Protein AF-A0A3A0C546-F1 (afdb_monomer)

Mean predicted aligned error: 14.63 Å

Structure (mmCIF, N/CA/C/O backbone):
data_AF-A0A3A0C546-F1
#
_entry.id   AF-A0A3A0C546-F1
#
loop_
_atom_site.group_PDB
_atom_site.id
_atom_site.type_symbol
_atom_site.label_atom_id
_atom_site.label_alt_id
_atom_site.label_comp_id
_atom_site.label_asym_id
_atom_site.label_entity_id
_atom_site.label_seq_id
_atom_site.pdbx_PDB_ins_code
_atom_site.Cartn_x
_atom_site.Cartn_y
_atom_site.Cartn_z
_atom_site.occupancy
_atom_site.B_iso_or_equiv
_atom_site.auth_seq_id
_atom_site.auth_comp_id
_atom_site.auth_asym_id
_atom_site.auth_atom_id
_atom_site.pdbx_PDB_model_num
ATOM 1 N N . MET A 1 1 ? -26.176 -30.302 -35.003 1.00 40.81 1 MET A N 1
ATOM 2 C CA . MET A 1 1 ? -25.298 -29.116 -35.151 1.00 40.81 1 MET A CA 1
ATOM 3 C C . MET A 1 1 ? -25.809 -27.835 -34.460 1.00 40.81 1 MET A C 1
ATOM 5 O O . MET A 1 1 ? -25.228 -26.785 -34.677 1.00 40.81 1 MET A O 1
ATOM 9 N N . ARG A 1 2 ? -26.839 -27.887 -33.592 1.00 33.88 2 ARG A N 1
ATOM 10 C CA . ARG A 1 2 ? -27.281 -26.742 -32.755 1.00 33.88 2 ARG A CA 1
ATOM 11 C C . ARG A 1 2 ? -27.114 -26.961 -31.239 1.00 33.88 2 ARG A C 1
ATOM 13 O O . ARG A 1 2 ? -27.373 -26.051 -30.470 1.00 33.88 2 ARG A O 1
ATOM 20 N N . LEU A 1 3 ? -26.624 -28.134 -30.823 1.00 29.91 3 LEU A N 1
ATOM 21 C CA . LEU A 1 3 ? -26.357 -28.470 -29.415 1.00 29.91 3 LEU A CA 1
ATOM 22 C C . LEU A 1 3 ? -24.876 -28.304 -29.010 1.00 29.91 3 LEU A C 1
ATOM 24 O O . LEU A 1 3 ? -24.556 -28.383 -27.834 1.00 29.91 3 LEU A O 1
ATOM 28 N N . ILE A 1 4 ? -23.979 -28.057 -29.976 1.00 34.31 4 ILE A N 1
ATOM 29 C CA . ILE A 1 4 ? -22.529 -27.893 -29.741 1.00 34.31 4 ILE A CA 1
ATOM 30 C C . ILE A 1 4 ? -22.139 -26.406 -29.605 1.00 34.31 4 ILE A C 1
ATOM 32 O O . ILE A 1 4 ? -21.155 -26.094 -28.949 1.00 34.31 4 ILE A O 1
ATOM 36 N N . LEU A 1 5 ? -22.952 -25.467 -30.114 1.00 30.88 5 LEU A N 1
ATOM 37 C CA . LEU A 1 5 ? -22.703 -24.026 -29.940 1.00 30.88 5 LEU A CA 1
ATOM 38 C C . LEU A 1 5 ? -23.118 -23.480 -28.559 1.00 30.88 5 LEU A C 1
ATOM 40 O O . LEU A 1 5 ? -22.633 -22.429 -28.163 1.00 30.88 5 LEU A O 1
ATOM 44 N N . ALA A 1 6 ? -23.986 -24.177 -27.817 1.00 28.66 6 ALA A N 1
ATOM 45 C CA . ALA A 1 6 ? -24.444 -23.723 -26.499 1.00 28.66 6 ALA A CA 1
ATOM 46 C C . ALA A 1 6 ? -23.499 -24.131 -25.351 1.00 28.66 6 ALA A C 1
ATOM 48 O O . ALA A 1 6 ? -23.491 -23.484 -24.310 1.00 28.66 6 ALA A O 1
ATOM 49 N N . LEU A 1 7 ? -22.674 -25.169 -25.544 1.00 30.78 7 LEU A N 1
ATOM 50 C CA . LEU A 1 7 ? -21.719 -25.631 -24.529 1.00 30.78 7 LEU A CA 1
ATOM 51 C C . LEU A 1 7 ? -20.359 -24.912 -24.612 1.00 30.78 7 LEU A C 1
ATOM 53 O O . LEU A 1 7 ? -19.609 -24.912 -23.642 1.00 30.78 7 LEU A O 1
ATOM 57 N N . ALA A 1 8 ? -20.059 -24.252 -25.737 1.00 31.03 8 ALA A N 1
ATOM 58 C CA . ALA A 1 8 ? -18.830 -23.477 -25.928 1.00 31.03 8 ALA A CA 1
ATOM 59 C C . ALA A 1 8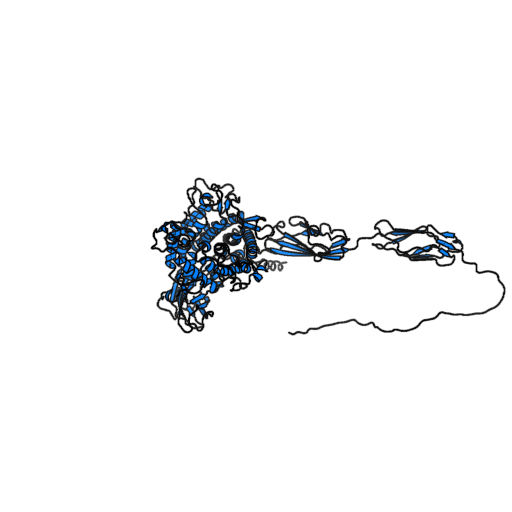 ? -18.886 -22.060 -25.314 1.00 31.03 8 ALA A C 1
ATOM 61 O O . ALA A 1 8 ? -17.845 -21.434 -25.150 1.00 31.03 8 ALA A O 1
ATOM 62 N N . LEU A 1 9 ? -20.071 -21.564 -24.926 1.00 31.23 9 LEU A N 1
ATOM 63 C CA . LEU A 1 9 ? -20.229 -20.283 -24.215 1.00 31.23 9 LEU A CA 1
ATOM 64 C C . LEU A 1 9 ? -20.188 -20.403 -22.678 1.00 31.23 9 LEU A C 1
ATOM 66 O O . LEU A 1 9 ? -20.246 -19.386 -21.997 1.00 31.23 9 LEU A O 1
ATOM 70 N N . LEU A 1 10 ? -20.067 -21.615 -22.124 1.00 34.25 10 LEU A N 1
ATOM 71 C CA . LEU A 1 10 ? -20.011 -21.860 -20.670 1.00 34.25 10 LEU A CA 1
ATOM 72 C C . LEU A 1 10 ? -18.586 -22.098 -20.133 1.00 34.25 10 LEU A C 1
ATOM 74 O O . LEU A 1 10 ? -18.422 -22.364 -18.947 1.00 34.25 10 LEU A O 1
ATOM 78 N N . LEU A 1 11 ? -17.562 -21.996 -20.989 1.00 37.84 11 LEU A N 1
ATOM 79 C CA . LEU A 1 11 ? -16.144 -22.155 -20.626 1.00 37.84 11 LEU A CA 1
ATOM 80 C C . LEU A 1 11 ? -15.260 -20.975 -21.059 1.00 37.84 11 LEU A C 1
ATOM 82 O O . LEU A 1 11 ? -14.041 -21.046 -20.927 1.00 37.84 11 LEU A O 1
ATOM 86 N N . ALA A 1 12 ? -15.849 -19.873 -21.530 1.00 35.28 12 ALA A N 1
ATOM 87 C CA . ALA A 1 12 ? -15.134 -18.605 -21.499 1.00 35.28 12 ALA A CA 1
ATOM 88 C C . ALA A 1 12 ? -15.116 -18.148 -20.031 1.00 35.28 12 ALA A C 1
ATOM 90 O O . ALA A 1 12 ? -16.202 -18.033 -19.449 1.00 35.28 12 ALA A O 1
ATOM 91 N N . PRO A 1 13 ? -13.950 -17.912 -19.398 1.00 37.97 13 PRO A N 1
ATOM 92 C CA . PRO A 1 13 ? -13.944 -17.213 -18.124 1.00 37.97 13 PRO A CA 1
ATOM 93 C C . PRO A 1 13 ? -14.690 -15.902 -18.362 1.00 37.97 13 PRO A C 1
ATOM 95 O O . PRO A 1 13 ? -14.326 -15.134 -19.254 1.00 37.97 13 PRO A O 1
ATOM 98 N N . ALA A 1 14 ? -15.790 -15.687 -17.638 1.00 39.19 14 ALA A N 1
ATOM 99 C CA . ALA A 1 14 ? -16.446 -14.394 -17.650 1.00 39.19 14 ALA A CA 1
ATOM 100 C C . ALA A 1 14 ? -15.357 -13.369 -17.323 1.00 39.19 14 ALA A C 1
ATOM 102 O O . ALA A 1 14 ? -14.744 -13.466 -16.257 1.00 39.19 14 ALA A O 1
ATOM 103 N N . LEU A 1 15 ? -15.067 -12.455 -18.256 1.00 48.16 15 LEU A N 1
ATOM 104 C CA . LEU A 1 15 ? -14.217 -11.307 -17.971 1.00 48.16 15 LEU A CA 1
ATOM 105 C C . LEU A 1 15 ? -14.821 -10.641 -16.735 1.00 48.16 15 LEU A C 1
ATOM 107 O O . LEU A 1 15 ? -15.910 -10.067 -16.801 1.00 48.16 15 LEU A O 1
ATOM 111 N N . ARG A 1 16 ? -14.168 -10.799 -15.579 1.00 55.34 16 ARG A N 1
ATOM 112 C CA . ARG A 1 16 ? -14.541 -10.039 -14.392 1.00 55.34 16 ARG A CA 1
ATOM 113 C C . ARG A 1 16 ? -14.266 -8.580 -14.751 1.00 55.34 16 ARG A C 1
ATOM 115 O O . ARG A 1 16 ? -13.175 -8.245 -15.204 1.00 55.34 16 ARG A O 1
ATOM 122 N N . ALA A 1 17 ? -15.272 -7.726 -14.620 1.00 67.75 17 ALA A N 1
ATOM 123 C CA . ALA A 1 17 ? -15.057 -6.293 -14.742 1.00 67.75 17 ALA A CA 1
ATOM 124 C C . ALA A 1 17 ? -14.155 -5.828 -13.589 1.00 67.75 17 ALA A C 1
ATOM 126 O O . ALA A 1 17 ? -14.280 -6.343 -12.473 1.00 67.75 17 ALA A O 1
ATOM 127 N N . VAL A 1 18 ? -13.279 -4.861 -13.864 1.00 86.75 18 VAL A N 1
ATOM 128 C CA . VAL A 1 18 ? -12.520 -4.145 -12.834 1.00 86.75 18 VAL A CA 1
ATOM 129 C C . VAL A 1 18 ? -13.466 -3.651 -11.741 1.00 86.75 18 VAL A C 1
ATOM 131 O O . VAL A 1 18 ? -14.548 -3.123 -12.022 1.00 86.75 18 VAL A O 1
ATOM 134 N N . GLU A 1 19 ? -13.102 -3.863 -10.477 1.00 87.31 19 GLU A N 1
ATOM 135 C CA . GLU A 1 19 ? -13.981 -3.465 -9.387 1.00 87.31 19 GLU A CA 1
ATOM 136 C C . GLU A 1 19 ? -14.006 -1.930 -9.236 1.00 87.31 19 GLU A C 1
ATOM 138 O O . GLU A 1 19 ? -12.977 -1.266 -9.419 1.00 87.31 19 GLU A O 1
ATOM 143 N N . PRO A 1 20 ? -15.154 -1.330 -8.861 1.00 89.38 20 PRO A N 1
ATOM 144 C CA . PRO A 1 20 ? -15.228 0.106 -8.615 1.00 89.38 20 PRO A CA 1
ATOM 145 C C . PRO A 1 20 ? -14.246 0.563 -7.529 1.00 89.38 20 PRO A C 1
ATOM 147 O O . PRO A 1 20 ? -13.959 -0.176 -6.579 1.00 89.38 20 PRO A O 1
ATOM 150 N N . PHE A 1 21 ? -13.789 1.814 -7.649 1.00 92.94 21 PHE A N 1
ATOM 151 C CA . PHE A 1 21 ? -12.818 2.412 -6.726 1.00 92.94 21 PHE A CA 1
ATOM 152 C C . PHE A 1 21 ? -13.317 2.376 -5.276 1.00 92.94 21 PHE A C 1
ATOM 154 O O . PHE A 1 21 ? -12.597 1.965 -4.368 1.00 92.94 21 PHE A O 1
ATOM 161 N N . PHE A 1 22 ? -14.585 2.742 -5.066 1.00 92.12 22 PHE A N 1
ATOM 162 C CA . PHE A 1 22 ? -15.254 2.589 -3.778 1.00 92.12 22 PHE A CA 1
ATOM 163 C C . PHE A 1 22 ? -15.984 1.255 -3.693 1.00 92.12 22 PHE A C 1
ATOM 165 O O . PHE A 1 22 ? -16.717 0.876 -4.606 1.00 92.12 22 PHE A O 1
ATOM 172 N N . ALA A 1 23 ? -15.857 0.585 -2.549 1.00 90.44 23 ALA A N 1
ATOM 173 C CA . ALA A 1 23 ? -16.741 -0.522 -2.218 1.00 90.44 23 ALA A CA 1
ATOM 174 C C . ALA A 1 23 ? -18.205 -0.043 -2.135 1.00 90.44 23 ALA A C 1
ATOM 176 O O . ALA A 1 23 ? -18.486 1.100 -1.760 1.00 90.44 23 ALA A O 1
ATOM 177 N N . ALA A 1 24 ? -19.138 -0.928 -2.489 1.00 88.75 24 ALA A N 1
ATOM 178 C CA . ALA A 1 24 ? -20.562 -0.615 -2.528 1.00 88.75 24 ALA A CA 1
ATOM 179 C C . ALA A 1 24 ? -21.125 -0.285 -1.136 1.00 88.75 24 ALA A C 1
ATOM 181 O O . ALA A 1 24 ? -20.772 -0.921 -0.144 1.00 88.75 24 ALA A O 1
ATOM 182 N N . ALA A 1 25 ? -22.045 0.680 -1.078 1.00 92.56 25 ALA A N 1
ATOM 183 C CA . ALA A 1 25 ? -22.733 1.057 0.152 1.00 92.56 25 ALA A CA 1
ATOM 184 C C . ALA A 1 25 ? -23.453 -0.139 0.799 1.00 92.56 25 ALA A C 1
ATOM 186 O O . ALA A 1 25 ? -24.079 -0.953 0.119 1.00 92.56 25 ALA A O 1
ATOM 187 N N . GLN A 1 26 ? -23.438 -0.188 2.128 1.00 92.69 26 GLN A N 1
ATOM 188 C CA . GLN A 1 26 ? -24.186 -1.149 2.934 1.00 92.69 26 GLN A CA 1
ATOM 189 C C . GLN A 1 26 ? -25.173 -0.405 3.832 1.00 92.69 26 GLN A C 1
ATOM 191 O O . GLN A 1 26 ? -24.798 0.109 4.882 1.00 92.69 26 GLN A O 1
ATOM 196 N N . GLN A 1 27 ? -26.442 -0.354 3.417 1.00 93.94 27 GLN A N 1
ATOM 197 C CA . GLN A 1 27 ? -27.497 0.406 4.110 1.00 93.94 27 GLN A CA 1
ATOM 198 C C . GLN A 1 27 ? -27.823 -0.130 5.509 1.00 93.94 27 GLN A C 1
ATOM 200 O O . GLN A 1 27 ? -28.302 0.603 6.368 1.00 93.94 27 GLN A O 1
ATOM 205 N N . SER A 1 28 ? -27.558 -1.414 5.743 1.00 95.88 28 SER A N 1
ATOM 206 C CA . SER A 1 28 ? -27.742 -2.067 7.032 1.00 95.88 28 SER A CA 1
ATOM 207 C C . SER A 1 28 ? -26.751 -3.206 7.197 1.00 95.88 28 SER A C 1
ATOM 209 O O . SER A 1 28 ? -26.347 -3.809 6.200 1.00 95.88 28 SER A O 1
ATOM 211 N N . GLY A 1 29 ? -26.431 -3.555 8.435 1.00 94.56 29 GLY A N 1
ATOM 212 C CA . GLY A 1 29 ? -25.559 -4.681 8.721 1.00 94.56 29 GLY A CA 1
ATOM 213 C C . GLY A 1 29 ? -25.243 -4.814 10.199 1.00 94.56 29 GLY A C 1
ATOM 214 O O . GLY A 1 29 ? -25.794 -4.106 11.045 1.00 94.56 29 GLY A O 1
ATOM 215 N N . SER A 1 30 ? -24.362 -5.764 10.486 1.00 94.56 30 SER A N 1
ATOM 216 C CA . SER A 1 30 ? -23.877 -6.059 11.823 1.00 94.56 30 SER A CA 1
ATOM 217 C C . SER A 1 30 ? -22.415 -6.484 11.753 1.00 94.56 30 SER A C 1
ATOM 219 O O . SER A 1 30 ? -22.025 -7.188 10.818 1.00 94.56 30 SER A O 1
ATOM 221 N N . ILE A 1 31 ? -21.605 -6.046 12.715 1.00 95.06 31 ILE A N 1
ATOM 222 C CA . ILE A 1 31 ? -20.210 -6.463 12.860 1.00 95.06 31 ILE A CA 1
ATOM 223 C C . ILE A 1 31 ? -19.871 -6.748 14.322 1.00 95.06 31 ILE A C 1
ATOM 225 O O . ILE A 1 31 ? -20.304 -6.040 15.231 1.00 95.06 31 ILE A O 1
ATOM 229 N N . THR A 1 32 ? -19.042 -7.763 14.547 1.00 96.56 32 THR A N 1
ATOM 230 C CA . THR A 1 32 ? -18.442 -8.020 15.857 1.00 96.56 32 THR A CA 1
ATOM 231 C C . THR A 1 32 ? -17.246 -7.099 16.061 1.00 96.56 32 THR A C 1
ATOM 233 O O . THR A 1 32 ? -16.353 -7.027 15.218 1.00 96.56 32 THR A O 1
ATOM 236 N N . LEU A 1 33 ? -17.225 -6.406 17.192 1.00 98.00 33 LEU A N 1
ATOM 237 C CA . LEU A 1 33 ? -16.140 -5.553 17.648 1.00 98.00 33 LEU A CA 1
ATOM 238 C C . LEU A 1 33 ? -15.472 -6.201 18.849 1.00 98.00 33 LEU A C 1
ATOM 240 O O . LEU A 1 33 ? -16.157 -6.581 19.799 1.00 98.00 33 LEU A O 1
ATOM 244 N N . ARG A 1 34 ? -14.142 -6.255 18.838 1.00 98.00 34 ARG A N 1
ATOM 245 C CA . ARG A 1 34 ? -13.381 -6.823 19.951 1.00 98.00 34 ARG A CA 1
ATOM 246 C C . ARG A 1 34 ? -12.867 -5.721 20.864 1.00 98.00 34 ARG A C 1
ATOM 248 O O . ARG A 1 34 ? -12.104 -4.860 20.429 1.00 98.00 34 ARG A O 1
ATOM 255 N N . LEU A 1 35 ? -13.283 -5.749 22.123 1.00 98.50 35 LEU A N 1
ATOM 256 C CA . LEU A 1 35 ? -12.903 -4.805 23.168 1.00 98.50 35 LEU A CA 1
ATOM 257 C C . LEU A 1 35 ? -11.711 -5.353 23.949 1.00 98.50 35 LEU A C 1
ATOM 259 O O . LEU A 1 35 ? -11.817 -6.361 24.649 1.00 98.50 35 LEU A O 1
ATOM 263 N N . HIS A 1 36 ? -10.575 -4.675 23.840 1.00 98.00 36 HIS A N 1
ATOM 264 C CA . HIS A 1 36 ? -9.328 -5.092 24.461 1.00 98.00 36 HIS A CA 1
ATOM 265 C C . HIS A 1 36 ? -8.949 -4.125 25.592 1.00 98.00 36 HIS A C 1
ATOM 267 O O . HIS A 1 36 ? -8.512 -3.005 25.302 1.00 98.00 36 HIS A O 1
ATOM 273 N N . PRO A 1 37 ? -9.103 -4.512 26.874 1.00 97.44 37 PRO A N 1
ATOM 274 C CA . PRO A 1 37 ? -8.559 -3.726 27.971 1.00 97.44 37 PRO A CA 1
ATOM 275 C C . PRO A 1 37 ? -7.027 -3.774 27.922 1.00 97.44 37 PRO A C 1
ATOM 277 O O . PRO A 1 37 ? -6.445 -4.744 27.429 1.00 97.44 37 PRO A O 1
ATOM 280 N N . VAL A 1 38 ? -6.372 -2.736 28.433 1.00 96.19 38 VAL A N 1
ATOM 281 C CA . VAL A 1 38 ? -4.913 -2.710 28.647 1.00 96.19 38 VAL A CA 1
ATOM 282 C C . VAL A 1 38 ? -4.539 -3.240 30.041 1.00 96.19 38 VAL A C 1
ATOM 284 O O . VAL A 1 38 ? -5.403 -3.538 30.871 1.00 96.19 38 VAL A O 1
ATOM 287 N N . GLU A 1 39 ? -3.242 -3.392 30.304 1.00 93.94 39 GLU A N 1
ATOM 288 C CA . GLU A 1 39 ? -2.701 -3.870 31.578 1.00 93.94 39 GLU A CA 1
ATOM 289 C C . GLU A 1 39 ? -3.141 -2.986 32.758 1.00 93.94 39 GLU A C 1
ATOM 291 O O . GLU A 1 39 ? -3.292 -1.770 32.635 1.00 93.94 39 GLU A O 1
ATOM 296 N N . GLY A 1 40 ? -3.306 -3.602 33.933 1.00 89.62 40 GLY A N 1
ATOM 297 C CA . GLY A 1 40 ? -3.610 -2.895 35.184 1.00 89.62 40 GLY A CA 1
ATOM 298 C C . GLY A 1 40 ? -5.088 -2.547 35.398 1.00 89.62 40 GLY A C 1
ATOM 299 O O . GLY A 1 40 ? -5.441 -2.012 36.449 1.00 89.62 40 GLY A O 1
ATOM 300 N N . LEU A 1 41 ? -5.975 -2.875 34.455 1.00 92.38 41 LEU A N 1
ATOM 301 C CA . LEU A 1 41 ? -7.412 -2.645 34.604 1.00 92.38 41 LEU A CA 1
ATOM 302 C C . LEU A 1 41 ? -8.102 -3.837 35.283 1.00 92.38 41 LEU A C 1
ATOM 304 O O . LEU A 1 41 ? -8.154 -4.936 34.737 1.00 92.38 41 LEU A O 1
ATOM 308 N N . ALA A 1 42 ? -8.656 -3.606 36.477 1.00 91.38 42 ALA A N 1
ATOM 309 C CA . ALA A 1 42 ? -9.399 -4.622 37.221 1.00 91.38 42 ALA A CA 1
ATOM 310 C C . ALA A 1 42 ? -10.750 -4.966 36.548 1.00 91.38 42 ALA A C 1
ATOM 312 O O . ALA A 1 42 ? -11.481 -4.032 36.180 1.00 91.38 42 ALA A O 1
ATOM 313 N N . PRO A 1 43 ? -11.119 -6.263 36.452 1.00 94.81 43 PRO A N 1
ATOM 314 C CA . PRO A 1 43 ? -12.469 -6.691 36.084 1.00 94.81 43 PRO A CA 1
ATOM 315 C C . PRO A 1 43 ? -13.533 -6.116 37.030 1.00 94.81 43 PRO A C 1
ATOM 317 O O . PRO A 1 43 ? -13.239 -5.722 38.160 1.00 94.81 43 PRO A O 1
ATOM 320 N N . GLY A 1 44 ? -14.784 -6.049 36.577 1.00 96.19 44 GLY A N 1
ATOM 321 C CA . GLY A 1 44 ? -15.915 -5.551 37.367 1.00 96.19 44 GLY A CA 1
ATOM 322 C C . GLY A 1 44 ? -15.973 -4.025 37.529 1.00 96.19 44 GLY A C 1
ATOM 323 O O . GLY A 1 44 ? -16.967 -3.506 38.029 1.00 96.19 44 GLY A O 1
ATOM 324 N N . THR A 1 45 ? -14.955 -3.289 37.070 1.00 95.31 45 THR A N 1
ATOM 325 C CA . THR A 1 45 ? -14.941 -1.818 37.086 1.00 95.31 45 THR A CA 1
ATOM 326 C C . THR A 1 45 ? -15.395 -1.270 35.728 1.00 95.31 45 THR A C 1
ATOM 328 O O . THR A 1 45 ? -14.748 -1.591 34.726 1.00 95.31 45 THR A O 1
ATOM 331 N N . PRO A 1 46 ? -16.443 -0.424 35.660 1.00 95.88 46 PRO A N 1
ATOM 332 C CA . PRO A 1 46 ? -16.859 0.210 34.412 1.00 95.88 46 PRO A CA 1
ATOM 333 C C . PRO A 1 46 ? -15.735 1.044 33.784 1.00 95.88 46 PRO A C 1
ATOM 335 O O . PRO A 1 46 ? -15.056 1.810 34.471 1.00 95.88 46 PRO A O 1
ATOM 338 N N . ARG A 1 47 ? -15.554 0.913 32.469 1.00 97.25 47 ARG A N 1
ATOM 339 C CA . ARG A 1 47 ? -14.592 1.672 31.662 1.00 97.25 47 ARG A CA 1
ATOM 340 C C . ARG A 1 47 ? -15.309 2.437 30.567 1.00 97.25 47 ARG A C 1
ATOM 342 O O . ARG A 1 47 ? -16.217 1.902 29.931 1.00 97.25 47 ARG A O 1
ATOM 349 N N . LEU A 1 48 ? -14.865 3.666 30.326 1.00 98.12 48 LEU A N 1
ATOM 350 C CA . LEU A 1 48 ? -15.323 4.450 29.190 1.00 98.12 48 LEU A CA 1
ATOM 351 C C . LEU A 1 48 ? -14.664 3.910 27.918 1.00 98.12 48 LEU A C 1
ATOM 353 O O . LEU A 1 48 ? -13.445 3.964 27.775 1.00 98.12 48 LEU A O 1
ATOM 357 N N . VAL A 1 49 ? -15.473 3.412 26.992 1.00 98.56 49 VAL A N 1
ATOM 358 C CA . VAL A 1 49 ? -15.039 2.960 25.669 1.00 98.56 49 VAL A CA 1
ATOM 359 C C . VAL A 1 49 ? -15.407 4.045 24.671 1.00 98.56 49 VAL A C 1
ATOM 361 O O . VAL A 1 49 ? -16.566 4.442 24.608 1.00 98.56 49 VAL A O 1
ATOM 364 N N . THR A 1 50 ? -14.433 4.550 23.913 1.00 98.69 50 THR A N 1
ATOM 365 C CA . THR A 1 50 ? -14.653 5.516 22.825 1.00 98.69 50 THR A CA 1
ATOM 366 C C . THR A 1 50 ? -13.859 5.084 21.602 1.00 98.69 50 THR A C 1
ATOM 368 O O . THR A 1 50 ? -12.699 4.706 21.726 1.00 98.69 50 THR A O 1
ATOM 371 N N . PHE A 1 51 ? -14.489 5.123 20.432 1.00 98.69 51 PHE A N 1
ATOM 372 C CA . PHE A 1 51 ? -13.864 4.808 19.149 1.00 98.69 51 PHE A CA 1
ATOM 373 C C . PHE A 1 51 ? -14.688 5.422 18.015 1.00 98.69 51 PHE A C 1
ATOM 375 O O . PHE A 1 51 ? -15.824 5.865 18.225 1.00 98.69 51 PHE A O 1
ATOM 382 N N . GLY A 1 52 ? -14.133 5.451 16.807 1.00 98.31 52 GLY A N 1
ATOM 383 C CA . GLY A 1 52 ? -14.909 5.732 15.606 1.00 98.31 52 GLY A CA 1
ATOM 384 C C . GLY A 1 52 ? -15.144 4.473 14.782 1.00 98.31 52 GLY A C 1
ATOM 385 O O . GLY A 1 52 ? -14.244 3.666 14.552 1.00 98.31 52 GLY A O 1
ATOM 386 N N . MET A 1 53 ? -16.380 4.325 14.321 1.00 97.75 53 MET A N 1
ATOM 387 C CA . MET A 1 53 ? -16.808 3.281 13.404 1.00 97.75 53 MET A CA 1
ATOM 388 C C . MET A 1 53 ? -16.860 3.848 11.980 1.00 97.75 53 MET A C 1
ATOM 390 O O . MET A 1 53 ? -17.687 4.731 11.719 1.00 97.75 53 MET A O 1
ATOM 394 N N . PRO A 1 54 ? -16.000 3.383 11.056 1.00 97.44 54 PRO A N 1
ATOM 395 C CA . PRO A 1 54 ? -16.041 3.828 9.678 1.00 97.44 54 PRO A CA 1
ATOM 396 C C . PRO A 1 54 ? -17.151 3.131 8.881 1.00 97.44 54 PRO A C 1
ATOM 398 O O . PRO A 1 54 ? -17.335 1.919 8.976 1.00 97.44 54 PRO A O 1
ATOM 401 N N . PHE A 1 55 ? -17.841 3.888 8.034 1.00 97.06 55 PHE A N 1
ATOM 402 C CA . PHE A 1 55 ? -18.870 3.419 7.114 1.00 97.06 55 PHE A CA 1
ATOM 403 C C . PHE A 1 55 ? -18.480 3.729 5.666 1.00 97.06 55 PHE A C 1
ATOM 405 O O . PHE A 1 55 ? -17.941 4.796 5.356 1.00 97.06 55 PHE A O 1
ATOM 412 N N . LEU A 1 56 ? -18.781 2.792 4.763 1.00 95.06 56 LEU A N 1
ATOM 413 C CA . LEU A 1 56 ? -18.639 3.014 3.324 1.00 95.06 56 LEU A CA 1
ATOM 414 C C . LEU A 1 56 ? -19.523 4.177 2.857 1.00 95.06 56 LEU A C 1
ATOM 416 O O . LEU A 1 56 ? -20.549 4.497 3.465 1.00 95.06 56 LEU A O 1
ATOM 420 N N . ARG A 1 57 ? -19.117 4.817 1.761 1.00 94.00 57 ARG A N 1
ATOM 421 C CA . ARG A 1 57 ? -19.836 5.969 1.221 1.00 94.00 57 ARG A CA 1
ATOM 422 C C . ARG A 1 57 ? -21.263 5.591 0.850 1.00 94.00 57 ARG A C 1
ATOM 424 O O . ARG A 1 57 ? -21.485 4.625 0.131 1.00 94.00 57 ARG A O 1
ATOM 431 N N . GLY A 1 58 ? -22.221 6.371 1.340 1.00 95.50 58 GLY A N 1
ATOM 432 C CA . GLY A 1 58 ? -23.648 6.141 1.125 1.00 95.50 58 GLY A CA 1
ATOM 433 C C . GLY A 1 58 ? -24.294 5.124 2.069 1.00 95.50 58 GLY A C 1
ATOM 434 O O . GLY A 1 58 ? -25.500 4.947 1.971 1.00 95.50 58 GLY A O 1
ATOM 435 N N . SER A 1 59 ? -23.553 4.471 2.974 1.00 96.31 59 SER A N 1
ATOM 436 C CA . SER A 1 59 ? -24.104 3.428 3.861 1.00 96.31 59 SER A CA 1
ATOM 437 C C . SER A 1 59 ? -25.024 3.954 4.961 1.00 96.31 59 SER A C 1
ATOM 439 O O . SER A 1 59 ? -26.024 3.325 5.278 1.00 96.31 59 SER A O 1
ATOM 441 N N . VAL A 1 60 ? -24.659 5.074 5.588 1.00 98.00 60 VAL A N 1
ATOM 442 C CA . VAL A 1 60 ? -25.382 5.632 6.738 1.00 98.00 60 VAL A CA 1
ATOM 443 C C . VAL A 1 60 ? -25.501 7.136 6.546 1.00 98.00 60 VAL A C 1
ATOM 445 O O . VAL A 1 60 ? -24.498 7.821 6.363 1.00 98.00 60 VAL A O 1
ATOM 448 N N . THR A 1 61 ? -26.718 7.668 6.581 1.00 97.94 61 THR A N 1
ATOM 449 C CA . THR A 1 61 ? -26.966 9.118 6.635 1.00 97.94 61 THR A CA 1
ATOM 450 C C . THR A 1 61 ? -26.862 9.638 8.068 1.00 97.94 61 THR A C 1
ATOM 452 O O . THR A 1 61 ? -26.944 8.875 9.031 1.00 97.94 61 THR A O 1
ATOM 455 N N . GLN A 1 62 ? -26.740 10.956 8.236 1.00 97.62 62 GLN A N 1
ATOM 456 C CA . GLN A 1 62 ? -26.691 11.567 9.568 1.00 97.62 62 GLN A CA 1
ATOM 457 C C . GLN A 1 62 ? -27.931 11.227 10.417 1.00 97.62 62 GLN A C 1
ATOM 459 O O . GLN A 1 62 ? -27.800 10.947 11.606 1.00 97.62 62 GLN A O 1
ATOM 464 N N . ALA A 1 63 ? -29.125 11.185 9.816 1.00 96.88 63 ALA A N 1
ATOM 465 C CA . ALA A 1 63 ? -30.356 10.808 10.515 1.00 96.88 63 ALA A CA 1
ATOM 466 C C . ALA A 1 63 ? -30.361 9.326 10.939 1.00 96.88 63 ALA A C 1
ATOM 468 O O . ALA A 1 63 ? -30.793 8.991 12.042 1.00 96.88 63 ALA A O 1
ATOM 469 N N . GLN A 1 64 ? -29.819 8.438 10.098 1.00 97.94 64 GLN A N 1
ATOM 470 C CA . GLN A 1 64 ? -29.706 7.005 10.394 1.00 97.94 64 GLN A CA 1
ATOM 471 C C . GLN A 1 64 ? -28.681 6.684 11.486 1.00 97.94 64 GLN A C 1
ATOM 473 O O . GLN A 1 64 ? -28.640 5.549 11.955 1.00 97.94 64 GLN A O 1
ATOM 478 N N . LEU A 1 65 ? -27.910 7.659 11.983 1.00 97.88 65 LEU A N 1
ATOM 479 C CA . LEU A 1 65 ? -27.114 7.450 13.192 1.00 97.88 65 LEU A CA 1
ATOM 480 C C . LEU A 1 65 ? -27.970 7.032 14.382 1.00 97.88 65 LEU A C 1
ATOM 482 O O . LEU A 1 65 ? -27.457 6.324 15.237 1.00 97.88 65 LEU A O 1
ATOM 486 N N . ALA A 1 66 ? -29.259 7.390 14.434 1.00 97.06 66 ALA A N 1
ATOM 487 C CA . ALA A 1 66 ? -30.191 6.895 15.449 1.00 97.06 66 ALA A CA 1
ATOM 488 C C . ALA A 1 66 ? -30.368 5.362 15.428 1.00 97.06 66 ALA A C 1
ATOM 490 O O . ALA A 1 66 ? -30.827 4.796 16.416 1.00 97.06 66 ALA A O 1
ATOM 491 N N . GLN A 1 67 ? -29.982 4.689 14.340 1.00 97.44 67 GLN A N 1
ATOM 492 C CA . GLN A 1 67 ? -30.071 3.237 14.153 1.00 97.44 67 GLN A CA 1
ATOM 493 C C . GLN A 1 67 ? -28.747 2.503 14.386 1.00 97.44 67 GLN A C 1
ATOM 495 O O . GLN A 1 67 ? -28.689 1.289 14.219 1.00 97.44 67 GLN A O 1
ATOM 500 N N . VAL A 1 68 ? -27.678 3.215 14.754 1.00 98.12 68 VAL A N 1
ATOM 501 C CA . VAL A 1 68 ? -26.392 2.595 15.098 1.00 98.12 68 VAL A CA 1
ATOM 502 C C . VAL A 1 68 ? -26.446 2.122 16.548 1.00 98.12 68 VAL A C 1
ATOM 504 O O . VAL A 1 68 ? -26.457 2.943 17.465 1.00 98.12 68 VAL A O 1
ATOM 507 N N . ARG A 1 69 ? -26.510 0.812 16.766 1.00 97.69 69 ARG A N 1
ATOM 508 C CA . ARG A 1 69 ? -26.718 0.180 18.079 1.00 97.69 69 ARG A CA 1
ATOM 509 C C . ARG A 1 69 ? -25.484 -0.614 18.483 1.00 97.69 69 ARG A C 1
ATOM 511 O O . ARG A 1 69 ? -24.794 -1.152 17.624 1.00 97.69 69 ARG A O 1
ATOM 518 N N . VAL A 1 70 ? -25.231 -0.710 19.786 1.00 97.94 70 VAL A N 1
ATOM 519 C CA . VAL A 1 70 ? -24.189 -1.578 20.354 1.00 97.94 70 VAL A CA 1
ATOM 520 C C . VAL A 1 70 ? -24.865 -2.591 21.267 1.00 97.94 70 VAL A C 1
ATOM 522 O O . VAL A 1 70 ? -25.687 -2.207 22.095 1.00 97.94 70 VAL A O 1
ATOM 525 N N . LEU A 1 71 ? -24.539 -3.872 21.124 1.00 97.50 71 LEU A N 1
ATOM 526 C CA . LEU A 1 71 ? -25.129 -4.962 21.892 1.00 97.50 71 LEU A CA 1
ATOM 527 C C . LEU A 1 71 ? -24.052 -5.811 22.571 1.00 97.50 71 LEU A C 1
ATOM 529 O O . LEU A 1 71 ? -23.031 -6.135 21.966 1.00 97.50 71 LEU A O 1
ATOM 533 N N . SER A 1 72 ? -24.308 -6.218 23.812 1.00 95.81 72 SER A N 1
ATOM 534 C CA . SER A 1 72 ? -23.603 -7.317 24.479 1.00 95.81 72 SER A CA 1
ATOM 535 C C . SER A 1 72 ? -24.527 -8.534 24.483 1.00 95.81 72 SER A C 1
ATOM 537 O O . SER A 1 72 ? -25.592 -8.523 25.108 1.00 95.81 72 SER A O 1
ATOM 539 N N . GLY A 1 73 ? -24.175 -9.555 23.697 1.00 92.75 73 GLY A N 1
ATOM 540 C CA . GLY A 1 73 ? -25.119 -10.611 23.334 1.00 92.75 73 GLY A CA 1
ATOM 541 C C . GLY A 1 73 ? -26.355 -10.017 22.649 1.00 92.75 73 GLY A C 1
ATOM 542 O O . GLY A 1 73 ? -26.235 -9.301 21.660 1.00 92.75 73 GLY A O 1
ATOM 543 N N . SER A 1 74 ? -27.543 -10.277 23.194 1.00 91.50 74 SER A N 1
ATOM 544 C CA . SER A 1 74 ? -28.814 -9.713 22.711 1.00 91.50 74 SER A CA 1
ATOM 545 C C . SER A 1 74 ? -29.227 -8.406 23.401 1.00 91.50 74 SER A C 1
ATOM 547 O O . SER A 1 74 ? -30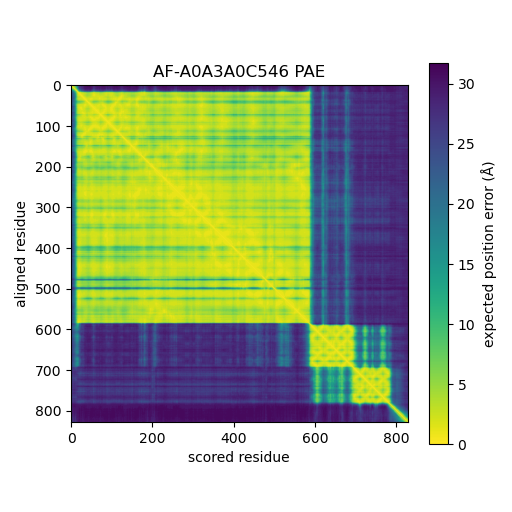.292 -7.869 23.100 1.00 91.50 74 SER A O 1
ATOM 549 N N . THR A 1 75 ? -28.441 -7.912 24.360 1.00 95.44 75 THR A N 1
ATOM 550 C CA . THR A 1 75 ? -28.806 -6.765 25.201 1.00 95.44 75 THR A CA 1
ATOM 551 C C . THR A 1 75 ? -28.170 -5.490 24.668 1.00 95.44 75 THR A C 1
ATOM 553 O O . THR A 1 75 ? -26.949 -5.404 24.554 1.00 95.44 75 THR A O 1
ATOM 556 N N . GLU A 1 76 ? -28.985 -4.478 24.372 1.00 97.31 76 GLU A N 1
ATOM 557 C CA . GLU A 1 76 ? -28.498 -3.174 23.915 1.00 97.31 76 GLU A CA 1
ATOM 558 C C . GLU A 1 76 ? -27.788 -2.409 25.045 1.00 97.31 76 GLU A C 1
ATOM 560 O O . GLU A 1 76 ? -28.317 -2.257 26.148 1.00 97.31 76 GLU A O 1
ATOM 565 N N . ILE A 1 77 ? -26.591 -1.902 24.749 1.00 97.56 77 ILE A N 1
ATOM 566 C CA . ILE A 1 77 ? -25.809 -1.030 25.624 1.00 97.56 77 ILE A CA 1
ATOM 567 C C . ILE A 1 77 ? -26.190 0.422 25.326 1.00 97.56 77 ILE A C 1
ATOM 569 O O . ILE A 1 77 ? -26.198 0.848 24.171 1.00 97.56 77 ILE A O 1
ATOM 573 N N . ALA A 1 78 ? -26.449 1.206 26.375 1.00 98.00 78 ALA A N 1
ATOM 574 C CA . ALA A 1 78 ? -26.635 2.647 26.241 1.00 98.00 78 ALA A CA 1
ATOM 575 C C . ALA A 1 78 ? -25.371 3.290 25.646 1.00 98.00 78 ALA A C 1
ATOM 577 O O . ALA A 1 78 ? -24.313 3.277 26.280 1.00 98.00 78 ALA A O 1
ATOM 578 N N . ALA A 1 79 ? -25.488 3.874 24.453 1.00 98.12 79 ALA A N 1
ATOM 579 C CA . ALA A 1 79 ? -24.366 4.492 23.754 1.00 98.12 79 ALA A CA 1
ATOM 580 C C . ALA A 1 79 ? -24.675 5.932 23.334 1.00 98.12 79 ALA A C 1
ATOM 582 O O . ALA A 1 79 ? -25.797 6.266 22.949 1.00 98.12 79 ALA A O 1
ATOM 583 N N . TYR A 1 80 ? -23.663 6.790 23.392 1.00 98.50 80 TYR A N 1
ATOM 584 C CA . TYR A 1 80 ? -23.639 8.056 22.675 1.00 98.50 80 TYR A CA 1
ATOM 585 C C . TYR A 1 80 ? -23.114 7.791 21.262 1.00 98.50 80 TYR A C 1
ATOM 587 O O . TYR A 1 80 ? -22.089 7.125 21.107 1.00 98.50 80 TYR A O 1
ATOM 595 N N . VAL A 1 81 ? -23.804 8.299 20.240 1.00 98.56 81 VAL A N 1
ATOM 596 C CA . VAL A 1 81 ? -23.382 8.162 18.841 1.00 98.56 81 VAL A CA 1
ATOM 597 C C . VAL A 1 81 ? -23.595 9.472 18.105 1.00 98.56 81 VAL A C 1
ATOM 599 O O . VAL A 1 81 ? -24.704 10.006 18.100 1.00 98.56 81 VAL A O 1
ATOM 602 N N . GLU A 1 82 ? -22.557 9.945 17.427 1.00 98.00 82 GLU A N 1
ATOM 603 C CA . GLU A 1 82 ? -22.612 11.139 16.586 1.00 98.00 82 GLU A CA 1
ATOM 604 C C . GLU A 1 82 ? -21.807 10.964 15.295 1.00 98.00 82 GLU A C 1
ATOM 606 O O . GLU A 1 82 ? -20.996 10.046 15.153 1.00 98.00 82 GLU A O 1
ATOM 611 N N . GLN A 1 83 ? -21.999 11.886 14.355 1.00 98.38 83 GLN A N 1
ATOM 612 C CA . GLN A 1 83 ? -21.161 11.976 13.170 1.00 98.38 83 GLN A CA 1
ATOM 613 C C . GLN A 1 83 ? -19.822 12.611 13.546 1.00 98.38 83 GLN A C 1
ATOM 615 O O . GLN A 1 83 ? -19.765 13.806 13.818 1.00 98.38 83 GLN A O 1
ATOM 620 N N . LEU A 1 84 ? -18.742 11.831 13.505 1.00 98.12 84 LEU A N 1
ATOM 621 C CA . LEU A 1 84 ? -17.392 12.355 13.710 1.00 98.12 84 LEU A CA 1
ATOM 622 C C . LEU A 1 84 ? -16.858 13.006 12.433 1.00 98.12 84 LEU A C 1
ATOM 624 O O . LEU A 1 84 ? -16.283 14.089 12.452 1.00 98.12 84 LEU A O 1
ATOM 628 N N . THR A 1 85 ? -17.048 12.338 11.296 1.00 97.94 85 THR A N 1
ATOM 629 C CA . THR A 1 85 ? -16.587 12.821 9.990 1.00 97.94 85 THR A CA 1
ATOM 630 C C . THR A 1 85 ? -17.564 12.354 8.909 1.00 97.94 85 THR A C 1
ATOM 632 O O . THR A 1 85 ? -17.860 11.159 8.848 1.00 97.94 85 THR A O 1
ATOM 635 N N . PRO A 1 86 ? -18.110 13.238 8.057 1.00 97.94 86 PRO A N 1
ATOM 636 C CA . PRO A 1 86 ? -18.866 12.820 6.878 1.00 97.94 86 PRO A CA 1
ATOM 637 C C . PRO A 1 86 ? -17.950 12.413 5.720 1.00 97.94 86 PRO A C 1
ATOM 639 O O . PRO A 1 86 ? -16.775 12.773 5.673 1.00 97.94 86 PRO A O 1
ATOM 642 N N . TRP A 1 87 ? -18.515 11.730 4.729 1.00 97.44 87 TRP A N 1
ATOM 643 C CA . TRP A 1 87 ? -17.910 11.669 3.404 1.00 97.44 87 TRP A CA 1
ATOM 644 C C . TRP A 1 87 ? -17.915 13.058 2.774 1.00 97.44 87 TRP A C 1
ATOM 646 O O . TRP A 1 87 ? -18.921 13.765 2.816 1.00 97.44 87 TRP A O 1
ATOM 656 N N . ARG A 1 88 ? -16.773 13.451 2.213 1.00 97.25 88 ARG A N 1
ATOM 657 C CA . ARG A 1 88 ? -16.560 14.754 1.583 1.00 97.25 88 ARG A CA 1
ATOM 658 C C . ARG A 1 88 ? -16.425 14.603 0.078 1.00 97.25 88 ARG A C 1
ATOM 660 O O . ARG A 1 88 ? -16.032 13.542 -0.401 1.00 97.25 88 ARG A O 1
ATOM 667 N N . HIS A 1 89 ? -16.709 15.675 -0.651 1.00 97.88 89 HIS A N 1
ATOM 668 C CA . HIS A 1 89 ? -16.415 15.753 -2.078 1.00 97.88 89 HIS A CA 1
ATOM 669 C C . HIS A 1 89 ? -16.063 17.195 -2.474 1.00 97.88 89 HIS A C 1
ATOM 671 O O . HIS A 1 89 ? -16.780 18.140 -2.155 1.00 97.88 89 HIS A O 1
ATOM 677 N N . VAL A 1 90 ? -14.947 17.377 -3.181 1.00 97.38 90 VAL A N 1
ATOM 678 C CA . VAL A 1 90 ? -14.364 18.694 -3.495 1.00 97.38 90 VAL A CA 1
ATOM 679 C C . VAL A 1 90 ? -15.222 19.481 -4.488 1.00 97.38 90 VAL A C 1
ATOM 681 O O . VAL A 1 90 ? -15.372 20.691 -4.340 1.00 97.38 90 VAL A O 1
ATOM 684 N N . THR A 1 91 ? -15.818 18.828 -5.484 1.00 92.19 91 THR A N 1
ATOM 685 C CA . THR A 1 91 ? -16.596 19.502 -6.544 1.00 92.19 91 THR A CA 1
ATOM 686 C C . THR A 1 91 ? -18.093 19.172 -6.533 1.00 92.19 91 THR A C 1
ATOM 688 O O . THR A 1 91 ? -18.908 20.066 -6.739 1.00 92.19 91 THR A O 1
ATOM 691 N N . ASN A 1 92 ? -18.485 17.929 -6.242 1.00 95.69 92 ASN A N 1
ATOM 692 C CA . ASN A 1 92 ? -19.879 17.492 -6.231 1.00 95.69 92 ASN A CA 1
ATOM 693 C C . ASN A 1 92 ? -20.562 17.719 -4.867 1.00 95.69 92 ASN A C 1
ATOM 695 O O . ASN A 1 92 ? -20.449 16.909 -3.946 1.00 95.69 92 ASN A O 1
ATOM 699 N N . THR A 1 93 ? -21.329 18.803 -4.752 1.00 93.62 93 THR A N 1
ATOM 700 C CA . THR A 1 93 ? -22.054 19.172 -3.522 1.00 93.62 93 THR A CA 1
ATOM 701 C C . THR A 1 93 ? -23.163 18.195 -3.131 1.00 93.62 93 THR A C 1
ATOM 703 O O . THR A 1 93 ? -23.541 18.167 -1.967 1.00 93.62 93 THR A O 1
ATOM 706 N N . SER A 1 94 ? -23.669 17.374 -4.060 1.00 95.38 94 SER A N 1
ATOM 707 C CA . SER A 1 94 ? -24.676 16.351 -3.736 1.00 95.38 94 SER A CA 1
ATOM 708 C C . SER A 1 94 ? -24.094 15.151 -2.983 1.00 95.38 94 SER A C 1
ATOM 710 O O . SER A 1 94 ? -24.836 14.425 -2.328 1.00 95.38 94 SER A O 1
ATOM 712 N N . LEU A 1 95 ? -22.773 14.948 -3.059 1.00 95.31 95 LEU A N 1
ATOM 713 C CA . LEU A 1 95 ? -22.055 13.889 -2.346 1.00 95.31 95 LEU A CA 1
ATOM 714 C C . LEU A 1 95 ? -21.374 14.406 -1.069 1.00 95.31 95 LEU A C 1
ATOM 716 O O . LEU A 1 95 ? -21.210 13.648 -0.112 1.00 95.31 95 LEU A O 1
ATOM 720 N N . ASP A 1 96 ? -20.984 15.683 -1.041 1.00 97.25 96 ASP A N 1
ATOM 721 C CA . ASP A 1 96 ? -20.306 16.318 0.093 1.00 97.25 96 ASP A CA 1
ATOM 722 C C . ASP A 1 96 ? -21.229 16.433 1.316 1.00 97.25 96 ASP A C 1
ATOM 724 O O . ASP A 1 96 ? -22.173 17.218 1.337 1.00 97.25 96 ASP A O 1
ATOM 728 N N . GLY A 1 97 ? -20.965 15.641 2.356 1.00 96.62 97 GLY A N 1
ATOM 729 C CA . GLY A 1 97 ? -21.787 15.601 3.565 1.00 96.62 97 GLY A CA 1
ATOM 730 C C . GLY A 1 97 ? -22.994 14.663 3.495 1.00 96.62 97 GLY A C 1
ATOM 731 O O . GLY A 1 97 ? -23.695 14.524 4.493 1.00 96.62 97 GLY A O 1
ATOM 732 N N . ALA A 1 98 ? -23.236 13.989 2.366 1.00 96.75 98 ALA A N 1
ATOM 733 C CA . ALA A 1 98 ? -24.453 13.197 2.156 1.00 96.75 98 ALA A CA 1
ATOM 734 C C . ALA A 1 98 ? -24.517 11.904 2.991 1.00 96.75 98 ALA A C 1
ATOM 736 O O . ALA A 1 98 ? -25.596 11.368 3.244 1.00 96.75 98 ALA A O 1
ATOM 737 N N . SER A 1 99 ? -23.366 11.385 3.424 1.00 97.75 99 SER A N 1
ATOM 738 C CA . SER A 1 99 ? -23.286 10.187 4.263 1.00 97.75 99 SER A CA 1
ATOM 739 C C . SER A 1 99 ? -22.196 10.314 5.319 1.00 97.75 99 SER A C 1
ATOM 741 O O . SER A 1 99 ? -21.212 11.035 5.151 1.00 97.75 99 SER A O 1
ATOM 743 N N . VAL A 1 100 ? -22.373 9.595 6.420 1.00 98.44 100 VAL A N 1
ATOM 744 C CA . VAL A 1 100 ? -21.402 9.458 7.499 1.00 98.44 100 VAL A CA 1
ATOM 745 C C . VAL A 1 100 ? -20.232 8.623 6.996 1.00 98.44 100 VAL A C 1
ATOM 747 O O . VAL A 1 100 ? -20.428 7.527 6.475 1.00 98.44 100 VAL A O 1
ATOM 750 N N . ARG A 1 101 ? -19.009 9.124 7.180 1.00 97.44 101 ARG A N 1
ATOM 751 C CA . ARG A 1 101 ? -17.790 8.339 6.966 1.00 97.44 101 ARG A CA 1
ATOM 752 C C . ARG A 1 101 ? -17.329 7.681 8.247 1.00 97.44 101 ARG A C 1
ATOM 754 O O . ARG A 1 101 ? -16.979 6.514 8.215 1.00 97.44 101 ARG A O 1
ATOM 761 N N . VAL A 1 102 ? -17.335 8.406 9.362 1.00 98.50 102 VAL A N 1
ATOM 762 C CA . VAL A 1 102 ? -17.001 7.878 10.687 1.00 98.50 102 VAL A CA 1
ATOM 763 C C . VAL A 1 102 ? -18.046 8.347 11.688 1.00 98.50 102 VAL A C 1
ATOM 765 O O . VAL A 1 102 ? -18.285 9.550 11.820 1.00 98.50 102 VAL A O 1
ATOM 768 N N . ALA A 1 103 ? -18.659 7.404 12.398 1.00 98.56 103 ALA A N 1
ATOM 769 C CA . ALA A 1 103 ? -19.490 7.686 13.562 1.00 98.56 103 ALA A CA 1
ATOM 770 C C . ALA A 1 103 ? -18.648 7.532 14.830 1.00 98.56 103 ALA A C 1
ATOM 772 O O . ALA A 1 103 ? -18.030 6.485 15.011 1.00 98.56 103 ALA A O 1
ATOM 773 N N . ARG A 1 104 ? -18.624 8.530 15.718 1.00 98.69 104 ARG A N 1
ATOM 774 C CA . ARG A 1 104 ? -18.022 8.364 17.048 1.00 98.69 104 ARG A CA 1
ATOM 775 C C . ARG A 1 104 ? -19.033 7.690 17.956 1.00 98.69 104 ARG A C 1
ATOM 777 O O . ARG A 1 104 ? -20.173 8.137 18.034 1.00 98.69 104 ARG A O 1
ATOM 784 N N . ILE A 1 105 ? -18.595 6.634 18.630 1.00 98.81 105 ILE A N 1
ATOM 785 C CA . ILE A 1 105 ? -19.414 5.817 19.519 1.00 98.81 105 ILE A CA 1
ATOM 786 C C . ILE A 1 105 ? -18.744 5.786 20.885 1.00 98.81 105 ILE A C 1
ATOM 788 O O . ILE A 1 105 ? -17.539 5.549 20.987 1.00 98.81 105 ILE A O 1
ATOM 792 N N . GLN A 1 106 ? -19.530 6.033 21.931 1.00 98.62 106 GLN A N 1
ATOM 793 C CA . GLN A 1 106 ? -19.060 6.005 23.307 1.00 98.62 106 GLN A CA 1
ATOM 794 C C . GLN A 1 106 ? -20.062 5.306 24.224 1.00 98.62 106 GLN A C 1
ATOM 796 O O . GLN A 1 106 ? -21.257 5.585 24.170 1.00 98.62 106 GLN A O 1
ATOM 801 N N . PHE A 1 107 ? -19.575 4.419 25.087 1.00 98.50 107 PHE A N 1
ATOM 802 C CA . PHE A 1 107 ? -20.383 3.744 26.105 1.00 98.50 107 PHE A CA 1
ATOM 803 C C . PHE A 1 107 ? -19.532 3.334 27.311 1.00 98.50 107 PHE A C 1
ATOM 805 O O . PHE A 1 107 ? -18.304 3.335 27.248 1.00 98.50 107 PHE A O 1
ATOM 812 N N . ASN A 1 108 ? -20.189 2.980 28.416 1.00 97.56 108 ASN A N 1
ATOM 813 C CA . ASN A 1 108 ? -19.524 2.358 29.560 1.00 97.56 108 ASN A CA 1
ATOM 814 C C . ASN A 1 108 ? -19.600 0.836 29.437 1.00 97.56 108 ASN A C 1
ATOM 816 O O . ASN A 1 108 ? -20.668 0.297 29.150 1.00 97.56 108 ASN A O 1
ATOM 820 N N . TYR A 1 109 ? -18.485 0.152 29.679 1.00 97.62 109 TYR A N 1
ATOM 821 C CA . TYR A 1 109 ? -18.401 -1.303 29.607 1.00 97.62 109 TYR A CA 1
ATOM 822 C C . TYR A 1 109 ? -17.704 -1.881 30.836 1.00 97.62 109 TYR A C 1
ATOM 824 O O . TYR A 1 109 ? -16.672 -1.366 31.269 1.00 97.62 109 TYR A O 1
ATOM 832 N N . THR A 1 110 ? -18.257 -2.956 31.391 1.00 97.38 110 THR A N 1
ATOM 833 C CA . THR A 1 110 ? -17.709 -3.637 32.567 1.00 97.38 110 THR A CA 1
ATOM 834 C C . THR A 1 110 ? -17.200 -5.007 32.152 1.00 97.38 110 THR A C 1
ATOM 836 O O . THR A 1 110 ? -17.992 -5.902 31.880 1.00 97.38 110 THR A O 1
ATOM 839 N N . PHE A 1 111 ? -15.879 -5.167 32.127 1.00 97.12 111 PHE A N 1
ATOM 840 C CA . PHE A 1 111 ? -15.241 -6.425 31.751 1.00 97.12 111 PHE A CA 1
ATOM 841 C C . PHE A 1 111 ? -15.367 -7.472 32.855 1.00 97.12 111 PHE A C 1
ATOM 843 O O . PHE A 1 111 ? -15.185 -7.168 34.037 1.00 97.12 111 PHE A O 1
ATOM 850 N N . SER A 1 112 ? -15.602 -8.716 32.458 1.00 96.25 112 SER A N 1
ATOM 851 C CA . SER A 1 112 ? -15.452 -9.904 33.301 1.00 96.25 112 SER A CA 1
ATOM 852 C C . SER A 1 112 ? -14.020 -10.452 33.291 1.00 96.25 112 SER A C 1
ATOM 854 O O . SER A 1 112 ? -13.629 -11.184 34.200 1.00 96.25 112 SER A O 1
ATOM 856 N N . VAL A 1 113 ? -13.222 -10.061 32.294 1.00 95.69 113 VAL A N 1
ATOM 857 C CA . VAL A 1 113 ? -11.843 -10.518 32.090 1.00 95.69 113 VAL A CA 1
ATOM 858 C C . VAL A 1 113 ? -10.803 -9.424 32.348 1.00 95.69 113 VAL A C 1
ATOM 860 O O . VAL A 1 113 ? -11.099 -8.230 32.313 1.00 95.69 113 VAL A O 1
ATOM 863 N N . SER A 1 114 ? -9.556 -9.835 32.584 1.00 94.50 114 SER A N 1
ATOM 864 C CA . SER A 1 114 ? -8.380 -8.958 32.600 1.00 94.50 114 SER A CA 1
ATOM 865 C C . SER A 1 114 ? -7.537 -9.150 31.337 1.00 94.50 114 SER A C 1
ATOM 867 O O . SER A 1 114 ? -7.559 -10.227 30.735 1.00 94.50 114 SER A O 1
ATOM 869 N N . TYR A 1 115 ? -6.722 -8.148 30.990 1.00 94.69 115 TYR A N 1
ATOM 870 C CA . TYR A 1 115 ? -5.660 -8.294 29.986 1.00 94.69 115 TYR A CA 1
ATOM 871 C C . TYR A 1 115 ? -4.826 -9.574 30.241 1.00 94.69 115 TYR A C 1
ATOM 873 O O . TYR A 1 115 ? -4.544 -9.873 31.408 1.00 94.69 115 TYR A O 1
ATOM 881 N N . PRO A 1 116 ? -4.424 -10.336 29.201 1.00 95.00 116 PRO A N 1
ATOM 882 C CA . PRO A 1 116 ? -4.570 -10.067 27.763 1.00 95.00 116 PRO A CA 1
ATOM 883 C C . PRO A 1 116 ? -5.892 -10.547 27.147 1.00 95.00 116 PRO A C 1
ATOM 885 O O . PRO A 1 116 ? -6.037 -10.536 25.928 1.00 95.00 116 PRO A O 1
ATOM 888 N N . ASN A 1 117 ? -6.856 -10.989 27.955 1.00 97.06 117 ASN A N 1
ATOM 889 C CA . ASN A 1 117 ? -8.149 -11.416 27.436 1.00 97.06 117 ASN A CA 1
ATOM 890 C C . ASN A 1 117 ? -8.992 -10.206 27.010 1.00 97.06 117 ASN A C 1
ATOM 892 O O . ASN A 1 117 ? -8.844 -9.100 27.531 1.00 97.06 117 ASN A O 1
ATOM 896 N N . ALA A 1 118 ? -9.897 -10.446 26.069 1.00 97.25 118 ALA A N 1
ATOM 897 C CA . ALA A 1 118 ? -10.765 -9.449 25.459 1.00 97.25 118 ALA A CA 1
ATOM 898 C C . ALA A 1 118 ? -12.191 -9.998 25.363 1.00 97.25 118 ALA A C 1
ATOM 900 O O . ALA A 1 118 ? -12.388 -11.214 25.393 1.00 97.25 118 ALA A O 1
ATOM 901 N N . GLU A 1 119 ? -13.161 -9.105 25.219 1.00 98.06 119 GLU A N 1
ATOM 902 C CA . GLU A 1 119 ? -14.579 -9.443 25.072 1.00 98.06 119 GLU A CA 1
ATOM 903 C C . GLU A 1 119 ? -15.141 -8.827 23.797 1.00 98.06 119 GLU A C 1
ATOM 905 O O . GLU A 1 119 ? -14.592 -7.855 23.281 1.00 98.06 119 GLU A O 1
ATOM 910 N N . ASP A 1 120 ? -16.243 -9.377 23.304 1.00 98.19 120 ASP A N 1
ATOM 911 C CA . ASP A 1 120 ? -16.856 -8.935 22.061 1.00 98.19 120 ASP A CA 1
ATOM 912 C C . ASP A 1 120 ? -18.178 -8.208 22.320 1.00 98.19 120 ASP A C 1
ATOM 914 O O . ASP A 1 120 ? -18.983 -8.599 23.169 1.00 98.19 120 ASP A O 1
ATOM 918 N N . VAL A 1 121 ? -18.428 -7.170 21.527 1.00 98.38 121 VAL A N 1
ATOM 919 C CA . VAL A 1 121 ? -19.741 -6.535 21.383 1.00 98.38 121 VAL A CA 1
ATOM 920 C C . VAL A 1 121 ? -20.145 -6.548 19.918 1.00 98.38 121 VAL A C 1
ATOM 922 O O . VAL A 1 121 ? -19.308 -6.622 19.023 1.00 98.38 121 VAL A O 1
ATOM 925 N N . THR A 1 122 ? -21.440 -6.475 19.651 1.00 98.25 122 THR A N 1
ATOM 926 C CA . THR A 1 122 ? -21.967 -6.383 18.289 1.00 98.25 122 THR A CA 1
ATOM 927 C C . THR A 1 122 ? -22.374 -4.948 18.004 1.00 98.25 122 THR A C 1
ATOM 929 O O . THR A 1 122 ? -23.060 -4.332 18.816 1.00 98.25 122 THR A O 1
ATOM 932 N N . LEU A 1 123 ? -21.965 -4.409 16.860 1.00 97.62 123 LEU A N 1
ATOM 933 C CA . LEU A 1 123 ? -22.462 -3.140 16.345 1.00 97.62 123 LEU A CA 1
ATOM 934 C C . LEU A 1 123 ? -23.414 -3.409 15.187 1.00 97.62 123 LEU A C 1
ATOM 936 O O . LEU A 1 123 ? -23.028 -4.056 14.219 1.00 97.62 123 LEU A O 1
ATOM 940 N N . GLU A 1 124 ? -24.627 -2.871 15.264 1.00 97.25 124 GLU A N 1
ATOM 941 C CA . GLU A 1 124 ? -25.649 -2.960 14.215 1.00 97.25 124 GLU A CA 1
ATOM 942 C C . GLU A 1 124 ? -25.968 -1.577 13.647 1.00 97.25 124 GLU A C 1
ATOM 944 O O . GLU A 1 124 ? -25.883 -0.577 14.360 1.00 97.25 124 GLU A O 1
ATOM 949 N N . TRP A 1 125 ? -26.382 -1.510 12.381 1.00 97.56 125 TRP A N 1
ATOM 950 C CA . TRP A 1 125 ? -26.908 -0.286 11.769 1.00 97.56 125 TRP A CA 1
ATOM 951 C C . TRP A 1 125 ? -28.034 -0.573 10.773 1.00 97.56 125 TRP A C 1
ATOM 953 O O . TRP A 1 125 ? -28.151 -1.678 10.239 1.00 97.56 125 TRP A O 1
ATOM 963 N N . GLY A 1 126 ? -28.859 0.443 10.501 1.00 95.00 126 GLY A N 1
ATOM 964 C CA . GLY A 1 126 ? -29.856 0.421 9.423 1.00 95.00 126 GLY A CA 1
ATOM 965 C C . GLY A 1 126 ? -31.065 -0.493 9.646 1.00 95.00 126 GLY A C 1
ATOM 966 O O . GLY A 1 126 ? -31.823 -0.721 8.710 1.00 95.00 126 GLY A O 1
ATOM 967 N N . GLN A 1 127 ? -31.234 -1.043 10.853 1.00 90.56 127 GLN A N 1
ATOM 968 C CA . GLN A 1 127 ? -32.311 -1.982 11.190 1.00 90.56 127 GLN A CA 1
ATOM 969 C C . GLN A 1 127 ? -33.292 -1.356 12.190 1.00 90.56 127 GLN A C 1
ATOM 971 O O . GLN A 1 127 ? -34.357 -0.875 11.813 1.00 90.56 127 GLN A O 1
ATOM 976 N N . ASN A 1 128 ? -32.911 -1.313 13.468 1.00 93.50 128 ASN A N 1
ATOM 977 C CA . ASN A 1 128 ? -33.736 -0.786 14.552 1.00 93.50 128 ASN A CA 1
ATOM 978 C C . ASN A 1 128 ? -33.182 0.550 15.047 1.00 93.50 128 ASN A C 1
ATOM 980 O O . ASN A 1 128 ? -31.970 0.757 15.049 1.00 93.50 128 ASN A O 1
ATOM 984 N N . ASN A 1 129 ? -34.056 1.438 15.522 1.00 95.38 129 ASN A N 1
ATOM 985 C CA . ASN A 1 129 ? -33.614 2.613 16.272 1.00 95.38 129 ASN A CA 1
ATOM 986 C C . ASN A 1 129 ? -33.027 2.175 17.621 1.00 95.38 129 ASN A C 1
ATOM 988 O O . ASN A 1 129 ? -33.522 1.224 18.230 1.00 95.38 129 ASN A O 1
ATOM 992 N N . ARG A 1 130 ? -32.012 2.895 18.109 1.00 95.12 130 ARG A N 1
ATOM 993 C CA . ARG A 1 130 ? -31.545 2.759 19.491 1.00 95.12 130 ARG A CA 1
ATOM 994 C C . ARG A 1 130 ? -32.696 3.015 20.455 1.00 95.12 130 ARG A C 1
ATOM 996 O O . ARG A 1 130 ? -33.378 4.034 20.341 1.00 95.12 130 ARG A O 1
ATOM 1003 N N . THR A 1 131 ? -32.865 2.138 21.437 1.00 94.56 131 THR A N 1
ATOM 1004 C CA . THR A 1 131 ? -33.815 2.347 22.543 1.00 94.56 131 THR A CA 1
ATOM 1005 C C . THR A 1 131 ? -33.127 2.878 23.796 1.00 94.56 131 THR A C 1
ATOM 1007 O O . THR A 1 131 ? -33.801 3.346 24.710 1.00 94.56 131 THR A O 1
ATOM 1010 N N . SER A 1 132 ? -31.793 2.818 23.846 1.00 89.94 132 SER A N 1
ATOM 1011 C CA . SER A 1 132 ? -30.987 3.268 24.978 1.00 89.94 132 SER A CA 1
ATOM 1012 C C . SER A 1 132 ? -29.843 4.156 24.487 1.00 89.94 132 SER A C 1
ATOM 1014 O O . SER A 1 132 ? -29.038 3.746 23.654 1.00 89.94 132 SER A O 1
ATOM 1016 N N . SER A 1 133 ? -29.778 5.407 24.948 1.00 94.69 133 SER A N 1
ATOM 1017 C CA . SER A 1 133 ? -28.758 6.373 24.516 1.00 94.69 133 SER A CA 1
ATOM 1018 C C . SER A 1 133 ? -28.181 7.141 25.697 1.00 94.69 133 SER A C 1
ATOM 1020 O O . SER A 1 133 ? -28.898 7.486 26.635 1.00 94.69 133 SER A O 1
ATOM 1022 N N . LEU A 1 134 ? -26.883 7.437 25.631 1.00 96.31 134 LEU A N 1
ATOM 1023 C CA . LEU A 1 134 ? -26.253 8.391 26.541 1.00 96.31 134 LEU A CA 1
ATOM 1024 C C . LEU A 1 134 ? -26.521 9.820 26.031 1.00 96.31 134 LEU A C 1
ATOM 1026 O O . LEU A 1 134 ? -26.435 10.051 24.824 1.00 96.31 134 LEU A O 1
ATOM 1030 N N . PRO A 1 135 ? -26.850 10.782 26.911 1.00 93.25 135 PRO A N 1
ATOM 1031 C CA . PRO A 1 135 ? -27.319 12.106 26.494 1.00 93.25 135 PRO A CA 1
ATOM 1032 C C . PRO A 1 135 ? -26.205 13.016 25.961 1.00 93.25 135 PRO A C 1
ATOM 1034 O O . PRO A 1 135 ? -26.485 13.962 25.228 1.00 93.25 135 PRO A O 1
ATOM 1037 N N . SER A 1 136 ? -24.951 12.763 26.335 1.00 96.25 136 SER A N 1
ATOM 1038 C CA . SER A 1 136 ? -23.815 13.605 25.971 1.00 96.25 136 SER A CA 1
ATOM 1039 C C . SER A 1 136 ? -22.530 12.801 25.823 1.00 96.25 136 SER A C 1
ATOM 1041 O O . SER A 1 136 ? -22.358 11.735 26.417 1.00 96.25 136 SER A O 1
ATOM 1043 N N . LEU A 1 137 ? -21.609 13.360 25.040 1.00 97.38 137 LEU A N 1
ATOM 1044 C CA . LEU A 1 137 ? -20.238 12.890 24.957 1.00 97.38 137 LEU A CA 1
ATOM 1045 C C . LEU A 1 137 ? -19.476 13.284 26.228 1.00 97.38 137 LEU A C 1
ATOM 1047 O O . LEU A 1 137 ? -19.315 14.467 26.531 1.00 97.38 137 LEU A O 1
ATOM 1051 N N . THR A 1 138 ? -18.939 12.298 26.934 1.00 97.06 138 THR A N 1
ATOM 1052 C CA . THR A 1 138 ? -17.890 12.516 27.935 1.00 97.06 138 THR A CA 1
ATOM 1053 C C . THR A 1 138 ? -16.559 12.728 27.220 1.00 97.06 138 THR A C 1
ATOM 1055 O O . THR A 1 138 ? -16.297 12.066 26.217 1.00 97.06 138 THR A O 1
ATOM 1058 N N . ASN A 1 139 ? -15.699 13.622 27.727 1.00 96.69 139 ASN A N 1
ATOM 1059 C CA . ASN A 1 139 ? -14.361 13.835 27.165 1.00 96.69 139 ASN A CA 1
ATOM 1060 C C . ASN A 1 139 ? -13.648 12.480 26.954 1.00 96.69 139 ASN A C 1
ATOM 1062 O O . ASN A 1 139 ? -13.357 11.823 27.954 1.00 96.69 139 ASN A O 1
ATOM 1066 N N . PRO A 1 140 ? -13.334 12.074 25.705 1.00 96.69 140 PRO A N 1
ATOM 1067 C CA . PRO A 1 140 ? -12.731 10.772 25.420 1.00 96.69 140 PRO A CA 1
ATOM 1068 C C . PRO A 1 140 ? -11.477 10.486 26.252 1.00 96.69 140 PRO A C 1
ATOM 1070 O O . PRO A 1 140 ? -11.265 9.351 26.671 1.00 96.69 140 PRO A O 1
ATOM 1073 N N . ARG A 1 141 ? -10.686 11.523 26.565 1.00 95.75 141 ARG A N 1
ATOM 1074 C CA . ARG A 1 141 ? -9.439 11.422 27.339 1.00 95.75 141 ARG A CA 1
ATOM 1075 C C . ARG A 1 141 ? -9.622 10.983 28.792 1.00 95.75 141 ARG A C 1
ATOM 1077 O O . ARG A 1 141 ? -8.636 10.603 29.412 1.00 95.75 141 ARG A O 1
ATOM 1084 N N . SER A 1 142 ? -10.835 11.002 29.351 1.00 96.69 142 SER A N 1
ATOM 1085 C CA . SER A 1 142 ? -11.065 10.458 30.699 1.00 96.69 142 SER A CA 1
ATOM 1086 C C . SER A 1 142 ? -10.954 8.928 30.751 1.00 96.69 142 SER A C 1
ATOM 1088 O O . SER A 1 142 ? -10.707 8.377 31.819 1.00 96.69 142 SER A O 1
ATOM 1090 N N . GLY A 1 143 ? -11.087 8.249 29.605 1.00 96.81 143 GLY A N 1
ATOM 1091 C CA . GLY A 1 143 ? -10.851 6.812 29.439 1.00 96.81 143 GLY A CA 1
ATOM 1092 C C . GLY A 1 143 ? -9.445 6.473 28.937 1.00 96.81 143 GLY A C 1
ATOM 1093 O O . GLY A 1 143 ? -9.265 5.440 28.300 1.00 96.81 143 GLY A O 1
ATOM 1094 N N . TRP A 1 144 ? -8.457 7.348 29.142 1.00 97.94 144 TRP A N 1
ATOM 1095 C CA . TRP A 1 144 ? -7.069 7.146 28.710 1.00 97.94 144 TRP A CA 1
ATOM 1096 C C . TRP A 1 144 ? -6.124 7.044 29.905 1.00 97.94 144 TRP A C 1
ATOM 1098 O O . TRP A 1 144 ? -6.427 7.511 31.002 1.00 97.94 144 TRP A O 1
ATOM 1108 N N . GLN A 1 145 ? -4.954 6.452 29.683 1.00 96.56 145 GLN A N 1
ATOM 1109 C CA . GLN A 1 145 ? -3.880 6.379 30.667 1.00 96.56 145 GLN A CA 1
ATOM 1110 C C . GLN A 1 145 ? -2.523 6.696 30.041 1.00 96.56 145 GLN A C 1
ATOM 1112 O O . GLN A 1 145 ? -2.312 6.509 28.840 1.00 96.56 145 GLN A O 1
ATOM 1117 N N . GLN A 1 146 ? -1.604 7.194 30.865 1.00 96.62 146 GLN A N 1
ATOM 1118 C CA . GLN A 1 146 ? -0.225 7.419 30.455 1.00 96.62 146 GLN A CA 1
ATOM 1119 C C . GLN A 1 146 ? 0.508 6.079 30.376 1.00 96.62 146 GLN A C 1
ATOM 1121 O O . GLN A 1 146 ? 0.370 5.236 31.264 1.00 96.62 146 GLN A O 1
ATOM 1126 N N . VAL A 1 147 ? 1.304 5.892 29.326 1.00 96.31 147 VAL A N 1
ATOM 1127 C CA . VAL A 1 147 ? 2.115 4.689 29.151 1.00 96.31 147 VAL A CA 1
ATOM 1128 C C . VAL A 1 147 ? 3.397 4.820 29.963 1.00 96.31 147 VAL A C 1
ATOM 1130 O O . VAL A 1 147 ? 4.157 5.776 29.809 1.00 96.31 147 VAL A O 1
ATOM 1133 N N . THR A 1 148 ? 3.644 3.844 30.831 1.00 94.19 148 THR A N 1
ATOM 1134 C CA . THR A 1 148 ? 4.830 3.789 31.702 1.00 94.19 148 THR A CA 1
ATOM 1135 C C . THR A 1 148 ? 5.614 2.485 31.559 1.00 94.19 148 THR A C 1
ATOM 1137 O O . THR A 1 148 ? 6.546 2.238 32.322 1.00 94.19 148 THR A O 1
ATOM 1140 N N . THR A 1 149 ? 5.242 1.650 30.587 1.00 89.62 149 THR A N 1
ATOM 1141 C CA . THR A 1 149 ? 5.879 0.367 30.296 1.00 89.62 149 THR A CA 1
ATOM 1142 C C . THR A 1 149 ? 6.787 0.463 29.075 1.00 89.62 149 THR A C 1
ATOM 1144 O O . THR A 1 149 ? 6.457 1.127 28.089 1.00 89.62 149 THR A O 1
ATOM 1147 N N . ALA A 1 150 ? 7.930 -0.229 29.144 1.00 88.62 150 ALA A N 1
ATOM 1148 C CA . ALA A 1 150 ? 8.942 -0.232 28.092 1.00 88.62 150 ALA A CA 1
ATOM 1149 C C . ALA A 1 150 ? 8.344 -0.580 26.707 1.00 88.62 150 ALA A C 1
ATOM 1151 O O . ALA A 1 150 ? 7.432 -1.407 26.637 1.00 88.62 150 ALA A O 1
ATOM 1152 N N . PRO A 1 151 ? 8.843 0.031 25.612 1.00 92.06 151 PRO A N 1
ATOM 1153 C CA . PRO A 1 151 ? 9.982 0.962 25.556 1.00 92.06 151 PRO A CA 1
ATOM 1154 C C . PRO A 1 151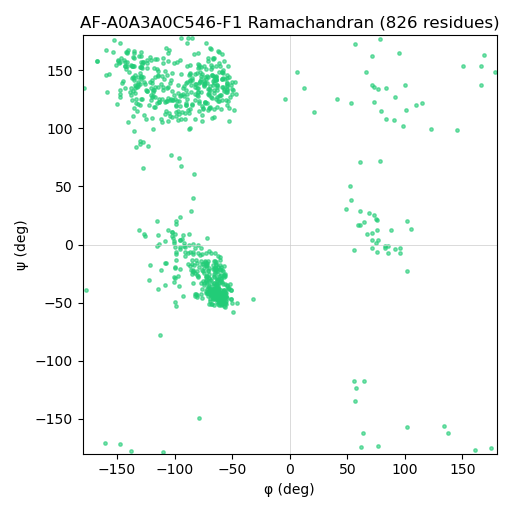 ? 9.648 2.408 25.979 1.00 92.06 151 PRO A C 1
ATOM 1156 O O . PRO A 1 151 ? 10.528 3.277 25.991 1.00 92.06 151 PRO A O 1
ATOM 1159 N N . TRP A 1 152 ? 8.392 2.678 26.333 1.00 95.50 152 TRP A N 1
ATOM 1160 C CA . TRP A 1 152 ? 7.920 3.993 26.748 1.00 95.50 152 TRP A CA 1
ATOM 1161 C C . TRP A 1 152 ? 8.135 4.225 28.247 1.00 95.50 152 TRP A C 1
ATOM 1163 O O . TRP A 1 152 ? 8.071 3.314 29.071 1.00 95.50 152 TRP A O 1
ATOM 1173 N N . VAL A 1 153 ? 8.381 5.477 28.612 1.00 95.12 153 VAL A N 1
ATOM 1174 C CA . VAL A 1 153 ? 8.453 5.934 30.003 1.00 95.12 153 VAL A CA 1
ATOM 1175 C C . VAL A 1 153 ? 7.569 7.162 30.187 1.00 95.12 153 VAL A C 1
ATOM 1177 O O . VAL A 1 153 ? 7.252 7.856 29.223 1.00 95.12 153 VAL A O 1
ATOM 1180 N N . ALA A 1 154 ? 7.221 7.493 31.434 1.00 95.69 154 ALA A N 1
ATOM 1181 C CA . ALA A 1 154 ? 6.363 8.645 31.732 1.00 95.69 154 ALA A CA 1
ATOM 1182 C C . ALA A 1 154 ? 6.868 9.959 31.089 1.00 95.69 154 ALA A C 1
ATOM 1184 O O . ALA A 1 154 ? 6.072 10.749 30.583 1.00 95.69 154 ALA A O 1
ATOM 1185 N N . ALA A 1 155 ? 8.189 10.168 31.039 1.00 95.62 155 ALA A N 1
ATOM 1186 C CA . ALA A 1 155 ? 8.804 11.357 30.442 1.00 95.62 155 ALA A CA 1
ATOM 1187 C C . ALA A 1 155 ? 8.564 11.503 28.926 1.00 95.62 155 ALA A C 1
ATOM 1189 O O . ALA A 1 155 ? 8.649 12.613 28.406 1.00 95.62 155 ALA A O 1
ATOM 1190 N N . ASP A 1 156 ? 8.226 10.420 28.218 1.00 96.69 156 ASP A N 1
ATOM 1191 C CA . ASP A 1 156 ? 7.894 10.483 26.790 1.00 96.69 156 ASP A CA 1
ATOM 1192 C C . ASP A 1 156 ? 6.512 11.097 26.538 1.00 96.69 156 ASP A C 1
ATOM 1194 O O . ASP A 1 156 ? 6.193 11.447 25.404 1.00 96.69 156 ASP A O 1
ATOM 1198 N N . ASN A 1 157 ? 5.688 11.217 27.589 1.00 95.75 157 ASN A N 1
ATOM 1199 C CA . ASN A 1 157 ? 4.323 11.735 27.536 1.00 95.75 157 ASN A CA 1
ATOM 1200 C C . ASN A 1 157 ? 3.444 11.028 26.484 1.00 95.75 157 ASN A C 1
ATOM 1202 O O . ASN A 1 157 ? 2.623 11.650 25.810 1.00 95.75 157 ASN A O 1
ATOM 1206 N N . VAL A 1 158 ? 3.619 9.712 26.348 1.00 97.88 158 VAL A N 1
ATOM 1207 C CA . VAL A 1 158 ? 2.775 8.859 25.507 1.00 97.88 158 VAL A CA 1
ATOM 1208 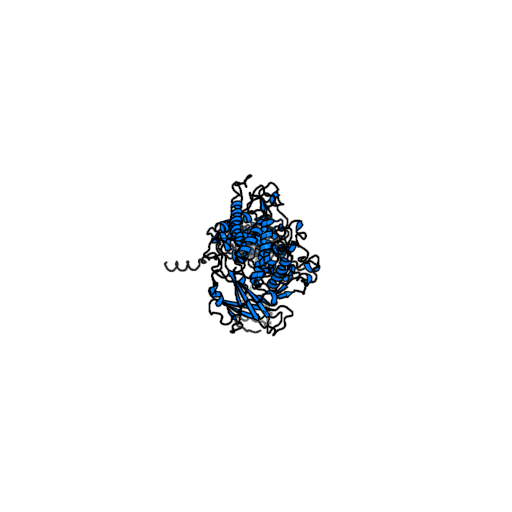C C . VAL A 1 158 ? 1.556 8.412 26.300 1.00 97.88 158 VAL A C 1
ATOM 1210 O O . VAL A 1 158 ? 1.653 8.034 27.466 1.00 97.88 158 VAL A O 1
ATOM 1213 N N . TRP A 1 159 ? 0.400 8.452 25.652 1.00 97.44 159 TRP A N 1
ATOM 1214 C CA . TRP A 1 159 ? -0.886 8.087 26.225 1.00 97.44 159 TRP A CA 1
ATOM 1215 C C . TRP A 1 159 ? -1.596 7.094 25.318 1.00 97.44 159 TRP A C 1
ATOM 1217 O O . TRP A 1 159 ? -1.403 7.107 24.104 1.00 97.44 159 TRP A O 1
ATOM 1227 N N . GLU A 1 160 ? -2.447 6.267 25.911 1.00 98.06 160 GLU A N 1
ATOM 1228 C CA . GLU A 1 160 ? -3.282 5.312 25.190 1.00 98.06 160 GLU A CA 1
ATOM 1229 C C . GLU A 1 160 ? -4.688 5.191 25.796 1.00 98.06 160 GLU A C 1
ATOM 1231 O O . GLU A 1 160 ? -4.865 5.483 26.985 1.00 98.06 160 GLU A O 1
ATOM 1236 N N . PRO A 1 161 ? -5.691 4.744 25.017 1.00 98.19 161 PRO A N 1
ATOM 1237 C CA . PRO A 1 161 ? -6.978 4.337 25.559 1.00 98.19 161 PRO A CA 1
ATOM 1238 C C . PRO A 1 161 ? -6.816 3.212 26.584 1.00 98.19 161 PRO A C 1
ATOM 1240 O O . PRO A 1 161 ? -6.026 2.288 26.399 1.00 98.19 161 PRO A O 1
ATOM 1243 N N . GLN A 1 162 ? -7.634 3.240 27.632 1.00 97.88 162 GLN A N 1
ATOM 1244 C CA . GLN A 1 162 ? -7.783 2.114 28.557 1.00 97.88 162 GLN A CA 1
ATOM 1245 C C . GLN A 1 162 ? -8.413 0.892 27.868 1.00 97.88 162 GLN A C 1
ATOM 1247 O O . GLN A 1 162 ? -8.188 -0.247 28.271 1.00 97.88 162 GLN A O 1
ATOM 1252 N N . VAL A 1 163 ? -9.212 1.118 26.826 1.00 98.44 163 VAL A N 1
ATOM 1253 C CA . VAL A 1 163 ? -9.842 0.059 26.038 1.00 98.44 163 VAL A CA 1
ATOM 1254 C C . VAL A 1 163 ? -9.662 0.374 24.563 1.00 98.44 163 VAL A C 1
ATOM 1256 O O . VAL A 1 163 ? -10.117 1.414 24.091 1.00 98.44 163 VAL A O 1
ATOM 1259 N N . TYR A 1 164 ? -9.035 -0.541 23.831 1.00 98.62 164 TYR A N 1
ATOM 1260 C CA . TYR A 1 164 ? -9.000 -0.497 22.374 1.00 98.62 164 TYR A CA 1
ATOM 1261 C C . TYR A 1 164 ? -10.198 -1.244 21.797 1.00 98.62 164 TYR A C 1
ATOM 1263 O O . TYR A 1 164 ? -10.555 -2.320 22.276 1.00 98.62 164 TYR A O 1
ATOM 1271 N N . VAL A 1 165 ? -10.786 -0.695 20.737 1.00 98.56 165 VAL A N 1
ATOM 1272 C CA . VAL A 1 165 ? -11.833 -1.363 19.959 1.00 98.56 165 VAL A CA 1
ATOM 1273 C C . VAL A 1 165 ? -11.240 -1.793 18.630 1.00 98.56 165 VAL A C 1
ATOM 1275 O O . VAL A 1 165 ? -10.830 -0.956 17.827 1.00 98.56 165 VAL A O 1
ATOM 1278 N N . LEU A 1 166 ? -11.169 -3.102 18.408 1.00 98.25 166 LEU A N 1
ATOM 1279 C CA . LEU A 1 166 ? -10.646 -3.665 17.173 1.00 98.25 166 LEU A CA 1
ATOM 1280 C C . LEU A 1 166 ? -11.784 -3.885 16.191 1.00 98.25 166 LEU A C 1
ATOM 1282 O O . LEU A 1 166 ? -12.792 -4.527 16.502 1.00 98.25 166 LEU A O 1
ATOM 1286 N N . LEU A 1 167 ? -11.584 -3.352 14.994 1.00 96.50 167 LEU A N 1
ATOM 1287 C CA . LEU A 1 167 ? -12.472 -3.545 13.864 1.00 96.50 167 LEU A CA 1
ATOM 1288 C C . LEU A 1 167 ? -12.060 -4.822 13.113 1.00 96.50 167 LEU A C 1
ATOM 1290 O O . LEU A 1 167 ? -10.862 -5.108 13.011 1.00 96.50 167 LEU A O 1
ATOM 1294 N N . PRO A 1 168 ? -13.010 -5.583 12.540 1.00 94.19 168 PRO A N 1
ATOM 1295 C CA . PRO A 1 168 ? -12.677 -6.736 11.713 1.00 94.19 168 PRO A CA 1
ATOM 1296 C C . PRO A 1 168 ? -11.773 -6.341 10.545 1.00 94.19 168 PRO A C 1
ATOM 1298 O O . PRO A 1 168 ? -12.077 -5.392 9.822 1.00 94.19 168 PRO A O 1
ATOM 1301 N N . LYS A 1 169 ? -10.708 -7.109 10.292 1.00 92.81 169 LYS A N 1
ATOM 1302 C CA . LYS A 1 169 ? -9.754 -6.797 9.215 1.00 92.81 169 LYS A CA 1
ATOM 1303 C C . LYS A 1 169 ? -10.388 -6.712 7.823 1.00 92.81 169 LYS A C 1
ATOM 1305 O O . LYS A 1 169 ? -10.015 -5.867 7.017 1.00 92.81 169 LYS A O 1
ATOM 1310 N N . ALA A 1 170 ? -11.410 -7.532 7.568 1.00 88.56 170 ALA A N 1
ATOM 1311 C CA . ALA A 1 170 ? -12.202 -7.464 6.342 1.00 88.56 170 ALA A CA 1
ATOM 1312 C C . ALA A 1 170 ? -12.948 -6.124 6.196 1.00 88.56 170 ALA A C 1
ATOM 1314 O O . ALA A 1 170 ? -13.160 -5.665 5.082 1.00 88.56 170 ALA A O 1
ATOM 1315 N N . TRP A 1 171 ? -13.314 -5.472 7.304 1.00 89.31 171 TRP A N 1
ATOM 1316 C CA . TRP A 1 171 ? -13.994 -4.175 7.307 1.00 89.31 171 TRP A CA 1
ATOM 1317 C C . TRP A 1 171 ? -13.038 -2.986 7.185 1.00 89.31 171 TRP A C 1
ATOM 1319 O O . TRP A 1 171 ? -13.371 -1.954 6.608 1.00 89.31 171 TRP A O 1
ATOM 1329 N N . THR A 1 172 ? -11.831 -3.089 7.728 1.00 90.12 172 THR A N 1
ATOM 1330 C CA . THR A 1 172 ? -10.846 -2.007 7.612 1.00 90.12 172 THR A CA 1
ATOM 1331 C C . THR A 1 172 ? -10.144 -2.000 6.254 1.00 90.12 172 THR A C 1
ATOM 1333 O O . THR A 1 172 ? -9.786 -0.926 5.769 1.00 90.12 172 THR A O 1
ATOM 1336 N N . ALA A 1 173 ? -10.016 -3.162 5.602 1.00 93.06 173 ALA A N 1
ATOM 1337 C CA . ALA A 1 173 ? -9.357 -3.303 4.303 1.00 93.06 173 ALA A CA 1
ATOM 1338 C C . ALA A 1 173 ? -10.204 -2.808 3.109 1.00 93.06 173 ALA A C 1
ATOM 1340 O O . ALA A 1 173 ? -9.659 -2.411 2.082 1.00 93.06 173 ALA A O 1
ATOM 1341 N N . ILE A 1 174 ? -11.533 -2.720 3.244 1.00 88.62 174 ILE A N 1
ATOM 1342 C CA . ILE A 1 174 ? -12.456 -2.271 2.173 1.00 88.62 174 ILE A CA 1
ATOM 1343 C C . ILE A 1 174 ? -12.400 -0.762 1.865 1.00 88.62 174 ILE A C 1
ATOM 1345 O O . ILE A 1 174 ? -13.185 -0.268 1.058 1.00 88.62 174 ILE A O 1
ATOM 1349 N N . GLY A 1 175 ? -11.475 -0.017 2.476 1.00 86.44 175 GLY A N 1
ATOM 1350 C CA . GLY A 1 175 ? -11.169 1.362 2.089 1.00 86.44 175 GLY A CA 1
ATOM 1351 C C . GLY A 1 175 ? -12.010 2.449 2.763 1.00 86.44 175 GLY A C 1
ATOM 1352 O O . GLY A 1 175 ? -11.939 3.603 2.356 1.00 86.44 175 GLY A O 1
ATOM 1353 N N . ALA A 1 176 ? -12.773 2.149 3.819 1.00 85.56 176 ALA A N 1
ATOM 1354 C CA . ALA A 1 176 ? -13.601 3.160 4.494 1.00 85.56 176 ALA A CA 1
ATOM 1355 C C . ALA A 1 176 ? -12.773 4.299 5.146 1.00 85.56 176 ALA A C 1
ATOM 1357 O O . ALA A 1 176 ? -13.178 5.465 5.144 1.00 85.56 176 ALA A O 1
ATOM 1358 N N . LEU A 1 177 ? -11.579 3.977 5.663 1.00 91.69 177 LEU A N 1
ATOM 1359 C CA . LEU A 1 177 ? -10.643 4.947 6.254 1.00 91.69 177 LEU A CA 1
ATOM 1360 C C . LEU A 1 177 ? -9.540 5.361 5.272 1.00 91.69 177 LEU A C 1
ATOM 1362 O O . LEU A 1 177 ? -9.352 6.549 5.004 1.00 91.69 177 LEU A O 1
ATOM 1366 N N . SER A 1 178 ? -8.832 4.393 4.689 1.00 89.06 178 SER A N 1
ATOM 1367 C CA . SER A 1 178 ? -7.727 4.626 3.746 1.00 89.06 178 SER A CA 1
ATOM 1368 C C . SER A 1 178 ? -8.177 5.118 2.369 1.00 89.06 178 SER A C 1
ATOM 1370 O O . SER A 1 178 ? -7.310 5.488 1.572 1.00 89.06 178 SER A O 1
ATOM 1372 N N . ALA A 1 179 ? -9.487 5.160 2.083 1.00 87.56 179 ALA A N 1
ATOM 1373 C CA . ALA A 1 179 ? -10.083 5.467 0.772 1.00 87.56 179 ALA A CA 1
ATOM 1374 C C . ALA A 1 179 ? -9.594 4.561 -0.380 1.00 87.56 179 ALA A C 1
ATOM 1376 O O . ALA A 1 179 ? -10.092 4.649 -1.493 1.00 87.56 179 ALA A O 1
ATOM 1377 N N . ARG A 1 180 ? -8.636 3.680 -0.085 1.00 91.38 180 ARG A N 1
ATOM 1378 C CA . ARG A 1 180 ? -7.930 2.757 -0.959 1.00 91.38 180 ARG A CA 1
ATOM 1379 C C . ARG A 1 180 ? -8.329 1.358 -0.533 1.00 91.38 180 ARG A C 1
ATOM 1381 O O . ARG A 1 180 ? -8.208 1.021 0.649 1.00 91.38 180 ARG A O 1
ATOM 1388 N N . ARG A 1 181 ? -8.823 0.568 -1.476 1.00 91.75 181 ARG A N 1
ATOM 1389 C CA . ARG A 1 181 ? -9.167 -0.828 -1.225 1.00 91.75 181 ARG A CA 1
ATOM 1390 C C . ARG A 1 181 ? -7.896 -1.657 -1.119 1.00 91.75 181 ARG A C 1
ATOM 1392 O O . ARG A 1 181 ? -6.950 -1.454 -1.867 1.00 91.75 181 ARG A O 1
ATOM 1399 N N . MET A 1 182 ? -7.881 -2.560 -0.155 1.00 93.62 182 MET A N 1
ATOM 1400 C CA . MET A 1 182 ? -6.759 -3.433 0.150 1.00 93.62 182 MET A CA 1
ATOM 1401 C C . MET A 1 182 ? -7.283 -4.842 0.386 1.00 93.62 182 MET A C 1
ATOM 1403 O O . MET A 1 182 ? -8.453 -5.024 0.731 1.00 93.62 182 MET A O 1
ATOM 1407 N N . ASP A 1 183 ? -6.390 -5.819 0.295 1.00 90.62 183 ASP A N 1
ATOM 1408 C CA . ASP A 1 183 ? -6.662 -7.146 0.829 1.00 90.62 183 ASP A CA 1
ATOM 1409 C C . ASP A 1 183 ? -6.315 -7.173 2.325 1.00 90.62 183 ASP A C 1
ATOM 1411 O O . ASP A 1 183 ? -5.317 -6.560 2.744 1.00 90.62 183 ASP A O 1
ATOM 1415 N N . PRO A 1 184 ? -7.115 -7.866 3.158 1.00 92.62 184 PRO A N 1
ATOM 1416 C CA . PRO A 1 184 ? -6.712 -8.186 4.519 1.00 92.62 184 PRO A CA 1
ATOM 1417 C C . PRO A 1 184 ? -5.353 -8.895 4.530 1.00 92.62 184 PRO A C 1
ATOM 1419 O O . PRO A 1 184 ? -4.992 -9.564 3.567 1.00 92.62 184 PRO A O 1
ATOM 1422 N N . LEU A 1 185 ? -4.619 -8.764 5.633 1.00 92.94 185 LEU A N 1
ATOM 1423 C CA . LEU A 1 185 ? -3.422 -9.557 5.900 1.00 92.94 185 LEU A CA 1
ATOM 1424 C C . LEU A 1 185 ? -3.796 -11.037 5.787 1.00 92.94 185 LEU A C 1
ATOM 1426 O O . LEU A 1 185 ? -4.829 -11.433 6.355 1.00 92.94 185 LEU A O 1
ATOM 1430 N N . ASP A 1 186 ? -2.991 -11.821 5.074 1.00 91.12 186 ASP A N 1
ATOM 1431 C CA . ASP A 1 186 ? -3.268 -13.239 4.855 1.00 91.12 186 ASP A CA 1
ATOM 1432 C C . ASP A 1 186 ? -3.486 -14.001 6.181 1.00 91.12 186 ASP A C 1
ATOM 1434 O O . ASP A 1 186 ? -2.945 -13.655 7.234 1.00 91.12 186 ASP A O 1
ATOM 1438 N N . ASN A 1 187 ? -4.366 -15.008 6.168 1.00 87.25 187 ASN A N 1
ATOM 1439 C CA . ASN A 1 187 ? -4.685 -15.787 7.373 1.00 87.25 187 ASN A CA 1
ATOM 1440 C C . ASN A 1 187 ? -3.550 -16.735 7.796 1.00 87.25 187 ASN A C 1
ATOM 1442 O O . ASN A 1 187 ? -3.569 -17.202 8.934 1.00 87.25 187 ASN A O 1
ATOM 1446 N N . GLY A 1 188 ? -2.613 -17.037 6.896 1.00 87.69 188 GLY A N 1
ATOM 1447 C CA . GLY A 1 188 ? -1.415 -17.826 7.151 1.00 87.69 188 GLY A CA 1
ATOM 1448 C C . GLY A 1 188 ? -0.321 -17.069 7.904 1.00 87.69 188 GLY A C 1
ATOM 1449 O O . GLY A 1 188 ? 0.537 -17.719 8.495 1.00 87.69 188 GLY A O 1
ATOM 1450 N N . VAL A 1 189 ? -0.377 -15.733 7.959 1.00 91.62 189 VAL A N 1
ATOM 1451 C CA . VAL A 1 189 ? 0.569 -14.928 8.748 1.00 91.62 189 VAL A CA 1
ATOM 1452 C C . VAL A 1 189 ? 0.200 -15.012 10.222 1.00 91.62 189 VAL A C 1
ATOM 1454 O O . VAL A 1 189 ? -0.895 -14.605 10.636 1.00 91.62 189 VAL A O 1
ATOM 1457 N N . ALA A 1 190 ? 1.117 -15.527 11.039 1.00 91.25 190 ALA A N 1
ATOM 1458 C CA . ALA A 1 190 ? 0.910 -15.554 12.480 1.00 91.25 190 ALA A CA 1
ATOM 1459 C C . ALA A 1 190 ? 0.829 -14.115 13.012 1.00 91.25 190 ALA A C 1
ATOM 1461 O O . ALA A 1 190 ? 1.574 -13.253 12.580 1.00 91.25 190 ALA A O 1
ATOM 1462 N N . LEU A 1 191 ? -0.051 -13.829 13.978 1.00 91.94 191 LEU A N 1
ATOM 1463 C CA . LEU A 1 191 ? -0.151 -12.492 14.598 1.00 91.94 191 LEU A CA 1
ATOM 1464 C C . LEU A 1 191 ? 0.831 -12.301 15.771 1.00 91.94 191 LEU A C 1
ATOM 1466 O O . LEU A 1 191 ? 0.557 -11.568 16.727 1.00 91.94 191 LEU A O 1
ATOM 1470 N N . VAL A 1 192 ? 1.957 -13.002 15.695 1.00 93.50 192 VAL A N 1
ATOM 1471 C CA . VAL A 1 192 ? 3.118 -12.954 16.583 1.00 93.50 192 VAL A CA 1
ATOM 1472 C C . VAL A 1 192 ? 4.360 -13.004 15.701 1.00 93.50 192 VAL A C 1
ATOM 1474 O O . VAL A 1 192 ? 4.302 -13.576 14.616 1.00 93.50 192 VAL A O 1
ATOM 1477 N N . ARG A 1 193 ? 5.484 -12.464 16.182 1.00 94.69 193 ARG A N 1
ATOM 1478 C CA . ARG A 1 193 ? 6.749 -12.491 15.438 1.00 94.69 193 ARG A CA 1
ATOM 1479 C C . ARG A 1 193 ? 7.096 -13.925 15.026 1.00 94.69 193 ARG A C 1
ATOM 1481 O O . ARG A 1 193 ? 7.190 -14.812 15.876 1.00 94.69 193 ARG A O 1
ATOM 1488 N N . GLU A 1 194 ? 7.274 -14.137 13.731 1.00 95.19 194 GLU A N 1
ATOM 1489 C CA . GLU A 1 194 ? 7.540 -15.442 13.138 1.00 95.19 194 GLU A CA 1
ATOM 1490 C C . GLU A 1 194 ? 9.011 -15.826 13.302 1.00 95.19 194 GLU A C 1
ATOM 1492 O O . GLU A 1 194 ? 9.896 -14.975 13.450 1.00 95.19 194 GLU A O 1
ATOM 1497 N N . ASN A 1 195 ? 9.289 -17.130 13.276 1.00 94.69 195 ASN A N 1
ATOM 1498 C CA . ASN A 1 195 ? 10.650 -17.632 13.407 1.00 94.69 195 ASN A CA 1
ATOM 1499 C C . ASN A 1 195 ? 11.461 -17.291 12.141 1.00 94.69 195 ASN A C 1
ATOM 1501 O O . ASN A 1 195 ? 11.146 -17.827 11.076 1.00 94.69 195 ASN A O 1
ATOM 1505 N N . PRO A 1 196 ? 12.541 -16.489 12.243 1.00 95.62 196 PRO A N 1
ATOM 1506 C CA . PRO A 1 196 ? 13.317 -16.082 11.077 1.00 95.62 196 PRO A CA 1
ATOM 1507 C C . PRO A 1 196 ? 13.930 -17.270 10.333 1.00 95.62 196 PRO A C 1
ATOM 1509 O O . PRO A 1 196 ? 14.006 -17.226 9.117 1.00 95.62 196 PRO A O 1
ATOM 1512 N N . ALA A 1 197 ? 14.309 -18.357 11.017 1.00 94.19 197 ALA A N 1
ATOM 1513 C CA . ALA A 1 197 ? 14.844 -19.552 10.357 1.00 94.19 197 ALA A CA 1
ATOM 1514 C C . ALA A 1 197 ? 13.783 -20.321 9.554 1.00 94.19 197 ALA A C 1
ATOM 1516 O O . ALA A 1 197 ? 14.121 -21.053 8.632 1.00 94.19 197 ALA A O 1
ATOM 1517 N N . THR A 1 198 ? 12.504 -20.198 9.924 1.00 93.25 198 THR A N 1
ATOM 1518 C CA . THR A 1 198 ? 11.404 -20.790 9.148 1.00 93.25 198 THR A CA 1
ATOM 1519 C C . THR A 1 198 ? 11.111 -19.954 7.911 1.00 93.25 198 THR A C 1
ATOM 1521 O O . THR A 1 198 ? 10.955 -20.529 6.840 1.00 93.25 198 THR A O 1
ATOM 1524 N N . ASN A 1 199 ? 11.098 -18.625 8.044 1.00 92.50 199 ASN A N 1
ATOM 1525 C CA . ASN A 1 199 ? 10.851 -17.730 6.914 1.00 92.50 199 ASN A CA 1
ATOM 1526 C C . ASN A 1 199 ? 12.024 -17.746 5.915 1.00 92.50 199 ASN A C 1
ATOM 1528 O O . ASN A 1 199 ? 11.783 -17.893 4.729 1.00 92.50 199 ASN A O 1
ATOM 1532 N N . ASP A 1 200 ? 13.279 -17.736 6.382 1.00 92.06 200 ASP A N 1
ATOM 1533 C CA . ASP A 1 200 ? 14.495 -17.839 5.543 1.00 92.06 200 ASP A CA 1
ATOM 1534 C C . ASP A 1 200 ? 14.567 -19.139 4.716 1.00 92.06 200 ASP A C 1
ATOM 1536 O O . ASP A 1 200 ? 15.193 -19.198 3.661 1.00 92.06 200 ASP A O 1
ATOM 1540 N N . ALA A 1 201 ? 13.914 -20.211 5.178 1.00 90.94 201 ALA A N 1
ATOM 1541 C CA . ALA A 1 201 ? 13.866 -21.482 4.458 1.00 90.94 201 ALA A CA 1
ATOM 1542 C C . ALA A 1 201 ? 12.861 -21.487 3.288 1.00 90.94 201 ALA A C 1
ATOM 1544 O O . ALA A 1 201 ? 12.823 -22.456 2.522 1.00 90.94 201 ALA A O 1
ATOM 1545 N N . ILE A 1 202 ? 12.028 -20.451 3.160 1.00 88.25 202 ILE A N 1
ATOM 1546 C CA . ILE A 1 202 ? 10.995 -20.330 2.131 1.00 88.25 202 ILE A CA 1
ATOM 1547 C C . ILE A 1 202 ? 11.510 -19.378 1.059 1.00 88.25 202 ILE A C 1
ATOM 1549 O O . ILE A 1 202 ? 11.626 -18.187 1.283 1.00 88.25 202 ILE A O 1
ATOM 1553 N N . ALA A 1 203 ? 11.820 -19.915 -0.121 1.00 84.50 203 ALA A N 1
ATOM 1554 C CA . ALA A 1 203 ? 12.440 -19.124 -1.185 1.00 84.50 203 ALA A CA 1
ATOM 1555 C C . ALA A 1 203 ? 11.501 -18.086 -1.824 1.00 84.50 203 ALA A C 1
ATOM 1557 O O . ALA A 1 203 ? 11.988 -17.107 -2.368 1.00 84.50 203 ALA A O 1
ATOM 1558 N N . THR A 1 204 ? 10.193 -18.353 -1.841 1.00 86.75 204 THR A N 1
ATOM 1559 C CA . THR A 1 204 ? 9.135 -17.455 -2.340 1.00 86.75 204 THR A CA 1
ATOM 1560 C C . THR A 1 204 ? 7.819 -17.844 -1.676 1.00 86.75 204 THR A C 1
ATOM 1562 O O . THR A 1 204 ? 7.573 -19.033 -1.424 1.00 86.75 204 THR A O 1
ATOM 1565 N N . TRP A 1 205 ? 6.948 -16.868 -1.425 1.00 85.06 205 TRP A N 1
ATOM 1566 C CA . TRP A 1 205 ? 5.583 -17.143 -0.969 1.00 85.06 205 TRP A CA 1
ATOM 1567 C C . TRP A 1 205 ? 4.571 -17.045 -2.112 1.00 85.06 205 TRP A C 1
ATOM 1569 O O . TRP A 1 205 ? 4.804 -16.346 -3.095 1.00 85.06 205 TRP A O 1
ATOM 1579 N N . PRO A 1 206 ? 3.408 -17.714 -2.008 1.00 81.06 206 PRO A N 1
ATOM 1580 C CA . PRO A 1 206 ? 2.395 -17.648 -3.052 1.00 81.06 206 PRO A CA 1
ATOM 1581 C C . PRO A 1 206 ? 1.861 -16.228 -3.299 1.00 81.06 206 PRO A C 1
ATOM 1583 O O . PRO A 1 206 ? 1.358 -15.559 -2.396 1.00 81.06 206 PRO A O 1
ATOM 1586 N N . GLY A 1 207 ? 1.860 -15.804 -4.563 1.00 86.19 207 GLY A N 1
ATOM 1587 C CA . GLY A 1 207 ? 1.284 -14.524 -4.972 1.00 86.19 207 GLY A CA 1
ATOM 1588 C C . GLY A 1 207 ? 2.043 -13.349 -4.364 1.00 86.19 207 GLY A C 1
ATOM 1589 O O . GLY A 1 207 ? 3.215 -13.166 -4.653 1.00 86.19 207 GLY A O 1
ATOM 1590 N N . TYR A 1 208 ? 1.366 -12.553 -3.531 1.00 90.88 208 TYR A N 1
ATOM 1591 C CA . TYR A 1 208 ? 1.942 -11.339 -2.940 1.00 90.88 208 TYR A CA 1
ATOM 1592 C C . TYR A 1 208 ? 2.088 -11.410 -1.411 1.00 90.88 208 TYR A C 1
ATOM 1594 O O . TYR A 1 208 ? 2.146 -10.368 -0.747 1.00 90.88 208 TYR A O 1
ATOM 1602 N N . THR A 1 209 ? 2.091 -12.612 -0.825 1.00 90.56 209 THR A N 1
ATOM 1603 C CA . THR A 1 209 ? 2.051 -12.774 0.636 1.00 90.56 209 THR A CA 1
ATOM 1604 C C . THR A 1 209 ? 3.403 -12.598 1.328 1.00 90.56 209 THR A C 1
ATOM 1606 O O . THR A 1 209 ? 3.393 -12.332 2.525 1.00 90.56 209 THR A O 1
ATOM 1609 N N . GLU A 1 210 ? 4.548 -12.631 0.630 1.00 93.50 210 GLU A N 1
ATOM 1610 C CA . GLU A 1 210 ? 5.863 -12.312 1.239 1.00 93.50 210 GLU A CA 1
ATOM 1611 C C . GLU A 1 210 ? 5.828 -10.918 1.884 1.00 93.50 210 GLU A C 1
ATOM 1613 O O . GLU A 1 210 ? 6.202 -10.731 3.034 1.00 93.50 210 GLU A O 1
ATOM 1618 N N . ARG A 1 211 ? 5.211 -9.941 1.212 1.00 95.06 211 ARG A N 1
ATOM 1619 C CA . ARG A 1 211 ? 4.960 -8.600 1.769 1.00 95.06 211 ARG A CA 1
ATOM 1620 C C . ARG A 1 211 ? 4.228 -8.639 3.114 1.00 95.06 211 ARG A C 1
ATOM 1622 O O . ARG A 1 211 ? 4.491 -7.794 3.969 1.00 95.06 211 ARG A O 1
ATOM 1629 N N . ASP A 1 212 ? 3.281 -9.554 3.290 1.00 95.50 212 ASP A N 1
ATOM 1630 C CA . ASP A 1 212 ? 2.490 -9.652 4.516 1.00 95.50 212 ASP A CA 1
ATOM 1631 C C . ASP A 1 212 ? 3.340 -10.182 5.671 1.00 95.50 212 ASP A C 1
ATOM 1633 O O . ASP A 1 212 ? 3.326 -9.589 6.755 1.00 95.50 212 ASP A O 1
ATOM 1637 N N . HIS A 1 213 ? 4.136 -11.224 5.413 1.00 95.88 213 HIS A N 1
ATOM 1638 C CA . HIS A 1 213 ? 5.133 -11.739 6.350 1.00 95.88 213 HIS A CA 1
ATOM 1639 C C . HIS A 1 213 ? 6.187 -10.670 6.671 1.00 95.88 213 HIS A C 1
ATOM 1641 O O . HIS A 1 213 ? 6.431 -10.363 7.841 1.00 95.88 213 HIS A O 1
ATOM 1647 N N . ALA A 1 214 ? 6.761 -10.026 5.657 1.00 96.31 214 ALA A N 1
ATOM 1648 C CA . ALA A 1 214 ? 7.769 -8.984 5.804 1.00 96.31 214 ALA A CA 1
ATOM 1649 C C . ALA A 1 214 ? 7.251 -7.785 6.608 1.00 96.31 214 ALA A C 1
ATOM 1651 O O . ALA A 1 214 ? 7.860 -7.406 7.608 1.00 96.31 214 ALA A O 1
ATOM 1652 N N . GLN A 1 215 ? 6.098 -7.213 6.238 1.00 97.25 215 GLN A N 1
ATOM 1653 C CA . GLN A 1 215 ? 5.508 -6.071 6.945 1.00 97.25 215 GLN A CA 1
ATOM 1654 C C . GLN A 1 215 ? 5.234 -6.416 8.415 1.00 97.25 215 GLN A C 1
ATOM 1656 O O . GLN A 1 215 ? 5.529 -5.615 9.304 1.00 97.25 215 GLN A O 1
ATOM 1661 N N . HIS A 1 216 ? 4.690 -7.607 8.685 1.00 97.50 216 HIS A N 1
ATOM 1662 C CA . HIS A 1 216 ? 4.400 -8.047 10.046 1.00 97.50 216 HIS A CA 1
ATOM 1663 C C . HIS A 1 216 ? 5.667 -8.235 10.893 1.00 97.50 216 HIS A C 1
ATOM 1665 O O . HIS A 1 216 ? 5.731 -7.754 12.024 1.00 97.50 216 HIS A O 1
ATOM 1671 N N . ASN A 1 217 ? 6.694 -8.896 10.363 1.00 97.31 217 ASN A N 1
ATOM 1672 C CA . ASN A 1 217 ? 7.908 -9.187 11.124 1.00 97.31 217 ASN A CA 1
ATOM 1673 C C . ASN A 1 217 ? 8.821 -7.963 11.273 1.00 97.31 217 ASN A C 1
ATOM 1675 O O . ASN A 1 217 ? 9.346 -7.709 12.362 1.00 97.31 217 ASN A O 1
ATOM 1679 N N . ASN A 1 218 ? 8.938 -7.141 10.226 1.00 97.25 218 ASN A N 1
ATOM 1680 C CA . ASN A 1 218 ? 9.682 -5.882 10.269 1.00 97.25 218 ASN A CA 1
ATOM 1681 C C . ASN A 1 218 ? 9.089 -4.911 11.300 1.00 97.25 218 ASN A C 1
ATOM 1683 O O . ASN A 1 218 ? 9.836 -4.176 11.951 1.00 97.25 218 ASN A O 1
ATOM 1687 N N . PHE A 1 219 ? 7.766 -4.934 11.505 1.00 98.06 219 PHE A N 1
ATOM 1688 C CA . PHE A 1 219 ? 7.103 -4.140 12.541 1.00 98.06 219 PHE A CA 1
ATOM 1689 C C . PHE A 1 219 ? 7.677 -4.411 13.941 1.00 98.06 219 PHE A C 1
ATOM 1691 O O . PHE A 1 219 ? 7.915 -3.458 14.683 1.00 98.06 219 PHE A O 1
ATOM 1698 N N . PHE A 1 220 ? 7.973 -5.666 14.298 1.00 97.62 220 PHE A N 1
ATOM 1699 C CA . PHE A 1 220 ? 8.537 -5.988 15.615 1.00 97.62 220 PHE A CA 1
ATOM 1700 C C . PHE A 1 220 ? 9.952 -5.435 15.805 1.00 97.62 220 PHE A C 1
ATOM 1702 O O . PHE A 1 220 ? 10.259 -4.880 16.861 1.00 97.62 220 PHE A O 1
ATOM 1709 N N . SER A 1 221 ? 10.807 -5.526 14.783 1.00 95.75 221 SER A N 1
ATOM 1710 C CA . SER A 1 221 ? 12.132 -4.890 14.817 1.00 95.75 221 SER A CA 1
ATOM 1711 C C . SER A 1 221 ? 12.017 -3.372 14.929 1.00 95.75 221 SER A C 1
ATOM 1713 O O . SER A 1 221 ? 12.771 -2.743 15.666 1.00 95.75 221 SER A O 1
ATOM 1715 N N . LEU A 1 222 ? 11.025 -2.778 14.264 1.00 96.31 222 LEU A N 1
ATOM 1716 C CA . LEU A 1 222 ? 10.789 -1.342 14.291 1.00 96.31 222 LEU A CA 1
ATOM 1717 C C . LEU A 1 222 ? 10.407 -0.826 15.690 1.00 96.31 222 LEU A C 1
ATOM 1719 O O . LEU A 1 222 ? 10.782 0.293 16.043 1.00 96.31 222 LEU A O 1
ATOM 1723 N N . ILE A 1 223 ? 9.676 -1.612 16.486 1.00 96.06 223 ILE A N 1
ATOM 1724 C CA . ILE A 1 223 ? 9.283 -1.266 17.867 1.00 96.06 223 ILE A CA 1
ATOM 1725 C C . ILE A 1 223 ? 10.268 -1.777 18.934 1.00 96.06 223 ILE A C 1
ATOM 1727 O O . ILE A 1 223 ? 9.991 -1.644 20.124 1.00 96.06 223 ILE A O 1
ATOM 1731 N N . ASN A 1 224 ? 11.422 -2.315 18.523 1.00 95.25 224 ASN A N 1
ATOM 1732 C CA . ASN A 1 224 ? 12.446 -2.911 19.392 1.00 95.25 224 ASN A CA 1
ATOM 1733 C C . ASN A 1 224 ? 11.965 -4.122 20.211 1.00 95.25 224 ASN A C 1
ATOM 1735 O O . ASN A 1 224 ? 12.501 -4.404 21.280 1.00 95.25 224 ASN A O 1
ATOM 1739 N N . GLU A 1 225 ? 10.988 -4.870 19.699 1.00 94.44 225 GLU A N 1
ATOM 1740 C CA . GLU A 1 225 ? 10.614 -6.186 20.222 1.00 94.44 225 GLU A CA 1
ATOM 1741 C C . GLU A 1 225 ? 11.343 -7.282 19.426 1.00 94.44 225 GLU A C 1
ATOM 1743 O O . GLU A 1 225 ? 10.750 -8.015 18.630 1.00 94.44 225 GLU A O 1
ATOM 1748 N N . ASP A 1 226 ? 12.665 -7.336 19.588 1.00 91.69 226 ASP A N 1
ATOM 1749 C CA . ASP A 1 226 ? 13.570 -8.251 18.881 1.00 91.69 226 ASP A CA 1
ATOM 1750 C C . ASP A 1 226 ? 14.165 -9.324 19.804 1.00 91.69 226 ASP A C 1
ATOM 1752 O O . ASP A 1 226 ? 13.856 -9.382 20.996 1.00 91.69 226 ASP A O 1
ATOM 1756 N N . ASP A 1 227 ? 15.020 -10.180 19.243 1.00 94.44 227 ASP A N 1
ATOM 1757 C CA . ASP A 1 227 ? 15.846 -11.094 20.028 1.00 94.44 227 ASP A CA 1
ATOM 1758 C C . ASP A 1 227 ? 16.663 -10.314 21.076 1.00 94.44 227 ASP A C 1
ATOM 1760 O O . ASP A 1 227 ? 17.204 -9.239 20.802 1.00 94.44 227 ASP A O 1
ATOM 1764 N N . ALA A 1 228 ? 16.766 -10.857 22.290 1.00 94.75 228 ALA A N 1
ATOM 1765 C CA . ALA A 1 228 ? 17.461 -10.207 23.399 1.00 94.75 228 ALA A CA 1
ATOM 1766 C C . ALA A 1 228 ? 18.963 -9.980 23.135 1.00 94.75 228 ALA A C 1
ATOM 1768 O O . ALA A 1 228 ? 19.578 -9.150 23.804 1.00 94.75 228 ALA A O 1
ATOM 1769 N N . ALA A 1 229 ? 19.559 -10.698 22.177 1.00 96.75 229 ALA A N 1
ATOM 1770 C CA . ALA A 1 229 ? 20.942 -10.507 21.759 1.00 96.75 229 ALA A CA 1
ATOM 1771 C C . ALA A 1 229 ? 21.151 -9.253 20.889 1.00 96.75 229 ALA A C 1
ATOM 1773 O O . ALA A 1 229 ? 22.289 -8.796 20.759 1.00 96.75 229 ALA A O 1
ATOM 1774 N N . VAL A 1 230 ? 20.091 -8.665 20.313 1.00 96.75 230 VAL A N 1
ATOM 1775 C CA . VAL A 1 230 ? 20.197 -7.433 19.516 1.00 96.75 230 VAL A CA 1
ATOM 1776 C C . VAL A 1 230 ? 20.686 -6.285 20.394 1.00 96.75 230 VAL A C 1
ATOM 1778 O O . VAL A 1 230 ? 20.034 -5.879 21.359 1.00 96.75 230 VAL A O 1
ATOM 1781 N N . THR A 1 231 ? 21.847 -5.732 20.045 1.00 96.44 231 THR A N 1
ATOM 1782 C CA . THR A 1 231 ? 22.502 -4.701 20.851 1.00 96.44 231 THR A CA 1
ATOM 1783 C C . THR A 1 231 ? 21.867 -3.332 20.626 1.00 96.44 231 THR A C 1
ATOM 1785 O O . THR A 1 231 ? 21.347 -3.041 19.551 1.00 96.44 231 THR A O 1
ATOM 1788 N N . ALA A 1 232 ? 21.940 -2.453 21.631 1.00 94.19 232 ALA A N 1
ATOM 1789 C CA . ALA A 1 232 ? 21.331 -1.121 21.579 1.00 94.19 232 ALA A CA 1
ATOM 1790 C C . ALA A 1 232 ? 21.682 -0.286 20.320 1.00 94.19 232 ALA A C 1
ATOM 1792 O O . ALA A 1 232 ? 20.776 0.351 19.788 1.00 94.19 232 ALA A O 1
ATOM 1793 N N . PRO A 1 233 ? 22.923 -0.298 19.779 1.00 94.44 233 PRO A N 1
ATOM 1794 C CA . PRO A 1 233 ? 23.238 0.407 18.528 1.00 94.44 233 PRO A CA 1
ATOM 1795 C C . PRO A 1 233 ? 22.489 -0.111 17.291 1.00 94.44 233 PRO A C 1
ATOM 1797 O O . PRO A 1 233 ? 22.350 0.618 16.315 1.00 94.44 233 PRO A O 1
ATOM 1800 N N . ASN A 1 234 ? 22.018 -1.359 17.331 1.00 95.50 234 ASN A N 1
ATOM 1801 C CA . ASN A 1 234 ? 21.281 -2.016 16.251 1.00 95.50 234 ASN A CA 1
ATOM 1802 C C . ASN A 1 234 ? 19.766 -2.062 16.510 1.00 95.50 234 ASN A C 1
ATOM 1804 O O . ASN A 1 234 ? 19.033 -2.700 15.756 1.00 95.50 234 ASN A O 1
ATOM 1808 N N . GLN A 1 235 ? 19.290 -1.387 17.558 1.00 95.50 235 GLN A N 1
ATOM 1809 C CA . GLN A 1 235 ? 17.871 -1.146 17.805 1.00 95.50 235 GLN A CA 1
ATOM 1810 C C . GLN A 1 235 ? 17.429 0.153 17.116 1.00 95.50 235 GLN A C 1
ATOM 1812 O O . GLN A 1 235 ? 18.226 1.066 16.905 1.00 95.50 235 GLN A O 1
ATOM 1817 N N . CYS A 1 236 ? 16.146 0.261 16.778 1.00 96.88 236 CYS A N 1
ATOM 1818 C CA . CYS A 1 236 ? 15.566 1.446 16.158 1.00 96.88 236 CYS A CA 1
ATOM 1819 C C . CYS A 1 236 ? 15.599 2.638 17.137 1.00 96.88 236 CYS A C 1
ATOM 1821 O O . CYS A 1 236 ? 14.891 2.608 18.152 1.00 96.88 236 CYS A O 1
ATOM 1823 N N . PRO A 1 237 ? 16.330 3.734 16.845 1.00 96.75 237 PRO A N 1
ATOM 1824 C CA . PRO A 1 237 ? 16.495 4.868 17.758 1.00 96.75 237 PRO A CA 1
ATOM 1825 C C . PRO A 1 237 ? 15.328 5.871 17.674 1.00 96.75 237 PRO A C 1
ATOM 1827 O O . PRO A 1 237 ? 15.522 7.083 17.726 1.00 96.75 237 PRO A O 1
ATOM 1830 N N . PHE A 1 238 ? 14.083 5.397 17.557 1.00 96.56 238 PHE A N 1
ATOM 1831 C CA . PHE A 1 238 ? 12.916 6.233 17.218 1.00 96.56 238 PHE A CA 1
ATOM 1832 C C . PHE A 1 238 ? 12.571 7.317 18.256 1.00 96.56 238 PHE A C 1
ATOM 1834 O O . PHE A 1 238 ? 11.804 8.230 17.961 1.00 96.56 238 PHE A O 1
ATOM 1841 N N . LYS A 1 239 ? 13.109 7.240 19.478 1.00 96.50 239 LYS A N 1
ATOM 1842 C CA . LYS A 1 239 ? 12.899 8.266 20.513 1.00 96.50 239 LYS A CA 1
ATOM 1843 C C . LYS A 1 239 ? 13.863 9.447 20.405 1.00 96.50 239 LYS A C 1
ATOM 1845 O O . LYS A 1 239 ? 13.548 10.528 20.898 1.00 96.50 239 LYS A O 1
ATOM 1850 N N . THR A 1 240 ? 15.034 9.224 19.819 1.00 95.75 240 THR A N 1
ATOM 1851 C CA . THR A 1 240 ? 16.168 10.160 19.842 1.00 95.75 240 THR A CA 1
ATOM 1852 C C . THR A 1 240 ? 16.623 10.581 18.454 1.00 95.75 240 THR A C 1
ATOM 1854 O O . THR A 1 240 ? 17.315 11.584 18.335 1.00 95.75 240 THR A O 1
ATOM 1857 N N . ASP A 1 241 ? 16.240 9.834 17.423 1.00 96.69 241 ASP A N 1
ATOM 1858 C CA . ASP A 1 241 ? 16.575 10.103 16.032 1.00 96.69 241 ASP A CA 1
ATOM 1859 C C . ASP A 1 241 ? 15.311 10.432 15.228 1.00 96.69 241 ASP A C 1
ATOM 1861 O O . ASP A 1 241 ? 14.224 9.901 15.480 1.00 96.69 241 ASP A O 1
ATOM 1865 N N . PHE A 1 242 ? 15.461 11.320 14.251 1.00 97.50 242 PHE A N 1
ATOM 1866 C CA . PHE A 1 242 ? 14.414 11.682 13.307 1.00 97.50 242 PHE A CA 1
ATOM 1867 C C . PHE A 1 242 ? 14.330 10.711 12.130 1.00 97.50 242 PHE A C 1
ATOM 1869 O O . PHE A 1 242 ? 13.273 10.626 11.508 1.00 97.50 242 PHE A O 1
ATOM 1876 N N . GLU A 1 243 ? 15.411 9.992 11.807 1.00 96.56 243 GLU A N 1
ATOM 1877 C CA . GLU A 1 243 ? 15.468 9.135 10.619 1.00 96.56 243 GLU A CA 1
ATOM 1878 C C . GLU A 1 243 ? 14.314 8.118 10.567 1.00 96.56 243 GLU A C 1
ATOM 1880 O O . GLU A 1 243 ? 13.619 8.108 9.547 1.00 96.56 243 GLU A O 1
ATOM 1885 N N . PRO A 1 244 ? 13.971 7.390 11.653 1.00 97.69 244 PRO A N 1
ATOM 1886 C CA . PRO A 1 244 ? 12.869 6.425 11.637 1.00 97.69 244 PRO A CA 1
ATOM 1887 C C . PRO A 1 244 ? 11.477 7.033 11.417 1.00 97.69 244 PRO A C 1
ATOM 1889 O O . PRO A 1 244 ? 10.507 6.283 11.318 1.00 97.69 244 PRO A O 1
ATOM 1892 N N . TRP A 1 245 ? 11.354 8.366 11.411 1.00 98.06 245 TRP A N 1
ATOM 1893 C CA . TRP A 1 245 ? 10.106 9.109 11.217 1.00 98.06 245 TRP A CA 1
ATOM 1894 C C . TRP A 1 245 ? 9.913 9.622 9.790 1.00 98.06 245 TRP A C 1
ATOM 1896 O O . TRP A 1 245 ? 8.843 10.154 9.477 1.00 98.06 245 TRP A O 1
ATOM 1906 N N . LEU A 1 246 ? 10.907 9.485 8.908 1.00 97.06 246 LEU A N 1
ATOM 1907 C CA . LEU A 1 246 ? 10.703 9.820 7.503 1.00 97.06 246 LEU A CA 1
ATOM 1908 C C . LEU A 1 246 ? 9.685 8.844 6.878 1.00 97.06 246 LEU A C 1
ATOM 1910 O O . LEU A 1 246 ? 9.727 7.649 7.149 1.00 97.06 246 LEU A O 1
ATOM 1914 N N . TYR A 1 247 ? 8.774 9.363 6.048 1.00 97.00 247 TYR A N 1
ATOM 1915 C CA . TYR A 1 247 ? 7.664 8.640 5.403 1.00 97.00 247 TYR A CA 1
ATOM 1916 C C . TYR A 1 247 ? 6.480 8.235 6.303 1.00 97.00 247 TYR A C 1
ATOM 1918 O O . TYR A 1 247 ? 5.719 7.343 5.942 1.00 97.00 247 TYR A O 1
ATOM 1926 N N . ASP A 1 248 ? 6.249 8.954 7.405 1.00 97.69 248 ASP A N 1
ATOM 1927 C CA . ASP A 1 248 ? 5.108 8.759 8.320 1.00 97.69 248 ASP A CA 1
ATOM 1928 C C . ASP A 1 248 ? 5.078 7.364 8.970 1.00 97.69 248 ASP A C 1
ATOM 1930 O O . ASP A 1 248 ? 4.226 6.516 8.693 1.00 97.69 248 ASP A O 1
ATOM 1934 N N . ARG A 1 249 ? 6.023 7.146 9.890 1.00 97.94 249 ARG A N 1
ATOM 1935 C CA . ARG A 1 249 ? 6.156 5.925 10.701 1.00 97.94 249 ARG A CA 1
ATOM 1936 C C . ARG A 1 249 ? 4.834 5.439 11.296 1.00 97.94 249 ARG A C 1
ATOM 1938 O O . ARG A 1 249 ? 4.501 4.260 11.189 1.00 97.94 249 ARG A O 1
ATOM 1945 N N . ALA A 1 250 ? 4.091 6.336 11.944 1.00 98.38 250 ALA A N 1
ATOM 1946 C CA . ALA A 1 250 ? 2.826 5.983 12.578 1.00 98.38 250 ALA A CA 1
ATOM 1947 C C . ALA A 1 250 ? 1.767 5.625 11.523 1.00 98.38 250 ALA A C 1
ATOM 1949 O O . ALA A 1 250 ? 1.032 4.654 11.700 1.00 98.38 250 ALA A O 1
ATOM 1950 N N . GLY A 1 251 ? 1.734 6.341 10.394 1.00 98.06 251 GLY A N 1
ATOM 1951 C CA . GLY A 1 251 ? 0.883 6.018 9.249 1.00 98.06 251 GLY A CA 1
ATOM 1952 C C . GLY A 1 251 ? 1.140 4.611 8.698 1.00 98.06 251 GLY A C 1
ATOM 1953 O O . GLY A 1 251 ? 0.189 3.867 8.461 1.00 98.06 251 GLY A O 1
ATOM 1954 N N . ALA A 1 252 ? 2.404 4.195 8.584 1.00 98.06 252 ALA A N 1
ATOM 1955 C CA . ALA A 1 252 ? 2.773 2.842 8.153 1.00 98.06 252 ALA A CA 1
ATOM 1956 C C . ALA A 1 252 ? 2.308 1.747 9.141 1.00 98.06 252 ALA A C 1
ATOM 1958 O O . ALA A 1 252 ? 1.894 0.661 8.728 1.00 98.06 252 ALA A O 1
ATOM 1959 N N . MET A 1 253 ? 2.323 2.026 10.451 1.00 98.69 253 MET A N 1
ATOM 1960 C CA . MET A 1 253 ? 1.775 1.115 11.469 1.00 98.69 253 MET A CA 1
ATOM 1961 C C . MET A 1 253 ? 0.243 1.034 11.400 1.00 98.69 253 MET A C 1
ATOM 1963 O O . MET A 1 253 ? -0.323 -0.057 11.488 1.00 98.69 253 MET A O 1
ATOM 1967 N N . PHE A 1 254 ? -0.442 2.160 11.170 1.00 98.50 254 PHE A N 1
ATOM 1968 C CA . PHE A 1 254 ? -1.885 2.147 10.916 1.00 98.50 254 PHE A CA 1
ATOM 1969 C C . PHE A 1 254 ? -2.228 1.365 9.645 1.00 98.50 254 PHE A C 1
ATOM 1971 O O . PHE A 1 254 ? -3.183 0.593 9.665 1.00 98.50 254 PHE A O 1
ATOM 1978 N N . ALA A 1 255 ? -1.439 1.485 8.573 1.00 97.12 255 ALA A N 1
ATOM 1979 C CA . ALA A 1 255 ? -1.632 0.696 7.356 1.00 97.12 255 ALA A CA 1
ATOM 1980 C C . ALA A 1 255 ? -1.578 -0.820 7.633 1.00 97.12 255 ALA A C 1
ATOM 1982 O O . ALA A 1 255 ? -2.414 -1.567 7.121 1.00 97.12 255 ALA A O 1
ATOM 1983 N N . LEU A 1 256 ? -0.669 -1.274 8.508 1.00 98.06 256 LEU A N 1
ATOM 1984 C CA . LEU A 1 256 ? -0.631 -2.667 8.969 1.00 98.06 256 LEU A CA 1
ATOM 1985 C C . LEU A 1 256 ? -1.875 -3.034 9.798 1.00 98.06 256 LEU A C 1
ATOM 1987 O O . LEU A 1 256 ? -2.473 -4.093 9.585 1.00 98.06 256 LEU A O 1
ATOM 1991 N N . TYR A 1 257 ? -2.320 -2.175 10.722 1.00 98.31 257 TYR A N 1
ATOM 1992 C CA . TYR A 1 257 ? -3.556 -2.420 11.476 1.00 98.31 257 TYR A CA 1
ATOM 1993 C C . TYR A 1 257 ? -4.776 -2.559 10.555 1.00 98.31 257 TYR A C 1
ATOM 1995 O O . TYR A 1 257 ? -5.533 -3.518 10.695 1.00 98.31 257 TYR A O 1
ATOM 2003 N N . LEU A 1 258 ? -4.936 -1.663 9.577 1.00 97.25 258 LEU A N 1
ATOM 2004 C CA . LEU A 1 258 ? -6.081 -1.672 8.662 1.00 97.25 258 LEU A CA 1
ATOM 2005 C C . LEU A 1 258 ? -6.186 -2.966 7.843 1.00 97.25 258 LEU A C 1
ATOM 2007 O O . LEU A 1 258 ? -7.270 -3.299 7.368 1.00 97.25 258 LEU A O 1
ATOM 2011 N N . ARG A 1 259 ? -5.092 -3.715 7.701 1.00 96.00 259 ARG A N 1
ATOM 2012 C CA . ARG A 1 259 ? -5.083 -5.029 7.053 1.00 96.00 259 ARG A CA 1
ATOM 2013 C C . ARG A 1 259 ? -5.161 -6.189 8.040 1.00 96.00 259 ARG A C 1
ATOM 2015 O O . ARG A 1 259 ? -5.664 -7.246 7.686 1.00 96.00 259 ARG A O 1
ATOM 2022 N N . SER A 1 260 ? -4.691 -6.024 9.271 1.00 96.88 260 SER A N 1
ATOM 2023 C CA . SER A 1 260 ? -4.557 -7.125 10.237 1.00 96.88 260 SER A CA 1
ATOM 2024 C C . SER A 1 260 ? -5.676 -7.204 11.276 1.00 96.88 260 SER A C 1
ATOM 2026 O O . SER A 1 260 ? -5.948 -8.292 11.778 1.00 96.88 260 SER A O 1
ATOM 2028 N N . GLY A 1 261 ? -6.315 -6.083 11.632 1.00 95.56 261 GLY A N 1
ATOM 2029 C CA . GLY A 1 261 ? -7.273 -6.012 12.745 1.00 95.56 261 GLY A CA 1
ATOM 2030 C C . GLY A 1 261 ? -6.664 -6.375 14.110 1.00 95.56 261 GLY A C 1
ATOM 2031 O O . GLY A 1 261 ? -7.389 -6.694 15.049 1.00 95.56 261 GLY A O 1
ATOM 2032 N N . ASN A 1 262 ? -5.331 -6.382 14.226 1.00 97.62 262 ASN A N 1
ATOM 2033 C CA . ASN A 1 262 ? -4.615 -6.869 15.404 1.00 97.62 262 ASN A CA 1
ATOM 2034 C C . ASN A 1 262 ? -4.436 -5.779 16.477 1.00 97.62 262 ASN A C 1
ATOM 2036 O O . ASN A 1 262 ? -4.115 -4.629 16.171 1.00 97.62 262 ASN A O 1
ATOM 2040 N N . PHE A 1 263 ? -4.571 -6.178 17.747 1.00 97.94 263 PHE A N 1
ATOM 2041 C CA . PHE A 1 263 ? -4.428 -5.299 18.911 1.00 97.94 263 PHE A CA 1
ATOM 2042 C C . PHE A 1 263 ? -3.075 -4.590 18.982 1.00 97.94 263 PHE A C 1
ATOM 2044 O O . PHE A 1 263 ? -3.035 -3.368 19.102 1.00 97.94 263 PHE A O 1
ATOM 2051 N N . LYS A 1 264 ? -1.967 -5.336 18.904 1.00 97.56 264 LYS A N 1
ATOM 2052 C CA . LYS A 1 264 ? -0.615 -4.785 19.047 1.00 97.56 264 LYS A CA 1
ATOM 2053 C C . LYS A 1 264 ? -0.296 -3.804 17.920 1.00 97.56 264 LYS A C 1
ATOM 2055 O O . LYS A 1 264 ? 0.235 -2.732 18.197 1.00 97.56 264 LYS A O 1
ATOM 2060 N N . HIS A 1 265 ? -0.688 -4.120 16.684 1.00 98.56 265 HIS A N 1
ATOM 2061 C CA . HIS A 1 265 ? -0.509 -3.204 15.553 1.00 98.56 265 HIS A CA 1
ATOM 2062 C C . HIS A 1 265 ? -1.246 -1.872 15.774 1.00 98.56 265 HIS A C 1
ATOM 2064 O O . HIS A 1 265 ? -0.652 -0.813 15.581 1.00 98.56 265 HIS A O 1
ATOM 2070 N N . LEU A 1 266 ? -2.507 -1.901 16.235 1.00 98.75 266 LEU A N 1
ATOM 2071 C CA . LEU A 1 266 ? -3.247 -0.674 16.560 1.00 98.75 266 LEU A CA 1
ATOM 2072 C C . LEU A 1 266 ? -2.615 0.087 17.727 1.00 98.75 266 LEU A C 1
ATOM 2074 O O . LEU A 1 266 ? -2.454 1.306 17.664 1.00 98.75 266 LEU A O 1
ATOM 2078 N N . ARG A 1 267 ? -2.270 -0.634 18.796 1.00 98.25 267 ARG A N 1
ATOM 2079 C CA . ARG A 1 267 ? -1.731 -0.062 20.029 1.00 98.25 267 ARG A CA 1
ATOM 2080 C C . ARG A 1 267 ? -0.445 0.709 19.769 1.00 98.25 267 ARG A C 1
ATOM 2082 O O . ARG A 1 267 ? -0.326 1.864 20.174 1.00 98.25 267 ARG A O 1
ATOM 2089 N N . GLU A 1 268 ? 0.495 0.104 19.052 1.00 98.31 268 GLU A N 1
ATOM 2090 C CA . GLU A 1 268 ? 1.761 0.768 18.748 1.00 98.31 268 GLU A CA 1
ATOM 2091 C C . GLU A 1 268 ? 1.600 1.881 17.709 1.00 98.31 268 GLU A C 1
ATOM 2093 O O . GLU A 1 268 ? 2.276 2.904 17.835 1.00 98.31 268 GLU A O 1
ATOM 2098 N N . ALA A 1 269 ? 0.655 1.775 16.767 1.00 98.75 269 ALA A N 1
ATOM 2099 C CA . ALA A 1 269 ? 0.317 2.889 15.879 1.00 98.75 269 ALA A CA 1
ATOM 2100 C C . ALA A 1 269 ? -0.173 4.121 16.668 1.00 98.75 269 ALA A C 1
ATOM 2102 O O . ALA A 1 269 ? 0.330 5.228 16.463 1.00 98.75 269 ALA A O 1
ATOM 2103 N N . VAL A 1 270 ? -1.088 3.932 17.629 1.00 98.75 270 VAL A N 1
ATOM 2104 C CA . VAL A 1 270 ? -1.624 5.004 18.493 1.00 98.75 270 VAL A CA 1
ATOM 2105 C C . VAL A 1 270 ? -0.547 5.599 19.405 1.00 98.75 270 VAL A C 1
ATOM 2107 O O . VAL A 1 270 ? -0.439 6.823 19.528 1.00 98.75 270 VAL A O 1
ATOM 2110 N N . ARG A 1 271 ? 0.298 4.761 20.014 1.00 98.50 271 ARG A N 1
ATOM 2111 C CA . ARG A 1 271 ? 1.403 5.215 20.874 1.00 98.50 271 ARG A CA 1
ATOM 2112 C C . ARG A 1 271 ? 2.437 6.030 20.098 1.00 98.50 271 ARG A C 1
ATOM 2114 O O . ARG A 1 271 ? 2.782 7.135 20.519 1.00 98.50 271 ARG A O 1
ATOM 2121 N N . ASN A 1 272 ? 2.869 5.544 18.931 1.00 98.62 272 ASN A N 1
ATOM 2122 C CA . ASN A 1 272 ? 3.802 6.273 18.067 1.00 98.62 272 ASN A CA 1
ATOM 2123 C C . ASN A 1 272 ? 3.172 7.573 17.536 1.00 98.62 272 ASN A C 1
ATOM 2125 O O . ASN A 1 272 ? 3.850 8.596 17.496 1.00 98.62 272 ASN A O 1
ATOM 2129 N N . CYS A 1 273 ? 1.879 7.579 17.196 1.00 98.75 273 CYS A N 1
ATOM 2130 C CA . CYS A 1 273 ? 1.176 8.795 16.780 1.00 98.75 273 CYS A CA 1
ATOM 2131 C C . CYS A 1 273 ? 1.083 9.833 17.912 1.00 98.75 273 CYS A C 1
ATOM 2133 O O . CYS A 1 273 ? 1.254 11.030 17.679 1.00 98.75 273 CYS A O 1
ATOM 2135 N N . THR A 1 274 ? 0.861 9.387 19.150 1.00 98.31 274 THR A N 1
ATOM 2136 C CA . THR A 1 274 ? 0.824 10.276 20.320 1.00 98.31 274 THR A CA 1
ATOM 2137 C C . THR A 1 274 ? 2.195 10.898 20.579 1.00 98.31 274 THR A C 1
ATOM 2139 O O . THR A 1 274 ? 2.293 12.112 20.766 1.00 98.31 274 THR A O 1
ATOM 2142 N N . PHE A 1 275 ? 3.264 10.097 20.521 1.00 98.56 275 PHE A N 1
ATOM 2143 C CA . PHE A 1 275 ? 4.632 10.607 20.617 1.00 98.56 275 PHE A CA 1
ATOM 2144 C C . PHE A 1 275 ? 4.933 11.612 19.499 1.00 98.56 275 PHE A C 1
ATOM 2146 O O . PHE A 1 275 ? 5.415 12.709 19.770 1.00 98.56 275 PHE A O 1
ATOM 2153 N N . TYR A 1 276 ? 4.583 11.270 18.257 1.00 98.69 276 TYR A N 1
ATOM 2154 C CA . TYR A 1 276 ? 4.752 12.132 17.091 1.00 98.69 276 TYR A CA 1
ATOM 2155 C C . TYR A 1 276 ? 4.074 13.492 17.267 1.00 98.69 276 TYR A C 1
ATOM 2157 O O . TYR A 1 276 ? 4.731 14.524 17.140 1.00 98.69 276 TYR A O 1
ATOM 2165 N N . LYS A 1 277 ? 2.789 13.506 17.646 1.00 98.31 277 LYS A N 1
ATOM 2166 C CA . LYS A 1 277 ? 2.051 14.744 17.930 1.00 98.31 277 LYS A CA 1
ATOM 2167 C C . LYS A 1 277 ? 2.732 15.562 19.024 1.00 98.31 277 LYS A C 1
ATOM 2169 O O . LYS A 1 277 ? 2.803 16.781 18.910 1.00 98.31 277 LYS A O 1
ATOM 2174 N N . GLY A 1 278 ? 3.263 14.910 20.060 1.00 97.69 278 GLY A N 1
ATOM 2175 C CA . GLY A 1 278 ? 4.037 15.562 21.121 1.00 97.69 278 GLY A CA 1
ATOM 2176 C C . GLY A 1 278 ? 5.354 16.195 20.651 1.00 97.69 278 GLY A C 1
ATOM 2177 O O . GLY A 1 278 ? 5.909 17.032 21.359 1.00 97.69 278 GLY A O 1
ATOM 2178 N N . LYS A 1 279 ? 5.852 15.826 19.465 1.00 98.25 279 LYS A N 1
ATOM 2179 C CA . LYS A 1 279 ? 7.045 16.404 18.834 1.00 98.25 279 LYS A CA 1
ATOM 2180 C C . LYS A 1 279 ? 6.727 17.450 17.768 1.00 98.25 279 LYS A C 1
ATOM 2182 O O . LYS A 1 279 ? 7.671 18.030 17.231 1.00 98.25 279 LYS A O 1
ATOM 2187 N N . LEU A 1 280 ? 5.459 17.722 17.471 1.00 98.69 280 LEU A N 1
ATOM 2188 C CA . LEU A 1 280 ? 5.078 18.822 16.587 1.00 98.69 280 LEU A CA 1
ATOM 2189 C C . LEU A 1 280 ? 5.092 20.148 17.347 1.00 98.69 280 LEU A C 1
ATOM 2191 O O . LEU A 1 280 ? 4.546 20.254 18.446 1.00 98.69 280 LEU A O 1
ATOM 2195 N N . TYR A 1 281 ? 5.666 21.182 16.738 1.00 98.56 281 TYR A N 1
ATOM 2196 C CA . TYR A 1 281 ? 5.563 22.542 17.258 1.00 98.56 281 TYR A CA 1
ATOM 2197 C C . TYR A 1 281 ? 4.100 23.006 17.286 1.00 98.56 281 TYR A C 1
ATOM 2199 O O . TYR A 1 281 ? 3.413 22.996 16.262 1.00 98.56 281 TYR A O 1
ATOM 2207 N N . SER A 1 282 ? 3.621 23.416 18.464 1.00 97.25 282 SER A N 1
ATOM 2208 C CA . SER A 1 282 ? 2.239 23.861 18.675 1.00 97.25 282 SER A CA 1
ATOM 2209 C C . SER A 1 282 ? 1.949 25.200 17.994 1.00 97.25 282 SER A C 1
ATOM 2211 O O . SER A 1 282 ? 2.865 25.933 17.615 1.00 97.25 282 SER A O 1
ATOM 2213 N N . ASN A 1 283 ? 0.671 25.581 17.931 1.00 96.88 283 ASN A N 1
ATOM 2214 C CA . ASN A 1 283 ? 0.216 26.885 17.426 1.00 96.88 283 ASN A CA 1
ATOM 2215 C C . ASN A 1 283 ? 0.748 28.115 18.187 1.00 96.88 283 ASN A C 1
ATOM 2217 O O . ASN A 1 283 ? 0.561 29.234 17.721 1.00 96.88 283 ASN A O 1
ATOM 2221 N N . THR A 1 284 ? 1.383 27.936 19.346 1.00 96.94 284 THR A N 1
ATOM 2222 C CA . THR A 1 284 ? 2.007 29.022 20.119 1.00 96.94 284 THR A CA 1
ATOM 2223 C C . THR A 1 284 ? 3.502 29.182 19.825 1.00 96.94 284 THR A C 1
ATOM 2225 O O . THR A 1 284 ? 4.171 29.971 20.488 1.00 96.94 284 THR A O 1
ATOM 2228 N N . THR A 1 285 ? 4.052 28.408 18.886 1.00 98.19 285 THR A N 1
ATOM 2229 C CA . THR A 1 285 ? 5.482 28.429 18.552 1.00 98.19 285 THR A CA 1
ATOM 2230 C C . THR A 1 285 ? 5.854 29.674 17.749 1.00 98.19 285 THR A C 1
ATOM 2232 O O . THR A 1 285 ? 5.147 30.060 16.819 1.00 98.19 285 THR A O 1
ATOM 2235 N N . THR A 1 286 ? 7.012 30.257 18.071 1.00 96.62 286 THR A N 1
ATOM 2236 C CA . THR A 1 286 ? 7.617 31.383 17.347 1.00 96.62 286 THR A CA 1
ATOM 2237 C C . THR A 1 286 ? 8.975 30.955 16.772 1.00 96.62 286 THR A C 1
ATOM 2239 O O . THR A 1 286 ? 9.774 30.387 17.521 1.00 96.62 286 THR A O 1
ATOM 2242 N N . PRO A 1 287 ? 9.280 31.248 15.491 1.00 97.69 287 PRO A N 1
ATOM 2243 C CA . PRO A 1 287 ? 8.431 31.939 14.513 1.00 97.69 287 PRO A CA 1
ATOM 2244 C C . PRO A 1 287 ? 7.245 31.084 14.042 1.00 97.69 287 PRO A C 1
ATOM 2246 O O . PRO A 1 287 ? 7.286 29.858 14.094 1.00 97.69 287 PRO A O 1
ATOM 2249 N N . ALA A 1 288 ? 6.198 31.737 13.527 1.00 97.56 288 ALA A N 1
ATOM 2250 C CA . ALA A 1 288 ? 4.993 31.056 13.043 1.00 97.56 288 ALA A CA 1
ATOM 2251 C C . ALA A 1 288 ? 5.263 30.079 11.880 1.00 97.56 288 ALA A C 1
ATOM 2253 O O . ALA A 1 288 ? 4.482 29.157 11.657 1.00 97.56 288 ALA A O 1
ATOM 2254 N N . SER A 1 289 ? 6.373 30.249 11.153 1.00 97.12 289 SER A N 1
ATOM 2255 C CA . SER A 1 289 ? 6.816 29.314 10.112 1.00 97.12 289 SER A CA 1
ATOM 2256 C C . SER A 1 289 ? 7.228 27.944 10.655 1.00 97.12 289 SER A C 1
ATOM 2258 O O . SER A 1 289 ? 7.213 26.974 9.904 1.00 97.12 289 SER A O 1
ATOM 2260 N N . ALA A 1 290 ? 7.559 27.839 11.945 1.00 98.31 290 ALA A N 1
ATOM 2261 C CA . ALA A 1 290 ? 7.943 26.580 12.574 1.00 98.31 290 ALA A CA 1
ATOM 2262 C C . ALA A 1 290 ? 6.748 25.745 13.062 1.00 98.31 290 ALA A C 1
ATOM 2264 O O . ALA A 1 290 ? 6.926 24.571 13.383 1.00 98.31 290 ALA A O 1
ATOM 2265 N N . ILE A 1 291 ? 5.541 26.323 13.131 1.00 98.69 291 ILE A N 1
ATOM 2266 C CA . ILE A 1 291 ? 4.330 25.630 13.596 1.00 98.69 291 ILE A CA 1
ATOM 2267 C C . ILE A 1 291 ? 4.112 24.361 12.762 1.00 98.69 291 ILE A C 1
ATOM 2269 O O . ILE A 1 291 ? 4.180 24.399 11.537 1.00 98.69 291 ILE A O 1
ATOM 2273 N N . GLY A 1 292 ? 3.879 23.233 13.441 1.00 98.50 292 GLY A N 1
ATOM 2274 C CA . GLY A 1 292 ? 3.720 21.910 12.833 1.00 98.50 292 GLY A CA 1
ATOM 2275 C C . GLY A 1 292 ? 5.007 21.255 12.332 1.00 98.50 292 GLY A C 1
ATOM 2276 O O . GLY A 1 292 ? 4.940 20.154 11.788 1.00 98.50 292 GLY A O 1
ATOM 2277 N N . GLY A 1 293 ? 6.168 21.893 12.499 1.00 98.50 293 GLY A N 1
ATOM 2278 C CA . GLY A 1 293 ? 7.467 21.270 12.253 1.00 98.50 293 GLY A CA 1
ATOM 2279 C C . GLY A 1 293 ? 7.777 20.182 13.285 1.00 98.50 293 GLY A C 1
ATOM 2280 O O . GLY A 1 293 ? 7.316 20.246 14.428 1.00 98.50 293 GLY A O 1
ATOM 2281 N N . PHE A 1 294 ? 8.552 19.176 12.881 1.00 98.56 294 PHE A N 1
ATOM 2282 C CA . PHE A 1 294 ? 8.896 18.028 13.719 1.00 98.56 294 PHE A CA 1
ATOM 2283 C C . PHE A 1 294 ? 10.199 18.265 14.497 1.00 98.56 294 PHE A C 1
ATOM 2285 O O . PHE A 1 294 ? 11.299 18.215 13.948 1.00 98.56 294 PHE A O 1
ATOM 2292 N N . SER A 1 295 ? 10.078 18.479 15.806 1.00 98.00 295 SER A N 1
ATOM 2293 C CA . SER A 1 295 ? 11.178 18.922 16.680 1.00 98.00 295 SER A CA 1
ATOM 2294 C C . SER A 1 295 ? 12.326 17.922 16.872 1.00 98.00 295 SER A C 1
ATOM 2296 O O . SER A 1 295 ? 13.405 18.328 17.292 1.00 98.00 295 SER A O 1
ATOM 2298 N N . LEU A 1 296 ? 12.150 16.628 16.569 1.00 97.44 296 LEU A N 1
ATOM 2299 C CA . LEU A 1 296 ? 13.290 15.694 16.558 1.00 97.44 296 LEU A CA 1
ATOM 2300 C C . LEU A 1 296 ? 14.205 15.921 15.347 1.00 97.44 296 LEU A C 1
ATOM 2302 O O . LEU A 1 296 ? 15.406 15.690 15.450 1.00 97.44 296 LEU A O 1
ATOM 2306 N N . LYS A 1 297 ? 13.654 16.376 14.213 1.00 97.94 297 LYS A N 1
ATOM 2307 C CA . LYS A 1 297 ? 14.436 16.705 13.015 1.00 97.94 297 LYS A CA 1
ATOM 2308 C C . LYS A 1 297 ? 15.066 18.091 13.124 1.00 97.94 297 LYS A C 1
ATOM 2310 O O . LYS A 1 297 ? 16.233 18.257 12.761 1.00 97.94 297 LYS A O 1
ATOM 2315 N N . ASP A 1 298 ? 14.297 19.058 13.614 1.00 97.94 298 ASP A N 1
ATOM 2316 C CA . ASP A 1 298 ? 14.717 20.452 13.750 1.00 97.94 298 ASP A CA 1
ATOM 2317 C C . ASP A 1 298 ? 14.411 20.938 15.174 1.00 97.94 298 ASP A C 1
ATOM 2319 O O . ASP A 1 298 ? 13.337 21.482 15.416 1.00 97.94 298 ASP A O 1
ATOM 2323 N N . PRO A 1 299 ? 15.324 20.727 16.143 1.00 97.25 299 PRO A N 1
ATOM 2324 C CA . PRO A 1 299 ? 15.073 21.035 17.556 1.00 97.25 299 PRO A CA 1
ATOM 2325 C C . PRO A 1 299 ? 15.038 22.536 17.873 1.00 97.25 299 PRO A C 1
ATOM 2327 O O . PRO A 1 2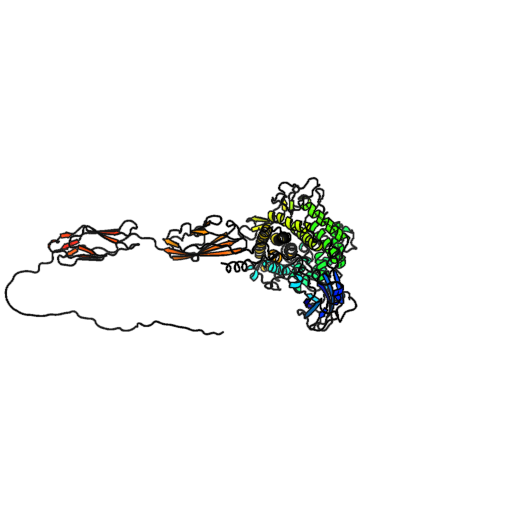99 ? 14.524 22.931 18.923 1.00 97.25 299 PRO A O 1
ATOM 2330 N N . ASN A 1 300 ? 15.579 23.378 16.987 1.00 97.38 300 ASN A N 1
ATOM 2331 C CA . ASN A 1 300 ? 15.510 24.830 17.096 1.00 97.38 300 ASN A CA 1
ATOM 2332 C C . ASN A 1 300 ? 14.499 25.388 16.075 1.00 97.38 300 ASN A C 1
ATOM 2334 O O . ASN A 1 300 ? 14.850 25.498 14.898 1.00 97.38 300 ASN A O 1
ATOM 2338 N N . PRO A 1 301 ? 13.302 25.835 16.500 1.00 96.38 301 PRO A N 1
ATOM 2339 C CA . PRO A 1 301 ? 12.279 26.326 15.575 1.00 96.38 301 PRO A CA 1
ATOM 2340 C C . PRO A 1 301 ? 12.706 27.604 14.833 1.00 96.38 301 PRO A C 1
ATOM 2342 O O . PRO A 1 301 ? 12.192 27.898 13.757 1.00 96.38 301 PRO A O 1
ATOM 2345 N N . ALA A 1 302 ? 13.663 28.370 15.370 1.00 96.69 302 ALA A N 1
ATOM 2346 C CA . ALA A 1 302 ? 14.157 29.590 14.735 1.00 96.69 302 ALA A CA 1
ATOM 2347 C C . ALA A 1 302 ? 15.129 29.328 13.567 1.00 96.69 302 ALA A C 1
ATOM 2349 O O . ALA A 1 302 ? 15.395 30.244 12.794 1.00 96.69 302 ALA A O 1
ATOM 2350 N N . ALA A 1 303 ? 15.651 28.104 13.425 1.00 96.12 303 ALA A N 1
ATOM 2351 C CA . ALA A 1 303 ? 16.576 27.731 12.351 1.00 96.12 303 ALA A CA 1
ATOM 2352 C C . ALA A 1 303 ? 15.869 27.262 11.062 1.00 96.12 303 ALA A C 1
ATOM 2354 O O . ALA A 1 303 ? 16.538 26.952 10.078 1.00 96.12 303 ALA A O 1
ATOM 2355 N N . GLY A 1 304 ? 14.532 27.230 11.058 1.00 95.06 304 GLY A N 1
ATOM 2356 C CA . GLY A 1 304 ? 13.724 26.631 9.996 1.00 95.06 304 GLY A CA 1
ATOM 2357 C C . GLY A 1 304 ? 13.328 25.188 10.314 1.00 95.06 304 GLY A C 1
ATOM 2358 O O . GLY A 1 304 ? 13.868 24.571 11.230 1.00 95.06 304 GLY A O 1
ATOM 2359 N N . VAL A 1 305 ? 12.347 24.672 9.573 1.00 97.25 305 VAL A N 1
ATOM 2360 C CA . VAL A 1 305 ? 11.819 23.311 9.741 1.00 97.25 305 VAL A CA 1
ATOM 2361 C C . VAL A 1 305 ? 11.737 22.598 8.393 1.00 97.25 305 VAL A C 1
ATOM 2363 O O . VAL A 1 305 ? 11.351 23.196 7.387 1.00 97.25 305 VAL A O 1
ATOM 2366 N N . ASP A 1 306 ? 12.079 21.313 8.364 1.00 96.62 306 ASP A N 1
ATOM 2367 C CA . ASP A 1 306 ? 11.921 20.445 7.205 1.00 96.62 306 ASP A CA 1
ATOM 2368 C C . ASP A 1 306 ? 10.515 19.833 7.209 1.00 96.62 306 ASP A C 1
ATOM 2370 O O . ASP A 1 306 ? 10.226 18.847 7.895 1.00 96.62 306 ASP A O 1
ATOM 2374 N N . SER A 1 307 ? 9.629 20.408 6.394 1.00 97.00 307 SER A N 1
ATOM 2375 C CA . SER A 1 307 ? 8.235 19.972 6.266 1.00 97.00 307 SER A CA 1
ATOM 2376 C C . SER A 1 307 ? 8.074 18.525 5.795 1.00 97.00 307 SER A C 1
ATOM 2378 O O . SER A 1 307 ? 6.993 17.954 5.931 1.00 97.00 307 SER A O 1
ATOM 2380 N N . LYS A 1 308 ? 9.134 17.872 5.296 1.00 95.81 308 LYS A N 1
ATOM 2381 C CA . LYS A 1 308 ? 9.094 16.450 4.921 1.00 95.81 308 LYS A CA 1
ATOM 2382 C C . LYS A 1 308 ? 8.739 15.522 6.086 1.00 95.81 308 LYS A C 1
ATOM 2384 O O . LYS A 1 308 ? 8.327 14.403 5.816 1.00 95.81 308 LYS A O 1
ATOM 2389 N N . TYR A 1 309 ? 8.882 15.976 7.335 1.00 98.06 309 TYR A N 1
ATOM 2390 C CA . TYR A 1 309 ? 8.583 15.212 8.553 1.00 98.06 309 TYR A CA 1
ATOM 2391 C C . TYR A 1 309 ? 7.218 15.554 9.180 1.00 98.06 309 TYR A C 1
ATOM 2393 O O . TYR A 1 309 ? 6.919 15.099 10.287 1.00 98.06 309 TYR A O 1
ATOM 2401 N N . SER A 1 310 ? 6.383 16.343 8.495 1.00 98.19 310 SER A N 1
ATOM 2402 C CA . SER A 1 310 ? 5.084 16.823 8.987 1.00 98.19 310 SER A CA 1
ATOM 2403 C C . SER A 1 310 ? 3.915 16.124 8.269 1.00 98.19 310 SER A C 1
ATOM 2405 O O . SER A 1 310 ? 3.687 16.361 7.082 1.00 98.19 310 SER A O 1
ATOM 2407 N N . TYR A 1 311 ? 3.147 15.287 8.976 1.00 98.00 311 TYR A N 1
ATOM 2408 C CA . TYR A 1 311 ? 2.157 14.362 8.409 1.00 98.00 311 TYR A CA 1
ATOM 2409 C C . TYR A 1 311 ? 0.791 14.459 9.093 1.00 98.00 311 TYR A C 1
ATOM 2411 O O . TYR A 1 311 ? 0.692 14.512 10.316 1.00 98.00 311 TYR A O 1
ATOM 2419 N N . ASN A 1 312 ? -0.270 14.415 8.284 1.00 97.50 312 ASN A N 1
ATOM 2420 C CA . ASN A 1 312 ? -1.656 14.417 8.760 1.00 97.50 312 ASN A CA 1
ATOM 2421 C C . ASN A 1 312 ? -2.306 13.034 8.789 1.00 97.50 312 ASN A C 1
ATOM 2423 O O . ASN A 1 312 ? -3.326 12.861 9.452 1.00 97.50 312 ASN A O 1
ATOM 2427 N N . GLU A 1 313 ? -1.764 12.056 8.061 1.00 97.25 313 GLU A N 1
ATOM 2428 C CA . GLU A 1 313 ? -2.471 10.794 7.830 1.00 97.25 313 GLU A CA 1
ATOM 2429 C C . GLU A 1 313 ? -2.572 9.971 9.114 1.00 97.25 313 GLU A C 1
ATOM 2431 O O . GLU A 1 313 ? -3.668 9.561 9.498 1.00 97.25 313 GLU A O 1
ATOM 2436 N N . CYS A 1 314 ? -1.461 9.828 9.840 1.00 98.38 314 CYS A N 1
ATOM 2437 C CA . CYS A 1 314 ? -1.463 9.208 11.162 1.00 98.38 314 CYS A CA 1
ATOM 2438 C C . CYS A 1 314 ? -2.390 9.914 12.164 1.00 98.38 314 CYS A C 1
ATOM 2440 O O . CYS A 1 314 ? -3.125 9.239 12.886 1.00 98.38 314 CYS A O 1
ATOM 2442 N N . LEU A 1 315 ? -2.433 11.252 12.165 1.00 98.75 315 LEU A N 1
ATOM 2443 C CA . LEU A 1 315 ? -3.324 12.026 13.036 1.00 98.75 315 LEU A CA 1
ATOM 2444 C C . LEU A 1 315 ? -4.799 11.737 12.721 1.00 98.75 315 LEU A C 1
ATOM 2446 O O . LEU A 1 315 ? -5.614 11.615 13.635 1.00 98.75 315 LEU A O 1
ATOM 2450 N N . ALA A 1 316 ? -5.156 11.599 11.440 1.00 98.44 316 ALA A N 1
ATOM 2451 C CA . ALA A 1 316 ? -6.519 11.277 11.025 1.00 98.44 316 ALA A CA 1
ATOM 2452 C C . ALA A 1 316 ? -6.912 9.848 11.419 1.00 98.44 316 ALA A C 1
ATOM 2454 O O . ALA A 1 316 ? -7.999 9.645 11.960 1.00 98.44 316 ALA A O 1
ATOM 2455 N N . TYR A 1 317 ? -6.023 8.865 11.234 1.00 98.56 317 TYR A N 1
ATOM 2456 C CA . TYR A 1 317 ? -6.279 7.499 11.697 1.00 98.56 317 TYR A CA 1
ATOM 2457 C C . TYR A 1 317 ? -6.407 7.416 13.220 1.00 98.56 317 TYR A C 1
ATOM 2459 O O . TYR A 1 317 ? -7.322 6.750 13.700 1.00 98.56 317 TYR A O 1
ATOM 2467 N N . HIS A 1 318 ? -5.575 8.134 13.983 1.00 98.69 318 HIS A N 1
ATOM 2468 C CA . HIS A 1 318 ? -5.715 8.234 15.440 1.00 98.69 318 HIS A CA 1
ATOM 2469 C C . HIS A 1 318 ? -7.075 8.817 15.827 1.00 98.69 318 HIS A C 1
ATOM 2471 O O . HIS A 1 318 ? -7.794 8.213 16.625 1.00 98.69 318 HIS A O 1
ATOM 2477 N N . TYR A 1 319 ? -7.451 9.955 15.234 1.00 98.62 319 TYR A N 1
ATOM 2478 C CA . TYR A 1 319 ? -8.733 10.621 15.477 1.00 98.62 319 TYR A CA 1
ATOM 2479 C C . TYR A 1 319 ? -9.918 9.694 15.196 1.00 98.62 319 TYR A C 1
ATOM 2481 O O . TYR A 1 319 ? -10.806 9.534 16.033 1.00 98.62 319 TYR A O 1
ATOM 2489 N N . TRP A 1 320 ? -9.913 9.034 14.038 1.00 98.44 320 TRP A N 1
ATOM 2490 C CA . TRP A 1 320 ? -11.000 8.157 13.623 1.00 98.44 320 TRP A CA 1
ATOM 2491 C C . TRP A 1 320 ? -11.064 6.860 14.420 1.00 98.44 320 TRP A C 1
ATOM 2493 O O . TRP A 1 320 ? -12.155 6.451 14.782 1.00 98.44 320 TRP A O 1
ATOM 2503 N N . LEU A 1 321 ? -9.944 6.200 14.715 1.00 98.44 321 LEU A N 1
ATOM 2504 C CA . LEU A 1 321 ? -9.972 4.888 15.371 1.00 98.44 321 LEU A CA 1
ATOM 2505 C C . LEU A 1 321 ? -10.178 4.979 16.884 1.00 98.44 321 LEU A C 1
ATOM 2507 O O . LEU A 1 321 ? -10.730 4.056 17.474 1.00 98.44 321 LEU A O 1
ATOM 2511 N N . THR A 1 322 ? -9.790 6.089 17.514 1.00 98.38 322 THR A N 1
ATOM 2512 C CA . THR A 1 322 ? -9.912 6.260 18.974 1.00 98.38 322 THR A CA 1
ATOM 2513 C C . THR A 1 322 ? -11.015 7.236 19.390 1.00 98.38 322 THR A C 1
ATOM 2515 O O . THR A 1 322 ? -11.416 7.265 20.551 1.00 98.38 322 THR A O 1
ATOM 2518 N N . GLY A 1 323 ? -11.518 8.055 18.460 1.00 97.19 323 GLY A N 1
ATOM 2519 C CA . GLY A 1 323 ? -12.480 9.122 18.748 1.00 97.19 323 GLY A CA 1
ATOM 2520 C C . GLY A 1 323 ? -11.920 10.269 19.605 1.00 97.19 323 GLY A C 1
ATOM 2521 O O . GLY A 1 323 ? -12.702 11.116 20.052 1.00 97.19 323 GLY A O 1
ATOM 2522 N N . ASP A 1 324 ? -10.602 10.289 19.849 1.00 95.12 324 ASP A N 1
ATOM 2523 C CA . ASP A 1 324 ? -9.896 11.271 20.676 1.00 95.12 324 ASP A CA 1
ATOM 2524 C C . ASP A 1 324 ? -9.635 12.582 19.930 1.00 95.12 324 ASP A C 1
ATOM 2526 O O . ASP A 1 324 ? -9.027 12.601 18.863 1.00 95.12 324 ASP A O 1
ATOM 2530 N N . ASN A 1 325 ? -10.038 13.700 20.535 1.00 95.69 325 ASN A N 1
ATOM 2531 C CA . ASN A 1 325 ? -9.886 15.033 19.961 1.00 95.69 325 ASN A CA 1
ATOM 2532 C C . ASN A 1 325 ? -8.469 15.627 20.128 1.00 95.69 325 ASN A C 1
ATOM 2534 O O . ASN A 1 325 ? -8.210 16.685 19.558 1.00 95.69 325 ASN A O 1
ATOM 2538 N N . ASP A 1 326 ? -7.551 15.003 20.881 1.00 95.06 326 ASP A N 1
ATOM 2539 C CA . ASP A 1 326 ? -6.225 15.584 21.187 1.00 95.06 326 ASP A CA 1
ATOM 2540 C C . ASP A 1 326 ? -5.368 15.888 19.938 1.00 95.06 326 ASP A C 1
ATOM 2542 O O . ASP A 1 326 ? -4.583 16.839 19.917 1.00 95.06 326 ASP A O 1
ATOM 2546 N N . VAL A 1 327 ? -5.552 15.114 18.865 1.00 96.38 327 VAL A N 1
ATOM 2547 C CA . VAL A 1 327 ? -4.829 15.276 17.590 1.00 96.38 327 VAL A CA 1
ATOM 2548 C C . VAL A 1 327 ? -5.537 16.205 16.593 1.00 96.38 327 VAL A C 1
ATOM 2550 O O . VAL A 1 327 ? -4.943 16.595 15.590 1.00 96.38 327 VAL A O 1
ATOM 2553 N N . TYR A 1 328 ? -6.788 16.602 16.857 1.00 97.50 328 TYR A N 1
ATOM 2554 C CA . TYR A 1 328 ? -7.653 17.291 15.886 1.00 97.50 328 TYR A CA 1
ATOM 2555 C C . TYR A 1 328 ? -7.114 18.660 15.436 1.00 97.50 328 TYR A C 1
ATOM 2557 O O . TYR A 1 328 ? -7.234 19.036 14.268 1.00 97.50 328 TYR A O 1
ATOM 2565 N N . ASN A 1 329 ? -6.495 19.404 16.356 1.00 97.62 329 ASN A N 1
ATOM 2566 C CA . ASN A 1 329 ? -5.906 20.716 16.061 1.00 97.62 329 ASN A CA 1
ATOM 2567 C C . ASN A 1 329 ? -4.488 20.612 15.483 1.00 97.62 329 ASN A C 1
ATOM 2569 O O . ASN A 1 329 ? -4.041 21.517 14.786 1.00 97.62 329 ASN A O 1
ATOM 2573 N N . ALA A 1 330 ? -3.779 19.505 15.733 1.00 98.38 330 ALA A N 1
ATOM 2574 C CA . ALA A 1 330 ? -2.437 19.301 15.189 1.00 98.38 330 ALA A CA 1
ATOM 2575 C C . ALA A 1 330 ? -2.446 19.203 13.654 1.00 98.38 330 ALA A C 1
ATOM 2577 O O . ALA A 1 330 ? -1.457 19.548 13.009 1.00 98.38 330 ALA A O 1
ATOM 2578 N N . MET A 1 331 ? -3.585 18.820 13.063 1.00 98.62 331 MET A N 1
ATOM 2579 C CA . MET A 1 331 ? -3.739 18.771 11.609 1.00 98.62 331 MET A CA 1
ATOM 2580 C C . MET A 1 331 ? -3.623 20.147 10.942 1.00 98.62 331 MET A C 1
ATOM 2582 O O . MET A 1 331 ? -3.088 20.251 9.836 1.00 98.62 331 MET A O 1
ATOM 2586 N N . ASP A 1 332 ? -4.092 21.206 11.614 1.00 98.56 332 ASP A N 1
ATOM 2587 C CA . ASP A 1 332 ? -3.949 22.581 11.123 1.00 98.56 332 ASP A CA 1
ATOM 2588 C C . ASP A 1 332 ? -2.476 23.006 11.155 1.00 98.56 332 ASP A C 1
ATOM 2590 O O . ASP A 1 332 ? -1.991 23.654 10.229 1.00 98.56 332 ASP A O 1
ATOM 2594 N N . TRP A 1 333 ? -1.744 22.594 12.197 1.00 98.62 333 TRP A N 1
ATOM 2595 C CA . TRP A 1 333 ? -0.327 22.920 12.365 1.00 98.62 333 TRP A CA 1
ATOM 2596 C C . TRP A 1 333 ? 0.505 22.308 11.241 1.00 98.62 333 TRP A C 1
ATOM 2598 O O . TRP A 1 333 ? 1.334 22.983 10.640 1.00 98.62 333 TRP A O 1
ATOM 2608 N N . VAL A 1 334 ? 0.252 21.041 10.910 1.00 98.75 334 VAL A N 1
ATOM 2609 C CA . VAL A 1 334 ? 0.937 20.353 9.809 1.00 98.75 334 VAL A CA 1
ATOM 2610 C C . VAL A 1 334 ? 0.652 21.024 8.467 1.00 98.75 334 VAL A C 1
ATOM 2612 O O . VAL A 1 334 ? 1.588 21.243 7.701 1.00 98.75 334 VAL A O 1
ATOM 2615 N N . VAL A 1 335 ? -0.601 21.398 8.170 1.00 98.62 335 VAL A N 1
ATOM 2616 C CA . VAL A 1 335 ? -0.906 22.132 6.926 1.00 98.62 335 VAL A CA 1
ATOM 2617 C C . VAL A 1 335 ? -0.195 23.478 6.901 1.00 98.62 335 VAL A C 1
ATOM 2619 O O . VAL A 1 335 ? 0.372 23.833 5.872 1.00 98.62 335 VAL A O 1
ATOM 2622 N N . GLN A 1 336 ? -0.149 24.201 8.021 1.00 98.38 336 GLN A N 1
ATOM 2623 C CA . GLN A 1 336 ? 0.624 25.437 8.113 1.00 98.38 336 GLN A CA 1
ATOM 2624 C C . GLN A 1 336 ? 2.114 25.201 7.819 1.00 98.38 336 GLN A C 1
ATOM 2626 O O . GLN A 1 336 ? 2.697 25.951 7.032 1.00 98.38 336 GLN A O 1
ATOM 2631 N N . CYS A 1 337 ? 2.716 24.146 8.378 1.00 98.56 337 CYS A N 1
ATOM 2632 C CA . CYS A 1 337 ? 4.102 23.769 8.097 1.00 98.56 337 CYS A CA 1
ATOM 2633 C C . CYS A 1 337 ? 4.329 23.503 6.601 1.00 98.56 337 CYS A C 1
ATOM 2635 O O . CYS A 1 337 ? 5.276 24.030 6.014 1.00 98.56 337 CYS A O 1
ATOM 2637 N N . GLN A 1 338 ? 3.447 22.719 5.975 1.00 98.50 338 GLN A N 1
ATOM 2638 C CA . GLN A 1 338 ? 3.544 22.365 4.559 1.00 98.50 338 GLN A CA 1
ATOM 2639 C C . GLN A 1 338 ? 3.350 23.581 3.645 1.00 98.50 338 GLN A C 1
ATOM 2641 O O . GLN A 1 338 ? 4.138 23.808 2.729 1.00 98.50 338 GLN A O 1
ATOM 2646 N N . GLU A 1 339 ? 2.329 24.401 3.888 1.00 97.88 339 GLU A N 1
ATOM 2647 C CA . GLU A 1 339 ? 2.069 25.581 3.061 1.00 97.88 339 GLU A CA 1
ATOM 2648 C C . GLU A 1 339 ? 3.175 26.632 3.180 1.00 97.88 339 GLU A C 1
ATOM 2650 O O . GLU A 1 339 ? 3.493 27.272 2.179 1.00 97.88 339 GLU A O 1
ATOM 2655 N N . THR A 1 340 ? 3.795 26.755 4.358 1.00 96.81 340 THR A N 1
ATOM 2656 C CA . THR A 1 340 ? 4.865 27.732 4.606 1.00 96.81 340 THR A CA 1
ATOM 2657 C C . THR A 1 340 ? 6.225 27.272 4.086 1.00 96.81 340 THR A C 1
ATOM 2659 O O . THR A 1 340 ? 6.948 28.076 3.503 1.00 96.81 340 THR A O 1
ATOM 2662 N N . ASN A 1 341 ? 6.591 26.003 4.299 1.00 97.06 341 ASN A N 1
ATOM 2663 C CA . ASN A 1 341 ? 7.976 25.544 4.122 1.00 97.06 341 ASN A CA 1
ATOM 2664 C C . ASN A 1 341 ? 8.175 24.577 2.945 1.00 97.06 341 ASN A C 1
ATOM 2666 O O . ASN A 1 341 ? 9.296 24.438 2.461 1.00 97.06 341 ASN A O 1
ATOM 2670 N N . ALA A 1 342 ? 7.130 23.890 2.467 1.00 96.81 342 ALA A N 1
ATOM 2671 C CA . ALA A 1 342 ? 7.253 23.049 1.275 1.00 96.81 342 ALA A CA 1
ATOM 2672 C C . ALA A 1 342 ? 7.235 23.914 -0.004 1.00 96.81 342 ALA A C 1
ATOM 2674 O O . ALA A 1 342 ? 6.546 24.942 -0.041 1.00 96.81 342 ALA A O 1
ATOM 2675 N N . PRO A 1 343 ? 7.940 23.498 -1.074 1.00 96.12 343 PRO A N 1
ATOM 2676 C CA . PRO A 1 343 ? 8.015 24.249 -2.318 1.00 96.12 343 PRO A CA 1
ATOM 2677 C C . PRO A 1 343 ? 6.638 24.477 -2.953 1.00 96.12 343 PRO A C 1
ATOM 2679 O O . PRO A 1 343 ? 5.633 23.837 -2.617 1.00 96.12 343 PRO A O 1
ATOM 2682 N N . ASN A 1 344 ? 6.585 25.427 -3.887 1.00 95.81 344 ASN A N 1
ATOM 2683 C CA . ASN A 1 344 ? 5.373 25.673 -4.656 1.00 95.81 344 ASN A CA 1
ATOM 2684 C C . ASN A 1 344 ? 5.024 24.431 -5.496 1.00 95.81 344 ASN A C 1
ATOM 2686 O O . ASN A 1 344 ? 5.899 23.812 -6.102 1.00 95.81 344 ASN A O 1
ATOM 2690 N N . SER A 1 345 ? 3.739 24.074 -5.531 1.00 96.56 345 SER A N 1
ATOM 2691 C CA . SER A 1 345 ? 3.233 22.997 -6.386 1.00 96.56 345 SER A CA 1
ATOM 2692 C C . SER A 1 345 ? 3.299 23.372 -7.864 1.00 96.56 345 SER A C 1
ATOM 2694 O O . SER A 1 345 ? 3.497 22.494 -8.698 1.00 96.56 345 SER A O 1
ATOM 2696 N N . GLN A 1 346 ? 3.176 24.664 -8.195 1.00 96.75 346 GLN A N 1
ATOM 2697 C CA . GLN A 1 346 ? 3.437 25.143 -9.546 1.00 96.75 346 GLN A CA 1
ATOM 2698 C C . GLN A 1 346 ? 4.941 25.196 -9.778 1.00 96.75 346 GLN A C 1
ATOM 2700 O O . GLN A 1 346 ? 5.638 26.068 -9.252 1.00 96.75 346 GLN A O 1
ATOM 2705 N N . TRP A 1 347 ? 5.436 24.253 -10.571 1.00 97.62 347 TRP A N 1
ATOM 2706 C CA . TRP A 1 347 ? 6.838 24.224 -10.940 1.00 97.62 347 TRP A CA 1
ATOM 2707 C C . TRP A 1 347 ? 7.219 25.414 -11.836 1.00 97.62 347 TRP A C 1
ATOM 2709 O O . TRP A 1 347 ? 6.435 25.872 -12.669 1.00 97.62 347 TRP A O 1
ATOM 2719 N N . SER A 1 348 ? 8.450 25.902 -11.682 1.00 96.12 348 SER A N 1
ATOM 2720 C CA . SER A 1 348 ? 9.086 26.792 -12.651 1.00 96.12 348 SER A CA 1
ATOM 2721 C C . SER A 1 348 ? 10.608 26.589 -12.657 1.00 96.12 348 SER A C 1
ATOM 2723 O O . SER A 1 348 ? 11.172 26.179 -11.636 1.00 96.12 348 SER A O 1
ATOM 2725 N N . PRO A 1 349 ? 11.306 26.950 -13.748 1.00 95.44 349 PRO A N 1
ATOM 2726 C CA . PRO A 1 349 ? 12.769 26.926 -13.811 1.00 95.44 349 PRO A CA 1
ATOM 2727 C C . PRO A 1 349 ? 13.465 27.799 -12.758 1.00 95.44 349 PRO A C 1
ATOM 2729 O O . PRO A 1 349 ? 14.625 27.568 -12.445 1.00 95.44 349 PRO A O 1
ATOM 2732 N N . ALA A 1 350 ? 12.766 28.802 -12.216 1.00 94.00 350 ALA A N 1
ATOM 2733 C CA . ALA A 1 350 ? 13.304 29.739 -11.231 1.00 94.00 350 ALA A CA 1
ATOM 2734 C C . ALA A 1 350 ? 13.179 29.248 -9.778 1.00 94.00 350 ALA A C 1
ATOM 2736 O O . ALA A 1 350 ? 13.670 29.915 -8.867 1.00 94.00 350 ALA A O 1
ATOM 2737 N N . LEU A 1 351 ? 12.506 28.116 -9.531 1.00 94.56 351 LEU A N 1
ATOM 2738 C CA . LEU A 1 351 ? 12.452 27.540 -8.187 1.00 94.56 351 LEU A CA 1
ATOM 2739 C C . LEU A 1 351 ? 13.853 27.121 -7.733 1.00 94.56 351 LEU A C 1
ATOM 2741 O O . LEU A 1 351 ? 14.626 26.597 -8.530 1.00 94.56 351 LEU A O 1
ATOM 2745 N N . GLY A 1 352 ? 14.152 27.329 -6.448 1.00 94.06 352 GLY A N 1
ATOM 2746 C CA . GLY A 1 352 ? 15.419 26.906 -5.845 1.00 94.06 352 GLY A CA 1
ATOM 2747 C C . GLY A 1 352 ? 15.433 25.435 -5.422 1.00 94.06 352 GLY A C 1
ATOM 2748 O O . GLY A 1 352 ? 16.409 24.745 -5.672 1.00 94.06 352 GLY A O 1
ATOM 2749 N N . PHE A 1 353 ? 14.346 24.951 -4.813 1.00 95.62 353 PHE A N 1
ATOM 2750 C CA . PHE A 1 353 ? 14.193 23.560 -4.378 1.00 95.62 353 PHE A CA 1
ATOM 2751 C C . PHE A 1 353 ? 12.827 23.025 -4.806 1.00 95.62 353 PHE A C 1
ATOM 2753 O O . PHE A 1 353 ? 11.819 23.720 -4.661 1.00 95.62 353 PHE A O 1
ATOM 2760 N N . TRP A 1 354 ? 12.785 21.799 -5.321 1.00 97.00 354 TRP A N 1
ATOM 2761 C CA . TRP A 1 354 ? 11.560 21.100 -5.689 1.00 97.00 354 TRP A CA 1
ATOM 2762 C C . TRP A 1 354 ? 11.811 19.591 -5.738 1.00 97.00 354 TRP A C 1
ATOM 2764 O O . TRP A 1 354 ? 12.761 19.147 -6.369 1.00 97.00 354 TRP A O 1
ATOM 2774 N N . THR A 1 355 ? 10.945 18.804 -5.097 1.00 97.06 355 THR A N 1
ATOM 2775 C CA . THR A 1 355 ? 10.946 17.336 -5.206 1.00 97.06 355 THR A CA 1
ATOM 2776 C C . THR A 1 355 ? 9.510 16.830 -5.214 1.00 97.06 355 THR A C 1
ATOM 2778 O O . THR A 1 355 ? 8.640 17.427 -4.565 1.00 97.06 355 THR A O 1
ATOM 2781 N N . GLU A 1 356 ? 9.269 15.698 -5.874 1.00 97.81 356 GLU A N 1
ATOM 2782 C CA . GLU A 1 356 ? 7.965 15.036 -5.946 1.00 97.81 356 GLU A CA 1
ATOM 2783 C C . GLU A 1 356 ? 7.434 14.731 -4.540 1.00 97.81 356 GLU A C 1
ATOM 2785 O O . GLU A 1 356 ? 6.278 15.013 -4.231 1.00 97.81 356 GLU A O 1
ATOM 2790 N N . ARG A 1 357 ? 8.306 14.259 -3.640 1.00 96.75 357 ARG A N 1
ATOM 2791 C CA . ARG A 1 357 ? 7.978 13.968 -2.236 1.00 96.75 357 ARG A CA 1
ATOM 2792 C C . ARG A 1 357 ? 7.463 15.195 -1.490 1.00 96.75 357 ARG A C 1
ATOM 2794 O O . ARG A 1 357 ? 6.492 15.100 -0.741 1.00 96.75 357 ARG A O 1
ATOM 2801 N N . SER A 1 358 ? 8.123 16.341 -1.645 1.00 96.88 358 SER A N 1
ATOM 2802 C CA . SER A 1 358 ? 7.735 17.542 -0.904 1.00 96.88 358 SER A CA 1
ATOM 2803 C C . SER A 1 358 ? 6.368 18.064 -1.346 1.00 96.88 358 SER A C 1
ATOM 2805 O O . SER A 1 358 ? 5.548 18.416 -0.498 1.00 96.88 358 SER A O 1
ATOM 2807 N N . VAL A 1 359 ? 6.079 18.066 -2.652 1.00 98.25 359 VAL A N 1
ATOM 2808 C CA . VAL A 1 359 ? 4.747 18.457 -3.142 1.00 98.25 359 VAL A CA 1
ATOM 2809 C C . VAL A 1 359 ? 3.683 17.391 -2.857 1.00 98.25 359 VAL A C 1
ATOM 2811 O O . VAL A 1 359 ? 2.529 17.747 -2.620 1.00 98.25 359 VAL A O 1
ATOM 2814 N N . ALA A 1 360 ? 4.064 16.111 -2.777 1.00 98.31 360 ALA A N 1
ATOM 2815 C CA . ALA A 1 360 ? 3.179 15.021 -2.375 1.00 98.31 360 ALA A CA 1
ATOM 2816 C C . ALA A 1 360 ? 2.643 15.209 -0.952 1.00 98.31 360 ALA A C 1
ATOM 2818 O O . ALA A 1 360 ? 1.432 15.185 -0.737 1.00 98.31 360 ALA A O 1
ATOM 2819 N N . PHE A 1 361 ? 3.523 15.443 0.028 1.00 98.12 361 PHE A N 1
ATOM 2820 C CA . PHE A 1 361 ? 3.096 15.638 1.417 1.00 98.12 361 PHE A CA 1
ATOM 2821 C C . PHE A 1 361 ? 2.342 16.950 1.628 1.00 98.12 361 PHE A C 1
ATOM 2823 O O . PHE A 1 361 ? 1.401 16.978 2.424 1.00 98.12 361 PHE A O 1
ATOM 2830 N N . LYS A 1 362 ? 2.656 17.997 0.854 1.00 98.56 362 LYS A N 1
ATOM 2831 C CA . LYS A 1 362 ? 1.854 19.226 0.815 1.00 98.56 362 LYS A CA 1
ATOM 2832 C C . LYS A 1 362 ? 0.422 18.966 0.340 1.00 98.56 362 LYS A C 1
ATOM 2834 O O . LYS A 1 362 ? -0.526 19.373 1.016 1.00 98.56 362 LYS A O 1
ATOM 2839 N N . LEU A 1 363 ? 0.255 18.248 -0.774 1.00 98.75 363 LEU A N 1
ATOM 2840 C CA . LEU A 1 363 ? -1.066 17.866 -1.279 1.00 98.75 363 LEU A CA 1
ATOM 2841 C C . LEU A 1 363 ? -1.811 17.001 -0.267 1.00 98.75 363 LEU A C 1
ATOM 2843 O O . LEU A 1 363 ? -2.944 17.309 0.103 1.00 98.75 363 LEU A O 1
ATOM 2847 N N . LEU A 1 364 ? -1.159 15.956 0.232 1.00 98.06 364 LEU A N 1
ATOM 2848 C CA . LEU A 1 364 ? -1.782 15.002 1.133 1.00 98.06 364 LEU A CA 1
ATOM 2849 C C . LEU A 1 364 ? -2.228 15.649 2.453 1.00 98.06 364 LEU A C 1
ATOM 2851 O O . LEU A 1 364 ? -3.318 15.350 2.939 1.00 98.06 364 LEU A O 1
ATOM 2855 N N . ALA A 1 365 ? -1.450 16.586 3.005 1.00 98.56 365 ALA A N 1
ATOM 2856 C CA . ALA A 1 365 ? -1.838 17.324 4.205 1.00 98.56 365 ALA A CA 1
ATOM 2857 C C . ALA A 1 365 ? -3.133 18.127 4.003 1.00 98.56 365 ALA A C 1
ATOM 2859 O O . ALA A 1 365 ? -4.001 18.105 4.879 1.00 98.56 365 ALA A O 1
ATOM 2860 N N . ASN A 1 366 ? -3.290 18.783 2.848 1.00 98.75 366 ASN A N 1
ATOM 2861 C CA . ASN A 1 366 ? -4.509 19.516 2.497 1.00 98.75 366 ASN A CA 1
ATOM 2862 C C . ASN A 1 366 ? -5.696 18.592 2.245 1.00 98.75 366 ASN A C 1
ATOM 2864 O O . ASN A 1 366 ? -6.790 18.863 2.738 1.00 98.75 366 ASN A O 1
ATOM 2868 N N . VAL A 1 367 ? -5.479 17.499 1.513 1.00 98.56 367 VAL A N 1
ATOM 2869 C CA . VAL A 1 367 ? -6.510 16.489 1.265 1.00 98.56 367 VAL A CA 1
ATOM 2870 C C . VAL A 1 367 ? -7.057 15.975 2.598 1.00 98.56 367 VAL A C 1
ATOM 2872 O O . VAL A 1 367 ? -8.254 16.088 2.842 1.00 98.56 367 VAL A O 1
ATOM 2875 N N . ILE A 1 368 ? -6.193 15.569 3.529 1.00 98.25 368 ILE A N 1
ATOM 2876 C CA . ILE A 1 368 ? -6.625 15.057 4.837 1.00 98.25 368 ILE A CA 1
ATOM 2877 C C . ILE A 1 368 ? -7.306 16.136 5.694 1.00 98.25 368 ILE A C 1
ATOM 2879 O O . ILE A 1 368 ? -8.304 15.848 6.356 1.00 98.25 368 ILE A O 1
ATOM 2883 N N . LEU A 1 369 ? -6.826 17.386 5.668 1.00 98.69 369 LEU A N 1
ATOM 2884 C CA . LEU A 1 369 ? -7.477 18.478 6.401 1.00 98.69 369 LEU A CA 1
ATOM 2885 C C . LEU A 1 369 ? -8.908 18.715 5.895 1.00 98.69 369 LEU A C 1
ATOM 2887 O O . LEU A 1 369 ? -9.838 18.856 6.693 1.00 98.69 369 LEU A O 1
ATOM 2891 N N . PHE A 1 370 ? -9.102 18.713 4.574 1.00 98.62 370 PHE A N 1
ATOM 2892 C CA . PHE A 1 370 ? -10.428 18.810 3.969 1.00 98.62 370 PHE A CA 1
ATOM 2893 C C . PHE A 1 370 ? -11.301 17.604 4.325 1.00 98.62 370 PHE A C 1
ATOM 2895 O O . PHE A 1 370 ? -12.457 17.770 4.704 1.00 98.62 370 PHE A O 1
ATOM 2902 N N . GLU A 1 371 ? -10.752 16.396 4.256 1.00 96.50 371 GLU A N 1
ATOM 2903 C CA . GLU A 1 371 ? -11.482 15.177 4.585 1.00 96.50 371 GLU A CA 1
ATOM 2904 C C . GLU A 1 371 ? -12.028 15.171 6.011 1.00 96.50 371 GLU A C 1
ATOM 2906 O O . GLU A 1 371 ? -13.198 14.852 6.222 1.00 96.50 371 GLU A O 1
ATOM 2911 N N . VAL A 1 372 ? -11.181 15.507 6.986 1.00 97.81 372 VAL A N 1
ATOM 2912 C CA . VAL A 1 372 ? -11.541 15.463 8.406 1.00 97.81 372 VAL A CA 1
ATOM 2913 C C . VAL A 1 372 ? -12.420 16.658 8.773 1.00 97.81 372 VAL A C 1
ATOM 2915 O O . VAL A 1 372 ? -13.447 16.489 9.429 1.00 97.81 372 VAL A O 1
ATOM 2918 N N . LYS A 1 373 ? -12.044 17.869 8.340 1.00 97.75 373 LYS A N 1
ATOM 2919 C CA . LYS A 1 373 ? -12.608 19.125 8.868 1.00 97.75 373 LYS A CA 1
ATOM 2920 C C . LYS A 1 373 ? -13.536 19.850 7.897 1.00 97.75 373 LYS A C 1
ATOM 2922 O O . LYS A 1 373 ? -14.298 20.713 8.318 1.00 97.75 373 LYS A O 1
ATOM 2927 N N . GLY A 1 374 ? -13.507 19.512 6.609 1.00 97.38 374 GLY A N 1
ATOM 2928 C CA . GLY A 1 374 ? -14.212 20.262 5.566 1.00 97.38 374 GLY A CA 1
ATOM 2929 C C . GLY A 1 374 ? -13.617 21.651 5.312 1.00 97.38 374 GLY A C 1
ATOM 2930 O O . GLY A 1 374 ? -14.349 22.550 4.904 1.00 97.38 374 GLY A O 1
ATOM 2931 N N . ASP A 1 375 ? -12.318 21.848 5.580 1.00 98.38 375 ASP A N 1
ATOM 2932 C CA . ASP A 1 375 ? -11.665 23.157 5.458 1.00 98.38 375 ASP A CA 1
ATOM 2933 C C . ASP A 1 375 ? -11.761 23.720 4.028 1.00 98.38 375 ASP A C 1
ATOM 2935 O O . ASP A 1 375 ? -11.353 23.089 3.049 1.00 98.38 375 ASP A O 1
ATOM 2939 N N . SER A 1 376 ? -12.308 24.931 3.903 1.00 97.19 376 SER A N 1
ATOM 2940 C CA . SER A 1 376 ? -12.593 25.561 2.605 1.00 97.19 376 SER A CA 1
ATOM 2941 C C . SER A 1 376 ? -11.328 26.010 1.863 1.00 97.19 376 SER A C 1
ATOM 2943 O O . SER A 1 376 ? -11.266 25.954 0.629 1.00 97.19 376 SER A O 1
ATOM 2945 N N . ALA A 1 377 ? -10.291 26.408 2.603 1.00 98.38 377 ALA A N 1
ATOM 2946 C CA . ALA A 1 377 ? -9.019 26.802 2.021 1.00 98.38 377 ALA A CA 1
ATOM 2947 C C . ALA A 1 377 ? -8.270 25.570 1.493 1.00 98.38 377 ALA A C 1
ATOM 2949 O O . ALA A 1 377 ? -7.771 25.591 0.369 1.00 98.38 377 ALA A O 1
ATOM 2950 N N . ALA A 1 378 ? -8.274 24.467 2.244 1.00 98.56 378 ALA A N 1
ATOM 2951 C CA . ALA A 1 378 ? -7.768 23.176 1.801 1.00 98.56 378 ALA A CA 1
ATOM 2952 C C . ALA A 1 378 ? -8.528 22.667 0.574 1.00 98.56 378 ALA A C 1
ATOM 2954 O O . ALA A 1 378 ? -7.887 22.294 -0.404 1.00 98.56 378 ALA A O 1
ATOM 2955 N N . ARG A 1 379 ? -9.869 22.752 0.560 1.00 98.19 379 ARG A N 1
ATOM 2956 C CA . ARG A 1 379 ? -10.697 22.427 -0.618 1.00 98.19 379 ARG A CA 1
ATOM 2957 C C . ARG A 1 379 ? -10.203 23.146 -1.875 1.00 98.19 379 ARG A C 1
ATOM 2959 O O . ARG A 1 379 ? -10.034 22.519 -2.914 1.00 98.19 379 ARG A O 1
ATOM 2966 N N . SER A 1 380 ? -9.936 24.448 -1.764 1.00 98.44 380 SER A N 1
ATOM 2967 C CA . SER A 1 380 ? -9.438 25.265 -2.879 1.00 98.44 380 SER A CA 1
ATOM 2968 C C . SER A 1 380 ? -8.015 24.870 -3.283 1.00 98.44 380 SER A C 1
ATOM 2970 O O . SER A 1 380 ? -7.722 24.708 -4.467 1.00 98.44 380 SER A O 1
ATOM 2972 N N . ARG A 1 381 ? -7.130 24.654 -2.300 1.00 98.69 381 ARG A N 1
ATOM 2973 C CA . ARG A 1 381 ? -5.743 24.240 -2.540 1.00 98.69 381 ARG A CA 1
ATOM 2974 C C . ARG A 1 381 ? -5.641 22.867 -3.199 1.00 98.69 381 ARG A C 1
ATOM 2976 O O . ARG A 1 381 ? -4.758 22.707 -4.028 1.00 98.69 381 ARG A O 1
ATOM 2983 N N . ILE A 1 382 ? -6.533 21.916 -2.913 1.00 98.75 382 ILE A N 1
ATOM 2984 C CA . ILE A 1 382 ? -6.546 20.598 -3.576 1.00 98.75 382 ILE A CA 1
ATOM 2985 C C . ILE A 1 382 ? -6.717 20.763 -5.089 1.00 98.75 382 ILE A C 1
ATOM 2987 O O . ILE A 1 382 ? -5.900 20.249 -5.852 1.00 98.75 382 ILE A O 1
ATOM 2991 N N . THR A 1 383 ? -7.722 21.524 -5.532 1.00 98.25 383 THR A N 1
ATOM 2992 C CA . THR A 1 383 ? -7.959 21.782 -6.963 1.00 98.25 383 THR A CA 1
ATOM 2993 C C . THR A 1 383 ? -6.772 22.502 -7.606 1.00 98.25 383 THR A C 1
ATOM 2995 O O . THR A 1 383 ? -6.306 22.107 -8.672 1.00 98.25 383 THR A O 1
ATOM 2998 N N . THR A 1 384 ? -6.229 23.523 -6.940 1.00 98.62 384 THR A N 1
ATOM 2999 C CA . THR A 1 384 ? -5.067 24.269 -7.444 1.00 98.62 384 THR A CA 1
ATOM 3000 C C . THR A 1 384 ? -3.821 23.386 -7.561 1.00 98.62 384 THR A C 1
ATOM 3002 O O . THR A 1 384 ? -3.173 23.358 -8.603 1.00 98.62 384 THR A O 1
ATOM 3005 N N . GLN A 1 385 ? -3.480 22.642 -6.507 1.00 98.81 385 GLN A N 1
ATOM 3006 C CA . GLN A 1 385 ? -2.271 21.820 -6.451 1.00 98.81 385 GLN A CA 1
ATOM 3007 C C . GLN A 1 385 ? -2.344 20.649 -7.437 1.00 98.81 385 GLN A C 1
ATOM 3009 O O . GLN A 1 385 ? -1.392 20.437 -8.180 1.00 98.81 385 GLN A O 1
ATOM 3014 N N . THR A 1 386 ? -3.470 19.933 -7.513 1.00 98.81 386 THR A N 1
ATOM 3015 C CA . THR A 1 386 ? -3.657 18.855 -8.505 1.00 98.81 386 THR A CA 1
ATOM 3016 C C . THR A 1 386 ? -3.578 19.390 -9.937 1.00 98.81 386 THR A C 1
ATOM 3018 O O . THR A 1 386 ? -2.877 18.808 -10.764 1.00 98.81 386 THR A O 1
ATOM 3021 N N . GLY A 1 387 ? -4.184 20.551 -10.216 1.00 98.75 387 GLY A N 1
ATOM 3022 C CA . GLY A 1 387 ? -4.073 21.230 -11.508 1.00 98.75 387 GLY A CA 1
ATOM 3023 C C . GLY A 1 387 ? -2.632 21.598 -11.879 1.00 98.75 387 GLY A C 1
ATOM 3024 O O . GLY A 1 387 ? -2.207 21.347 -13.007 1.00 98.75 387 GLY A O 1
ATOM 3025 N N . HIS A 1 388 ? -1.848 22.128 -10.934 1.00 98.75 388 HIS A N 1
ATOM 3026 C CA . HIS A 1 388 ? -0.426 22.419 -11.147 1.00 98.75 388 HIS A CA 1
ATOM 3027 C C . HIS A 1 388 ? 0.386 21.164 -11.482 1.00 98.75 388 HIS A C 1
ATOM 3029 O O . HIS A 1 388 ? 1.192 21.187 -12.409 1.00 98.75 388 HIS A O 1
ATOM 3035 N N . LEU A 1 389 ? 0.157 20.065 -10.762 1.00 98.75 389 LEU A N 1
ATOM 3036 C CA . LEU A 1 389 ? 0.871 18.803 -10.972 1.00 98.75 389 LEU A CA 1
ATOM 3037 C C . LEU A 1 389 ? 0.524 18.172 -12.327 1.00 98.75 389 LEU A C 1
ATOM 3039 O O . LEU A 1 389 ? 1.414 17.700 -13.032 1.00 98.75 389 LEU A O 1
ATOM 3043 N N . ILE A 1 390 ? -0.748 18.225 -12.734 1.00 98.75 390 ILE A N 1
ATOM 3044 C CA . ILE A 1 390 ? -1.193 17.779 -14.063 1.00 98.75 390 ILE A CA 1
ATOM 3045 C C . ILE A 1 390 ? -0.564 18.649 -15.160 1.00 98.75 390 ILE A C 1
ATOM 3047 O O . ILE A 1 390 ? -0.028 18.125 -16.136 1.00 98.75 390 ILE A O 1
ATOM 3051 N N . TRP A 1 391 ? -0.568 19.976 -14.997 1.00 98.44 391 TRP A N 1
ATOM 3052 C CA . TRP A 1 391 ? 0.103 20.894 -15.924 1.00 98.44 391 TRP A CA 1
ATOM 3053 C C . TRP A 1 391 ? 1.613 20.619 -16.023 1.00 98.44 391 TRP A C 1
ATOM 3055 O O . TRP A 1 391 ? 2.173 20.637 -17.122 1.00 98.44 391 TRP A O 1
ATOM 3065 N N . HIS A 1 392 ? 2.270 20.294 -14.907 1.00 98.31 392 HIS A N 1
ATOM 3066 C CA . HIS A 1 392 ? 3.689 19.939 -14.881 1.00 98.31 392 HIS A CA 1
ATOM 3067 C C . HIS A 1 392 ? 3.956 18.612 -15.604 1.00 98.31 392 HIS A C 1
ATOM 3069 O O . HIS A 1 392 ? 4.819 18.577 -16.479 1.00 98.31 392 HIS A O 1
ATOM 3075 N N . GLN A 1 393 ? 3.152 17.568 -15.365 1.00 98.06 393 GLN A N 1
ATOM 3076 C CA . GLN A 1 393 ? 3.222 16.291 -16.100 1.00 98.06 393 GLN A CA 1
ATOM 3077 C C . GLN A 1 393 ? 2.934 16.455 -17.608 1.00 98.06 393 GLN A C 1
ATOM 3079 O O . GLN A 1 393 ? 3.395 15.678 -18.447 1.00 98.06 393 GLN A O 1
ATOM 3084 N N . ASN A 1 394 ? 2.190 17.494 -17.993 1.00 96.50 394 ASN A N 1
ATOM 3085 C CA . ASN A 1 394 ? 1.981 17.867 -19.396 1.00 96.50 394 ASN A CA 1
ATOM 3086 C C . ASN A 1 394 ? 3.189 18.591 -20.014 1.00 96.50 394 ASN A C 1
ATOM 3088 O O . ASN A 1 394 ? 3.209 18.857 -21.217 1.00 96.50 394 ASN A O 1
ATOM 3092 N N . GLY A 1 395 ? 4.235 18.854 -19.232 1.00 95.31 395 GLY A N 1
ATOM 3093 C CA . GLY A 1 395 ? 5.468 19.486 -19.683 1.00 95.31 395 GLY A CA 1
ATOM 3094 C C . GLY A 1 395 ? 5.638 20.936 -19.276 1.00 95.31 395 GLY A C 1
ATOM 3095 O O . GLY A 1 395 ? 6.494 21.595 -19.858 1.00 95.31 395 GLY A O 1
ATOM 3096 N N . ALA A 1 396 ? 4.825 21.430 -18.337 1.00 95.56 396 ALA A N 1
ATOM 3097 C CA . ALA A 1 396 ? 4.911 22.793 -17.824 1.00 95.56 396 ALA A CA 1
ATOM 3098 C C . ALA A 1 396 ? 4.906 23.857 -18.942 1.00 95.56 396 ALA A C 1
ATOM 3100 O O . ALA A 1 396 ? 5.772 24.728 -19.021 1.00 95.56 396 ALA A O 1
ATOM 3101 N N . ALA A 1 397 ? 3.937 23.763 -19.859 1.00 91.94 397 ALA A N 1
ATOM 3102 C CA . ALA A 1 397 ? 3.868 24.647 -21.020 1.00 91.94 397 ALA A CA 1
ATOM 3103 C C . ALA A 1 397 ? 3.882 26.132 -20.610 1.00 91.94 397 ALA A C 1
ATOM 3105 O O . ALA A 1 397 ? 3.139 26.543 -19.717 1.00 91.94 397 ALA A O 1
ATOM 3106 N N . GLY A 1 398 ? 4.708 26.927 -21.296 1.00 91.50 398 GLY A N 1
ATOM 3107 C CA . GLY A 1 398 ? 4.870 28.362 -21.042 1.00 91.50 398 GLY A CA 1
ATOM 3108 C C . GLY A 1 398 ? 6.042 28.735 -20.127 1.00 91.50 398 GLY A C 1
ATOM 3109 O O . GLY A 1 398 ? 6.290 29.924 -19.942 1.00 91.50 398 GLY A O 1
ATOM 3110 N N . THR A 1 399 ? 6.794 27.773 -19.580 1.00 92.88 399 THR A N 1
ATOM 3111 C CA . THR A 1 399 ? 8.036 28.077 -18.852 1.00 92.88 399 THR A CA 1
ATOM 3112 C C . THR A 1 399 ? 9.209 28.348 -19.793 1.00 92.88 399 THR A C 1
ATOM 3114 O O . THR A 1 399 ? 9.260 27.844 -20.915 1.00 92.88 399 THR A O 1
ATOM 3117 N N . SER A 1 400 ? 10.189 29.119 -19.315 1.00 88.69 400 SER A N 1
ATOM 3118 C CA . SER A 1 400 ? 11.449 29.365 -20.018 1.00 88.69 400 SER A CA 1
ATOM 3119 C C . SER A 1 400 ? 12.642 29.110 -19.087 1.00 88.69 400 SER A C 1
ATOM 3121 O O . SER A 1 400 ? 12.751 29.802 -18.072 1.00 88.69 400 SER A O 1
ATOM 3123 N N . PRO A 1 401 ? 13.542 28.166 -19.418 1.00 89.62 401 PRO A N 1
ATOM 3124 C CA . PRO A 1 401 ? 13.436 27.215 -20.530 1.00 89.62 401 PRO A CA 1
ATOM 3125 C C . PRO A 1 401 ? 12.258 26.238 -20.362 1.00 89.62 401 PRO A C 1
ATOM 3127 O O . PRO A 1 401 ? 11.789 25.968 -19.253 1.00 89.62 401 PRO A O 1
ATOM 3130 N N . ALA A 1 402 ? 11.759 25.732 -21.488 1.00 90.56 402 ALA A N 1
ATOM 3131 C CA . ALA A 1 402 ? 10.711 24.719 -21.506 1.00 90.56 402 ALA A CA 1
ATOM 3132 C C . ALA A 1 402 ? 11.305 23.328 -21.246 1.00 90.56 402 ALA A C 1
ATOM 3134 O O . ALA A 1 402 ? 12.422 23.036 -21.681 1.00 90.56 402 ALA A O 1
ATOM 3135 N N . ILE A 1 403 ? 10.533 22.454 -20.595 1.00 95.00 403 ILE A N 1
ATOM 3136 C CA . ILE A 1 403 ? 10.862 21.027 -20.534 1.00 95.00 403 ILE A CA 1
ATOM 3137 C C . ILE A 1 403 ? 10.808 20.486 -21.973 1.00 95.00 403 ILE A C 1
ATOM 3139 O O . ILE A 1 403 ? 9.780 20.672 -22.637 1.00 95.00 403 ILE A O 1
ATOM 3143 N N . PRO A 1 404 ? 11.864 19.819 -22.476 1.00 94.50 404 PRO A N 1
ATOM 3144 C CA . PRO A 1 404 ? 11.873 19.304 -23.839 1.00 94.50 404 PRO A CA 1
ATOM 3145 C C . PRO A 1 404 ? 10.667 18.399 -24.119 1.00 94.50 404 PRO A C 1
ATOM 3147 O O . PRO A 1 404 ? 10.259 17.608 -23.270 1.00 94.50 404 PRO A O 1
ATOM 3150 N N . SER A 1 405 ? 10.074 18.530 -25.305 1.00 92.81 405 SER A N 1
ATOM 3151 C CA . SER A 1 405 ? 8.955 17.688 -25.750 1.00 92.81 405 SER A CA 1
ATOM 3152 C C . SER A 1 405 ? 9.415 16.519 -26.620 1.00 92.81 405 SER A C 1
ATOM 3154 O O . SER A 1 405 ? 8.854 15.429 -26.536 1.00 92.81 405 SER A O 1
ATOM 3156 N N . ALA A 1 406 ? 10.442 16.728 -27.446 1.00 94.44 406 ALA A N 1
ATOM 3157 C CA . ALA A 1 406 ? 11.007 15.693 -28.300 1.00 94.44 406 ALA A CA 1
ATOM 3158 C C . ALA A 1 406 ? 11.704 14.617 -27.453 1.00 94.44 406 ALA A C 1
ATOM 3160 O O . ALA A 1 406 ? 12.557 14.938 -26.632 1.00 94.44 406 ALA A O 1
ATOM 3161 N N . GLY A 1 407 ? 11.329 13.350 -27.654 1.00 93.19 407 GLY A N 1
ATOM 3162 C CA . GLY A 1 407 ? 11.912 12.209 -26.939 1.00 93.19 407 GLY A CA 1
ATOM 3163 C C . GLY A 1 407 ? 11.524 12.101 -25.462 1.00 93.19 407 GLY A C 1
ATOM 3164 O O . GLY A 1 407 ? 12.017 11.206 -24.787 1.00 93.19 407 GLY A O 1
ATOM 3165 N N . ARG A 1 408 ? 10.645 12.976 -24.952 1.00 96.56 408 ARG A N 1
ATOM 3166 C CA . ARG A 1 408 ? 10.249 12.953 -23.543 1.00 96.56 408 ARG A CA 1
ATOM 3167 C C . ARG A 1 408 ? 9.415 11.715 -23.218 1.00 96.56 408 ARG A C 1
ATOM 3169 O O . ARG A 1 408 ? 8.370 11.497 -23.830 1.00 96.56 408 ARG A O 1
ATOM 3176 N N . VAL A 1 409 ? 9.834 10.969 -22.202 1.00 97.94 409 VAL A N 1
ATOM 3177 C CA . VAL A 1 409 ? 9.058 9.882 -21.607 1.00 97.94 409 VAL A CA 1
ATOM 3178 C C . VAL A 1 409 ? 7.806 10.458 -20.944 1.00 97.94 409 VAL A C 1
ATOM 3180 O O . VAL A 1 409 ? 7.843 11.442 -20.206 1.00 97.94 409 VAL A O 1
ATOM 3183 N N . ASP A 1 410 ? 6.657 9.866 -21.250 1.00 96.62 410 ASP A N 1
ATOM 3184 C CA . ASP A 1 410 ? 5.382 10.305 -20.698 1.00 96.62 410 ASP A CA 1
ATOM 3185 C C . ASP A 1 410 ? 5.259 9.960 -19.205 1.00 96.62 410 ASP A C 1
ATOM 3187 O O . ASP A 1 410 ? 5.702 8.900 -18.772 1.00 96.62 410 ASP A O 1
ATOM 3191 N N . GLY A 1 411 ? 4.612 10.834 -18.428 1.00 96.50 411 GLY A N 1
ATOM 3192 C CA . GLY A 1 411 ? 4.240 10.567 -17.034 1.00 96.50 411 GLY A CA 1
ATOM 3193 C C . GLY A 1 411 ? 5.114 11.200 -15.952 1.00 96.50 411 GLY A C 1
ATOM 3194 O O . GLY A 1 411 ? 4.613 11.402 -14.846 1.00 96.50 411 GLY A O 1
ATOM 3195 N N . GLY A 1 412 ? 6.366 11.552 -16.256 1.00 96.88 412 GLY A N 1
ATOM 3196 C CA . GLY A 1 412 ? 7.300 12.141 -15.289 1.00 96.88 412 GLY A CA 1
ATOM 3197 C C . GLY A 1 412 ? 7.084 13.643 -15.055 1.00 96.88 412 GLY A C 1
ATOM 3198 O O . GLY A 1 412 ? 6.634 14.368 -15.946 1.00 96.88 412 GLY A O 1
ATOM 3199 N N . LEU A 1 413 ? 7.436 14.127 -13.857 1.00 97.94 413 LEU A N 1
ATOM 3200 C CA . LEU A 1 413 ? 7.423 15.554 -13.500 1.00 97.94 413 LEU A CA 1
ATOM 3201 C C . LEU A 1 413 ? 8.849 16.109 -13.518 1.00 97.94 413 LEU A C 1
ATOM 3203 O O . LEU A 1 413 ? 9.497 16.293 -12.488 1.00 97.94 413 LEU A O 1
ATOM 3207 N N . TYR A 1 414 ? 9.349 16.353 -14.726 1.00 97.94 414 TYR A N 1
ATOM 3208 C CA . TYR A 1 414 ? 10.748 16.711 -14.925 1.00 97.94 414 TYR A CA 1
ATOM 3209 C C . TYR A 1 414 ? 11.084 18.108 -14.406 1.00 97.94 414 TYR A C 1
ATOM 3211 O O . TYR A 1 414 ? 10.385 19.084 -14.679 1.00 97.94 414 TYR A O 1
ATOM 3219 N N . HIS A 1 415 ? 12.188 18.197 -13.683 1.00 97.75 415 HIS A N 1
ATOM 3220 C CA . HIS A 1 415 ? 12.726 19.409 -13.081 1.00 97.75 415 HIS A CA 1
ATOM 3221 C C . HIS A 1 415 ? 14.257 19.324 -13.071 1.00 97.75 415 HIS A C 1
ATOM 3223 O O . HIS A 1 415 ? 14.829 18.309 -13.470 1.00 97.75 415 HIS A O 1
ATOM 3229 N N . TYR A 1 416 ? 14.942 20.399 -12.688 1.00 97.38 416 TYR A N 1
ATOM 3230 C CA . TYR A 1 416 ? 16.403 20.378 -12.685 1.00 97.38 416 TYR A CA 1
ATOM 3231 C C . TYR A 1 416 ? 16.963 19.531 -11.545 1.00 97.38 416 TYR A C 1
ATOM 3233 O O . TYR A 1 416 ? 16.477 19.632 -10.419 1.00 97.38 416 TYR A O 1
ATOM 3241 N N . GLY A 1 417 ? 18.055 18.799 -11.792 1.00 96.44 417 GLY A N 1
ATOM 3242 C CA . GLY A 1 417 ? 18.803 18.136 -10.716 1.00 96.44 417 GLY A CA 1
ATOM 3243 C C . GLY A 1 417 ? 19.223 19.110 -9.606 1.00 96.44 417 GLY A C 1
ATOM 3244 O O . GLY A 1 417 ? 19.111 18.811 -8.422 1.00 96.44 417 GLY A O 1
ATOM 3245 N N . SER A 1 418 ? 19.570 20.353 -9.963 1.00 96.50 418 SER A N 1
ATOM 3246 C CA . SER A 1 418 ? 19.875 21.408 -8.985 1.00 96.50 418 SER A CA 1
ATOM 3247 C C . SER A 1 418 ? 18.689 21.779 -8.089 1.00 96.50 418 SER A C 1
ATOM 3249 O O . SER A 1 418 ? 18.897 22.140 -6.935 1.00 96.50 418 SER A O 1
ATOM 3251 N N . GLN A 1 419 ? 17.458 21.667 -8.597 1.00 97.06 419 GLN A N 1
ATOM 3252 C CA . GLN A 1 419 ? 16.237 21.877 -7.817 1.00 97.06 419 GLN A CA 1
ATOM 3253 C C . GLN A 1 419 ? 15.933 20.677 -6.923 1.00 97.06 419 GLN A C 1
ATOM 3255 O O . GLN A 1 419 ? 15.409 20.858 -5.825 1.00 97.06 419 GLN A O 1
ATOM 3260 N N . HIS A 1 420 ? 16.264 19.467 -7.372 1.00 95.50 420 HIS A N 1
ATOM 3261 C CA . HIS A 1 420 ? 16.096 18.264 -6.563 1.00 95.50 420 HIS A CA 1
ATOM 3262 C C . HIS A 1 420 ? 17.092 18.210 -5.397 1.00 95.50 420 HIS A C 1
ATOM 3264 O O . HIS A 1 420 ? 16.754 17.757 -4.304 1.00 95.50 420 HIS A O 1
ATOM 3270 N N . GLY A 1 421 ? 18.310 18.704 -5.636 1.00 93.50 421 GLY A N 1
ATOM 3271 C CA . GLY A 1 421 ? 19.457 18.590 -4.735 1.00 93.50 421 GLY A CA 1
ATOM 3272 C C . GLY A 1 421 ? 20.383 17.413 -5.060 1.00 93.50 421 GLY A C 1
ATOM 3273 O O . GLY A 1 421 ? 21.472 17.360 -4.500 1.00 93.50 421 GLY A O 1
ATOM 3274 N N . ASP A 1 422 ? 19.987 16.543 -5.996 1.00 92.69 422 ASP A N 1
ATOM 3275 C CA . ASP A 1 422 ? 20.731 15.371 -6.471 1.00 92.69 422 ASP A CA 1
ATOM 3276 C C . ASP A 1 422 ? 20.684 15.279 -8.010 1.00 92.69 422 ASP A C 1
ATOM 3278 O O . ASP A 1 422 ? 19.875 15.934 -8.674 1.00 92.69 422 ASP A O 1
ATOM 3282 N N . GLY A 1 423 ? 21.541 14.431 -8.584 1.00 93.88 423 GLY A N 1
ATOM 3283 C CA . GLY A 1 423 ? 21.613 14.194 -10.027 1.00 93.88 423 GLY A CA 1
ATOM 3284 C C . GLY A 1 423 ? 22.321 15.302 -10.807 1.00 93.88 423 GLY A C 1
ATOM 3285 O O . GLY A 1 423 ? 22.916 16.234 -10.257 1.00 93.88 423 GLY A O 1
ATOM 3286 N N . THR A 1 424 ? 22.297 15.192 -12.131 1.00 96.94 424 THR A N 1
ATOM 3287 C CA . THR A 1 424 ? 22.947 16.143 -13.030 1.00 96.94 424 THR A CA 1
ATOM 3288 C C . THR A 1 424 ? 22.266 17.506 -12.922 1.00 96.94 424 THR A C 1
ATOM 3290 O O . THR A 1 424 ? 21.155 17.705 -13.411 1.00 96.94 424 THR A O 1
ATOM 3293 N N . ALA A 1 425 ? 22.968 18.477 -12.333 1.00 96.44 425 ALA A N 1
ATOM 3294 C CA . ALA A 1 425 ? 22.412 19.773 -11.939 1.00 96.44 425 ALA A CA 1
ATOM 3295 C C . ALA A 1 425 ? 21.629 20.514 -13.043 1.00 96.44 425 ALA A C 1
ATOM 3297 O O . ALA A 1 425 ? 20.603 21.130 -12.762 1.00 96.44 425 ALA A O 1
ATOM 3298 N N . SER A 1 426 ? 22.102 20.466 -14.291 1.00 95.44 426 SER A N 1
ATOM 3299 C CA . SER A 1 426 ? 21.501 21.157 -15.442 1.00 95.44 426 SER A CA 1
ATOM 3300 C C . SER A 1 426 ? 20.544 20.295 -16.270 1.00 95.44 426 SER A C 1
ATOM 3302 O O . SER A 1 426 ? 19.976 20.787 -17.246 1.00 95.44 426 SER A O 1
ATOM 3304 N N . ALA A 1 427 ? 20.369 19.017 -15.928 1.00 96.50 427 ALA A N 1
ATOM 3305 C CA . ALA A 1 427 ? 19.492 18.113 -16.659 1.00 96.50 427 ALA A CA 1
ATOM 3306 C C . ALA A 1 427 ? 18.052 18.204 -16.152 1.00 96.50 427 ALA A C 1
ATOM 3308 O O . ALA A 1 427 ? 17.822 18.378 -14.958 1.00 96.50 427 ALA A O 1
ATOM 3309 N N . PHE A 1 428 ? 17.095 18.020 -17.064 1.00 97.44 428 PHE A N 1
ATOM 3310 C CA . PHE A 1 428 ? 15.713 17.718 -16.706 1.00 97.44 428 PHE A CA 1
ATOM 3311 C C . PHE A 1 428 ? 15.594 16.238 -16.347 1.00 97.44 428 PHE A C 1
ATOM 3313 O O . PHE A 1 428 ? 15.785 15.374 -17.207 1.00 97.44 428 PHE A O 1
ATOM 3320 N N . LEU A 1 429 ? 15.273 15.966 -15.088 1.00 97.38 429 LEU A N 1
ATOM 3321 C CA . LEU A 1 429 ? 15.154 14.634 -14.511 1.00 97.38 429 LEU A CA 1
ATOM 3322 C C . LEU A 1 429 ? 13.971 14.572 -13.533 1.00 97.38 429 LEU A C 1
ATOM 3324 O O . LEU A 1 429 ? 13.397 15.600 -13.176 1.00 97.38 429 LEU A O 1
ATOM 3328 N N . ALA A 1 430 ? 13.566 13.365 -13.165 1.00 97.56 430 ALA A N 1
ATOM 3329 C CA . ALA A 1 430 ? 12.533 13.109 -12.167 1.00 97.56 430 ALA A CA 1
ATOM 3330 C C . ALA A 1 430 ? 12.951 11.916 -11.302 1.00 97.56 430 ALA A C 1
ATOM 3332 O O . ALA A 1 430 ? 13.633 11.009 -11.791 1.00 97.56 430 ALA A O 1
ATOM 3333 N N . SER A 1 431 ? 12.551 11.916 -10.030 1.00 96.38 431 SER A N 1
ATOM 3334 C CA . SER A 1 431 ? 12.825 10.802 -9.125 1.00 96.38 431 SER A CA 1
ATOM 3335 C C . SER A 1 431 ? 11.703 9.774 -9.178 1.00 96.38 431 SER A C 1
ATOM 3337 O O . SER A 1 431 ? 10.555 10.071 -8.830 1.00 96.38 431 SER A O 1
ATOM 3339 N N . SER A 1 432 ? 12.032 8.539 -9.550 1.00 95.00 432 SER A N 1
ATOM 3340 C CA . SER A 1 432 ? 11.074 7.426 -9.589 1.00 95.00 432 SER A CA 1
ATOM 3341 C C . SER A 1 432 ? 10.590 7.070 -8.187 1.00 95.00 432 SER A C 1
ATOM 3343 O O . SER A 1 432 ? 9.389 6.941 -7.958 1.00 95.00 432 SER A O 1
ATOM 3345 N N . TRP A 1 433 ? 11.513 7.026 -7.222 1.00 93.06 433 TRP A N 1
ATOM 3346 C CA . TRP A 1 433 ? 11.218 6.697 -5.827 1.00 93.06 433 TRP A CA 1
ATOM 3347 C C . TRP A 1 433 ? 10.333 7.746 -5.157 1.00 93.06 433 TRP A C 1
ATOM 3349 O O . TRP A 1 433 ? 9.464 7.411 -4.363 1.00 93.06 433 TRP A O 1
ATOM 3359 N N . MET A 1 434 ? 10.516 9.036 -5.460 1.00 95.88 434 MET A N 1
ATOM 3360 C CA . MET A 1 434 ? 9.661 10.082 -4.885 1.00 95.88 434 MET A CA 1
ATOM 3361 C C . MET A 1 434 ? 8.335 10.241 -5.638 1.00 95.88 434 MET A C 1
ATOM 3363 O O . MET A 1 434 ? 7.343 10.678 -5.046 1.00 95.88 434 MET A O 1
ATOM 3367 N N . SER A 1 435 ? 8.286 9.853 -6.915 1.00 97.69 435 SER A N 1
ATOM 3368 C CA . SER A 1 435 ? 7.068 9.896 -7.731 1.00 97.69 435 SER A CA 1
ATOM 3369 C C . SER A 1 435 ? 5.967 8.972 -7.207 1.00 97.69 435 SER A C 1
ATOM 3371 O O . SER A 1 435 ? 4.792 9.324 -7.317 1.00 97.69 435 SER A O 1
ATOM 3373 N N . VAL A 1 436 ? 6.310 7.847 -6.565 1.00 96.94 436 VAL A N 1
ATOM 3374 C CA . VAL A 1 436 ? 5.313 6.949 -5.945 1.00 96.94 436 VAL A CA 1
ATOM 3375 C C . VAL A 1 436 ? 4.537 7.642 -4.818 1.00 96.94 436 VAL A C 1
ATOM 3377 O O . VAL A 1 436 ? 3.331 7.459 -4.690 1.00 96.94 436 VAL A O 1
ATOM 3380 N N . LEU A 1 437 ? 5.191 8.520 -4.046 1.00 97.69 437 LEU A N 1
ATOM 3381 C CA . LEU A 1 437 ? 4.558 9.282 -2.964 1.00 97.69 437 LEU A CA 1
ATOM 3382 C C . LEU A 1 437 ? 3.605 10.336 -3.529 1.00 97.69 437 LEU A C 1
ATOM 3384 O O . LEU A 1 437 ? 2.534 10.583 -2.975 1.00 97.69 437 LEU A O 1
ATOM 3388 N N . LEU A 1 438 ? 3.991 10.954 -4.647 1.00 98.25 438 LEU A N 1
ATOM 3389 C CA . LEU A 1 438 ? 3.142 11.899 -5.359 1.00 98.25 438 LEU A CA 1
ATOM 3390 C C . LEU A 1 438 ? 1.923 11.209 -5.964 1.00 98.25 438 LEU A C 1
ATOM 3392 O O . LEU A 1 438 ? 0.812 11.725 -5.846 1.00 98.25 438 LEU A O 1
ATOM 3396 N N . GLN A 1 439 ? 2.112 10.036 -6.567 1.00 98.44 439 GLN A N 1
ATOM 3397 C CA . GLN A 1 439 ? 1.004 9.233 -7.061 1.00 98.44 439 GLN A CA 1
ATOM 3398 C C . GLN A 1 439 ? 0.066 8.826 -5.917 1.00 98.44 439 GLN A C 1
ATOM 3400 O O . GLN A 1 439 ? -1.145 8.949 -6.076 1.00 98.44 439 GLN A O 1
ATOM 3405 N N . ASP A 1 440 ? 0.594 8.451 -4.747 1.00 97.62 440 ASP A N 1
ATOM 3406 C CA . ASP A 1 440 ? -0.213 8.138 -3.563 1.00 97.62 440 ASP A CA 1
ATOM 3407 C C . ASP A 1 440 ? -1.089 9.321 -3.113 1.00 97.62 440 ASP A C 1
ATOM 3409 O O . ASP A 1 440 ? -2.298 9.183 -2.897 1.00 97.62 440 ASP A O 1
ATOM 3413 N N . ALA A 1 441 ? -0.510 10.525 -3.064 1.00 98.25 441 ALA A N 1
ATOM 3414 C CA . ALA A 1 441 ? -1.251 11.749 -2.767 1.00 98.25 441 ALA A CA 1
ATOM 3415 C C . ALA A 1 441 ? -2.330 12.050 -3.825 1.00 98.25 441 ALA A C 1
ATOM 3417 O O . ALA A 1 441 ? -3.431 12.486 -3.480 1.00 98.25 441 ALA A O 1
ATOM 3418 N N . MET A 1 442 ? -2.047 11.777 -5.102 1.00 98.75 442 MET A N 1
ATOM 3419 C CA . MET A 1 442 ? -2.997 11.941 -6.205 1.00 98.75 442 MET A CA 1
ATOM 3420 C C . MET A 1 442 ? -4.122 10.899 -6.166 1.00 98.75 442 MET A C 1
ATOM 3422 O O . MET A 1 442 ? -5.270 11.256 -6.411 1.00 98.75 442 MET A O 1
ATOM 3426 N N . ILE A 1 443 ? -3.853 9.650 -5.775 1.00 98.44 443 ILE A N 1
ATOM 3427 C CA . ILE A 1 443 ? -4.886 8.623 -5.543 1.00 98.44 443 ILE A CA 1
ATOM 3428 C C . ILE A 1 443 ? -5.818 9.065 -4.414 1.00 98.44 443 ILE A C 1
ATOM 3430 O O . ILE A 1 443 ? -7.044 8.979 -4.536 1.00 98.44 443 ILE A O 1
ATOM 3434 N N . ARG A 1 444 ? -5.257 9.603 -3.324 1.00 97.38 444 ARG A N 1
ATOM 3435 C CA . ARG A 1 444 ? -6.071 10.159 -2.243 1.00 97.38 444 ARG A CA 1
ATOM 3436 C C . ARG A 1 444 ? -6.880 11.367 -2.717 1.00 97.38 444 ARG A C 1
ATOM 3438 O O . ARG A 1 444 ? -8.057 11.450 -2.393 1.00 97.38 444 ARG A O 1
ATOM 3445 N N . ALA A 1 445 ? -6.311 12.261 -3.527 1.00 98.56 445 ALA A N 1
ATOM 3446 C CA . ALA A 1 445 ? -7.050 13.381 -4.114 1.00 98.56 445 ALA A CA 1
ATOM 3447 C C . ALA A 1 445 ? -8.176 12.915 -5.058 1.00 98.56 445 ALA A C 1
ATOM 3449 O O . ALA A 1 445 ? -9.282 13.460 -4.999 1.00 98.56 445 ALA A O 1
ATOM 3450 N N . TYR A 1 446 ? -7.944 11.880 -5.874 1.00 98.38 446 TYR A N 1
ATOM 3451 C CA . TYR A 1 446 ? -8.967 11.258 -6.722 1.00 98.38 446 TYR A CA 1
ATOM 3452 C C . TYR A 1 446 ? -10.158 10.781 -5.890 1.00 98.38 446 TYR A C 1
ATOM 3454 O O . TYR A 1 446 ? -11.297 11.074 -6.237 1.00 98.38 446 TYR A O 1
ATOM 3462 N N . ALA A 1 447 ? -9.919 10.153 -4.735 1.00 96.81 447 ALA A N 1
ATOM 3463 C CA . ALA A 1 447 ? -10.994 9.683 -3.860 1.00 96.81 447 ALA A CA 1
ATOM 3464 C C . ALA A 1 447 ? -11.968 10.793 -3.398 1.00 96.81 447 ALA A C 1
ATOM 3466 O O . ALA A 1 447 ? -13.110 10.513 -3.045 1.00 96.81 447 ALA A O 1
ATOM 3467 N N . PHE A 1 448 ? -11.556 12.062 -3.401 1.00 96.81 448 PHE A N 1
ATOM 3468 C CA . PHE A 1 448 ? -12.413 13.176 -2.969 1.00 96.81 448 PHE A CA 1
ATOM 3469 C C . PHE A 1 448 ? -12.792 14.132 -4.098 1.00 96.81 448 PHE A C 1
ATOM 3471 O O . PHE A 1 448 ? -13.505 15.105 -3.858 1.00 96.81 448 PHE A O 1
ATOM 3478 N N . THR A 1 449 ? -12.344 13.872 -5.323 1.00 97.25 449 THR A N 1
ATOM 3479 C CA . THR A 1 449 ? -12.627 14.708 -6.500 1.00 97.25 449 THR A CA 1
ATOM 3480 C C . THR A 1 449 ? -13.322 13.937 -7.614 1.00 97.25 449 THR A C 1
ATOM 3482 O O . THR A 1 449 ? -14.080 14.550 -8.361 1.00 97.25 449 THR A O 1
ATOM 3485 N N . GLU A 1 450 ? -13.044 12.633 -7.731 1.00 95.38 450 GLU A N 1
ATOM 3486 C CA . GLU A 1 450 ? -13.384 11.771 -8.869 1.00 95.38 450 GLU A CA 1
ATOM 3487 C C . GLU A 1 450 ? -12.987 12.397 -10.216 1.00 95.38 450 GLU A C 1
ATOM 3489 O O . GLU A 1 450 ? -13.621 12.178 -11.248 1.00 95.38 450 GLU A O 1
ATOM 3494 N N . ASP A 1 451 ? -11.923 13.210 -10.209 1.00 96.31 451 ASP A N 1
ATOM 3495 C CA . ASP A 1 451 ? -11.467 13.922 -11.395 1.00 96.31 451 ASP A CA 1
ATOM 3496 C C . ASP A 1 451 ? -10.752 12.961 -12.350 1.00 96.31 451 ASP A C 1
ATOM 3498 O O . ASP A 1 451 ? -9.686 12.409 -12.060 1.00 96.31 451 ASP A O 1
ATOM 3502 N N . THR A 1 452 ? -11.329 12.800 -13.538 1.00 95.56 452 THR A N 1
ATOM 3503 C CA . THR A 1 452 ? -10.766 11.986 -14.623 1.00 95.56 452 THR A CA 1
ATOM 3504 C C . THR A 1 452 ? -9.357 12.417 -15.049 1.00 95.56 452 THR A C 1
ATOM 3506 O O . THR A 1 452 ? -8.578 11.578 -15.497 1.00 95.56 452 THR A O 1
ATOM 3509 N N . ASN A 1 453 ? -8.974 13.685 -14.861 1.00 97.19 453 ASN A N 1
ATOM 3510 C CA . ASN A 1 453 ? -7.613 14.147 -15.139 1.00 97.19 453 ASN A CA 1
ATOM 3511 C C . ASN A 1 453 ? -6.608 13.618 -14.110 1.00 97.19 453 ASN A C 1
ATOM 3513 O O . ASN A 1 453 ? -5.466 13.327 -14.464 1.00 97.19 453 ASN A O 1
ATOM 3517 N N . ILE A 1 454 ? -7.027 13.441 -12.853 1.00 98.50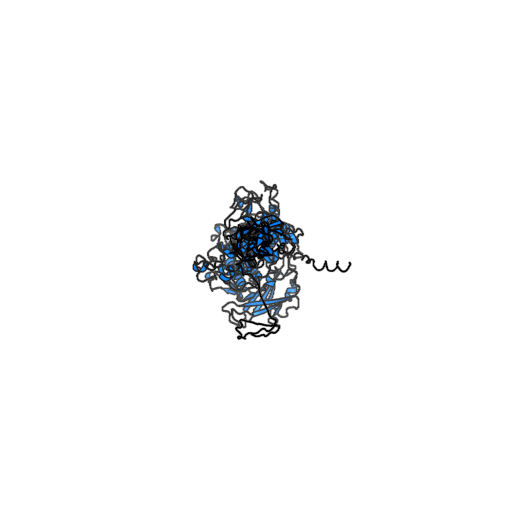 454 ILE A N 1
ATOM 3518 C CA . ILE A 1 454 ? -6.202 12.798 -11.824 1.00 98.50 454 ILE A CA 1
ATOM 3519 C C . ILE A 1 454 ? -6.061 11.303 -12.134 1.00 98.50 454 ILE A C 1
ATOM 3521 O O . ILE A 1 454 ? -4.954 10.772 -12.069 1.00 98.50 454 ILE A O 1
ATOM 3525 N N . ALA A 1 455 ? -7.137 10.633 -12.560 1.00 97.06 455 ALA A N 1
ATOM 3526 C CA . ALA A 1 455 ? -7.055 9.249 -13.039 1.00 97.06 455 ALA A CA 1
ATOM 3527 C C . ALA A 1 455 ? -6.075 9.108 -14.224 1.00 97.06 455 ALA A C 1
ATOM 3529 O O . ALA A 1 455 ? -5.225 8.216 -14.235 1.00 97.06 455 ALA A O 1
ATOM 3530 N N . ALA A 1 456 ? -6.131 10.031 -15.192 1.00 96.94 456 ALA A N 1
ATOM 3531 C CA . ALA A 1 456 ? -5.191 10.074 -16.309 1.00 96.94 456 ALA A CA 1
ATOM 3532 C C . ALA A 1 456 ? -3.746 10.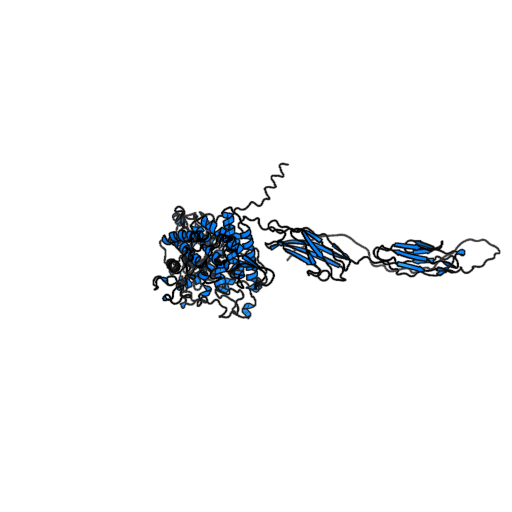336 -15.852 1.00 96.94 456 ALA A C 1
ATOM 3534 O O . ALA A 1 456 ? -2.826 9.716 -16.386 1.00 96.94 456 ALA A O 1
ATOM 3535 N N . PHE A 1 457 ? -3.543 11.202 -14.855 1.00 98.56 457 PHE A N 1
ATOM 3536 C CA . PHE A 1 457 ? -2.233 11.449 -14.252 1.00 98.56 457 PHE A CA 1
ATOM 3537 C C . PHE A 1 457 ? -1.640 10.176 -13.641 1.00 98.56 457 PHE A C 1
ATOM 3539 O O . PHE A 1 457 ? -0.480 9.856 -13.906 1.00 98.56 457 PHE A O 1
ATOM 3546 N N . ILE A 1 458 ? -2.440 9.439 -12.861 1.00 98.56 458 ILE A N 1
ATOM 3547 C CA . ILE A 1 458 ? -2.028 8.195 -12.195 1.00 98.56 458 ILE A CA 1
ATOM 3548 C C . ILE A 1 458 ? -1.647 7.143 -13.237 1.00 98.56 458 ILE A C 1
ATOM 3550 O O . ILE A 1 458 ? -0.565 6.572 -13.140 1.00 98.56 458 ILE A O 1
ATOM 3554 N N . ARG A 1 459 ? -2.478 6.952 -14.271 1.00 97.44 459 ARG A N 1
ATOM 3555 C CA . ARG A 1 459 ? -2.190 6.038 -15.387 1.00 97.44 459 ARG A CA 1
ATOM 3556 C C . ARG A 1 459 ? -0.884 6.404 -16.098 1.00 97.44 459 ARG A C 1
ATOM 3558 O O . ARG A 1 459 ? -0.042 5.543 -16.317 1.00 97.44 459 ARG A O 1
ATOM 3565 N N . ARG A 1 460 ? -0.694 7.681 -16.450 1.00 97.56 460 ARG A N 1
ATOM 3566 C CA . ARG A 1 460 ? 0.510 8.144 -17.164 1.00 97.56 460 ARG A CA 1
ATOM 3567 C C . ARG A 1 460 ? 1.773 8.017 -16.322 1.00 97.56 460 ARG A C 1
ATOM 3569 O O . ARG A 1 460 ? 2.812 7.697 -16.883 1.00 97.56 460 ARG A O 1
ATOM 3576 N N . MET A 1 461 ? 1.695 8.185 -15.000 1.00 98.56 461 MET A N 1
ATOM 3577 C CA . MET A 1 461 ? 2.829 7.933 -14.100 1.00 98.56 461 MET A CA 1
ATOM 3578 C C . MET A 1 461 ? 3.394 6.511 -14.272 1.00 98.56 461 MET A C 1
ATOM 3580 O O . MET A 1 461 ? 4.608 6.326 -14.235 1.00 98.56 461 MET A O 1
ATOM 3584 N N . GLY A 1 462 ? 2.540 5.521 -14.557 1.00 97.94 462 GLY A N 1
ATOM 3585 C CA . GLY A 1 462 ? 2.966 4.153 -14.860 1.00 97.94 462 GLY A CA 1
ATOM 3586 C C . GLY A 1 462 ? 3.885 4.034 -16.081 1.00 97.94 462 GLY A C 1
ATOM 3587 O O . GLY A 1 462 ? 4.778 3.192 -16.079 1.00 97.94 462 GLY A O 1
ATOM 3588 N N . ASN A 1 463 ? 3.740 4.899 -17.094 1.00 97.12 463 ASN A N 1
ATOM 3589 C CA . ASN A 1 463 ? 4.652 4.926 -18.247 1.00 97.12 463 ASN A CA 1
ATOM 3590 C C . ASN A 1 463 ? 6.066 5.327 -17.823 1.00 97.12 463 ASN A C 1
ATOM 3592 O O . ASN A 1 463 ? 7.034 4.673 -18.206 1.00 97.12 463 ASN A O 1
ATOM 3596 N N . PHE A 1 464 ? 6.171 6.373 -17.006 1.00 98.44 464 PHE A N 1
ATOM 3597 C CA . PHE A 1 464 ? 7.438 6.849 -16.465 1.00 98.44 464 PHE A CA 1
ATOM 3598 C C . PHE A 1 464 ? 8.100 5.787 -15.583 1.00 98.44 464 PHE A C 1
ATOM 3600 O O . PHE A 1 464 ? 9.248 5.425 -15.834 1.00 98.44 464 PHE A O 1
ATOM 3607 N N . LEU A 1 465 ? 7.361 5.230 -14.617 1.00 98.44 465 LEU A N 1
ATOM 3608 C CA . LEU A 1 465 ? 7.881 4.206 -13.706 1.00 98.44 465 LEU A CA 1
ATOM 3609 C C . LEU A 1 465 ? 8.328 2.945 -14.451 1.00 98.44 465 LEU A C 1
ATOM 3611 O O . LEU A 1 465 ? 9.364 2.375 -14.121 1.00 98.44 465 LEU A O 1
ATOM 3615 N N . ARG A 1 466 ? 7.600 2.537 -15.497 1.00 97.06 466 ARG A N 1
ATOM 3616 C CA . ARG A 1 466 ? 7.972 1.379 -16.315 1.00 97.06 466 ARG A CA 1
ATOM 3617 C C . ARG A 1 466 ? 9.279 1.592 -17.074 1.00 97.06 466 ARG A C 1
ATOM 3619 O O . ARG A 1 466 ? 10.055 0.655 -17.182 1.00 97.06 466 ARG A O 1
ATOM 3626 N N . VAL A 1 467 ? 9.529 2.791 -17.604 1.00 96.94 467 VAL A N 1
ATOM 3627 C CA . VAL A 1 467 ? 10.796 3.098 -18.299 1.00 96.94 467 VAL A CA 1
ATOM 3628 C C . VAL A 1 467 ? 11.954 3.261 -17.309 1.00 96.94 467 VAL A C 1
ATOM 3630 O O . VAL A 1 467 ? 13.084 2.891 -17.625 1.00 96.94 467 VAL A O 1
ATOM 3633 N N . ALA A 1 468 ? 11.672 3.772 -16.109 1.00 96.56 468 ALA A N 1
ATOM 3634 C CA . ALA A 1 468 ? 12.650 3.876 -15.029 1.00 96.56 468 ALA A CA 1
ATOM 3635 C C . ALA A 1 468 ? 13.000 2.524 -14.385 1.00 96.56 468 ALA A C 1
ATOM 3637 O O . ALA A 1 468 ? 14.023 2.414 -13.711 1.00 96.56 468 ALA A O 1
ATOM 3638 N N . SER A 1 469 ? 12.165 1.502 -14.590 1.00 95.94 469 SER A N 1
ATOM 3639 C CA . SER A 1 469 ? 12.403 0.139 -14.117 1.00 95.94 469 SER A CA 1
ATOM 3640 C C . SER A 1 469 ? 13.239 -0.626 -15.143 1.00 95.94 469 SER A C 1
ATOM 3642 O O . SER A 1 469 ? 12.824 -0.829 -16.286 1.00 95.94 469 SER A O 1
ATOM 3644 N N . LYS A 1 470 ? 14.446 -1.026 -14.751 1.00 93.12 470 LYS A N 1
ATOM 3645 C CA . LYS A 1 470 ? 15.480 -1.623 -15.612 1.00 93.12 470 LYS A CA 1
ATOM 3646 C C . LYS A 1 470 ? 15.987 -2.907 -14.982 1.00 93.12 470 LYS A C 1
ATOM 3648 O O . LYS A 1 470 ? 15.716 -3.149 -13.820 1.00 93.12 470 LYS A O 1
ATOM 3653 N N . SER A 1 471 ? 16.706 -3.735 -15.733 1.00 92.19 471 SER A N 1
ATOM 3654 C CA . SER A 1 471 ? 17.227 -4.998 -15.208 1.00 92.19 471 SER A CA 1
ATOM 3655 C C . SER A 1 471 ? 18.697 -5.193 -15.528 1.00 92.19 471 SER A C 1
ATOM 3657 O O . SER A 1 471 ? 19.096 -5.019 -16.682 1.00 92.19 471 SER A O 1
ATOM 3659 N N . ASP A 1 472 ? 19.473 -5.647 -14.550 1.00 89.50 472 ASP A N 1
ATOM 3660 C CA . ASP A 1 472 ? 20.817 -6.176 -14.763 1.00 89.50 472 ASP A CA 1
ATOM 3661 C C . ASP A 1 472 ? 21.280 -7.052 -13.589 1.00 89.50 472 ASP A C 1
ATOM 3663 O O . ASP A 1 472 ? 20.495 -7.419 -12.723 1.00 89.50 472 ASP A O 1
ATOM 3667 N N . THR A 1 473 ? 22.557 -7.434 -13.591 1.00 89.62 473 THR A N 1
ATOM 3668 C CA . THR A 1 473 ? 23.160 -8.354 -12.618 1.00 89.62 473 THR A CA 1
ATOM 3669 C C . THR A 1 473 ? 23.857 -7.653 -11.445 1.00 89.62 473 THR A C 1
ATOM 3671 O O . THR A 1 473 ? 24.543 -8.311 -10.666 1.00 89.62 473 THR A O 1
ATOM 3674 N N . ALA A 1 474 ? 23.797 -6.324 -11.340 1.00 86.50 474 ALA A N 1
ATOM 3675 C CA . ALA A 1 474 ? 24.539 -5.552 -10.345 1.00 86.50 474 ALA A CA 1
ATOM 3676 C C . ALA A 1 474 ? 23.668 -5.244 -9.118 1.00 86.50 474 ALA A C 1
ATOM 3678 O O . ALA A 1 474 ? 23.255 -4.109 -8.896 1.00 86.50 474 ALA A O 1
ATOM 3679 N N . HIS A 1 475 ? 23.462 -6.277 -8.297 1.00 88.12 475 HIS A N 1
ATOM 3680 C CA . HIS A 1 475 ? 22.704 -6.225 -7.045 1.00 88.12 475 HIS A CA 1
ATOM 3681 C C . HIS A 1 475 ? 23.343 -7.109 -5.957 1.00 88.12 475 HIS A C 1
ATOM 3683 O O . HIS A 1 475 ? 24.201 -7.952 -6.223 1.00 88.12 475 HIS A O 1
ATOM 3689 N N . GLN A 1 476 ? 22.928 -6.916 -4.701 1.00 86.69 476 GLN A N 1
ATOM 3690 C CA . GLN A 1 476 ? 23.527 -7.588 -3.533 1.00 86.69 476 GLN A CA 1
ATOM 3691 C C . GLN A 1 476 ? 22.909 -8.957 -3.189 1.00 86.69 476 GLN A C 1
ATOM 3693 O O . GLN A 1 476 ? 23.418 -9.645 -2.310 1.00 86.69 476 GLN A O 1
ATOM 3698 N N . TYR A 1 477 ? 21.821 -9.351 -3.853 1.00 87.00 477 TYR A N 1
ATOM 3699 C CA . TYR A 1 477 ? 21.055 -10.560 -3.501 1.00 87.00 477 TYR A CA 1
ATOM 3700 C C . TYR A 1 477 ? 21.619 -11.859 -4.101 1.00 87.00 477 TYR A C 1
ATOM 3702 O O . TYR A 1 477 ? 21.191 -12.945 -3.725 1.00 87.00 477 TYR A O 1
ATOM 3710 N N . GLY A 1 478 ? 22.612 -11.755 -4.994 1.00 80.38 478 GLY A N 1
ATOM 3711 C CA . GLY A 1 478 ? 23.174 -12.889 -5.735 1.00 80.38 478 GLY A CA 1
ATOM 3712 C C . GLY A 1 478 ? 22.224 -13.436 -6.811 1.00 80.38 478 GLY A C 1
ATOM 3713 O O . GLY A 1 478 ? 21.029 -13.173 -6.791 1.00 80.38 478 GLY A O 1
ATOM 3714 N N . GLY A 1 479 ? 22.749 -14.207 -7.768 1.00 77.69 479 GLY A N 1
ATOM 3715 C CA . GLY A 1 479 ? 21.949 -14.772 -8.866 1.00 77.69 479 GLY A CA 1
ATOM 3716 C C . GLY A 1 479 ? 22.089 -14.025 -10.200 1.00 77.69 479 GLY A C 1
ATOM 3717 O O . GLY A 1 479 ? 23.136 -13.445 -10.477 1.00 77.69 479 GLY A O 1
ATOM 3718 N N . GLY A 1 480 ? 21.076 -14.171 -11.064 1.00 85.19 480 GLY A N 1
ATOM 3719 C CA . GLY A 1 480 ? 21.026 -13.638 -12.434 1.00 85.19 480 GLY A CA 1
ATOM 3720 C C . GLY A 1 480 ? 20.674 -12.149 -12.499 1.00 85.19 480 GLY A C 1
ATOM 3721 O O . GLY A 1 480 ? 21.024 -11.394 -11.609 1.00 85.19 480 GLY A O 1
ATOM 3722 N N . ALA A 1 481 ? 20.016 -11.706 -13.573 1.00 89.12 481 ALA A N 1
ATOM 3723 C CA . ALA A 1 481 ? 19.553 -10.321 -13.654 1.00 89.12 481 ALA A CA 1
ATOM 3724 C C . ALA A 1 481 ? 18.271 -10.117 -12.827 1.00 89.12 481 ALA A C 1
ATOM 3726 O O . ALA A 1 481 ? 17.385 -10.969 -12.876 1.00 89.12 481 ALA A O 1
ATOM 3727 N N . LEU A 1 482 ? 18.158 -8.980 -12.135 1.00 89.81 482 LEU A N 1
ATOM 3728 C CA . LEU A 1 482 ? 16.955 -8.537 -11.426 1.00 89.81 482 LEU A CA 1
ATOM 3729 C C . LEU A 1 482 ? 16.518 -7.162 -11.901 1.00 89.81 482 LEU A C 1
ATOM 3731 O O . LEU A 1 482 ? 17.345 -6.354 -12.330 1.00 89.81 482 LEU A O 1
ATOM 3735 N N . TYR A 1 483 ? 15.215 -6.903 -11.800 1.00 92.25 483 TYR A N 1
ATOM 3736 C CA . TYR A 1 483 ? 14.688 -5.565 -11.997 1.00 92.25 483 TYR A CA 1
ATOM 3737 C C . TYR A 1 483 ? 15.016 -4.668 -10.800 1.00 92.25 483 TYR A C 1
ATOM 3739 O O . TYR A 1 483 ? 14.911 -5.071 -9.647 1.00 92.25 483 TYR A O 1
ATOM 3747 N N . TYR A 1 484 ? 15.393 -3.435 -11.100 1.00 91.75 484 TYR A N 1
ATOM 3748 C CA . TYR A 1 484 ? 15.633 -2.346 -10.171 1.00 91.75 484 TYR A CA 1
ATOM 3749 C C . TYR A 1 484 ? 14.974 -1.079 -10.727 1.00 91.75 484 TYR A C 1
ATOM 3751 O O . TYR A 1 484 ? 14.611 -1.014 -11.905 1.00 91.75 484 TYR A O 1
ATOM 3759 N N . VAL A 1 485 ? 14.811 -0.059 -9.889 1.00 93.06 485 VAL A N 1
ATOM 3760 C CA . VAL A 1 485 ? 14.169 1.198 -10.288 1.00 93.06 485 VAL A CA 1
ATOM 3761 C C . VAL A 1 485 ? 15.166 2.333 -10.145 1.00 93.06 485 VAL A C 1
ATOM 3763 O O . VAL A 1 485 ? 15.586 2.620 -9.025 1.00 93.06 485 VAL A O 1
ATOM 3766 N N . ASP A 1 486 ? 15.503 3.005 -11.250 1.00 93.81 486 ASP A N 1
ATOM 3767 C CA . ASP A 1 486 ? 16.408 4.160 -11.230 1.00 93.81 486 ASP A CA 1
ATOM 3768 C C . ASP A 1 486 ? 15.956 5.160 -10.153 1.00 93.81 486 ASP A C 1
ATOM 3770 O O . ASP A 1 486 ? 14.794 5.595 -10.164 1.00 93.81 486 ASP A O 1
ATOM 3774 N N . TYR A 1 487 ? 16.871 5.601 -9.280 1.00 93.12 487 TYR A N 1
ATOM 3775 C CA . TYR A 1 487 ? 16.568 6.710 -8.371 1.00 93.12 487 TYR A CA 1
ATOM 3776 C C . TYR A 1 487 ? 16.115 7.943 -9.150 1.00 93.12 487 TYR A C 1
ATOM 3778 O O . TYR A 1 487 ? 15.081 8.542 -8.829 1.00 93.12 487 TYR A O 1
ATOM 3786 N N . MET A 1 488 ? 16.879 8.301 -10.186 1.00 94.00 488 MET A N 1
ATOM 3787 C CA . MET A 1 488 ? 16.611 9.448 -11.046 1.00 94.00 488 MET A CA 1
ATOM 3788 C C . MET A 1 488 ? 16.759 9.081 -12.514 1.00 94.00 488 MET A C 1
ATOM 3790 O O . MET A 1 488 ? 17.799 8.578 -12.946 1.00 94.00 488 MET A O 1
ATOM 3794 N N . MET A 1 489 ? 15.743 9.437 -13.293 1.00 96.62 489 MET A N 1
ATOM 3795 C CA . MET A 1 489 ? 15.729 9.244 -14.735 1.00 96.62 489 MET A CA 1
ATOM 3796 C C . MET A 1 489 ? 15.577 10.591 -15.439 1.00 96.62 489 MET A C 1
ATOM 3798 O O . MET A 1 489 ? 14.740 11.422 -15.068 1.00 96.62 489 MET A O 1
ATOM 3802 N N . ARG A 1 490 ? 16.391 10.812 -16.472 1.00 97.44 490 ARG A N 1
ATOM 3803 C CA . ARG A 1 490 ? 16.295 11.990 -17.338 1.00 97.44 490 ARG A CA 1
ATOM 3804 C C . ARG A 1 490 ? 15.000 11.950 -18.142 1.00 97.44 490 ARG A C 1
ATOM 3806 O O . ARG A 1 490 ? 14.383 10.901 -18.331 1.00 97.44 490 ARG A O 1
ATOM 3813 N N . TYR A 1 491 ? 14.598 13.109 -18.654 1.00 97.31 491 TYR A N 1
ATOM 3814 C CA . TYR A 1 491 ? 13.368 13.246 -19.435 1.00 97.31 491 TYR A CA 1
ATOM 3815 C C . TYR A 1 491 ? 13.281 12.320 -20.655 1.00 97.31 491 TYR A C 1
ATOM 3817 O O . TYR A 1 491 ? 12.178 11.990 -21.070 1.00 97.31 491 TYR A O 1
ATOM 3825 N N . ASP A 1 492 ? 14.413 11.889 -21.205 1.00 96.69 492 ASP A N 1
ATOM 3826 C CA . ASP A 1 492 ? 14.537 11.018 -22.377 1.00 96.69 492 ASP A CA 1
ATOM 3827 C C . ASP A 1 492 ? 14.657 9.517 -22.037 1.00 96.69 492 ASP A C 1
ATOM 3829 O O . ASP A 1 492 ? 14.837 8.695 -22.932 1.00 96.69 492 ASP A O 1
ATOM 3833 N N . GLY A 1 493 ? 14.540 9.139 -20.759 1.00 96.31 493 GLY A N 1
ATOM 3834 C CA . GLY A 1 493 ? 14.597 7.743 -20.304 1.00 96.31 493 GLY A CA 1
ATOM 3835 C C . GLY A 1 493 ? 15.993 7.245 -19.913 1.00 96.31 493 GLY A C 1
ATOM 3836 O O . GLY A 1 493 ? 16.149 6.118 -19.430 1.00 96.31 493 GLY A O 1
ATOM 3837 N N . VAL A 1 494 ? 17.026 8.071 -20.087 1.00 96.06 494 VAL A N 1
ATOM 3838 C CA . VAL A 1 494 ? 18.392 7.730 -19.676 1.00 96.06 494 VAL A CA 1
ATOM 3839 C C . VAL A 1 494 ? 18.494 7.746 -18.145 1.00 96.06 494 VAL A C 1
ATOM 3841 O O . VAL A 1 494 ? 18.022 8.687 -17.503 1.00 96.06 494 VAL A O 1
ATOM 3844 N N . SER A 1 495 ? 19.112 6.713 -17.557 1.00 95.06 495 SER A N 1
ATOM 3845 C CA . SER A 1 495 ? 19.427 6.693 -16.117 1.00 95.06 495 SER A CA 1
ATOM 3846 C C . SER A 1 495 ? 20.370 7.853 -15.801 1.00 95.06 495 SER A C 1
ATOM 3848 O O . SER A 1 495 ? 21.400 7.988 -16.461 1.00 95.06 495 SER A O 1
ATOM 3850 N N . ASP A 1 496 ? 20.041 8.682 -14.812 1.00 94.75 496 ASP A N 1
ATOM 3851 C CA . ASP A 1 496 ? 20.929 9.766 -14.373 1.00 94.75 496 ASP A CA 1
ATOM 3852 C C . ASP A 1 496 ? 21.707 9.369 -13.120 1.00 94.75 496 ASP A C 1
ATOM 3854 O O . ASP A 1 496 ? 22.932 9.468 -13.080 1.00 94.75 496 ASP A O 1
ATOM 3858 N N . VAL A 1 497 ? 20.991 8.860 -12.116 1.00 86.62 497 VAL A N 1
ATOM 3859 C CA . VAL A 1 497 ? 21.583 8.351 -10.883 1.00 86.62 497 VAL A CA 1
ATOM 3860 C C . VAL A 1 497 ? 21.158 6.909 -10.710 1.00 86.62 497 VAL A C 1
ATOM 3862 O O . VAL A 1 497 ? 19.967 6.624 -10.601 1.00 86.62 497 VAL A O 1
ATOM 3865 N N . ARG A 1 498 ? 22.169 6.042 -10.662 1.00 81.56 498 ARG A N 1
ATOM 3866 C CA . ARG A 1 498 ? 22.062 4.646 -10.272 1.00 81.56 498 ARG A CA 1
ATOM 3867 C C . ARG A 1 498 ? 22.860 4.444 -8.989 1.00 81.56 498 ARG A C 1
ATOM 3869 O O . ARG A 1 498 ? 24.059 4.729 -8.966 1.00 81.56 498 ARG A O 1
ATOM 3876 N N . SER A 1 499 ? 22.216 3.979 -7.929 1.00 68.38 499 SER A N 1
ATOM 3877 C CA . SER A 1 499 ? 22.870 3.652 -6.655 1.00 68.38 499 SER A CA 1
ATOM 3878 C C . SER A 1 499 ? 22.959 2.138 -6.426 1.00 68.38 499 SER A C 1
ATOM 3880 O O . SER A 1 499 ? 22.399 1.346 -7.171 1.00 68.38 499 SER A O 1
ATOM 3882 N N . THR A 1 500 ? 23.723 1.699 -5.428 1.00 63.59 500 THR A N 1
ATOM 3883 C CA . THR A 1 500 ? 23.721 0.297 -4.981 1.00 63.59 500 THR A CA 1
ATOM 3884 C C . THR A 1 500 ? 22.579 0.096 -3.979 1.00 63.59 500 THR A C 1
ATOM 3886 O O . THR A 1 500 ? 22.595 0.758 -2.940 1.00 63.59 500 THR A O 1
ATOM 3889 N N . GLY A 1 501 ? 21.632 -0.812 -4.246 1.00 74.94 501 GLY A N 1
ATOM 3890 C CA . GLY A 1 501 ? 20.469 -1.062 -3.380 1.00 74.94 501 GLY A CA 1
ATOM 3891 C C . GLY A 1 501 ? 19.160 -0.434 -3.867 1.00 74.94 501 GLY A C 1
ATOM 3892 O O . GLY A 1 501 ? 18.243 -0.254 -3.071 1.00 74.94 501 GLY A O 1
ATOM 3893 N N . GLU A 1 502 ? 19.048 -0.085 -5.149 1.00 78.31 502 GLU A N 1
ATOM 3894 C CA . GLU A 1 502 ? 17.798 0.449 -5.720 1.00 78.31 502 GLU A CA 1
ATOM 3895 C C . GLU A 1 502 ? 16.663 -0.572 -5.692 1.00 78.31 502 GLU A C 1
ATOM 3897 O O . GLU A 1 502 ? 15.490 -0.209 -5.719 1.00 78.31 502 GLU A O 1
ATOM 3902 N N . GLU A 1 503 ? 17.006 -1.852 -5.577 1.00 86.12 503 GLU A N 1
ATOM 3903 C CA . GLU A 1 503 ? 16.046 -2.931 -5.423 1.00 86.12 503 GLU A CA 1
ATOM 3904 C C . GLU A 1 503 ? 15.256 -2.808 -4.103 1.00 86.12 503 GLU A C 1
ATOM 3906 O O . GLU A 1 503 ? 14.126 -3.291 -4.030 1.00 86.12 503 GLU A O 1
ATOM 3911 N N . GLU A 1 504 ? 15.774 -2.087 -3.089 1.00 91.06 504 GLU A N 1
ATOM 3912 C CA . GLU A 1 504 ? 15.037 -1.802 -1.841 1.00 91.06 504 GLU A CA 1
ATOM 3913 C C . GLU A 1 504 ? 13.839 -0.836 -2.054 1.00 91.06 504 GLU A C 1
ATOM 3915 O O . GLU A 1 504 ? 13.050 -0.626 -1.134 1.00 91.06 504 GLU A O 1
ATOM 3920 N N . HIS A 1 505 ? 13.686 -0.250 -3.251 1.00 94.50 505 HIS A N 1
ATOM 3921 C CA . HIS A 1 505 ? 12.554 0.607 -3.643 1.00 94.50 505 HIS A CA 1
ATOM 3922 C C . HIS A 1 505 ? 11.524 -0.110 -4.541 1.00 94.50 505 HIS A C 1
ATOM 3924 O O . HIS A 1 505 ? 10.631 0.509 -5.128 1.00 94.50 505 HIS A O 1
ATOM 3930 N N . SER A 1 506 ? 11.634 -1.435 -4.689 1.00 95.12 506 SER A N 1
ATOM 3931 C CA . SER A 1 506 ? 10.815 -2.167 -5.661 1.00 95.12 506 SER A CA 1
ATOM 3932 C C . SER A 1 506 ? 9.362 -2.363 -5.213 1.00 95.12 506 SER A C 1
ATOM 3934 O O . SER A 1 506 ? 8.466 -2.354 -6.055 1.00 95.12 506 SER A O 1
ATOM 3936 N N . LEU A 1 507 ? 9.080 -2.480 -3.907 1.00 97.56 507 LEU A N 1
ATOM 3937 C CA . LEU A 1 507 ? 7.722 -2.772 -3.425 1.00 97.56 507 LEU A CA 1
ATOM 3938 C C . LEU A 1 507 ? 6.740 -1.624 -3.677 1.00 97.56 507 LEU A C 1
ATOM 3940 O O . LEU A 1 507 ? 5.631 -1.826 -4.180 1.00 97.56 507 LEU A O 1
ATOM 3944 N N . GLU A 1 508 ? 7.099 -0.409 -3.281 1.00 97.38 508 GLU A N 1
ATOM 3945 C CA . GLU A 1 508 ? 6.224 0.744 -3.448 1.00 97.38 508 GLU A CA 1
ATOM 3946 C C . GLU A 1 508 ? 6.090 1.152 -4.916 1.00 97.38 508 GLU A C 1
ATOM 3948 O O . GLU A 1 508 ? 5.029 1.636 -5.316 1.00 97.38 508 GLU A O 1
ATOM 3953 N N . VAL A 1 509 ? 7.115 0.897 -5.737 1.00 97.88 509 VAL A N 1
ATOM 3954 C CA . VAL A 1 509 ? 7.042 1.093 -7.189 1.00 97.88 509 VAL A CA 1
ATOM 3955 C C . VAL A 1 509 ? 6.144 0.037 -7.832 1.00 97.88 509 VAL A C 1
ATOM 3957 O O . VAL A 1 509 ? 5.304 0.398 -8.657 1.00 97.88 509 VAL A O 1
ATOM 3960 N N . ALA A 1 510 ? 6.217 -1.227 -7.401 1.00 98.31 510 ALA A N 1
ATOM 3961 C CA . ALA A 1 510 ? 5.272 -2.264 -7.816 1.00 98.31 510 ALA A CA 1
ATOM 3962 C C . ALA A 1 510 ? 3.827 -1.849 -7.503 1.00 98.31 510 ALA A C 1
ATOM 3964 O O . ALA A 1 510 ? 2.952 -1.920 -8.364 1.00 98.31 510 ALA A O 1
ATOM 3965 N N . ALA A 1 511 ? 3.572 -1.324 -6.299 1.00 98.19 511 ALA A N 1
ATOM 3966 C CA . ALA A 1 511 ? 2.249 -0.827 -5.925 1.00 98.19 511 ALA A CA 1
ATOM 3967 C C . ALA A 1 511 ? 1.795 0.371 -6.779 1.00 98.19 511 ALA A C 1
ATOM 3969 O O . ALA A 1 511 ? 0.628 0.445 -7.166 1.00 98.19 511 ALA A O 1
ATOM 3970 N N . ALA A 1 512 ? 2.704 1.289 -7.107 1.00 98.50 512 ALA A N 1
ATOM 3971 C CA . ALA A 1 512 ? 2.425 2.438 -7.964 1.00 98.50 512 ALA A CA 1
ATOM 3972 C C . ALA A 1 512 ? 2.110 2.036 -9.423 1.00 98.50 512 ALA A C 1
ATOM 3974 O O . ALA A 1 512 ? 1.183 2.557 -10.060 1.00 98.50 512 ALA A O 1
ATOM 3975 N N . LEU A 1 513 ? 2.838 1.055 -9.958 1.00 98.56 513 LEU A N 1
ATOM 3976 C CA . LEU A 1 513 ? 2.561 0.441 -11.257 1.00 98.56 513 LEU A CA 1
ATOM 3977 C C . LEU A 1 513 ? 1.219 -0.305 -11.246 1.00 98.56 513 LEU A C 1
ATOM 3979 O O . LEU A 1 513 ? 0.427 -0.129 -12.171 1.00 98.56 513 LEU A O 1
ATOM 3983 N N . ALA A 1 514 ? 0.908 -1.038 -10.174 1.00 97.94 514 ALA A N 1
ATOM 3984 C CA . ALA A 1 514 ? -0.370 -1.727 -9.998 1.00 97.94 514 ALA A CA 1
ATOM 3985 C C . ALA A 1 514 ? -1.563 -0.754 -9.928 1.00 97.94 514 ALA A C 1
ATOM 3987 O O . ALA A 1 514 ? -2.624 -1.021 -10.493 1.00 97.94 514 ALA A O 1
ATOM 3988 N N . TRP A 1 515 ? -1.396 0.416 -9.300 1.00 98.00 515 TRP A N 1
ATOM 3989 C CA . TRP A 1 515 ? -2.398 1.485 -9.355 1.00 98.00 515 TRP A CA 1
ATOM 3990 C C . TRP A 1 515 ? -2.563 2.040 -10.768 1.00 98.00 515 TRP A C 1
ATOM 3992 O O . TRP A 1 515 ? -3.686 2.257 -11.219 1.00 98.00 515 TRP A O 1
ATOM 4002 N N . SER A 1 516 ? -1.459 2.246 -11.485 1.00 98.06 516 SER A N 1
ATOM 4003 C CA . SER A 1 516 ? -1.492 2.716 -12.875 1.00 98.06 516 SER A CA 1
ATOM 4004 C C . SER A 1 516 ? -2.233 1.725 -13.778 1.00 98.06 516 SER A C 1
ATOM 4006 O O . SER A 1 516 ? -3.094 2.137 -14.557 1.00 98.06 516 SER A O 1
ATOM 4008 N N . TRP A 1 517 ? -1.967 0.425 -13.598 1.00 95.69 517 TRP A N 1
ATOM 4009 C CA . TRP A 1 517 ? -2.698 -0.682 -14.214 1.00 95.69 517 TRP A CA 1
ATOM 4010 C C . TRP A 1 517 ? -4.195 -0.610 -13.897 1.00 95.69 517 TRP A C 1
ATOM 4012 O O . TRP A 1 517 ? -5.013 -0.536 -14.813 1.00 95.69 517 TRP A O 1
ATOM 4022 N N . TYR A 1 518 ? -4.561 -0.535 -12.617 1.00 95.88 518 TYR A N 1
ATOM 4023 C CA . TYR A 1 518 ? -5.956 -0.438 -12.191 1.00 95.88 518 TYR A CA 1
ATOM 4024 C C . TYR A 1 518 ? -6.692 0.745 -12.834 1.00 95.88 518 TYR A C 1
ATOM 4026 O O . TYR A 1 518 ? -7.813 0.594 -13.311 1.00 95.88 518 TYR A O 1
ATOM 4034 N N . PHE A 1 519 ? -6.072 1.926 -12.889 1.00 95.56 519 PHE A N 1
ATOM 4035 C CA . PHE A 1 519 ? -6.682 3.085 -13.541 1.00 95.56 519 PHE A CA 1
ATOM 4036 C C . PHE A 1 519 ? -6.715 2.957 -15.070 1.00 95.56 519 PHE A C 1
ATOM 4038 O O . PHE A 1 519 ? -7.615 3.517 -15.696 1.00 95.56 519 PHE A O 1
ATOM 4045 N N . SER A 1 520 ? -5.791 2.211 -15.682 1.00 92.75 520 SER A N 1
ATOM 4046 C CA . SER A 1 520 ? -5.852 1.863 -17.109 1.00 92.75 520 SER A CA 1
ATOM 4047 C C . SER A 1 520 ? -7.094 1.015 -17.418 1.00 92.75 520 SER A C 1
ATOM 4049 O O . SER A 1 520 ? -7.854 1.349 -18.327 1.00 92.75 520 SER A O 1
ATOM 4051 N N . GLU A 1 521 ? -7.389 0.034 -16.561 1.00 89.81 521 GLU A N 1
ATOM 4052 C CA . GLU A 1 521 ? -8.599 -0.788 -16.625 1.00 89.81 521 GLU A CA 1
ATOM 4053 C C . GLU A 1 521 ? -9.861 0.036 -16.371 1.00 89.81 521 GLU A C 1
ATOM 4055 O O . GLU A 1 521 ? -10.788 0.047 -17.181 1.00 89.81 521 GLU A O 1
ATOM 4060 N N . LEU A 1 522 ? -9.878 0.785 -15.264 1.00 87.81 522 LEU A N 1
ATOM 4061 C CA . LEU A 1 522 ? -11.029 1.580 -14.835 1.00 87.81 522 LEU A CA 1
ATOM 4062 C C . LEU A 1 522 ? -11.442 2.619 -15.886 1.00 87.81 522 LEU A C 1
ATOM 4064 O O . LEU A 1 522 ? -12.623 2.935 -16.014 1.00 87.81 522 LEU A O 1
ATOM 4068 N N . THR A 1 523 ? -10.477 3.152 -16.640 1.00 84.88 523 THR A N 1
ATOM 4069 C CA . THR A 1 523 ? -10.720 4.155 -17.688 1.00 84.88 523 THR A CA 1
ATOM 4070 C C . THR A 1 523 ? -10.949 3.554 -19.078 1.00 84.88 523 THR A C 1
ATOM 4072 O O . THR A 1 523 ? -11.174 4.305 -20.027 1.00 84.88 523 THR A O 1
ATOM 4075 N N . GLY A 1 524 ? -10.937 2.223 -19.218 1.00 80.12 524 GLY A N 1
ATOM 4076 C CA . GLY A 1 524 ? -11.184 1.538 -20.489 1.00 80.12 524 GLY A CA 1
ATOM 4077 C C . GLY A 1 524 ? -10.022 1.611 -21.484 1.00 80.12 524 GLY A C 1
ATOM 4078 O O . GLY A 1 524 ? -10.239 1.429 -22.682 1.00 80.12 524 GLY A O 1
ATOM 4079 N N . ALA A 1 525 ? -8.799 1.862 -21.007 1.00 82.38 525 ALA A N 1
ATOM 4080 C CA . ALA A 1 525 ? -7.568 1.804 -21.794 1.00 82.38 525 ALA A CA 1
ATOM 4081 C C . ALA A 1 525 ? -6.506 0.897 -21.125 1.00 82.38 525 ALA A C 1
ATOM 4083 O O . ALA A 1 525 ? -5.471 1.420 -20.702 1.00 82.38 525 ALA A O 1
ATOM 4084 N N . PRO A 1 526 ? -6.759 -0.428 -21.025 1.00 84.12 526 PRO A N 1
ATOM 4085 C CA . PRO A 1 526 ? -5.832 -1.422 -20.475 1.00 84.12 526 PRO A CA 1
ATOM 4086 C C . PRO A 1 526 ? -4.397 -1.295 -20.994 1.00 84.12 526 PRO A C 1
ATOM 4088 O O . PRO A 1 526 ? -4.181 -1.299 -22.208 1.00 84.12 526 PRO A O 1
ATOM 4091 N N . ASP A 1 527 ? -3.412 -1.258 -20.094 1.00 84.94 527 ASP A N 1
ATOM 4092 C CA . ASP A 1 527 ? -1.988 -1.382 -20.438 1.00 84.94 527 ASP A CA 1
ATOM 4093 C C . ASP A 1 527 ? -1.318 -2.485 -19.592 1.00 84.94 527 ASP A C 1
ATOM 4095 O O . ASP A 1 527 ? -0.778 -2.209 -18.511 1.00 84.94 527 ASP A O 1
ATOM 4099 N N . PRO A 1 528 ? -1.333 -3.752 -20.054 1.00 88.00 528 PRO A N 1
ATOM 4100 C CA . PRO A 1 528 ? -0.806 -4.882 -19.285 1.00 88.00 528 PRO A CA 1
ATOM 4101 C C . PRO A 1 528 ? 0.709 -4.815 -19.047 1.00 88.00 528 PRO A C 1
ATOM 4103 O O . PRO A 1 528 ? 1.222 -5.512 -18.169 1.00 88.00 528 PRO A O 1
ATOM 4106 N N . ALA A 1 529 ? 1.438 -3.949 -19.759 1.00 89.06 529 ALA A N 1
ATOM 4107 C CA . ALA A 1 529 ? 2.859 -3.741 -19.506 1.00 89.06 529 ALA A CA 1
ATOM 4108 C C . ALA A 1 529 ? 3.113 -3.115 -18.123 1.00 89.06 529 ALA A C 1
ATOM 4110 O O . ALA A 1 529 ? 4.158 -3.364 -17.525 1.00 89.06 529 ALA A O 1
ATOM 4111 N N . MET A 1 530 ? 2.163 -2.334 -17.588 1.00 92.62 530 MET A N 1
ATOM 4112 C CA . MET A 1 530 ? 2.242 -1.809 -16.218 1.00 92.62 530 MET A CA 1
ATOM 4113 C C . MET A 1 530 ? 2.090 -2.927 -15.188 1.00 92.62 530 MET A C 1
ATOM 4115 O O . MET A 1 530 ? 2.858 -2.971 -14.231 1.00 92.62 530 MET A O 1
ATOM 4119 N N . LYS A 1 531 ? 1.149 -3.856 -15.409 1.00 92.94 531 LYS A N 1
ATOM 4120 C CA . LYS A 1 531 ? 0.979 -5.026 -14.540 1.00 92.94 531 LYS A CA 1
ATOM 4121 C C . LYS A 1 531 ? 2.226 -5.914 -14.567 1.00 92.94 531 LYS A C 1
ATOM 4123 O O . LYS A 1 531 ? 2.739 -6.263 -13.516 1.00 92.94 531 LYS A O 1
ATOM 4128 N N . THR A 1 532 ? 2.739 -6.206 -15.760 1.00 93.62 532 THR A N 1
ATOM 4129 C CA . THR A 1 532 ? 3.943 -7.035 -15.940 1.00 93.62 532 THR A CA 1
ATOM 4130 C C . THR A 1 532 ? 5.147 -6.432 -15.214 1.00 93.62 532 THR A C 1
ATOM 4132 O O . THR A 1 532 ? 5.858 -7.125 -14.498 1.00 93.62 532 THR A O 1
ATOM 4135 N N . MET A 1 533 ? 5.351 -5.114 -15.327 1.00 95.88 533 MET A N 1
ATOM 4136 C CA . MET A 1 533 ? 6.436 -4.455 -14.597 1.00 95.88 533 MET A CA 1
ATOM 4137 C C . MET A 1 533 ? 6.202 -4.437 -13.079 1.00 95.88 533 MET A C 1
ATOM 4139 O O . MET A 1 533 ? 7.158 -4.543 -12.319 1.00 95.88 533 MET A O 1
ATOM 4143 N N . ALA A 1 534 ? 4.950 -4.326 -12.620 1.00 96.94 534 ALA A N 1
ATOM 4144 C CA . ALA A 1 534 ? 4.639 -4.444 -11.197 1.00 96.94 534 ALA A CA 1
ATOM 4145 C C . ALA A 1 534 ? 5.014 -5.829 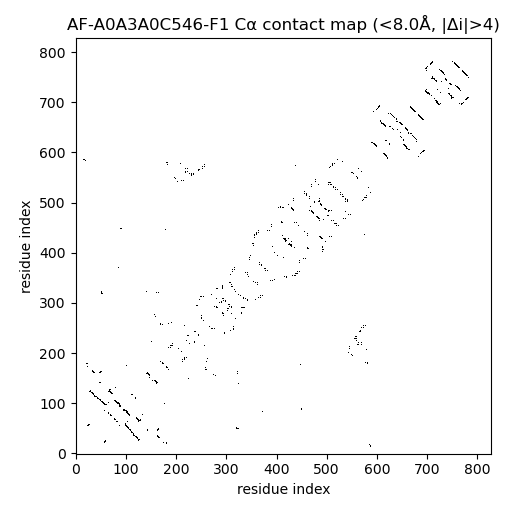-10.645 1.00 96.94 534 ALA A C 1
ATOM 4147 O O . ALA A 1 534 ? 5.572 -5.895 -9.554 1.00 96.94 534 ALA A O 1
ATOM 4148 N N . ASP A 1 535 ? 4.757 -6.902 -11.405 1.00 95.44 535 ASP A N 1
ATOM 4149 C CA . ASP A 1 535 ? 5.174 -8.267 -11.055 1.00 95.44 535 ASP A CA 1
ATOM 4150 C C . ASP A 1 535 ? 6.708 -8.366 -10.975 1.00 95.44 535 ASP A C 1
ATOM 4152 O O . ASP A 1 535 ? 7.240 -8.764 -9.945 1.00 95.44 535 ASP A O 1
ATOM 4156 N N . HIS A 1 536 ? 7.439 -7.857 -11.971 1.00 94.31 536 HIS A N 1
ATOM 4157 C CA . HIS A 1 536 ? 8.907 -7.844 -11.943 1.00 94.31 536 HIS A CA 1
ATOM 4158 C C . HIS A 1 536 ? 9.518 -7.064 -10.769 1.00 94.31 536 HIS A C 1
ATOM 4160 O O . HIS A 1 536 ? 10.497 -7.505 -10.164 1.00 94.31 536 HIS A O 1
ATOM 4166 N N . CYS A 1 537 ? 8.963 -5.897 -10.432 1.00 95.50 537 CYS A N 1
ATOM 4167 C CA . CYS A 1 537 ? 9.385 -5.153 -9.247 1.00 95.50 537 CYS A CA 1
ATOM 4168 C C . CYS A 1 537 ? 9.038 -5.916 -7.957 1.00 95.50 537 CYS A C 1
ATOM 4170 O O . CYS A 1 537 ? 9.798 -5.876 -6.991 1.00 95.50 537 CYS A O 1
ATOM 4172 N N . TYR A 1 538 ? 7.909 -6.626 -7.921 1.00 96.25 538 TYR A N 1
ATOM 4173 C CA . TYR A 1 538 ? 7.563 -7.452 -6.771 1.00 96.25 538 TYR A CA 1
ATOM 4174 C C . TYR A 1 538 ? 8.524 -8.633 -6.596 1.00 96.25 538 TYR A C 1
ATOM 4176 O O . TYR A 1 538 ? 8.980 -8.860 -5.479 1.00 96.25 538 TYR A O 1
ATOM 4184 N N . ASP A 1 539 ? 8.906 -9.315 -7.676 1.00 92.62 539 ASP A N 1
ATOM 4185 C CA . ASP A 1 539 ? 9.880 -10.414 -7.636 1.00 92.62 539 ASP A CA 1
ATOM 4186 C C . ASP A 1 539 ? 11.233 -9.948 -7.072 1.00 92.62 539 ASP A C 1
ATOM 4188 O O . ASP A 1 539 ? 11.851 -10.625 -6.248 1.00 92.62 539 ASP A O 1
ATOM 4192 N N . ALA A 1 540 ? 11.687 -8.752 -7.468 1.00 92.19 540 ALA A N 1
ATOM 4193 C CA . ALA A 1 540 ? 12.902 -8.150 -6.924 1.00 92.19 540 ALA A CA 1
ATOM 4194 C C . ALA A 1 540 ? 12.784 -7.858 -5.417 1.00 92.19 540 ALA A C 1
ATOM 4196 O O . ALA A 1 540 ? 13.741 -8.070 -4.668 1.00 92.19 540 ALA A O 1
ATOM 4197 N N . TYR A 1 541 ? 11.610 -7.404 -4.967 1.00 94.94 541 TYR A N 1
ATOM 4198 C CA . TYR A 1 541 ? 11.321 -7.212 -3.549 1.00 94.94 541 TYR A CA 1
ATOM 4199 C C . TYR A 1 541 ? 11.304 -8.538 -2.775 1.00 94.94 541 TYR A C 1
ATOM 4201 O O . TYR A 1 541 ? 11.940 -8.607 -1.728 1.00 94.94 541 TYR A O 1
ATOM 4209 N N . ASP A 1 542 ? 10.637 -9.579 -3.282 1.00 93.31 542 ASP A N 1
ATOM 4210 C CA . ASP A 1 542 ? 10.561 -10.910 -2.652 1.00 93.31 542 ASP A CA 1
ATOM 4211 C C . ASP A 1 542 ? 11.973 -11.483 -2.421 1.00 93.31 542 ASP A C 1
ATOM 4213 O O . ASP A 1 542 ? 12.382 -11.779 -1.293 1.00 93.31 542 ASP A O 1
ATOM 4217 N N . ILE A 1 543 ? 12.806 -11.476 -3.466 1.00 91.06 543 ILE A N 1
ATOM 4218 C CA . ILE A 1 543 ? 14.214 -11.886 -3.368 1.00 91.06 543 ILE A CA 1
ATOM 4219 C C . ILE A 1 543 ? 14.983 -11.025 -2.351 1.00 91.06 543 ILE A C 1
ATOM 4221 O O . ILE A 1 543 ? 15.795 -11.540 -1.573 1.00 91.06 543 ILE A O 1
ATOM 4225 N N . GLY A 1 544 ? 14.728 -9.714 -2.332 1.00 91.69 544 GLY A N 1
ATOM 4226 C CA . GLY A 1 544 ? 15.328 -8.788 -1.376 1.00 91.69 544 GLY A CA 1
ATOM 4227 C C . GLY A 1 544 ? 14.958 -9.102 0.074 1.00 91.69 544 GLY A C 1
ATOM 4228 O O . GLY A 1 544 ? 15.838 -9.082 0.939 1.00 91.69 544 GLY A O 1
ATOM 4229 N N . VAL A 1 545 ? 13.695 -9.444 0.346 1.00 93.50 545 VAL A N 1
ATOM 4230 C CA . VAL A 1 545 ? 13.229 -9.817 1.687 1.00 93.50 545 VAL A CA 1
ATOM 4231 C C . VAL A 1 545 ? 13.979 -11.034 2.201 1.00 93.50 545 VAL A C 1
ATOM 4233 O O . VAL A 1 545 ? 14.534 -10.959 3.299 1.00 93.50 545 VAL A O 1
ATOM 4236 N N . ASN A 1 546 ? 14.095 -12.090 1.397 1.00 90.88 546 ASN A N 1
ATOM 4237 C CA . ASN A 1 546 ? 14.860 -13.282 1.767 1.00 90.88 546 ASN A CA 1
ATOM 4238 C C . ASN A 1 546 ? 16.305 -12.942 2.141 1.00 90.88 546 ASN A C 1
ATOM 4240 O O . ASN A 1 546 ? 16.796 -13.346 3.190 1.00 90.88 546 ASN A O 1
ATOM 4244 N N . TYR A 1 547 ? 16.969 -12.092 1.356 1.00 91.69 547 TYR A N 1
ATOM 4245 C CA . TYR A 1 547 ? 18.319 -11.624 1.680 1.00 91.69 547 TYR A CA 1
ATOM 4246 C C . TYR A 1 547 ? 18.395 -10.801 2.987 1.00 91.69 547 TYR A C 1
ATOM 4248 O O . TYR A 1 547 ? 19.435 -10.740 3.658 1.00 91.69 547 TYR A O 1
ATOM 4256 N N . TRP A 1 548 ? 17.324 -10.102 3.362 1.00 93.00 548 TRP A N 1
ATOM 4257 C CA . TRP A 1 548 ? 17.283 -9.295 4.581 1.00 93.00 548 TRP A CA 1
ATOM 4258 C C . TRP A 1 548 ? 16.933 -10.089 5.836 1.00 93.00 548 TRP A C 1
ATOM 4260 O O . TRP A 1 548 ? 17.301 -9.632 6.928 1.00 93.00 548 TRP A O 1
ATOM 4270 N N . ILE A 1 549 ? 16.284 -11.246 5.696 1.00 95.44 549 ILE A N 1
ATOM 4271 C CA . ILE A 1 549 ? 16.073 -12.196 6.786 1.00 95.44 549 ILE A CA 1
ATOM 4272 C C . ILE A 1 549 ? 17.416 -12.864 7.098 1.00 95.44 549 ILE A C 1
ATOM 4274 O O . ILE A 1 549 ? 18.099 -13.422 6.252 1.00 95.44 549 ILE A O 1
ATOM 4278 N N . ARG A 1 550 ? 17.855 -12.733 8.346 1.00 95.06 550 ARG A N 1
ATOM 4279 C CA . ARG A 1 550 ? 19.164 -13.177 8.827 1.00 95.06 550 ARG A CA 1
ATOM 4280 C C . ARG A 1 550 ? 18.996 -13.926 10.137 1.00 95.06 550 ARG A C 1
ATOM 4282 O O . ARG A 1 550 ? 19.205 -13.338 11.200 1.00 95.06 550 ARG A O 1
ATOM 4289 N N . PRO A 1 551 ? 18.673 -15.228 10.106 1.00 96.00 551 PRO A N 1
ATOM 4290 C CA . PRO A 1 551 ? 18.440 -16.001 11.326 1.00 96.00 551 PRO A CA 1
ATOM 4291 C C . PRO A 1 551 ? 19.626 -15.982 12.304 1.00 96.00 551 PRO A C 1
ATOM 4293 O O . PRO A 1 551 ? 19.440 -16.070 13.513 1.00 96.00 551 PRO A O 1
ATOM 4296 N N . THR A 1 552 ? 20.850 -15.822 11.793 1.00 96.00 552 THR A N 1
ATOM 4297 C CA . THR A 1 552 ? 22.089 -15.740 12.584 1.00 96.00 552 THR A CA 1
ATOM 4298 C C . THR A 1 552 ? 22.480 -14.313 12.986 1.00 96.00 552 THR A C 1
ATOM 4300 O O . THR A 1 552 ? 23.414 -14.136 13.768 1.00 96.00 552 THR A O 1
ATOM 4303 N N . GLY A 1 553 ? 21.765 -13.292 12.498 1.00 96.06 553 GLY A N 1
ATOM 4304 C CA . GLY A 1 553 ? 21.994 -11.879 12.813 1.00 96.06 553 GLY A CA 1
ATOM 4305 C C . GLY A 1 553 ? 22.079 -11.587 14.318 1.00 96.06 553 GLY A C 1
ATOM 4306 O O . GLY A 1 553 ? 23.060 -10.957 14.735 1.00 96.06 553 GLY A O 1
ATOM 4307 N N . PRO A 1 554 ? 21.151 -12.105 15.152 1.00 97.25 554 PRO A N 1
ATOM 4308 C CA . PRO A 1 554 ? 21.175 -11.893 16.599 1.00 97.25 554 PRO A CA 1
ATOM 4309 C C . PRO A 1 554 ? 22.470 -12.336 17.285 1.00 97.25 554 PRO A C 1
ATOM 4311 O O . PRO A 1 554 ? 22.940 -11.651 18.188 1.00 97.25 554 PRO A O 1
ATOM 4314 N N . ALA A 1 555 ? 23.127 -13.403 16.813 1.00 96.62 555 ALA A N 1
ATOM 4315 C CA . ALA A 1 555 ? 24.409 -13.850 17.372 1.00 96.62 555 ALA A CA 1
ATOM 4316 C C . ALA A 1 555 ? 25.544 -12.822 17.181 1.00 96.62 555 ALA A C 1
ATOM 4318 O O . ALA A 1 555 ? 26.534 -12.848 17.909 1.00 96.62 555 ALA A O 1
ATOM 4319 N N . SER A 1 556 ? 25.391 -11.903 16.222 1.00 96.94 556 SER A N 1
ATOM 4320 C CA . SER A 1 556 ? 26.290 -10.763 15.984 1.00 96.94 556 SER A CA 1
ATOM 4321 C C . SER A 1 556 ? 25.722 -9.437 16.511 1.00 96.94 556 SER A C 1
ATOM 4323 O O . SER A 1 556 ? 26.233 -8.366 16.189 1.00 96.94 556 SER A O 1
ATOM 4325 N N . GLY A 1 557 ? 24.644 -9.485 17.296 1.00 97.00 557 GLY A N 1
ATOM 4326 C CA . GLY A 1 557 ? 23.968 -8.314 17.842 1.00 97.00 557 GLY A CA 1
ATOM 4327 C C . GLY A 1 557 ? 23.103 -7.533 16.850 1.00 97.00 557 GLY A C 1
ATOM 4328 O O . GLY A 1 557 ? 22.714 -6.412 17.175 1.00 97.00 557 GLY A O 1
ATOM 4329 N N . LEU A 1 558 ? 22.822 -8.079 15.663 1.00 97.00 558 LEU A N 1
ATOM 4330 C CA . LEU A 1 558 ? 21.994 -7.473 14.610 1.00 97.00 558 LEU A CA 1
ATOM 4331 C C . LEU A 1 558 ? 20.560 -8.018 14.660 1.00 97.00 558 LEU A C 1
ATOM 4333 O O . LEU A 1 558 ? 20.346 -9.135 15.122 1.00 97.00 558 LEU A O 1
ATOM 4337 N N . THR A 1 559 ? 19.582 -7.282 14.128 1.00 96.25 559 THR A N 1
ATOM 4338 C CA . THR A 1 559 ? 18.213 -7.806 13.998 1.00 96.25 559 THR A CA 1
ATOM 4339 C C . THR A 1 559 ? 18.161 -8.999 13.041 1.00 96.25 559 THR A C 1
ATOM 4341 O O . THR A 1 559 ? 18.880 -9.036 12.038 1.00 96.25 559 THR A O 1
ATOM 4344 N N . ALA A 1 560 ? 17.289 -9.971 13.336 1.00 96.31 560 ALA A N 1
ATOM 4345 C CA . ALA A 1 560 ? 17.047 -11.086 12.419 1.00 96.31 560 ALA A CA 1
ATOM 4346 C C . ALA A 1 560 ? 16.237 -10.647 11.192 1.00 96.31 560 ALA A C 1
ATOM 4348 O O . ALA A 1 560 ? 16.545 -11.041 10.078 1.00 96.31 560 ALA A O 1
ATOM 4349 N N . TYR A 1 561 ? 15.239 -9.786 11.383 1.00 96.56 561 TYR A N 1
ATOM 4350 C CA . TYR A 1 561 ? 14.540 -9.114 10.290 1.00 96.56 561 TYR A CA 1
ATOM 4351 C C . TYR A 1 561 ? 15.159 -7.725 10.104 1.00 96.56 561 TYR A C 1
ATOM 4353 O O . TYR A 1 561 ? 15.034 -6.851 10.970 1.00 96.56 561 TYR A O 1
ATOM 4361 N N . ARG A 1 562 ? 15.926 -7.516 9.027 1.00 94.00 562 ARG A N 1
ATOM 4362 C CA . ARG A 1 562 ? 16.599 -6.227 8.794 1.00 94.00 562 ARG A CA 1
ATOM 4363 C C . ARG A 1 562 ? 15.631 -5.188 8.234 1.00 94.00 562 ARG A C 1
ATOM 4365 O O . ARG A 1 562 ? 15.165 -5.302 7.107 1.00 94.00 562 ARG A O 1
ATOM 4372 N N . VAL A 1 563 ? 15.534 -4.065 8.947 1.00 92.94 563 VAL A N 1
ATOM 4373 C CA . VAL A 1 563 ? 14.782 -2.871 8.522 1.00 92.94 563 VAL A CA 1
ATOM 4374 C C . VAL A 1 563 ? 15.709 -1.672 8.267 1.00 92.94 563 VAL A C 1
ATOM 4376 O O . VAL A 1 563 ? 15.237 -0.571 8.068 1.00 92.94 563 VAL A O 1
ATOM 4379 N N . THR A 1 564 ? 17.036 -1.840 8.274 1.00 89.88 564 THR A N 1
ATOM 4380 C CA . THR A 1 564 ? 17.995 -0.729 8.106 1.00 89.88 564 THR A CA 1
ATOM 4381 C C . THR A 1 564 ? 18.166 -0.312 6.634 1.00 89.88 564 THR A C 1
ATOM 4383 O O . THR A 1 564 ? 18.481 -1.189 5.818 1.00 89.88 564 THR A O 1
ATOM 4386 N N . PRO A 1 565 ? 18.094 0.997 6.310 1.00 93.50 565 PRO A N 1
ATOM 4387 C CA . PRO A 1 565 ? 17.849 2.116 7.235 1.00 93.50 565 PRO A CA 1
ATOM 4388 C C . PRO A 1 565 ? 16.383 2.178 7.695 1.00 93.50 565 PRO A C 1
ATOM 4390 O O . PRO A 1 565 ? 15.500 1.881 6.903 1.00 93.50 565 PRO A O 1
ATOM 4393 N N . TRP A 1 566 ? 16.104 2.566 8.947 1.00 95.75 566 TRP A N 1
ATOM 4394 C CA . TRP A 1 566 ? 14.803 2.318 9.601 1.00 95.75 566 TRP A CA 1
ATOM 4395 C C . TRP A 1 566 ? 13.599 2.942 8.902 1.00 95.75 566 TRP A C 1
ATOM 4397 O O . TRP A 1 566 ? 12.496 2.394 8.974 1.00 95.75 566 TRP A O 1
ATOM 4407 N N . ARG A 1 567 ? 13.797 4.058 8.192 1.00 95.62 567 ARG A N 1
ATOM 4408 C CA . ARG A 1 567 ? 12.750 4.672 7.363 1.00 95.62 567 ARG A CA 1
ATOM 4409 C C . ARG A 1 567 ? 12.266 3.768 6.215 1.00 95.62 567 ARG A C 1
ATOM 4411 O O . ARG A 1 567 ? 11.230 4.080 5.629 1.00 95.62 567 ARG A O 1
ATOM 4418 N N . LYS A 1 568 ? 12.954 2.645 5.947 1.00 95.31 568 LYS A N 1
ATOM 4419 C CA . LYS A 1 568 ? 12.573 1.608 4.974 1.00 95.31 568 LYS A CA 1
ATOM 4420 C C . LYS A 1 568 ? 11.151 1.148 5.127 1.00 95.31 568 LYS A C 1
ATOM 4422 O O . LYS A 1 568 ? 10.362 1.218 4.192 1.00 95.31 568 LYS A O 1
ATOM 4427 N N . TYR A 1 569 ? 10.801 0.812 6.359 1.00 96.94 569 TYR A N 1
ATOM 4428 C CA . TYR A 1 569 ? 9.455 0.386 6.690 1.00 96.94 569 TYR A CA 1
ATOM 4429 C C . TYR A 1 569 ? 8.388 1.396 6.240 1.00 96.94 569 TYR A C 1
ATOM 4431 O O . TYR A 1 569 ? 7.310 1.017 5.787 1.00 96.94 569 TYR A O 1
ATOM 4439 N N . GLY A 1 570 ? 8.685 2.693 6.372 1.00 96.62 570 GLY A N 1
ATOM 4440 C CA . GLY A 1 570 ? 7.775 3.771 6.008 1.00 96.62 570 GLY A CA 1
ATOM 4441 C C . GLY A 1 570 ? 7.563 3.886 4.501 1.00 96.62 570 GLY A C 1
ATOM 4442 O O . GLY A 1 570 ? 6.413 3.957 4.067 1.00 96.62 570 GLY A O 1
ATOM 4443 N N . TRP A 1 571 ? 8.636 3.892 3.701 1.00 94.25 571 TRP A N 1
ATOM 4444 C CA . TRP A 1 571 ? 8.497 4.031 2.246 1.00 94.25 571 TRP A CA 1
ATOM 4445 C C . TRP A 1 571 ? 7.926 2.769 1.594 1.00 94.25 571 TRP A C 1
ATOM 4447 O O . TRP A 1 571 ? 7.071 2.892 0.725 1.00 94.25 571 TRP A O 1
ATOM 4457 N N . GLU A 1 572 ? 8.320 1.580 2.060 1.00 95.88 572 GLU A N 1
ATOM 4458 C CA . GLU A 1 572 ? 7.872 0.305 1.496 1.00 95.88 572 GLU A CA 1
ATOM 4459 C C . GLU A 1 572 ? 6.394 0.057 1.800 1.00 95.88 572 GLU A C 1
ATOM 4461 O O . GLU A 1 572 ? 5.595 -0.246 0.914 1.00 95.88 572 GLU A O 1
ATOM 4466 N N . HIS A 1 573 ? 5.996 0.169 3.070 1.00 96.12 573 HIS A N 1
ATOM 4467 C CA . HIS A 1 573 ? 4.737 -0.421 3.523 1.00 96.12 573 HIS A CA 1
ATOM 4468 C C . HIS A 1 573 ? 3.566 0.552 3.630 1.00 96.12 573 HIS A C 1
ATOM 4470 O O . HIS A 1 573 ? 2.411 0.115 3.625 1.00 96.12 573 HIS A O 1
ATOM 4476 N N . ARG A 1 574 ? 3.821 1.862 3.712 1.00 95.44 574 ARG A N 1
ATOM 4477 C CA . ARG A 1 574 ? 2.743 2.855 3.765 1.00 95.44 574 ARG A CA 1
ATOM 4478 C C . ARG A 1 574 ? 1.958 2.954 2.443 1.00 95.44 574 ARG A C 1
ATOM 4480 O O . ARG A 1 574 ? 0.731 2.866 2.511 1.00 95.44 574 ARG A O 1
ATOM 4487 N N . PRO A 1 575 ? 2.588 3.120 1.262 1.00 95.75 575 PRO A N 1
ATOM 4488 C CA . PRO A 1 575 ? 1.857 3.241 -0.004 1.00 95.75 575 PRO A CA 1
ATOM 4489 C C . PRO A 1 575 ? 1.468 1.884 -0.619 1.00 95.75 575 PRO A C 1
ATOM 4491 O O . PRO A 1 575 ? 0.567 1.824 -1.453 1.00 95.75 575 PRO A O 1
ATOM 4494 N N . SER A 1 576 ? 2.091 0.773 -0.204 1.00 96.56 576 SER A N 1
ATOM 4495 C CA . SER A 1 576 ? 1.901 -0.540 -0.848 1.00 96.56 576 SER A CA 1
ATOM 4496 C C . SER A 1 576 ? 0.686 -1.335 -0.368 1.00 96.56 576 SER A C 1
ATOM 4498 O O . SER A 1 576 ? 0.421 -2.415 -0.892 1.00 96.56 576 SER A O 1
ATOM 4500 N N . GLY A 1 577 ? -0.094 -0.785 0.576 1.00 94.69 577 GLY A N 1
ATOM 4501 C CA . GLY A 1 577 ? -1.328 -1.339 1.159 1.00 94.69 577 GLY A CA 1
ATOM 4502 C C . GLY A 1 577 ? -2.166 -2.210 0.220 1.00 94.69 577 GLY A C 1
ATOM 4503 O O . GLY A 1 577 ? -2.596 -3.306 0.584 1.00 94.69 577 GLY A O 1
ATOM 4504 N N . SER A 1 578 ? -2.370 -1.688 -0.989 1.00 96.06 578 SER A N 1
ATOM 4505 C CA . SER A 1 578 ? -3.351 -2.148 -1.973 1.00 96.06 578 SER A CA 1
ATOM 4506 C C . SER A 1 578 ? -2.798 -3.127 -3.011 1.00 96.06 578 SER A C 1
ATOM 4508 O O . SER A 1 578 ? -3.586 -3.617 -3.809 1.00 96.06 578 SER A O 1
ATOM 4510 N N . LEU A 1 579 ? -1.489 -3.425 -3.013 1.00 96.19 579 LEU A N 1
ATOM 4511 C CA . LEU A 1 579 ? -0.823 -4.167 -4.097 1.00 96.19 579 LEU A CA 1
ATOM 4512 C C . LEU A 1 579 ? -1.561 -5.456 -4.484 1.00 96.19 579 LEU A C 1
ATOM 4514 O O . LEU A 1 579 ? -2.007 -5.575 -5.619 1.00 96.19 579 LEU A O 1
ATOM 4518 N N . SER A 1 580 ? -1.757 -6.378 -3.539 1.00 92.62 580 SER A N 1
ATOM 4519 C CA . SER A 1 580 ? -2.401 -7.671 -3.806 1.00 92.62 580 SER A CA 1
ATOM 4520 C C . SER A 1 580 ? -3.808 -7.502 -4.392 1.00 92.62 580 SER A C 1
ATOM 4522 O O . SER A 1 580 ? -4.149 -8.133 -5.391 1.00 92.62 580 SER A O 1
ATOM 4524 N N . TRP A 1 581 ? -4.589 -6.561 -3.846 1.00 93.25 581 TRP A N 1
ATOM 4525 C CA . TRP A 1 581 ? -5.935 -6.268 -4.336 1.00 93.25 581 TRP A CA 1
ATOM 4526 C C . TRP A 1 581 ? -5.905 -5.732 -5.772 1.00 93.25 581 TRP A C 1
ATOM 4528 O O . TRP A 1 581 ? -6.703 -6.170 -6.597 1.00 93.25 581 TRP A O 1
ATOM 4538 N N . LEU A 1 582 ? -4.975 -4.822 -6.084 1.00 95.25 582 LEU A N 1
ATOM 4539 C CA . LEU A 1 582 ? -4.805 -4.222 -7.413 1.00 95.25 582 LEU A CA 1
ATOM 4540 C C . LEU A 1 582 ? -4.378 -5.248 -8.460 1.00 95.25 582 LEU A C 1
ATOM 4542 O O . LEU A 1 582 ? -4.901 -5.254 -9.572 1.00 95.25 582 LEU A O 1
ATOM 4546 N N . MET A 1 583 ? -3.453 -6.132 -8.102 1.00 91.56 583 MET A N 1
ATOM 4547 C CA . MET A 1 583 ? -2.945 -7.157 -9.012 1.00 91.56 583 MET A CA 1
ATOM 4548 C C . MET A 1 583 ? -3.979 -8.248 -9.308 1.00 91.56 583 MET A C 1
ATOM 4550 O O . MET A 1 583 ? -3.922 -8.881 -10.361 1.00 91.56 583 MET A O 1
ATOM 4554 N N . ASN A 1 584 ? -4.968 -8.402 -8.424 1.00 86.38 584 ASN A N 1
ATOM 4555 C CA . ASN A 1 584 ? -6.138 -9.256 -8.617 1.00 86.38 584 ASN A CA 1
ATOM 4556 C C . ASN A 1 584 ? -7.254 -8.599 -9.454 1.00 86.38 584 ASN A C 1
ATOM 4558 O O . ASN A 1 584 ? -8.271 -9.245 -9.726 1.00 86.38 584 ASN A O 1
ATOM 4562 N N . GLN A 1 585 ? -7.103 -7.332 -9.863 1.00 84.44 585 GLN A N 1
ATOM 4563 C CA . GLN A 1 585 ? -8.070 -6.674 -10.740 1.00 84.44 585 GLN A CA 1
ATOM 4564 C C . GLN A 1 585 ? -7.928 -7.219 -12.162 1.00 84.44 585 GLN A C 1
ATOM 4566 O O . GLN A 1 585 ? -6.855 -7.197 -12.767 1.00 84.44 585 GLN A O 1
ATOM 4571 N N . SER A 1 586 ? -9.028 -7.756 -12.674 1.00 63.84 586 SER A N 1
ATOM 4572 C CA . SER A 1 586 ? -9.099 -8.452 -13.952 1.00 63.84 586 SER A CA 1
ATOM 4573 C C . SER A 1 586 ? -9.175 -7.483 -15.126 1.00 63.84 586 SER A C 1
ATOM 4575 O O . SER A 1 586 ? -10.016 -6.587 -15.141 1.00 63.84 586 SER A O 1
ATOM 4577 N N . GLY A 1 587 ? -8.311 -7.752 -16.106 1.00 53.88 587 GLY A N 1
ATOM 4578 C CA . GLY A 1 587 ? -8.116 -6.986 -17.335 1.00 53.88 587 GLY A CA 1
ATOM 4579 C C . GLY A 1 587 ? -7.086 -7.629 -18.260 1.00 53.88 587 GLY A C 1
ATOM 4580 O O . GLY A 1 587 ? -7.284 -7.743 -19.466 1.00 53.88 587 GLY A O 1
ATOM 4581 N N . GLY A 1 588 ? -6.020 -8.174 -17.669 1.00 47.97 588 GLY A N 1
ATOM 4582 C CA . GLY A 1 588 ? -5.190 -9.200 -18.288 1.00 47.97 588 GLY A CA 1
ATOM 4583 C C . GLY A 1 588 ? -5.821 -10.566 -18.045 1.00 47.97 588 GLY A C 1
ATOM 4584 O O . GLY A 1 588 ? -6.394 -10.804 -16.977 1.00 47.97 588 GLY A O 1
ATOM 4585 N N . ALA A 1 589 ? -5.737 -11.474 -19.018 1.00 48.16 589 ALA A N 1
ATOM 4586 C CA . ALA A 1 589 ? -5.974 -12.885 -18.735 1.00 48.16 589 ALA A CA 1
ATOM 4587 C C . ALA A 1 589 ? -5.110 -13.285 -17.527 1.00 48.16 589 ALA A C 1
ATOM 4589 O O . ALA A 1 589 ? -3.958 -12.860 -17.441 1.00 48.16 589 ALA A O 1
ATOM 4590 N N . ALA A 1 590 ? -5.664 -14.065 -16.591 1.00 54.34 590 ALA A N 1
ATOM 4591 C CA . ALA A 1 590 ? -4.844 -14.686 -15.556 1.00 54.34 590 ALA A CA 1
ATOM 4592 C C . ALA A 1 590 ? -3.660 -15.371 -16.246 1.00 54.34 590 ALA A C 1
ATOM 4594 O O . ALA A 1 590 ? -3.876 -16.041 -17.261 1.00 54.34 590 ALA A O 1
ATOM 4595 N N . ASN A 1 591 ? -2.447 -15.155 -15.730 1.00 70.50 591 ASN A N 1
ATOM 4596 C CA . ASN A 1 591 ? -1.269 -15.814 -16.269 1.00 70.50 591 ASN A CA 1
ATOM 4597 C C . ASN A 1 591 ? -1.544 -17.323 -16.325 1.00 70.50 591 ASN A C 1
ATOM 4599 O O . ASN A 1 591 ? -2.033 -17.902 -15.347 1.00 70.50 591 ASN A O 1
ATOM 4603 N N . THR A 1 592 ? -1.346 -17.936 -17.484 1.00 79.19 592 THR A N 1
ATOM 4604 C CA . THR A 1 592 ? -1.535 -19.375 -17.663 1.00 79.19 592 THR A CA 1
ATOM 4605 C C . THR A 1 592 ? -0.179 -20.042 -17.672 1.00 79.19 592 THR A C 1
ATOM 4607 O O . THR A 1 592 ? 0.784 -19.446 -18.113 1.00 79.19 592 THR A O 1
ATOM 4610 N N . ALA A 1 593 ? -0.090 -21.279 -17.178 1.00 77.94 593 ALA A N 1
ATOM 4611 C CA . ALA A 1 593 ? 1.177 -21.992 -17.243 1.00 77.94 593 ALA A CA 1
ATOM 4612 C C . ALA A 1 593 ? 1.632 -22.136 -18.709 1.00 77.94 593 ALA A C 1
ATOM 4614 O O . ALA A 1 593 ? 0.790 -22.430 -19.572 1.00 77.94 593 ALA A O 1
ATOM 4615 N N . PRO A 1 594 ? 2.944 -22.032 -18.977 1.00 89.44 594 PRO A N 1
ATOM 4616 C CA . PRO A 1 594 ? 3.477 -22.192 -20.317 1.00 89.44 594 PRO A CA 1
ATOM 4617 C C . PRO A 1 594 ? 3.207 -23.607 -20.842 1.00 89.44 594 PRO A C 1
ATOM 4619 O O . PRO A 1 594 ? 2.881 -24.544 -20.115 1.00 89.44 594 PRO A O 1
ATOM 4622 N N . THR A 1 595 ? 3.386 -23.800 -22.139 1.00 92.56 595 THR A N 1
ATOM 4623 C CA . THR A 1 595 ? 3.257 -25.092 -22.816 1.00 92.56 595 THR A CA 1
ATOM 4624 C C . THR A 1 595 ? 4.618 -25.583 -23.288 1.00 92.56 595 THR A C 1
ATOM 4626 O O . THR A 1 595 ? 5.475 -24.803 -23.706 1.00 92.56 595 THR A O 1
ATOM 4629 N N . ILE A 1 596 ? 4.817 -26.900 -23.240 1.00 97.19 596 ILE A N 1
ATOM 4630 C CA . ILE A 1 596 ? 5.995 -27.577 -23.784 1.00 97.19 596 ILE A CA 1
ATOM 4631 C C . ILE A 1 596 ? 5.560 -28.867 -24.476 1.00 97.19 596 ILE A C 1
ATOM 4633 O O . ILE A 1 596 ? 4.783 -29.649 -23.924 1.00 97.19 596 ILE A O 1
ATOM 4637 N N . THR A 1 597 ? 6.024 -29.095 -25.705 1.00 94.69 597 THR A N 1
ATOM 4638 C CA . THR A 1 597 ? 5.700 -30.334 -26.427 1.00 94.69 597 THR A CA 1
ATOM 4639 C C . THR A 1 597 ? 6.512 -31.518 -25.904 1.00 94.69 597 THR A C 1
ATOM 4641 O O . THR A 1 597 ? 7.691 -31.340 -25.588 1.00 94.69 597 THR A O 1
ATOM 4644 N N . PRO A 1 598 ? 5.950 -32.739 -25.905 1.00 92.81 598 PRO A N 1
ATOM 4645 C CA . PRO A 1 598 ? 6.690 -33.939 -25.537 1.00 92.81 598 PRO A CA 1
ATOM 4646 C C . PRO A 1 598 ? 7.926 -34.186 -26.407 1.00 92.81 598 PRO A C 1
ATOM 4648 O O . PRO A 1 598 ? 7.918 -33.922 -27.609 1.00 92.81 598 PRO A O 1
ATOM 4651 N N . VAL A 1 599 ? 8.954 -34.784 -25.806 1.00 93.62 599 VAL A N 1
ATOM 4652 C CA . VAL A 1 599 ? 10.125 -35.342 -26.499 1.00 93.62 599 VAL A CA 1
ATOM 4653 C C . VAL A 1 599 ? 10.056 -36.864 -26.387 1.00 93.62 599 VAL A C 1
ATOM 4655 O O . VAL A 1 599 ? 9.749 -37.395 -25.323 1.00 93.62 599 VAL A O 1
ATOM 4658 N N . ALA A 1 600 ? 10.306 -37.586 -27.480 1.00 93.56 600 ALA A N 1
ATOM 4659 C CA . ALA A 1 600 ? 10.291 -39.049 -27.463 1.00 93.56 600 ALA A CA 1
ATOM 4660 C C . ALA A 1 600 ? 11.519 -39.620 -26.735 1.00 93.56 600 ALA A C 1
ATOM 4662 O O . ALA A 1 600 ? 12.601 -39.031 -26.774 1.00 93.56 600 ALA A O 1
ATOM 4663 N N . ASN A 1 601 ? 11.367 -40.804 -26.133 1.00 95.81 601 ASN A N 1
ATOM 4664 C CA . ASN A 1 601 ? 12.483 -41.547 -25.542 1.00 95.81 601 ASN A CA 1
ATOM 4665 C C . ASN A 1 601 ? 13.610 -41.763 -26.561 1.00 95.81 601 ASN A C 1
ATOM 4667 O O . ASN A 1 601 ? 13.354 -42.014 -27.738 1.00 95.81 601 ASN A O 1
ATOM 4671 N N . GLN A 1 602 ? 14.852 -41.692 -26.089 1.00 97.38 602 GLN A N 1
ATOM 4672 C CA . GLN A 1 602 ? 16.052 -41.765 -26.917 1.00 97.38 602 GLN A CA 1
ATOM 4673 C C . GLN A 1 602 ? 16.894 -42.986 -26.557 1.00 97.38 602 GLN A C 1
ATOM 4675 O O . GLN A 1 602 ? 17.018 -43.344 -25.386 1.00 97.38 602 GLN A O 1
ATOM 4680 N N . SER A 1 603 ? 17.521 -43.591 -27.565 1.00 94.50 603 SER A N 1
ATOM 4681 C CA . SER A 1 603 ? 18.512 -44.650 -27.384 1.00 94.50 603 SER A CA 1
ATOM 4682 C C . SER A 1 603 ? 19.768 -44.311 -28.170 1.00 94.50 603 SER A C 1
ATOM 4684 O O . SER A 1 603 ? 19.700 -44.098 -29.378 1.00 94.50 603 SER A O 1
ATOM 4686 N N . VAL A 1 604 ? 20.910 -44.289 -27.490 1.00 93.69 604 VAL A N 1
ATOM 4687 C CA . VAL A 1 604 ? 22.219 -44.000 -28.087 1.00 93.69 604 VAL A CA 1
ATOM 4688 C C . VAL A 1 604 ? 23.215 -45.099 -27.731 1.00 93.69 604 VAL A C 1
ATOM 4690 O O . VAL A 1 604 ? 23.044 -45.821 -26.744 1.00 93.69 604 VAL A O 1
ATOM 4693 N N . ALA A 1 605 ? 24.259 -45.255 -28.540 1.00 90.38 605 ALA A N 1
ATOM 4694 C CA . ALA A 1 605 ? 25.383 -46.109 -28.178 1.00 90.38 605 ALA A CA 1
ATOM 4695 C C . ALA A 1 605 ? 26.278 -45.384 -27.160 1.00 90.38 605 ALA A C 1
ATOM 4697 O O . ALA A 1 605 ? 26.357 -44.152 -27.150 1.00 90.38 605 ALA A O 1
ATOM 4698 N N . VAL A 1 606 ? 26.984 -46.133 -26.314 1.00 90.00 606 VAL A N 1
ATOM 4699 C CA . VAL A 1 606 ? 28.020 -45.571 -25.437 1.00 90.00 606 VAL A CA 1
ATOM 4700 C C . VAL A 1 606 ? 28.994 -44.696 -26.238 1.00 90.00 606 VAL A C 1
ATOM 4702 O O . VAL A 1 606 ? 29.368 -45.036 -27.360 1.00 90.00 606 VAL A O 1
ATOM 4705 N N . ASN A 1 607 ? 29.397 -43.562 -25.659 1.00 89.00 607 ASN A N 1
ATOM 4706 C CA . ASN A 1 607 ? 30.249 -42.542 -26.290 1.00 89.00 607 ASN A CA 1
ATOM 4707 C C . ASN A 1 607 ? 29.634 -41.819 -27.508 1.00 89.00 607 ASN A C 1
ATOM 4709 O O . ASN A 1 607 ? 30.367 -41.209 -28.284 1.00 89.00 607 ASN A O 1
ATOM 4713 N N . THR A 1 608 ? 28.309 -41.848 -27.675 1.00 91.44 608 THR A N 1
ATOM 4714 C CA . THR A 1 608 ? 27.591 -41.038 -28.678 1.00 91.44 608 THR A CA 1
ATOM 4715 C C . THR A 1 608 ? 26.567 -40.115 -28.007 1.00 91.44 608 THR A C 1
ATOM 4717 O O . THR A 1 608 ? 26.174 -40.358 -26.865 1.00 91.44 608 THR A O 1
ATOM 4720 N N . SER A 1 609 ? 26.156 -39.036 -28.682 1.00 93.25 609 SER A N 1
ATOM 4721 C CA . SER A 1 609 ? 25.113 -38.112 -28.207 1.00 93.25 609 SER A CA 1
ATOM 4722 C C . SER A 1 609 ? 23.800 -38.317 -28.964 1.00 93.25 609 SER A C 1
ATOM 4724 O O . SER A 1 609 ? 23.763 -38.971 -30.006 1.00 93.25 609 SER A O 1
ATOM 4726 N N . THR A 1 610 ? 22.712 -37.735 -28.460 1.00 95.38 610 THR A N 1
ATOM 4727 C CA . THR A 1 610 ? 21.393 -37.794 -29.118 1.00 95.38 610 THR A CA 1
ATOM 4728 C C . THR A 1 610 ? 21.305 -36.967 -30.404 1.00 95.38 610 THR A C 1
ATOM 4730 O O . THR A 1 610 ? 20.330 -37.085 -31.139 1.00 95.38 610 THR A O 1
ATOM 4733 N N . GLY A 1 611 ? 22.269 -36.073 -30.651 1.00 94.00 611 GLY A N 1
ATOM 4734 C CA . GLY A 1 611 ? 22.056 -34.919 -31.528 1.00 94.00 611 GLY A CA 1
ATOM 4735 C C . GLY A 1 611 ? 20.964 -33.968 -30.994 1.00 94.00 611 GLY A C 1
ATOM 4736 O O . GLY A 1 611 ? 20.469 -34.167 -29.877 1.00 94.00 611 GLY A O 1
ATOM 4737 N N . PRO A 1 612 ? 20.589 -32.924 -31.760 1.00 95.31 612 PRO A N 1
ATOM 4738 C CA . PRO A 1 612 ? 19.577 -31.954 -31.343 1.00 95.31 612 PRO A CA 1
ATOM 4739 C C . PRO A 1 612 ? 18.165 -32.554 -31.340 1.00 95.31 612 PRO A C 1
ATOM 4741 O O . PRO A 1 612 ? 17.612 -32.886 -32.388 1.00 95.31 612 PRO A O 1
ATOM 4744 N N . LEU A 1 613 ? 17.554 -32.643 -30.161 1.00 96.62 613 LEU A N 1
ATOM 4745 C CA . LEU A 1 613 ? 16.164 -33.053 -29.973 1.00 96.62 613 LEU A CA 1
ATOM 4746 C C . LEU A 1 613 ? 15.270 -31.816 -29.996 1.00 96.62 613 LEU A C 1
ATOM 4748 O O . LEU A 1 613 ? 15.372 -30.974 -29.105 1.00 96.62 613 LEU A O 1
ATOM 4752 N N . ALA A 1 614 ? 14.417 -31.692 -31.010 1.00 96.25 614 ALA A N 1
ATOM 4753 C CA . ALA A 1 614 ? 13.526 -30.547 -31.154 1.00 96.25 614 ALA A CA 1
ATOM 4754 C C . ALA A 1 614 ? 12.306 -30.644 -30.224 1.00 96.25 614 ALA A C 1
ATOM 4756 O O . ALA A 1 614 ? 11.694 -31.703 -30.091 1.00 96.25 614 ALA A O 1
ATOM 4757 N N . PHE A 1 615 ? 11.930 -29.513 -29.636 1.00 96.75 615 PHE A N 1
ATOM 4758 C CA . PHE A 1 615 ? 10.668 -29.308 -28.929 1.00 96.75 615 PHE A CA 1
ATOM 4759 C C . PHE A 1 615 ? 10.215 -27.860 -29.118 1.00 96.75 615 PHE A C 1
ATOM 4761 O O . PHE A 1 615 ? 11.018 -26.986 -29.456 1.00 96.75 615 PHE A O 1
ATOM 4768 N N . SER A 1 616 ? 8.929 -27.592 -28.906 1.00 94.50 616 SER A N 1
ATOM 4769 C CA . SER A 1 616 ? 8.411 -26.232 -28.902 1.00 94.50 616 SER A CA 1
ATOM 4770 C C . SER A 1 616 ? 7.893 -25.808 -27.542 1.00 94.50 616 SER A C 1
ATOM 4772 O O . SER A 1 616 ? 7.309 -26.613 -26.814 1.00 94.50 616 SER A O 1
ATOM 4774 N N . VAL A 1 617 ? 8.089 -24.527 -27.247 1.00 94.31 617 VAL A N 1
ATOM 4775 C CA . VAL A 1 617 ? 7.531 -23.836 -26.085 1.00 94.31 617 VAL A CA 1
ATOM 4776 C C . VAL A 1 617 ? 6.620 -22.709 -26.545 1.00 94.31 617 VAL A C 1
ATOM 4778 O O . VAL A 1 617 ? 6.821 -22.131 -27.617 1.00 94.31 617 VAL A O 1
ATOM 4781 N N . GLY A 1 618 ? 5.630 -22.380 -25.735 1.00 89.56 618 GLY A N 1
ATOM 4782 C CA . GLY A 1 618 ? 4.761 -21.243 -25.990 1.00 89.56 618 GLY A CA 1
ATOM 4783 C C . GLY A 1 618 ? 3.934 -20.918 -24.770 1.00 89.56 618 GLY A C 1
ATOM 4784 O O . GLY A 1 618 ? 3.721 -21.783 -23.928 1.00 89.56 618 GLY A O 1
ATOM 4785 N N . ASP A 1 619 ? 3.463 -19.691 -24.695 1.00 89.62 619 ASP A N 1
ATOM 4786 C CA . ASP A 1 619 ? 2.581 -19.242 -23.637 1.00 89.62 619 ASP A CA 1
ATOM 4787 C C . ASP A 1 619 ? 1.551 -18.256 -24.209 1.00 89.62 619 ASP A C 1
ATOM 4789 O O . ASP A 1 619 ? 1.742 -17.716 -25.304 1.00 89.62 619 ASP A O 1
ATOM 4793 N N . ALA A 1 620 ? 0.412 -18.106 -23.533 1.00 74.12 620 ALA A N 1
ATOM 4794 C CA . ALA A 1 620 ? -0.662 -17.233 -23.994 1.00 74.12 620 ALA A CA 1
ATOM 4795 C C . ALA A 1 620 ? -0.408 -15.752 -23.665 1.00 74.12 620 ALA A C 1
ATOM 4797 O O . ALA A 1 620 ? -0.979 -14.887 -24.334 1.00 74.12 620 ALA A O 1
ATOM 4798 N N . GLN A 1 621 ? 0.424 -15.460 -22.663 1.00 82.56 621 GLN A N 1
ATOM 4799 C CA . GLN A 1 621 ? 0.759 -14.118 -22.193 1.00 82.56 621 GLN A CA 1
ATOM 4800 C C . GLN A 1 621 ? 2.199 -13.721 -22.564 1.00 82.56 621 GLN A C 1
ATOM 4802 O O . GLN A 1 621 ? 2.433 -12.564 -22.916 1.00 82.56 621 GLN A O 1
ATOM 4807 N N . ASP A 1 622 ? 3.135 -14.672 -22.572 1.00 73.69 622 ASP A N 1
ATOM 4808 C CA . ASP A 1 622 ? 4.547 -14.452 -22.877 1.00 73.69 622 ASP A CA 1
ATOM 4809 C C . ASP A 1 622 ? 4.931 -14.759 -24.328 1.00 73.69 622 ASP A C 1
ATOM 4811 O O . ASP A 1 622 ? 4.610 -15.799 -24.915 1.00 73.69 622 ASP A O 1
ATOM 4815 N N . ALA A 1 623 ? 5.746 -13.874 -24.910 1.00 79.19 623 ALA A N 1
ATOM 4816 C CA . ALA A 1 623 ? 6.405 -14.173 -26.172 1.00 79.19 623 ALA A CA 1
ATOM 4817 C C . ALA A 1 623 ? 7.358 -15.375 -25.984 1.00 79.19 623 ALA A C 1
ATOM 4819 O O . ALA A 1 623 ? 8.151 -15.379 -25.044 1.00 79.19 623 ALA A O 1
ATOM 4820 N N . PRO A 1 624 ? 7.418 -16.351 -26.911 1.00 80.44 624 PRO A N 1
ATOM 4821 C CA . PRO A 1 624 ? 8.252 -17.552 -26.744 1.00 80.44 624 PRO A CA 1
ATOM 4822 C C . PRO A 1 624 ? 9.760 -17.307 -26.525 1.00 80.44 624 PRO A C 1
ATOM 4824 O O . PRO A 1 624 ? 10.494 -18.197 -26.091 1.00 80.44 624 PRO A O 1
ATOM 4827 N N . GLY A 1 625 ? 10.253 -16.113 -26.868 1.00 78.25 625 GLY A N 1
ATOM 4828 C CA . GLY A 1 625 ? 11.627 -15.688 -26.596 1.00 78.25 625 GLY A CA 1
ATOM 4829 C C . GLY A 1 625 ? 11.900 -15.341 -25.128 1.00 78.25 625 GLY A C 1
ATOM 4830 O O . GLY A 1 625 ? 13.049 -15.454 -24.715 1.00 78.25 625 GLY A O 1
ATOM 4831 N N . ALA A 1 626 ? 10.868 -14.962 -24.369 1.00 80.69 626 ALA A N 1
ATOM 4832 C CA . ALA A 1 626 ? 10.938 -14.594 -22.954 1.00 80.69 626 ALA A CA 1
ATOM 4833 C C . ALA A 1 626 ? 10.858 -15.808 -22.008 1.00 80.69 626 ALA A C 1
ATOM 4835 O O . ALA A 1 626 ? 11.252 -15.709 -20.851 1.00 80.69 626 ALA A O 1
ATOM 4836 N N . LEU A 1 627 ? 10.406 -16.966 -22.505 1.00 85.38 627 LEU A N 1
ATOM 4837 C CA . LEU A 1 627 ? 10.327 -18.201 -21.723 1.00 85.38 627 LEU A CA 1
ATOM 4838 C C . LEU A 1 627 ? 11.721 -18.754 -21.399 1.00 85.38 627 LEU A C 1
ATOM 4840 O O . LEU A 1 627 ? 12.566 -18.920 -22.289 1.00 85.38 627 LEU A O 1
ATOM 4844 N N . THR A 1 628 ? 11.931 -19.117 -20.134 1.00 90.25 628 THR A N 1
ATOM 4845 C CA . THR A 1 628 ? 13.181 -19.724 -19.661 1.00 90.25 628 THR A CA 1
ATOM 4846 C C . THR A 1 628 ? 13.056 -21.241 -19.669 1.00 90.25 628 THR A C 1
ATOM 4848 O O . THR A 1 628 ? 12.117 -21.794 -19.107 1.00 90.25 628 THR A O 1
ATOM 4851 N N . VAL A 1 629 ? 14.011 -21.940 -20.289 1.00 93.44 629 VAL A N 1
ATOM 4852 C CA . VAL A 1 629 ? 14.033 -23.410 -20.342 1.00 93.44 629 VAL A CA 1
ATOM 4853 C C . VAL A 1 629 ? 15.239 -23.943 -19.582 1.00 93.44 629 VAL A C 1
ATOM 4855 O O . VAL A 1 629 ? 16.354 -23.460 -19.758 1.00 93.44 629 VAL A O 1
ATOM 4858 N N . SER A 1 630 ? 15.023 -24.978 -18.775 1.00 91.00 630 SER A N 1
ATOM 4859 C CA . SER A 1 630 ? 16.066 -25.722 -18.070 1.00 91.00 630 SER A CA 1
ATOM 4860 C C . SER A 1 630 ? 15.919 -27.227 -18.307 1.00 91.00 630 SER A C 1
ATOM 4862 O O . SER A 1 630 ? 14.844 -27.714 -18.662 1.00 91.00 630 SER A O 1
ATOM 4864 N N . ALA A 1 631 ? 17.015 -27.968 -18.137 1.00 94.50 631 ALA A N 1
ATOM 4865 C CA . ALA A 1 631 ? 17.057 -29.420 -18.278 1.00 94.50 631 ALA A CA 1
ATOM 4866 C C . ALA A 1 631 ? 17.771 -30.052 -17.076 1.00 94.50 631 ALA A C 1
ATOM 4868 O O . ALA A 1 631 ? 18.754 -29.504 -16.579 1.00 94.50 631 ALA A O 1
ATOM 4869 N N . SER A 1 632 ? 17.316 -31.224 -16.636 1.00 93.19 632 SER A N 1
ATOM 4870 C CA . SER A 1 632 ? 17.966 -32.005 -15.578 1.00 93.19 632 SER A CA 1
ATOM 4871 C C . SER A 1 632 ? 17.885 -33.507 -15.845 1.00 93.19 632 SER A C 1
ATOM 4873 O O . SER A 1 632 ? 16.982 -33.983 -16.528 1.00 93.19 632 SER A O 1
ATOM 4875 N N . SER A 1 633 ? 18.840 -34.255 -15.305 1.00 96.62 633 SER A N 1
ATOM 4876 C CA . SER A 1 633 ? 18.935 -35.711 -15.366 1.00 96.62 633 SER A CA 1
ATOM 4877 C C . SER A 1 633 ? 18.716 -36.330 -13.989 1.00 96.62 633 SER A C 1
ATOM 4879 O O . SER A 1 633 ? 19.281 -35.873 -12.992 1.00 96.62 633 SER A O 1
ATOM 4881 N N . SER A 1 634 ? 17.959 -37.429 -13.945 1.00 95.44 634 SER A N 1
ATOM 4882 C CA . SER A 1 634 ? 17.769 -38.250 -12.743 1.00 95.44 634 SER A CA 1
ATOM 4883 C C . SER A 1 634 ? 18.998 -39.090 -12.370 1.00 95.44 634 SER A C 1
ATOM 4885 O O . SER A 1 634 ? 19.066 -39.624 -11.267 1.00 95.44 634 SER A O 1
ATOM 4887 N N . ASN A 1 635 ? 19.947 -39.262 -13.295 1.00 95.25 635 ASN A N 1
ATOM 4888 C CA . ASN A 1 635 ? 21.177 -40.022 -13.092 1.00 95.25 635 ASN A CA 1
ATOM 4889 C C . ASN A 1 635 ? 22.359 -39.163 -13.548 1.00 95.25 635 ASN A C 1
ATOM 4891 O O . ASN A 1 635 ? 22.777 -39.206 -14.708 1.00 95.25 635 ASN A O 1
ATOM 4895 N N . THR A 1 636 ? 22.888 -38.372 -12.617 1.00 95.62 636 THR A N 1
ATOM 4896 C CA . THR A 1 636 ? 23.979 -37.422 -12.872 1.00 95.62 636 THR A CA 1
ATOM 4897 C C . THR A 1 636 ? 25.329 -38.093 -13.105 1.00 95.62 636 THR A C 1
ATOM 4899 O O . THR A 1 636 ? 26.225 -37.466 -13.662 1.00 95.62 636 THR A O 1
ATOM 4902 N N . THR A 1 637 ? 25.475 -39.374 -12.749 1.00 93.25 637 THR A N 1
ATOM 4903 C CA . THR A 1 637 ? 26.648 -40.181 -13.111 1.00 93.25 637 THR A CA 1
ATOM 4904 C C . THR A 1 637 ? 26.641 -40.598 -14.583 1.00 93.25 637 THR A C 1
ATOM 4906 O O . THR A 1 637 ? 27.698 -40.625 -15.205 1.00 93.25 637 THR A O 1
ATOM 4909 N N . LEU A 1 638 ? 25.465 -40.871 -15.164 1.00 95.06 638 LEU A N 1
ATOM 4910 C CA . LEU A 1 638 ? 25.312 -41.180 -16.591 1.00 95.06 638 LEU A CA 1
ATOM 4911 C C . LEU A 1 638 ? 25.256 -39.907 -17.447 1.00 95.06 638 LEU A C 1
ATOM 4913 O O . LEU A 1 638 ? 25.910 -39.840 -18.484 1.00 95.06 638 LEU A O 1
ATOM 4917 N N . VAL A 1 639 ? 24.489 -38.900 -17.017 1.00 97.19 639 VAL A N 1
ATOM 4918 C CA . VAL A 1 639 ? 24.352 -37.593 -17.682 1.00 97.19 639 VAL A CA 1
ATOM 4919 C C . VAL A 1 639 ? 24.439 -36.482 -16.627 1.00 97.19 639 VAL A C 1
ATOM 4921 O O . VAL A 1 639 ? 23.437 -36.201 -15.969 1.00 97.19 639 VAL A O 1
ATOM 4924 N N . PRO A 1 640 ? 25.609 -35.852 -16.434 1.00 96.94 640 PRO A N 1
ATOM 4925 C CA . PRO A 1 640 ? 25.764 -34.719 -15.522 1.00 96.94 640 PRO A CA 1
ATOM 4926 C C . PRO A 1 640 ? 24.865 -33.517 -15.864 1.00 96.94 640 PRO A C 1
ATOM 4928 O O . PRO A 1 640 ? 24.623 -33.221 -17.032 1.00 96.94 640 PRO A O 1
ATOM 4931 N N . ASN A 1 641 ? 24.432 -32.764 -14.847 1.00 92.50 641 ASN A N 1
ATOM 4932 C CA . ASN A 1 641 ? 23.619 -31.548 -15.012 1.00 92.50 641 ASN A CA 1
ATOM 4933 C C . ASN A 1 641 ? 24.487 -30.315 -15.309 1.00 92.50 641 ASN A C 1
ATOM 4935 O O . ASN A 1 641 ? 24.521 -29.367 -14.530 1.00 92.50 641 ASN A O 1
ATOM 4939 N N . ASN A 1 642 ? 25.237 -30.342 -16.410 1.00 89.12 642 ASN A N 1
ATOM 4940 C CA . ASN A 1 642 ? 26.037 -29.203 -16.858 1.00 89.12 642 ASN A CA 1
ATOM 4941 C C . ASN A 1 642 ? 25.792 -28.911 -18.355 1.00 89.12 642 ASN A C 1
ATOM 4943 O O . ASN A 1 642 ? 25.319 -29.794 -19.077 1.00 89.12 642 ASN A O 1
ATOM 4947 N N . PRO A 1 643 ? 26.148 -27.712 -18.853 1.00 89.19 643 PRO A N 1
ATOM 4948 C CA . PRO A 1 643 ? 25.883 -27.324 -20.242 1.00 89.19 643 PRO A CA 1
ATOM 4949 C C . PRO A 1 643 ? 26.602 -28.158 -21.315 1.00 89.19 643 PRO A C 1
ATOM 4951 O O . PRO A 1 643 ? 26.201 -28.123 -22.477 1.00 89.19 643 PRO A O 1
ATOM 4954 N N . ALA A 1 644 ? 27.658 -28.903 -20.960 1.00 90.31 644 ALA A N 1
ATOM 4955 C CA . ALA A 1 644 ? 28.363 -29.787 -21.892 1.00 90.31 644 ALA A CA 1
ATOM 4956 C C . ALA A 1 644 ? 27.621 -31.120 -22.108 1.00 90.31 644 ALA A C 1
ATOM 4958 O O . ALA A 1 644 ? 27.748 -31.742 -23.163 1.00 90.31 644 ALA A O 1
ATOM 4959 N N . ASN A 1 645 ? 26.837 -31.555 -21.118 1.00 96.94 645 ASN A N 1
ATOM 4960 C CA . ASN A 1 645 ? 26.067 -32.797 -21.154 1.00 96.94 645 ASN A CA 1
ATOM 4961 C C . ASN A 1 645 ? 24.582 -32.563 -21.479 1.00 96.94 645 ASN A C 1
ATOM 4963 O O . ASN A 1 645 ? 23.969 -33.409 -22.126 1.00 96.94 645 ASN A O 1
ATOM 4967 N N . LEU A 1 646 ? 24.021 -31.424 -21.067 1.00 96.81 646 LEU A N 1
ATOM 4968 C CA . LEU A 1 646 ? 22.659 -30.976 -21.360 1.00 96.81 646 LEU A CA 1
ATOM 4969 C C . LEU A 1 646 ? 22.720 -29.604 -22.041 1.00 96.81 646 LEU A C 1
ATOM 4971 O O . LEU A 1 646 ? 22.628 -28.562 -21.394 1.00 96.81 646 LEU A O 1
ATOM 4975 N N . SER A 1 647 ? 22.912 -29.608 -23.358 1.00 96.06 647 SER A N 1
ATOM 4976 C CA . SER A 1 647 ? 23.093 -28.382 -24.138 1.00 96.06 647 SER A CA 1
ATOM 4977 C C . SER A 1 647 ? 21.769 -27.930 -24.755 1.00 96.06 647 SER A C 1
ATOM 4979 O O . SER A 1 647 ? 21.221 -28.608 -25.629 1.00 96.06 647 SER A O 1
ATOM 4981 N N . LEU A 1 648 ? 21.242 -26.797 -24.286 1.00 95.69 648 LEU A N 1
ATOM 4982 C CA . LEU A 1 648 ? 20.042 -26.160 -24.835 1.00 95.69 648 LEU A CA 1
ATOM 4983 C C . LEU A 1 648 ? 20.402 -25.232 -26.005 1.00 95.69 648 LEU A C 1
ATOM 4985 O O . LEU A 1 648 ? 21.394 -24.510 -25.961 1.00 95.69 648 LEU A O 1
ATOM 4989 N N . GLY A 1 649 ? 19.568 -25.235 -27.043 1.00 91.94 649 GLY A N 1
ATOM 4990 C CA . GLY A 1 649 ? 19.708 -24.405 -28.239 1.00 91.94 649 GLY A CA 1
ATOM 4991 C C . GLY A 1 649 ? 18.358 -24.003 -28.840 1.00 91.94 649 GLY A C 1
ATOM 4992 O O . GLY A 1 649 ? 17.299 -24.250 -28.258 1.00 91.94 649 GLY A O 1
ATOM 4993 N N . GLY A 1 650 ? 18.393 -23.386 -30.023 1.00 91.81 650 GLY A N 1
ATOM 4994 C CA . GLY A 1 650 ? 17.210 -22.825 -30.686 1.00 91.81 650 GLY A CA 1
ATOM 4995 C C . GLY A 1 650 ? 16.762 -21.474 -30.108 1.00 91.81 650 GLY A C 1
ATOM 4996 O O . GLY A 1 650 ? 17.344 -20.956 -29.154 1.00 91.81 650 GLY A O 1
ATOM 4997 N N . SER A 1 651 ? 15.729 -20.878 -30.704 1.00 82.06 651 SER A N 1
ATOM 4998 C CA . SER A 1 651 ? 15.216 -19.550 -30.345 1.00 82.06 651 SER A CA 1
ATOM 4999 C C . SER A 1 651 ? 13.708 -19.432 -30.582 1.00 82.06 651 SER A C 1
ATOM 5001 O O . SER A 1 651 ? 13.108 -20.199 -31.338 1.00 82.06 651 SER A O 1
ATOM 5003 N N . GLY A 1 652 ? 13.074 -18.464 -29.912 1.00 87.56 652 GLY A N 1
ATOM 5004 C CA . GLY A 1 652 ? 11.623 -18.288 -29.979 1.00 87.56 652 GLY A CA 1
ATOM 5005 C C . GLY A 1 652 ? 10.884 -19.563 -29.562 1.00 87.56 652 GLY A C 1
ATOM 5006 O O . GLY A 1 652 ? 11.239 -20.189 -28.565 1.00 87.56 652 GLY A O 1
ATOM 5007 N N . ALA A 1 653 ? 9.867 -19.959 -30.331 1.00 88.69 653 ALA A N 1
ATOM 5008 C CA . ALA A 1 653 ? 9.079 -21.151 -30.025 1.00 88.69 653 ALA A CA 1
ATOM 5009 C C . ALA A 1 653 ? 9.835 -22.461 -30.287 1.00 88.69 653 ALA A C 1
ATOM 5011 O O . ALA A 1 653 ? 9.532 -23.453 -29.641 1.00 88.69 653 ALA A O 1
ATOM 5012 N N . GLY A 1 654 ? 10.804 -22.488 -31.211 1.00 94.75 654 GLY A N 1
ATOM 5013 C CA . GLY A 1 654 ? 11.535 -23.699 -31.595 1.00 94.75 654 GLY A CA 1
ATOM 5014 C C . GLY A 1 654 ? 12.838 -23.852 -30.815 1.00 94.75 654 GLY A C 1
ATOM 5015 O O . GLY A 1 654 ? 13.809 -23.141 -31.074 1.00 94.75 654 GLY A O 1
ATOM 5016 N N . ARG A 1 655 ? 12.880 -24.802 -29.880 1.00 96.00 655 ARG A N 1
ATOM 5017 C CA . ARG A 1 655 ? 14.038 -25.063 -29.016 1.00 96.00 655 ARG A CA 1
ATOM 5018 C C . ARG A 1 655 ? 14.594 -26.463 -29.262 1.00 96.00 655 ARG A C 1
ATOM 5020 O O . ARG A 1 655 ? 13.923 -27.338 -29.809 1.00 96.00 655 ARG A O 1
ATOM 5027 N N . THR A 1 656 ? 15.848 -26.673 -28.879 1.00 96.12 656 THR A N 1
ATOM 5028 C CA . THR A 1 656 ? 16.512 -27.976 -28.997 1.00 96.12 656 THR A CA 1
ATOM 5029 C C . THR A 1 656 ? 17.262 -28.338 -27.726 1.00 96.12 656 THR A C 1
ATOM 5031 O O . THR A 1 656 ? 17.850 -27.461 -27.100 1.00 96.12 656 THR A O 1
ATOM 5034 N N . LEU A 1 657 ? 17.316 -29.625 -27.385 1.00 97.94 657 LEU A N 1
ATOM 5035 C CA . LEU A 1 657 ? 18.198 -30.171 -26.351 1.00 97.94 657 LEU A CA 1
ATOM 5036 C C . LEU A 1 657 ? 19.131 -31.211 -26.980 1.00 97.94 657 LEU A C 1
ATOM 5038 O O . LEU A 1 657 ? 18.657 -32.152 -27.606 1.00 97.94 657 LEU A O 1
ATOM 5042 N N . THR A 1 658 ? 20.440 -31.081 -26.783 1.00 97.88 658 THR A N 1
ATOM 5043 C CA . THR A 1 658 ? 21.405 -32.153 -27.076 1.00 97.88 658 THR A CA 1
ATOM 5044 C C . THR A 1 658 ? 21.849 -32.792 -25.770 1.00 97.88 658 THR A C 1
ATOM 5046 O O . THR A 1 658 ? 22.351 -32.093 -24.887 1.00 97.88 658 THR A O 1
ATOM 5049 N N . VAL A 1 659 ? 21.683 -34.113 -25.657 1.00 97.69 659 VAL A N 1
ATOM 5050 C CA . VAL A 1 659 ? 22.112 -34.879 -24.485 1.00 97.69 659 VAL A CA 1
ATOM 5051 C C . VAL A 1 659 ? 23.350 -35.705 -24.818 1.00 97.69 659 VAL A C 1
ATOM 5053 O O . VAL A 1 659 ? 23.333 -36.535 -25.731 1.00 97.69 659 VAL A O 1
ATOM 5056 N N . THR A 1 660 ? 24.418 -35.497 -24.051 1.00 97.00 660 THR A N 1
ATOM 5057 C CA . THR A 1 660 ? 25.696 -36.205 -24.185 1.00 97.00 660 THR A CA 1
ATOM 5058 C C . THR A 1 660 ? 25.990 -36.948 -22.879 1.00 97.00 660 THR A C 1
ATOM 5060 O O . THR A 1 660 ? 26.282 -36.296 -21.876 1.00 97.00 660 THR A O 1
ATOM 5063 N N . PRO A 1 661 ? 25.913 -38.290 -22.840 1.00 97.06 661 PRO A N 1
ATOM 5064 C CA . PRO A 1 661 ? 26.320 -39.076 -21.676 1.00 97.06 661 PRO A CA 1
ATOM 5065 C C . PRO A 1 661 ? 27.801 -38.905 -21.327 1.00 97.06 661 PRO A C 1
ATOM 5067 O O . PRO A 1 661 ? 28.626 -38.586 -22.185 1.00 97.06 661 PRO A O 1
ATOM 5070 N N . ALA A 1 662 ? 28.157 -39.158 -20.069 1.00 94.44 662 ALA A N 1
ATOM 5071 C CA . ALA A 1 662 ? 29.550 -39.207 -19.648 1.00 94.44 662 ALA A CA 1
ATOM 5072 C C . ALA A 1 662 ? 30.299 -40.374 -20.342 1.00 94.44 662 ALA A C 1
ATOM 5074 O O . ALA A 1 662 ? 29.713 -41.442 -20.553 1.00 94.44 662 ALA A O 1
ATOM 5075 N N . PRO A 1 663 ? 31.591 -40.209 -20.694 1.00 92.75 663 PRO A N 1
ATOM 5076 C CA . PRO A 1 663 ? 32.354 -41.234 -21.406 1.00 92.75 663 PRO A CA 1
ATOM 5077 C C . PRO A 1 663 ? 32.353 -42.595 -20.698 1.00 92.75 663 PRO A C 1
ATOM 5079 O O . PRO A 1 663 ? 32.533 -42.682 -19.484 1.00 92.75 663 PRO A O 1
ATOM 5082 N N . GLY A 1 664 ? 32.159 -43.664 -21.471 1.00 87.69 664 GLY A N 1
ATOM 5083 C CA . GLY A 1 664 ? 32.161 -45.050 -20.992 1.00 87.69 664 GLY A CA 1
ATOM 5084 C C . GLY A 1 664 ? 30.952 -45.457 -20.143 1.00 87.69 664 GLY A C 1
ATOM 5085 O O . GLY A 1 664 ? 30.856 -46.626 -19.773 1.00 87.69 664 GLY A O 1
ATOM 5086 N N . GLN A 1 665 ? 30.027 -44.541 -19.842 1.00 93.38 665 GLN A N 1
ATOM 5087 C CA . GLN A 1 665 ? 28.845 -44.844 -19.040 1.00 93.38 665 GLN A CA 1
ATOM 5088 C C . GLN A 1 665 ? 27.742 -45.482 -19.891 1.00 93.38 665 GLN A C 1
ATOM 5090 O O . GLN A 1 665 ? 27.466 -45.058 -21.011 1.00 93.38 665 GLN A O 1
ATOM 5095 N N . MET A 1 666 ? 27.087 -46.498 -19.332 1.00 92.94 666 MET A N 1
ATOM 5096 C CA . MET A 1 666 ? 25.916 -47.164 -19.906 1.00 92.94 666 MET A CA 1
ATOM 5097 C C . MET A 1 666 ? 24.798 -47.198 -18.865 1.00 92.94 666 MET A C 1
ATOM 5099 O O . MET A 1 666 ? 25.060 -47.134 -17.665 1.00 92.94 666 MET A O 1
ATOM 5103 N N . GLY A 1 667 ? 23.550 -47.323 -19.310 1.00 93.81 667 GLY A N 1
ATOM 5104 C CA . GLY A 1 667 ? 22.393 -47.377 -18.418 1.00 93.81 667 GLY A CA 1
ATOM 5105 C C . GLY A 1 667 ? 21.256 -46.480 -18.883 1.00 93.81 667 GLY A C 1
ATOM 5106 O O . GLY A 1 667 ? 21.140 -46.175 -20.066 1.00 93.81 667 GLY A O 1
ATOM 5107 N N . SER A 1 668 ? 20.402 -46.068 -17.948 1.00 94.50 668 SER A N 1
ATOM 5108 C CA . SER A 1 668 ? 19.233 -45.239 -18.238 1.00 94.50 668 SER A CA 1
ATOM 5109 C C . SER A 1 668 ? 19.171 -44.013 -17.327 1.00 94.50 668 SER A C 1
ATOM 5111 O O . SER A 1 668 ? 19.514 -44.096 -16.145 1.00 94.50 668 SER A O 1
ATOM 5113 N N . ALA A 1 669 ? 18.703 -42.890 -17.872 1.00 95.50 669 ALA A N 1
ATOM 5114 C CA . ALA A 1 669 ? 18.394 -41.663 -17.140 1.00 95.50 669 ALA A CA 1
ATOM 5115 C C . ALA A 1 669 ? 17.050 -41.097 -17.612 1.00 95.50 669 ALA A C 1
ATOM 5117 O O . ALA A 1 669 ? 16.743 -41.150 -18.803 1.00 95.50 669 ALA A O 1
ATOM 5118 N N . THR A 1 670 ? 16.261 -40.536 -16.699 1.00 96.62 670 THR A N 1
ATOM 5119 C CA . THR A 1 670 ? 15.120 -39.692 -17.065 1.00 96.62 670 THR A CA 1
ATOM 5120 C C . THR A 1 670 ? 15.613 -38.260 -17.184 1.00 96.62 670 THR A C 1
ATOM 5122 O O . THR A 1 670 ? 16.224 -37.741 -16.249 1.00 96.62 670 THR A O 1
ATOM 5125 N N . ILE A 1 671 ? 15.360 -37.641 -18.334 1.00 97.12 671 ILE A N 1
ATOM 5126 C CA . ILE A 1 671 ? 15.673 -36.241 -18.599 1.00 97.12 671 ILE A CA 1
ATOM 5127 C C . ILE A 1 671 ? 14.387 -35.430 -18.473 1.00 97.12 671 ILE A C 1
ATOM 5129 O O . ILE A 1 671 ? 13.407 -35.719 -19.161 1.00 97.12 671 ILE A O 1
ATOM 5133 N N . THR A 1 672 ? 14.403 -34.419 -17.610 1.00 93.12 672 THR A N 1
ATOM 5134 C CA . THR A 1 672 ? 13.287 -33.500 -17.369 1.00 93.12 672 THR A CA 1
ATOM 5135 C C . THR A 1 672 ? 13.612 -32.142 -17.967 1.00 93.12 672 THR A C 1
ATOM 5137 O O . THR A 1 672 ? 14.622 -31.539 -17.606 1.00 93.12 672 THR A O 1
ATOM 5140 N N . LEU A 1 673 ? 12.749 -31.661 -18.858 1.00 94.81 673 LEU A N 1
ATOM 5141 C CA . LEU A 1 673 ? 12.748 -30.295 -19.371 1.00 94.81 673 LEU A CA 1
ATOM 5142 C C . LEU A 1 673 ? 11.679 -29.492 -18.638 1.00 94.81 673 LEU A C 1
ATOM 5144 O O . LEU A 1 673 ? 10.526 -29.917 -18.616 1.00 94.81 673 LEU A O 1
ATOM 5148 N N . THR A 1 674 ? 12.048 -28.332 -18.103 1.00 89.31 674 THR A N 1
ATOM 5149 C CA . THR A 1 674 ? 11.128 -27.400 -17.440 1.00 89.31 674 THR A CA 1
ATOM 5150 C C . THR A 1 674 ? 11.161 -26.067 -18.170 1.00 89.31 674 THR A C 1
ATOM 5152 O O . THR A 1 674 ? 12.240 -25.519 -18.396 1.00 89.31 674 THR A O 1
ATOM 5155 N N . VAL A 1 675 ? 9.990 -25.548 -18.527 1.00 92.94 675 VAL A N 1
ATOM 5156 C CA . VAL A 1 675 ? 9.804 -24.185 -19.025 1.00 92.94 675 VAL A CA 1
ATOM 5157 C C . VAL A 1 675 ? 9.131 -23.346 -17.943 1.00 92.94 675 VAL A C 1
ATOM 5159 O O . VAL A 1 675 ? 8.184 -23.814 -17.311 1.00 92.94 675 VAL A O 1
ATOM 5162 N N . LEU A 1 676 ? 9.650 -22.142 -17.724 1.00 81.50 676 LEU A N 1
ATOM 5163 C CA . LEU A 1 676 ? 9.131 -21.134 -16.806 1.00 81.50 676 LEU A CA 1
ATOM 5164 C C . LEU A 1 676 ? 8.711 -19.906 -17.617 1.00 81.50 676 LEU A C 1
ATOM 5166 O O . LEU A 1 676 ? 9.438 -19.492 -18.530 1.00 81.50 676 LEU A O 1
ATOM 5170 N N . ASP A 1 677 ? 7.543 -19.368 -17.295 1.00 84.12 677 ASP A N 1
ATOM 5171 C CA . ASP A 1 677 ? 7.053 -18.103 -17.834 1.00 84.12 677 ASP A CA 1
ATOM 5172 C C . ASP A 1 677 ? 7.523 -16.904 -16.987 1.00 84.12 677 ASP A C 1
ATOM 5174 O O . ASP A 1 677 ? 8.243 -17.073 -15.998 1.00 84.12 677 ASP A O 1
ATOM 5178 N N . SER A 1 678 ? 7.179 -15.681 -17.396 1.00 67.69 678 SER A N 1
ATOM 5179 C CA . SER A 1 678 ? 7.576 -14.469 -16.667 1.00 67.69 678 SER A CA 1
ATOM 5180 C C . SER A 1 678 ? 6.801 -14.264 -15.360 1.00 67.69 678 SER A C 1
ATOM 5182 O O . SER A 1 678 ? 7.242 -13.493 -14.514 1.00 67.69 678 SER A O 1
ATOM 5184 N N . GLY A 1 679 ? 5.690 -14.983 -15.174 1.00 59.62 679 GLY A N 1
ATOM 5185 C CA . GLY A 1 679 ? 4.881 -15.018 -13.954 1.00 59.62 679 GLY A CA 1
ATOM 5186 C C . GLY A 1 679 ? 5.161 -16.231 -13.058 1.00 59.62 679 GLY A C 1
ATOM 5187 O O . GLY A 1 679 ? 4.315 -16.591 -12.236 1.00 59.62 679 GLY A O 1
ATOM 5188 N N . SER A 1 680 ? 6.321 -16.876 -13.221 1.00 71.69 680 SER A N 1
ATOM 5189 C CA . SER A 1 680 ? 6.798 -18.026 -12.443 1.00 71.69 680 SER A CA 1
ATOM 5190 C C . SER A 1 680 ? 5.911 -19.286 -12.458 1.00 71.69 680 SER A C 1
ATOM 5192 O O . SER A 1 680 ? 6.112 -20.196 -11.645 1.00 71.69 680 SER A O 1
ATOM 5194 N N . LEU A 1 681 ? 4.967 -19.419 -13.395 1.00 70.25 681 LEU A N 1
ATOM 5195 C CA . LEU A 1 681 ? 4.297 -20.696 -13.642 1.00 70.25 681 LEU A CA 1
ATOM 5196 C C . LEU A 1 681 ? 5.165 -21.564 -14.548 1.00 70.25 681 LEU A C 1
ATOM 5198 O O . LEU A 1 681 ? 5.891 -21.093 -15.425 1.00 70.25 681 LEU A O 1
ATOM 5202 N N . SER A 1 682 ? 5.097 -22.877 -14.332 1.00 84.94 682 SER A N 1
ATOM 5203 C CA . SER A 1 682 ? 5.942 -23.824 -15.051 1.00 84.94 682 SER A CA 1
ATOM 5204 C C . SER A 1 682 ? 5.158 -24.956 -15.693 1.00 84.94 682 SER A C 1
ATOM 5206 O O . SER A 1 682 ? 4.119 -25.399 -15.199 1.00 84.94 682 SER A O 1
ATOM 5208 N N . ALA A 1 683 ? 5.717 -25.469 -16.783 1.00 86.06 683 ALA A N 1
ATOM 5209 C CA . ALA A 1 683 ? 5.348 -26.749 -17.362 1.00 86.06 683 ALA A CA 1
ATOM 5210 C C . ALA A 1 683 ? 6.600 -27.584 -17.596 1.00 86.06 683 ALA A C 1
ATOM 5212 O O . ALA A 1 683 ? 7.697 -27.062 -17.792 1.00 86.06 683 ALA A O 1
ATOM 5213 N N . ASN A 1 684 ? 6.448 -28.904 -17.570 1.00 90.12 684 ASN A N 1
ATOM 5214 C CA . ASN A 1 684 ? 7.559 -29.809 -17.808 1.00 90.12 684 ASN A CA 1
ATOM 5215 C C . ASN A 1 684 ? 7.167 -30.973 -18.716 1.00 90.12 684 ASN A C 1
ATOM 5217 O O . ASN A 1 684 ? 6.007 -31.378 -18.778 1.00 90.12 684 ASN A O 1
ATOM 5221 N N . THR A 1 685 ? 8.165 -31.514 -19.407 1.00 93.69 685 THR A N 1
ATOM 5222 C CA . THR A 1 685 ? 8.085 -32.798 -20.106 1.00 93.69 685 THR A CA 1
ATOM 5223 C C . THR A 1 685 ? 9.279 -33.657 -19.720 1.00 93.69 685 THR A C 1
ATOM 5225 O O . THR A 1 685 ? 10.352 -33.144 -19.401 1.00 93.69 685 THR A O 1
ATOM 5228 N N . GLN A 1 686 ? 9.111 -34.976 -19.774 1.00 94.81 686 GLN A N 1
ATOM 5229 C CA . GLN A 1 686 ? 10.166 -35.933 -19.455 1.00 94.81 686 GLN A CA 1
ATOM 5230 C C . GLN A 1 686 ? 10.305 -36.974 -20.560 1.00 94.81 686 GLN A C 1
ATOM 5232 O O . GLN A 1 686 ? 9.315 -37.360 -21.179 1.00 94.81 686 GLN A O 1
ATOM 5237 N N . PHE A 1 687 ? 11.528 -37.449 -20.778 1.00 97.44 687 PHE A N 1
ATOM 5238 C CA . PHE A 1 687 ? 11.803 -38.600 -21.633 1.00 97.44 687 PHE A CA 1
ATOM 5239 C C . PHE A 1 687 ? 12.935 -39.446 -21.051 1.00 97.44 687 PHE A C 1
ATOM 5241 O O . PHE A 1 687 ? 13.792 -38.962 -20.310 1.00 97.44 687 PHE A O 1
ATOM 5248 N N . THR A 1 688 ? 12.944 -40.731 -21.380 1.00 97.19 688 THR A N 1
ATOM 5249 C CA . THR A 1 688 ? 14.010 -41.651 -20.983 1.00 97.19 688 THR A CA 1
ATOM 5250 C C . THR A 1 688 ? 15.118 -41.658 -22.030 1.00 97.19 688 THR A C 1
ATOM 5252 O O . THR A 1 688 ? 14.854 -41.857 -23.216 1.00 97.19 688 THR A O 1
ATOM 5255 N N . LEU A 1 689 ? 16.362 -41.492 -21.583 1.00 97.19 689 LEU A N 1
ATOM 5256 C CA . LEU A 1 689 ? 17.565 -41.773 -22.355 1.00 97.19 689 LEU A CA 1
ATOM 5257 C C . LEU A 1 689 ? 18.119 -43.140 -21.954 1.00 97.19 689 LEU A C 1
ATOM 5259 O O . LEU A 1 689 ? 18.432 -43.357 -20.784 1.00 97.19 689 LEU A O 1
ATOM 5263 N N . THR A 1 690 ? 18.305 -44.031 -22.925 1.00 96.62 690 THR A N 1
ATOM 5264 C CA . THR A 1 690 ? 18.999 -45.312 -22.750 1.00 96.62 690 THR A CA 1
ATOM 5265 C C . THR A 1 690 ? 20.328 -45.301 -23.501 1.00 96.62 690 THR A C 1
ATOM 5267 O O . THR A 1 690 ? 20.378 -45.058 -24.704 1.00 96.62 690 THR A O 1
ATOM 5270 N N . VAL A 1 691 ? 21.418 -45.585 -22.792 1.00 94.44 691 VAL A N 1
ATOM 5271 C CA . VAL A 1 691 ? 22.762 -45.726 -23.357 1.00 94.44 691 VAL A CA 1
ATOM 5272 C C . VAL A 1 691 ? 23.115 -47.208 -23.397 1.00 94.44 691 VAL A C 1
ATOM 5274 O O . VAL A 1 691 ? 23.244 -47.857 -22.356 1.00 94.44 691 VAL A O 1
ATOM 5277 N N . THR A 1 692 ? 23.233 -47.740 -24.610 1.00 89.19 692 THR A N 1
ATOM 5278 C CA . THR A 1 692 ? 23.437 -49.167 -24.899 1.00 89.19 692 THR A CA 1
ATOM 5279 C C . THR A 1 692 ? 24.871 -49.456 -25.336 1.00 89.19 692 THR A C 1
ATOM 5281 O O . THR A 1 692 ? 25.623 -48.548 -25.702 1.00 89.19 692 THR A O 1
ATOM 5284 N N . SER A 1 693 ? 25.270 -50.729 -25.319 1.00 80.62 693 SER A N 1
ATOM 5285 C CA . SER A 1 693 ? 26.499 -51.142 -25.992 1.00 80.62 693 SER A CA 1
ATOM 5286 C C . SER A 1 693 ? 26.368 -50.901 -27.501 1.00 80.62 693 SER A C 1
ATOM 5288 O O . SER A 1 693 ? 25.335 -51.186 -28.105 1.00 80.62 693 SER A O 1
ATOM 5290 N N . GLY A 1 694 ? 27.413 -50.343 -28.114 1.00 73.44 694 GLY A N 1
ATOM 5291 C CA . GLY A 1 694 ? 27.449 -50.155 -29.563 1.00 73.44 694 GLY A CA 1
ATOM 5292 C C . GLY A 1 694 ? 27.536 -51.485 -30.336 1.00 73.44 694 GLY A C 1
ATOM 5293 O O . GLY A 1 694 ? 27.807 -52.536 -29.744 1.00 73.44 694 GLY A O 1
ATOM 5294 N N . PRO A 1 695 ? 27.328 -51.457 -31.665 1.00 76.25 695 PRO A N 1
ATOM 5295 C CA . PRO A 1 695 ? 27.582 -52.610 -32.529 1.00 76.25 695 PRO A CA 1
ATOM 5296 C C . PRO A 1 695 ? 29.050 -53.063 -32.440 1.00 76.25 695 PRO A C 1
ATOM 5298 O O . PRO A 1 695 ? 29.956 -52.235 -32.346 1.00 76.25 695 PRO A O 1
ATOM 5301 N N . SER A 1 696 ? 29.292 -54.376 -32.483 1.00 81.25 696 SER A N 1
ATOM 5302 C CA . SER A 1 696 ? 30.626 -54.987 -32.379 1.00 81.25 696 SER A CA 1
ATOM 5303 C C . SER A 1 696 ? 30.910 -55.924 -33.555 1.00 81.25 696 SER A C 1
ATOM 5305 O O . SER A 1 696 ? 30.034 -56.683 -33.979 1.00 81.25 696 SER A O 1
ATOM 5307 N N . ALA A 1 697 ? 32.133 -55.863 -34.094 1.00 83.12 697 ALA A N 1
ATOM 5308 C CA . ALA A 1 697 ? 32.564 -56.701 -35.214 1.00 83.12 697 ALA A CA 1
ATOM 5309 C C . ALA A 1 697 ? 32.674 -58.189 -34.811 1.00 83.12 697 ALA A C 1
ATOM 5311 O O . ALA A 1 697 ? 32.898 -58.478 -33.631 1.00 83.12 697 ALA A O 1
ATOM 5312 N N . PRO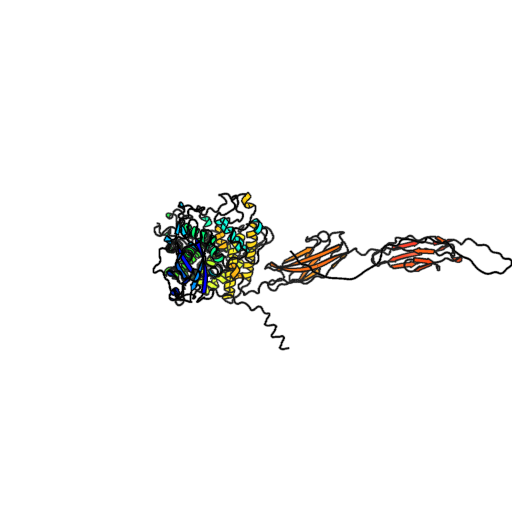 A 1 698 ? 32.535 -59.141 -35.756 1.00 90.19 698 PRO A N 1
ATOM 5313 C CA . PRO A 1 698 ? 32.592 -60.562 -35.445 1.00 90.19 698 PRO A CA 1
ATOM 5314 C C . PRO A 1 698 ? 33.979 -61.006 -34.967 1.00 90.19 698 PRO A C 1
ATOM 5316 O O . PRO A 1 698 ? 34.984 -60.537 -35.495 1.00 90.19 698 PRO A O 1
ATOM 5319 N N . ALA A 1 699 ? 34.052 -61.963 -34.040 1.00 88.25 699 ALA A N 1
ATOM 5320 C CA . ALA A 1 699 ? 35.305 -62.613 -33.646 1.00 88.25 699 ALA A CA 1
ATOM 5321 C C . ALA A 1 699 ? 35.096 -64.105 -33.351 1.00 88.25 699 ALA A C 1
ATOM 5323 O O . ALA A 1 699 ? 34.148 -64.481 -32.663 1.00 88.25 699 ALA A O 1
ATOM 5324 N N . PHE A 1 700 ? 35.981 -64.970 -33.858 1.00 91.44 700 PHE A N 1
ATOM 5325 C CA . PHE A 1 700 ? 35.928 -66.406 -33.570 1.00 91.44 700 PHE A CA 1
ATOM 5326 C C . PHE A 1 700 ? 36.477 -66.710 -32.171 1.00 91.44 700 PHE A C 1
ATOM 5328 O O . PHE A 1 700 ? 37.573 -66.280 -31.822 1.00 91.44 700 PHE A O 1
ATOM 5335 N N . GLY A 1 701 ? 35.727 -67.492 -31.395 1.00 89.88 701 GLY A N 1
ATOM 5336 C CA . GLY A 1 701 ? 36.104 -67.978 -30.063 1.00 89.88 701 GLY A CA 1
ATOM 5337 C C . GLY A 1 701 ? 36.437 -69.474 -30.004 1.00 89.88 701 GLY A C 1
ATOM 5338 O O . GLY A 1 701 ? 36.673 -69.998 -28.920 1.00 89.88 701 GLY A O 1
ATOM 5339 N N . SER A 1 702 ? 36.424 -70.179 -31.138 1.00 92.44 702 SER A N 1
ATOM 5340 C CA . SER A 1 702 ? 36.729 -71.615 -31.256 1.00 92.44 702 SER A CA 1
ATOM 5341 C C . SER A 1 702 ? 37.897 -71.864 -32.217 1.00 92.44 702 SER A C 1
ATOM 5343 O O . SER A 1 702 ? 38.185 -71.007 -33.046 1.00 92.44 702 SER A O 1
ATOM 5345 N N . THR A 1 703 ? 38.540 -73.036 -32.155 1.00 93.19 703 THR A N 1
ATOM 5346 C CA . THR A 1 703 ? 39.658 -73.422 -33.045 1.00 93.19 703 THR A CA 1
ATOM 5347 C C . THR A 1 703 ? 39.337 -74.746 -33.756 1.00 93.19 703 THR A C 1
ATOM 5349 O O . THR A 1 703 ? 38.911 -75.684 -33.079 1.00 93.19 703 THR A O 1
ATOM 5352 N N . PRO A 1 704 ? 39.525 -74.862 -35.087 1.00 94.31 704 PRO A N 1
ATOM 5353 C CA . PRO A 1 704 ? 39.160 -76.063 -35.841 1.00 94.31 704 PRO A CA 1
ATOM 5354 C C . PRO A 1 704 ? 40.102 -77.251 -35.564 1.00 94.31 704 PRO A C 1
ATOM 5356 O O . PRO A 1 704 ? 41.321 -77.068 -35.555 1.00 94.31 704 PRO A O 1
ATOM 5359 N N . PRO A 1 705 ? 39.583 -78.488 -35.421 1.00 92.94 705 PRO A N 1
ATOM 5360 C CA . PRO A 1 705 ? 40.398 -79.697 -35.495 1.00 92.94 705 PRO A CA 1
ATOM 5361 C C . PRO A 1 705 ? 41.013 -79.843 -36.892 1.00 92.94 705 PRO A C 1
ATOM 5363 O O . PRO A 1 705 ? 40.317 -79.715 -37.898 1.00 92.94 705 PRO A O 1
ATOM 5366 N N . THR A 1 706 ? 42.308 -80.134 -36.976 1.00 94.25 706 THR A N 1
ATOM 5367 C CA . THR A 1 706 ? 43.047 -80.228 -38.250 1.00 94.25 706 THR A CA 1
ATOM 5368 C C . THR A 1 706 ? 43.361 -81.666 -38.661 1.00 94.25 706 THR A C 1
ATOM 5370 O O . THR A 1 706 ? 44.145 -81.894 -39.580 1.00 94.25 706 THR A O 1
ATOM 5373 N N . SER A 1 707 ? 42.739 -82.652 -38.014 1.00 90.12 707 SER A N 1
ATOM 5374 C CA . SER A 1 707 ? 42.867 -84.069 -38.349 1.00 90.12 707 SER A CA 1
ATOM 5375 C C . SER A 1 707 ? 41.502 -84.738 -38.494 1.00 90.12 707 SER A C 1
ATOM 5377 O O . SER A 1 707 ? 40.543 -84.407 -37.797 1.00 90.12 707 SER A O 1
ATOM 5379 N N . ALA A 1 708 ? 41.424 -85.690 -39.418 1.00 91.75 708 ALA A N 1
ATOM 5380 C CA . ALA A 1 708 ? 40.290 -86.584 -39.601 1.00 91.75 708 ALA A CA 1
ATOM 5381 C C . ALA A 1 708 ? 40.791 -87.992 -39.960 1.00 91.75 708 ALA A C 1
ATOM 5383 O O . ALA A 1 708 ? 41.948 -88.185 -40.347 1.00 91.75 708 ALA A O 1
ATOM 5384 N N . THR A 1 709 ? 39.916 -88.986 -39.857 1.00 91.56 709 THR A N 1
ATOM 5385 C CA . THR A 1 709 ? 40.202 -90.368 -40.260 1.00 91.56 709 THR A CA 1
ATOM 5386 C C . THR A 1 709 ? 39.144 -90.812 -41.256 1.00 91.56 709 THR A C 1
ATOM 5388 O O . THR A 1 709 ? 37.956 -90.587 -41.024 1.00 91.56 709 THR A O 1
ATOM 5391 N N . ALA A 1 710 ? 39.568 -91.425 -42.363 1.00 90.19 710 ALA A N 1
ATOM 5392 C CA . ALA A 1 710 ? 38.664 -91.949 -43.380 1.00 90.19 710 ALA A CA 1
ATOM 5393 C C . ALA A 1 710 ? 37.638 -92.912 -42.750 1.00 90.19 710 ALA A C 1
ATOM 5395 O O . ALA A 1 710 ? 38.004 -93.799 -41.986 1.00 90.19 710 ALA A O 1
ATOM 5396 N N . GLY A 1 711 ? 36.354 -92.730 -43.052 1.00 86.62 711 GLY A N 1
ATOM 5397 C CA . GLY A 1 711 ? 35.237 -93.496 -42.493 1.00 86.62 711 GLY A CA 1
ATOM 5398 C C . GLY A 1 711 ? 34.685 -92.983 -41.155 1.00 86.62 711 GLY A C 1
ATOM 5399 O O . GLY A 1 711 ? 33.644 -93.476 -40.726 1.00 86.62 711 GLY A O 1
ATOM 5400 N N . SER A 1 712 ? 35.316 -91.989 -40.516 1.00 90.56 712 SER A N 1
ATOM 5401 C CA . SER A 1 712 ? 34.864 -91.401 -39.244 1.00 90.56 712 SER A CA 1
ATOM 5402 C C . SER A 1 712 ? 34.254 -90.012 -39.437 1.00 90.56 712 SER A C 1
ATOM 5404 O O . SER A 1 712 ? 34.713 -89.231 -40.268 1.00 90.56 712 SER A O 1
ATOM 5406 N N . LEU A 1 713 ? 33.245 -89.667 -38.631 1.00 93.38 713 LEU A N 1
ATOM 5407 C CA . LEU A 1 713 ? 32.649 -88.329 -38.645 1.00 93.38 713 LEU A CA 1
ATOM 5408 C C . LEU A 1 713 ? 33.639 -87.293 -38.091 1.00 93.38 713 LEU A C 1
ATOM 5410 O O . LEU A 1 713 ? 34.000 -87.327 -36.916 1.00 93.38 713 LEU A O 1
ATOM 5414 N N . TYR A 1 714 ? 34.020 -86.335 -38.926 1.00 95.38 714 TYR A N 1
ATOM 5415 C CA . TYR A 1 714 ? 34.618 -85.073 -38.518 1.00 95.38 714 TYR A CA 1
ATOM 5416 C C . TYR A 1 714 ? 33.511 -84.098 -38.099 1.00 95.38 714 TYR A C 1
ATOM 5418 O O . TYR A 1 714 ? 32.495 -83.966 -38.786 1.00 95.38 714 TYR A O 1
ATOM 5426 N N . SER A 1 715 ? 33.706 -83.394 -36.984 1.00 94.94 715 SER A N 1
ATOM 5427 C CA . SER A 1 715 ? 32.782 -82.363 -36.509 1.00 94.94 715 SER A CA 1
ATOM 5428 C C . SER A 1 715 ? 33.530 -81.241 -35.792 1.00 94.94 715 SER A C 1
ATOM 5430 O O . SER A 1 715 ? 34.375 -81.496 -34.933 1.00 94.94 715 SER A O 1
ATOM 5432 N N . TYR A 1 716 ? 33.199 -79.999 -36.135 1.00 96.44 716 TYR A N 1
ATOM 5433 C CA . TYR A 1 716 ? 33.714 -78.779 -35.526 1.00 96.44 716 TYR A CA 1
ATOM 5434 C C . TYR A 1 716 ? 32.562 -77.821 -35.214 1.00 96.44 716 TYR A C 1
ATOM 5436 O O . TYR A 1 716 ? 31.906 -77.310 -36.123 1.00 96.44 716 TYR A O 1
ATOM 5444 N N . ALA A 1 717 ? 32.328 -77.562 -33.926 1.00 95.56 717 ALA A N 1
ATOM 5445 C CA . ALA A 1 717 ? 31.375 -76.558 -33.462 1.00 95.56 717 ALA A CA 1
ATOM 5446 C C . ALA A 1 717 ? 32.037 -75.168 -33.412 1.00 95.56 717 ALA A C 1
ATOM 5448 O O . ALA A 1 717 ? 33.012 -74.954 -32.692 1.00 95.56 717 ALA A O 1
ATOM 5449 N N . ILE A 1 718 ? 31.491 -74.226 -34.177 1.00 95.88 718 ILE A N 1
ATOM 5450 C CA . ILE A 1 718 ? 32.017 -72.881 -34.397 1.00 95.88 718 ILE A CA 1
ATOM 5451 C C . ILE A 1 718 ? 31.356 -71.895 -33.423 1.00 95.88 718 ILE A C 1
ATOM 5453 O O . ILE A 1 718 ? 30.147 -71.659 -33.484 1.00 95.88 718 ILE A O 1
ATOM 5457 N N . SER A 1 719 ? 32.164 -71.258 -32.575 1.00 92.31 719 SER A N 1
ATOM 5458 C CA . SER A 1 719 ? 31.744 -70.165 -31.692 1.00 92.31 719 SER A CA 1
ATOM 5459 C C . SER A 1 719 ? 32.215 -68.822 -32.246 1.00 92.31 719 SER A C 1
ATOM 5461 O O . SER A 1 719 ? 33.409 -68.644 -32.489 1.00 92.31 719 SER A O 1
ATOM 5463 N N . VAL A 1 720 ? 31.291 -67.873 -32.435 1.00 92.19 720 VAL A N 1
ATOM 5464 C CA . VAL A 1 720 ? 31.588 -66.507 -32.895 1.00 92.19 720 VAL A CA 1
ATOM 5465 C C . VAL A 1 720 ? 30.789 -65.491 -32.080 1.00 92.19 720 VAL A C 1
ATOM 5467 O O . VAL A 1 720 ? 29.581 -65.648 -31.913 1.00 92.19 720 VAL A O 1
ATOM 5470 N N . SER A 1 721 ? 31.455 -64.446 -31.588 1.00 87.00 721 SER A N 1
ATOM 5471 C CA . SER A 1 721 ? 30.835 -63.278 -30.948 1.00 87.00 721 SER A CA 1
ATOM 5472 C C . SER A 1 721 ? 30.644 -62.131 -31.947 1.00 87.00 721 SER A C 1
ATOM 5474 O O . SER A 1 721 ? 31.307 -62.098 -32.977 1.00 87.00 721 SER A O 1
ATOM 5476 N N . GLY A 1 722 ? 29.732 -61.197 -31.665 1.00 86.25 722 GLY A N 1
ATOM 5477 C CA . GLY A 1 722 ? 29.485 -60.000 -32.479 1.00 86.25 722 GLY A CA 1
ATOM 5478 C C . GLY A 1 722 ? 28.035 -59.518 -32.377 1.00 86.25 722 GLY A C 1
ATOM 5479 O O . GLY A 1 722 ? 27.130 -60.312 -32.106 1.00 86.25 722 GLY A O 1
ATOM 5480 N N . THR A 1 723 ? 27.807 -58.220 -32.587 1.00 78.81 723 THR A N 1
ATOM 5481 C CA . THR A 1 723 ? 26.476 -57.586 -32.563 1.00 78.81 723 THR A CA 1
ATOM 5482 C C . THR A 1 723 ? 26.317 -56.637 -33.756 1.00 78.81 723 THR A C 1
ATOM 5484 O O . THR A 1 723 ? 27.050 -55.650 -33.826 1.00 78.81 723 THR A O 1
ATOM 5487 N N . PRO A 1 724 ? 25.373 -56.876 -34.690 1.00 83.81 724 PRO A N 1
ATOM 5488 C CA . PRO A 1 724 ? 24.375 -57.961 -34.741 1.00 83.81 724 PRO A CA 1
ATOM 5489 C C . PRO A 1 724 ? 24.973 -59.379 -34.809 1.00 83.81 724 PRO A C 1
ATOM 5491 O O . PRO A 1 724 ? 26.168 -59.529 -35.058 1.00 83.81 724 PRO A O 1
ATOM 5494 N N . THR A 1 725 ? 24.167 -60.420 -34.565 1.00 85.56 725 THR A N 1
ATOM 5495 C CA . THR A 1 725 ? 24.636 -61.820 -34.573 1.00 85.56 725 THR A CA 1
ATOM 5496 C C . THR A 1 725 ? 25.306 -62.166 -35.912 1.00 85.56 725 THR A C 1
ATOM 5498 O O . THR A 1 725 ? 24.672 -61.995 -36.956 1.00 85.56 725 THR A O 1
ATOM 5501 N N . PRO A 1 726 ? 26.563 -62.649 -35.919 1.00 90.88 726 PRO A N 1
ATOM 5502 C CA . PRO A 1 726 ? 27.272 -62.943 -37.160 1.00 90.88 726 PRO A CA 1
ATOM 5503 C C . PRO A 1 726 ? 26.664 -64.092 -37.960 1.00 90.88 726 PRO A C 1
ATOM 5505 O O . PRO A 1 726 ? 26.267 -65.119 -37.416 1.00 90.88 726 PRO A O 1
ATOM 5508 N N . THR A 1 727 ? 26.670 -63.929 -39.280 1.00 92.56 727 THR A N 1
ATOM 5509 C CA . THR A 1 727 ? 26.405 -64.993 -40.251 1.00 92.56 727 THR A CA 1
ATOM 5510 C C . THR A 1 727 ? 27.713 -65.683 -40.629 1.00 92.56 727 THR A C 1
ATOM 5512 O O . THR A 1 727 ? 28.740 -65.020 -40.800 1.00 92.56 727 THR A O 1
ATOM 5515 N N . LEU A 1 728 ? 27.682 -67.013 -40.738 1.00 94.75 728 LEU A N 1
ATOM 5516 C CA . LEU A 1 728 ? 28.838 -67.835 -41.093 1.00 94.75 728 LEU A CA 1
ATOM 5517 C C . LEU A 1 728 ? 28.750 -68.311 -42.539 1.00 94.75 728 LEU A C 1
ATOM 5519 O O . LEU A 1 728 ? 27.698 -68.744 -43.002 1.00 94.75 728 LEU A O 1
ATOM 5523 N N . SER A 1 729 ? 29.885 -68.283 -43.226 1.00 94.38 729 SER A N 1
ATOM 5524 C CA . SER A 1 729 ? 30.060 -68.873 -44.553 1.00 94.38 729 SER A CA 1
ATOM 5525 C C . SER A 1 729 ? 31.389 -69.620 -44.622 1.00 94.38 729 SER A C 1
ATOM 5527 O O . SER A 1 729 ? 32.321 -69.313 -43.876 1.00 94.38 729 SER A O 1
ATOM 5529 N N . ALA A 1 730 ? 31.469 -70.616 -45.502 1.00 94.38 730 ALA A N 1
ATOM 5530 C CA . ALA A 1 730 ? 32.663 -71.424 -45.704 1.00 94.38 730 ALA A CA 1
ATOM 5531 C C . ALA A 1 730 ? 32.994 -71.534 -47.196 1.00 94.38 730 ALA A C 1
ATOM 5533 O O . ALA A 1 730 ? 32.102 -71.752 -48.015 1.00 94.38 730 ALA A O 1
ATOM 5534 N N . THR A 1 731 ? 34.275 -71.434 -47.541 1.00 95.00 731 THR A N 1
ATOM 5535 C CA . THR A 1 731 ? 34.799 -71.675 -48.895 1.00 95.00 731 THR A CA 1
ATOM 5536 C C . THR A 1 731 ? 35.962 -72.663 -48.845 1.00 95.00 731 THR A C 1
ATOM 5538 O O . THR A 1 731 ? 36.626 -72.777 -47.816 1.00 95.00 731 THR A O 1
ATOM 5541 N N . GLY A 1 732 ? 36.230 -73.368 -49.950 1.00 92.62 732 GLY A N 1
ATOM 5542 C CA . GLY A 1 732 ? 37.304 -74.373 -50.009 1.00 92.62 732 GLY A CA 1
ATOM 5543 C C . GLY A 1 732 ? 36.963 -75.696 -49.312 1.00 92.62 732 GLY A C 1
ATOM 5544 O O . GLY A 1 732 ? 37.864 -76.437 -48.928 1.00 92.62 732 GLY A O 1
ATOM 5545 N N . LEU A 1 733 ? 35.670 -75.987 -49.120 1.00 94.12 733 LEU A N 1
ATOM 5546 C CA . LEU A 1 733 ? 35.219 -77.240 -48.517 1.00 94.12 733 LEU A CA 1
ATOM 5547 C C . LEU A 1 733 ? 35.431 -78.422 -49.479 1.00 94.12 733 LEU A C 1
ATOM 5549 O O . LEU A 1 733 ? 34.991 -78.339 -50.629 1.00 94.12 733 LEU A O 1
ATOM 5553 N N . PRO A 1 734 ? 36.059 -79.528 -49.037 1.00 92.69 734 PRO A N 1
ATOM 5554 C CA . PRO A 1 734 ? 36.081 -80.762 -49.813 1.00 92.69 734 PRO A CA 1
ATOM 5555 C C . PRO A 1 734 ? 34.664 -81.362 -49.912 1.00 92.69 734 PRO A C 1
ATOM 5557 O O . PRO A 1 734 ? 33.828 -81.083 -49.050 1.00 92.69 734 PRO A O 1
ATOM 5560 N N . PRO A 1 735 ? 34.381 -82.236 -50.900 1.00 92.19 735 PRO A N 1
ATOM 5561 C CA . PRO A 1 735 ? 33.034 -82.774 -51.129 1.00 92.19 735 PRO A CA 1
ATOM 5562 C C . PRO A 1 735 ? 32.401 -83.475 -49.919 1.00 92.19 735 PRO A C 1
ATOM 5564 O O . PRO A 1 735 ? 31.180 -83.516 -49.798 1.00 92.19 735 PRO A O 1
ATOM 5567 N N . TRP A 1 736 ? 33.221 -84.024 -49.022 1.00 93.38 736 TRP A N 1
ATOM 5568 C CA . TRP A 1 736 ? 32.769 -84.742 -47.834 1.00 93.38 736 TRP A CA 1
ATOM 5569 C C . TRP A 1 736 ? 32.436 -83.840 -46.638 1.00 93.38 736 TRP A C 1
ATOM 5571 O O . TRP A 1 736 ? 31.946 -84.364 -45.641 1.00 93.38 736 TRP A O 1
ATOM 5581 N N . LEU A 1 737 ? 32.688 -82.524 -46.698 1.00 96.00 737 LEU A N 1
ATOM 5582 C CA . LEU A 1 737 ? 32.545 -81.592 -45.573 1.00 96.00 737 LEU A CA 1
ATOM 5583 C C . LEU A 1 737 ? 31.508 -80.501 -45.868 1.00 96.00 737 LEU A C 1
ATOM 5585 O O . LEU A 1 737 ? 31.526 -79.879 -46.925 1.00 96.00 737 LEU A O 1
ATOM 5589 N N . THR A 1 738 ? 30.604 -80.230 -44.927 1.00 95.69 738 THR A N 1
ATOM 5590 C CA . THR A 1 738 ? 29.530 -79.235 -45.093 1.00 95.69 738 THR A CA 1
ATOM 5591 C C . THR A 1 738 ? 29.383 -78.362 -43.848 1.00 95.69 738 THR A C 1
ATOM 5593 O O . THR A 1 738 ? 29.493 -78.845 -42.720 1.00 95.69 738 THR A O 1
ATOM 5596 N N . LEU A 1 739 ? 29.121 -77.065 -44.047 1.00 95.88 739 LEU A N 1
ATOM 5597 C CA . LEU A 1 739 ? 28.743 -76.133 -42.981 1.00 95.88 739 LEU A CA 1
ATOM 5598 C C . LEU A 1 739 ? 27.216 -76.119 -42.825 1.00 95.88 739 LEU A C 1
ATOM 5600 O O . LEU A 1 739 ? 26.506 -75.780 -43.769 1.00 95.88 739 LEU A O 1
ATOM 5604 N N . ASN A 1 740 ? 26.716 -76.445 -41.633 1.00 92.69 740 ASN A N 1
ATOM 5605 C CA . ASN A 1 740 ? 25.303 -76.336 -41.272 1.00 92.69 740 ASN A CA 1
ATOM 5606 C C . ASN A 1 740 ? 25.164 -75.518 -39.979 1.00 92.69 740 ASN A C 1
ATOM 5608 O O . ASN A 1 740 ? 25.607 -75.943 -38.910 1.00 92.69 740 ASN A O 1
ATOM 5612 N N . GLY A 1 741 ? 24.594 -74.315 -40.089 1.00 90.06 741 GLY A N 1
ATOM 5613 C CA . GLY A 1 741 ? 24.543 -73.348 -38.993 1.00 90.06 741 GLY A CA 1
ATOM 5614 C C . GLY A 1 741 ? 25.943 -73.038 -38.456 1.00 90.06 741 GLY A C 1
ATOM 5615 O O . GLY A 1 741 ? 26.806 -72.548 -39.181 1.00 90.06 741 GLY A O 1
ATOM 5616 N N . ASN A 1 742 ? 26.173 -73.370 -37.186 1.00 92.19 742 ASN A N 1
ATOM 5617 C CA . ASN A 1 742 ? 27.448 -73.188 -36.492 1.00 92.19 742 ASN A CA 1
ATOM 5618 C C . ASN A 1 742 ? 28.288 -74.472 -36.434 1.00 92.19 742 ASN A C 1
ATOM 5620 O O . ASN A 1 742 ? 29.160 -74.585 -35.582 1.00 92.19 742 ASN A O 1
ATOM 5624 N N . THR A 1 743 ? 28.026 -75.487 -37.259 1.00 94.12 743 THR A N 1
ATOM 5625 C CA . THR A 1 743 ? 28.785 -76.746 -37.221 1.00 94.12 743 THR A CA 1
ATOM 5626 C C . THR A 1 743 ? 29.302 -77.122 -38.598 1.00 94.12 743 THR A C 1
ATOM 5628 O O . THR A 1 743 ? 28.540 -77.234 -39.556 1.00 94.12 743 THR A O 1
ATOM 5631 N N . LEU A 1 744 ? 30.612 -77.341 -38.687 1.00 95.81 744 LEU A N 1
ATOM 5632 C CA . LEU A 1 744 ? 31.274 -77.885 -39.862 1.00 95.81 744 LEU A CA 1
ATOM 5633 C C . LEU A 1 744 ? 31.468 -79.389 -39.653 1.00 95.81 744 LEU A C 1
ATOM 5635 O O . LEU A 1 744 ? 32.182 -79.790 -38.737 1.00 95.81 744 LEU A O 1
ATOM 5639 N N . SER A 1 745 ? 30.810 -80.225 -40.455 1.00 95.69 745 SER A N 1
ATOM 5640 C CA . SER A 1 745 ? 30.827 -81.680 -40.246 1.00 95.69 745 SER A CA 1
ATOM 5641 C C . SER A 1 745 ? 30.752 -82.476 -41.544 1.00 95.69 745 SER A C 1
ATOM 5643 O O . SER A 1 745 ? 30.325 -81.958 -42.578 1.00 95.69 745 SER A O 1
ATOM 5645 N N . GLY A 1 746 ? 31.229 -83.719 -41.501 1.00 93.56 746 GLY A N 1
ATOM 5646 C CA . GLY A 1 746 ? 31.394 -84.558 -42.684 1.00 93.56 746 GLY A CA 1
ATOM 5647 C C . GLY A 1 746 ? 32.204 -85.821 -42.410 1.00 93.56 746 GLY A C 1
ATOM 5648 O O . GLY A 1 746 ? 32.892 -85.887 -41.398 1.00 93.56 746 GLY A O 1
ATOM 5649 N N . ALA A 1 747 ? 32.147 -86.825 -43.283 1.00 92.44 747 ALA A N 1
ATOM 5650 C CA . ALA A 1 747 ? 32.920 -88.061 -43.128 1.00 92.44 747 ALA A CA 1
ATOM 5651 C C . ALA A 1 747 ? 33.772 -88.306 -44.386 1.00 92.44 747 ALA A C 1
ATOM 5653 O O . ALA A 1 747 ? 33.199 -88.634 -45.427 1.00 92.44 747 ALA A O 1
ATOM 5654 N N . PRO A 1 748 ? 35.107 -88.136 -44.331 1.00 93.06 748 PRO A N 1
ATOM 5655 C CA . PRO A 1 748 ? 35.964 -88.409 -45.481 1.00 93.06 748 PRO A CA 1
ATOM 5656 C C . PRO A 1 748 ? 35.963 -89.903 -45.816 1.00 93.06 748 PRO A C 1
ATOM 5658 O O . PRO A 1 748 ? 35.989 -90.744 -44.920 1.00 93.06 748 PRO A O 1
ATOM 5661 N N . GLY A 1 749 ? 35.956 -90.256 -47.097 1.00 89.06 749 GLY A N 1
ATOM 5662 C CA . GLY A 1 749 ? 36.117 -91.628 -47.568 1.00 89.06 749 GLY A CA 1
ATOM 5663 C C . GLY A 1 749 ? 37.585 -92.039 -47.704 1.00 89.06 749 GLY A C 1
ATOM 5664 O O . GLY A 1 749 ? 38.506 -91.246 -47.520 1.00 89.06 749 GLY A O 1
ATOM 5665 N N . ALA A 1 750 ? 37.827 -93.295 -48.090 1.00 84.62 750 ALA A N 1
ATOM 5666 C CA . ALA A 1 750 ? 39.185 -93.783 -48.364 1.00 84.62 750 ALA A CA 1
ATOM 5667 C C . ALA A 1 750 ? 39.885 -93.013 -49.507 1.00 84.62 750 ALA A C 1
ATOM 5669 O O . ALA A 1 750 ? 41.109 -92.920 -49.515 1.00 84.62 750 ALA A O 1
ATOM 5670 N N . GLY A 1 751 ? 39.116 -92.442 -50.445 1.00 84.94 751 GLY A N 1
ATOM 5671 C CA . GLY A 1 751 ? 39.625 -91.603 -51.537 1.00 84.94 751 GLY A CA 1
ATOM 5672 C C . GLY A 1 751 ? 40.015 -90.179 -51.125 1.00 84.94 751 GLY A C 1
ATOM 5673 O O . GLY A 1 751 ? 40.619 -89.474 -51.925 1.00 84.94 751 GLY A O 1
ATOM 5674 N N . ASP A 1 752 ? 39.707 -89.772 -49.891 1.00 89.31 752 ASP A N 1
ATOM 5675 C CA . ASP A 1 752 ? 39.969 -88.426 -49.370 1.00 89.31 752 ASP A CA 1
ATOM 5676 C C . ASP A 1 752 ? 41.214 -88.366 -48.463 1.00 89.31 752 ASP A C 1
ATOM 5678 O O . ASP A 1 752 ? 41.481 -87.330 -47.855 1.00 89.31 752 ASP A O 1
ATOM 5682 N N . VAL A 1 753 ? 41.974 -89.468 -48.344 1.00 89.00 753 VAL A N 1
ATOM 5683 C CA . VAL A 1 753 ? 43.218 -89.538 -47.554 1.00 89.00 753 VAL A CA 1
ATOM 5684 C C . VAL A 1 753 ? 44.258 -88.576 -48.133 1.00 89.00 753 VAL A C 1
ATOM 5686 O O . VAL A 1 753 ? 44.624 -88.667 -49.302 1.00 89.00 753 VAL A O 1
ATOM 5689 N N . GLY A 1 754 ? 44.757 -87.660 -47.303 1.00 89.12 754 GLY A N 1
ATOM 5690 C CA . GLY A 1 754 ? 45.585 -86.534 -47.734 1.00 89.12 754 GLY A CA 1
ATOM 5691 C C . GLY A 1 754 ? 45.200 -85.237 -47.022 1.00 89.12 754 GLY A C 1
ATOM 5692 O O . GLY A 1 754 ? 44.557 -85.262 -45.976 1.00 89.12 754 GLY A O 1
ATOM 5693 N N . VAL A 1 755 ? 45.613 -84.088 -47.558 1.00 92.25 755 VAL A N 1
ATOM 5694 C CA . VAL A 1 755 ? 45.299 -82.771 -46.979 1.00 92.25 755 VAL A CA 1
ATOM 5695 C C . VAL A 1 755 ? 44.117 -82.152 -47.720 1.00 92.25 755 VAL A C 1
ATOM 5697 O O . VAL A 1 755 ? 44.203 -81.896 -48.918 1.00 92.25 755 VAL A O 1
ATOM 5700 N N . ALA A 1 756 ? 43.031 -81.873 -47.002 1.00 90.75 756 ALA A N 1
ATOM 5701 C CA . ALA A 1 756 ? 41.883 -81.133 -47.508 1.00 90.75 756 ALA A CA 1
ATOM 5702 C C . ALA A 1 756 ? 41.957 -79.664 -47.063 1.00 90.75 756 ALA A C 1
ATOM 5704 O O . ALA A 1 756 ? 41.815 -79.354 -45.877 1.00 90.75 756 ALA A O 1
ATOM 5705 N N . GLY A 1 757 ? 42.192 -78.757 -48.012 1.00 89.69 757 GLY A N 1
ATOM 5706 C CA . GLY A 1 757 ? 42.228 -77.316 -47.767 1.00 89.69 757 GLY A CA 1
ATOM 5707 C C . GLY A 1 757 ? 42.962 -76.517 -48.855 1.00 89.69 757 GLY A C 1
ATOM 5708 O O . GLY A 1 757 ? 43.405 -77.101 -49.845 1.00 89.69 757 GLY A O 1
ATOM 5709 N N . PRO A 1 758 ? 43.101 -75.188 -48.676 1.00 92.69 758 PRO A N 1
ATOM 5710 C CA . PRO A 1 758 ? 42.683 -74.434 -47.493 1.00 92.69 758 PRO A CA 1
ATOM 5711 C C . PRO A 1 758 ? 41.161 -74.241 -47.414 1.00 92.69 758 PRO A C 1
ATOM 5713 O O . PRO A 1 758 ? 40.508 -73.896 -48.396 1.00 92.69 758 PRO A O 1
ATOM 5716 N N . ILE A 1 759 ? 40.612 -74.437 -46.217 1.00 96.56 759 ILE A N 1
ATOM 5717 C CA . ILE A 1 759 ? 39.229 -74.124 -45.854 1.00 96.56 759 ILE A CA 1
ATOM 5718 C C . ILE A 1 759 ? 39.225 -72.757 -45.176 1.00 96.56 759 ILE A C 1
ATOM 5720 O O . ILE A 1 759 ? 39.981 -72.544 -44.227 1.00 96.56 759 ILE A O 1
ATOM 5724 N N . THR A 1 760 ? 38.344 -71.862 -45.620 1.00 96.31 760 THR A N 1
ATOM 5725 C CA . THR A 1 760 ? 38.165 -70.530 -45.025 1.00 96.31 760 THR A CA 1
ATOM 5726 C C . THR A 1 760 ? 36.758 -70.395 -44.463 1.00 96.31 760 THR A C 1
ATOM 5728 O O . THR A 1 760 ? 35.787 -70.439 -45.217 1.00 96.31 760 THR A O 1
ATOM 5731 N N . LEU A 1 761 ? 36.644 -70.184 -43.152 1.00 96.56 761 LEU A N 1
ATOM 5732 C CA . LEU A 1 761 ? 35.412 -69.754 -42.490 1.00 96.56 761 LEU A CA 1
ATOM 5733 C C . LEU A 1 761 ? 35.403 -68.230 -42.391 1.00 96.56 761 LEU A C 1
ATOM 5735 O O . LEU A 1 761 ? 36.367 -67.651 -41.898 1.00 96.56 761 LEU A O 1
ATOM 5739 N N . THR A 1 762 ? 34.318 -67.587 -42.819 1.00 95.62 762 THR A N 1
ATOM 5740 C CA . THR A 1 762 ? 34.117 -66.135 -42.707 1.00 95.62 762 THR A CA 1
ATOM 5741 C C . THR A 1 762 ? 32.888 -65.840 -41.855 1.00 95.62 762 THR A C 1
ATOM 5743 O O . THR A 1 762 ? 31.802 -66.347 -42.145 1.00 95.62 762 THR A O 1
ATOM 5746 N N . ALA A 1 763 ? 33.052 -64.997 -40.835 1.00 94.94 763 ALA A N 1
ATOM 5747 C CA . ALA A 1 763 ? 31.974 -64.471 -40.008 1.00 94.94 763 ALA A CA 1
ATOM 5748 C C . ALA A 1 763 ? 31.733 -62.986 -40.311 1.00 94.94 763 ALA A C 1
ATOM 5750 O O . ALA A 1 763 ? 32.642 -62.171 -40.158 1.00 94.94 763 ALA A O 1
ATOM 5751 N N . SER A 1 764 ? 30.509 -62.627 -40.706 1.00 93.06 764 SER A N 1
ATOM 5752 C CA . SER A 1 764 ? 30.129 -61.247 -41.042 1.00 93.06 764 SER A CA 1
ATOM 5753 C C . SER A 1 764 ? 28.799 -60.856 -40.402 1.00 93.06 764 SER A C 1
ATOM 5755 O O . SER A 1 764 ? 27.843 -61.632 -40.423 1.00 93.06 764 SER A O 1
ATOM 5757 N N . ASN A 1 765 ? 28.719 -59.642 -39.859 1.00 85.94 765 ASN A N 1
ATOM 5758 C CA . ASN A 1 765 ? 27.484 -59.042 -39.341 1.00 85.94 765 ASN A CA 1
ATOM 5759 C C . ASN A 1 765 ? 27.241 -57.608 -39.853 1.00 85.94 765 ASN A C 1
ATOM 5761 O O . ASN A 1 765 ? 26.405 -56.895 -39.303 1.00 85.94 765 ASN A O 1
ATOM 5765 N N . GLY A 1 766 ? 27.988 -57.171 -40.873 1.00 82.50 766 GLY A N 1
ATOM 5766 C CA . GLY A 1 766 ? 27.915 -55.806 -41.403 1.00 82.50 766 GLY A CA 1
ATOM 5767 C C . GLY A 1 766 ? 28.621 -54.733 -40.560 1.00 82.50 766 GLY A C 1
ATOM 5768 O O . GLY A 1 766 ? 28.558 -53.562 -40.924 1.00 82.50 766 GLY A O 1
ATOM 5769 N N . VAL A 1 767 ? 29.303 -55.103 -39.467 1.00 76.75 767 VAL A N 1
ATOM 5770 C CA . VAL A 1 767 ? 30.061 -54.192 -38.593 1.00 76.75 767 VAL A CA 1
ATOM 5771 C C . VAL A 1 767 ? 31.553 -54.505 -38.697 1.00 76.75 767 VAL A C 1
ATOM 5773 O O . VAL A 1 767 ? 31.982 -55.619 -38.401 1.00 76.75 767 VAL A O 1
ATOM 5776 N N . GLY A 1 768 ? 32.358 -53.511 -39.079 1.00 82.00 768 GLY A N 1
ATOM 5777 C CA . GLY A 1 768 ? 33.802 -53.684 -39.260 1.00 82.00 768 GLY A CA 1
ATOM 5778 C C . GLY A 1 768 ? 34.162 -54.674 -40.376 1.00 82.00 768 GLY A C 1
ATOM 5779 O O . GLY A 1 768 ? 33.354 -54.982 -41.252 1.00 82.00 768 GLY A O 1
ATOM 5780 N N . THR A 1 769 ? 35.402 -55.163 -40.366 1.00 84.06 769 THR A N 1
ATOM 5781 C CA . THR A 1 769 ? 35.861 -56.206 -41.295 1.00 84.06 769 THR A CA 1
ATOM 5782 C C . THR A 1 769 ? 35.397 -57.591 -40.826 1.00 84.06 769 THR A C 1
ATOM 5784 O O . THR A 1 769 ? 35.582 -57.898 -39.646 1.00 84.06 769 THR A O 1
ATOM 5787 N N . PRO A 1 770 ? 34.859 -58.455 -41.712 1.00 89.81 770 PRO A N 1
ATOM 5788 C CA . PRO A 1 770 ? 34.529 -59.839 -41.370 1.00 89.81 770 PRO A CA 1
ATOM 5789 C C . PRO A 1 770 ? 35.729 -60.596 -40.785 1.00 89.81 770 PRO A C 1
ATOM 5791 O O . PRO A 1 770 ? 36.837 -60.504 -41.315 1.00 89.81 770 PRO A O 1
ATOM 5794 N N . ALA A 1 771 ? 35.513 -61.377 -39.725 1.00 93.19 771 ALA A N 1
ATOM 5795 C CA . ALA A 1 771 ? 36.554 -62.247 -39.186 1.00 93.19 771 ALA A CA 1
ATOM 5796 C C . ALA A 1 771 ? 36.717 -63.489 -40.065 1.00 93.19 771 ALA A C 1
ATOM 5798 O O . ALA A 1 771 ? 35.731 -64.019 -40.583 1.00 93.19 771 ALA A O 1
ATOM 5799 N N . GLN A 1 772 ? 37.950 -63.983 -40.197 1.00 94.88 772 GLN A N 1
ATOM 5800 C CA . GLN A 1 772 ? 38.258 -65.189 -40.964 1.00 94.88 772 GLN A CA 1
ATOM 5801 C C . GLN A 1 772 ? 39.100 -66.186 -40.163 1.00 94.88 772 GLN A C 1
ATOM 5803 O O . GLN A 1 772 ? 40.009 -65.799 -39.431 1.00 94.88 772 GLN A O 1
ATOM 5808 N N . GLN A 1 773 ? 38.816 -67.477 -40.344 1.00 94.94 773 GLN A N 1
ATOM 5809 C CA . GLN A 1 773 ? 39.678 -68.590 -39.940 1.00 94.94 773 GLN A CA 1
ATOM 5810 C C . GLN A 1 773 ? 40.041 -69.416 -41.168 1.00 94.94 773 GLN A C 1
ATOM 5812 O O . GLN A 1 773 ? 39.148 -69.905 -41.857 1.00 94.94 773 GLN A O 1
ATOM 5817 N N . VAL A 1 774 ? 41.338 -69.598 -41.420 1.00 95.69 774 VAL A N 1
ATOM 5818 C CA . VAL A 1 774 ? 41.854 -70.398 -42.539 1.00 95.69 774 VAL A CA 1
ATOM 5819 C C . VAL A 1 774 ? 42.635 -71.584 -41.988 1.00 95.69 774 VAL A C 1
ATOM 5821 O O . VAL A 1 774 ? 43.524 -71.401 -41.158 1.00 95.69 774 VAL A O 1
ATOM 5824 N N . PHE A 1 775 ? 42.305 -72.798 -42.422 1.00 95.88 775 PHE A N 1
ATOM 5825 C CA . PHE A 1 775 ? 42.945 -74.028 -41.947 1.00 95.88 775 PHE A CA 1
ATOM 5826 C C . PHE A 1 775 ? 42.891 -75.142 -43.000 1.00 95.88 775 PHE A C 1
ATOM 5828 O O . PHE A 1 775 ? 42.334 -74.978 -44.081 1.00 95.88 775 PHE A O 1
ATOM 5835 N N . SER A 1 776 ? 43.509 -76.286 -42.719 1.00 95.31 776 SER A N 1
ATOM 5836 C CA . SER A 1 776 ? 43.412 -77.505 -43.534 1.00 95.31 776 SER A CA 1
ATOM 5837 C C . SER A 1 776 ? 43.215 -78.710 -42.621 1.00 95.31 776 SER A C 1
ATOM 5839 O O . SER A 1 776 ? 43.614 -78.672 -41.456 1.00 95.31 776 SER A O 1
ATOM 5841 N N . ILE A 1 777 ? 42.592 -79.766 -43.138 1.00 95.06 777 ILE A N 1
ATOM 5842 C CA . ILE A 1 777 ? 42.340 -81.006 -42.401 1.00 95.06 777 ILE A CA 1
ATOM 5843 C C . ILE A 1 777 ? 43.159 -82.126 -43.038 1.00 95.06 777 ILE A C 1
ATOM 5845 O O . ILE A 1 777 ? 42.998 -82.421 -44.220 1.00 95.06 777 ILE A O 1
ATOM 5849 N N . THR A 1 778 ? 44.018 -82.773 -42.256 1.00 94.56 778 THR A N 1
ATOM 5850 C CA . THR A 1 778 ? 44.764 -83.961 -42.678 1.00 94.56 778 THR A CA 1
ATOM 5851 C C . THR A 1 778 ? 43.929 -85.209 -42.415 1.00 94.56 778 THR A C 1
ATOM 5853 O O . THR A 1 778 ? 43.674 -85.567 -41.263 1.00 94.56 778 THR A O 1
ATOM 5856 N N . VAL A 1 779 ? 43.512 -85.883 -43.482 1.00 92.62 779 VAL A N 1
ATOM 5857 C CA . VAL A 1 779 ? 42.765 -87.140 -43.443 1.00 92.62 779 VAL A CA 1
ATOM 5858 C C . VAL A 1 779 ? 43.743 -88.313 -43.457 1.00 92.62 779 VAL A C 1
ATOM 5860 O O . VAL A 1 779 ? 44.512 -88.494 -44.400 1.00 92.62 779 VAL A O 1
ATOM 5863 N N . SER A 1 780 ? 43.694 -89.132 -42.412 1.00 90.31 780 SER A N 1
ATOM 5864 C CA . SER A 1 780 ? 44.461 -90.375 -42.273 1.00 90.31 780 SER A CA 1
ATOM 5865 C C . SER A 1 780 ? 43.643 -91.589 -42.730 1.00 90.31 780 SER A C 1
ATOM 5867 O O . SER A 1 780 ? 42.421 -91.613 -42.572 1.00 90.31 780 SER A O 1
ATOM 5869 N N . ALA A 1 781 ? 44.295 -92.606 -43.301 1.00 84.38 781 ALA A N 1
ATOM 5870 C CA . ALA A 1 781 ? 43.624 -93.854 -43.668 1.00 84.38 781 ALA A CA 1
ATOM 5871 C C . ALA A 1 781 ? 43.119 -94.597 -42.419 1.00 84.38 781 ALA A C 1
ATOM 5873 O O . ALA A 1 781 ? 43.798 -94.622 -41.390 1.00 84.38 781 ALA A O 1
ATOM 5874 N N . ALA A 1 782 ? 41.952 -95.237 -42.515 1.00 72.88 782 ALA A N 1
ATOM 5875 C CA . ALA A 1 782 ? 41.513 -96.191 -41.501 1.00 72.88 782 ALA A CA 1
ATOM 5876 C C . ALA A 1 782 ? 42.440 -97.418 -41.507 1.00 72.88 782 ALA A C 1
ATOM 5878 O O . ALA A 1 782 ? 42.804 -97.916 -42.574 1.00 72.88 782 ALA A O 1
ATOM 5879 N N . ALA A 1 783 ? 42.832 -97.912 -40.331 1.00 68.75 783 ALA A N 1
ATOM 5880 C CA . ALA A 1 783 ? 43.673 -99.105 -40.224 1.00 68.75 783 ALA A CA 1
ATOM 5881 C C . ALA A 1 783 ? 42.984 -100.329 -40.884 1.00 68.75 783 ALA A C 1
ATOM 5883 O O . ALA A 1 783 ? 41.786 -100.527 -40.668 1.00 68.75 783 ALA A O 1
ATOM 5884 N N . PRO A 1 784 ? 43.692 -101.154 -41.684 1.00 53.59 784 PRO A N 1
ATOM 5885 C CA . PRO A 1 784 ? 43.073 -102.258 -42.415 1.00 53.59 784 PRO A CA 1
ATOM 5886 C C . PRO A 1 784 ? 42.600 -103.384 -41.481 1.00 53.59 784 PRO A C 1
ATOM 5888 O O . PRO A 1 784 ? 43.405 -104.049 -40.831 1.00 53.59 784 PRO A O 1
ATOM 5891 N N . GLY A 1 785 ? 41.289 -103.638 -41.462 1.00 45.69 785 GLY A N 1
ATOM 5892 C CA . GLY A 1 785 ? 40.715 -104.909 -41.009 1.00 45.69 785 GLY A CA 1
ATOM 5893 C C . GLY A 1 785 ? 40.847 -105.959 -42.120 1.00 45.69 785 GLY A C 1
ATOM 5894 O O . GLY A 1 785 ? 40.409 -105.719 -43.242 1.00 45.69 785 GLY A O 1
ATOM 5895 N N . GLY A 1 786 ? 41.517 -107.080 -41.832 1.00 38.34 786 GLY A N 1
ATOM 5896 C CA . GLY A 1 786 ? 41.979 -108.073 -42.812 1.00 38.34 786 GLY A CA 1
ATOM 5897 C C . GLY A 1 786 ? 40.896 -108.848 -43.580 1.00 38.34 786 GLY A C 1
ATOM 5898 O O . GLY A 1 786 ? 39.753 -108.968 -43.148 1.00 38.34 786 GLY A O 1
ATOM 5899 N N . SER A 1 787 ? 41.303 -109.425 -44.718 1.00 39.22 787 SER A N 1
ATOM 5900 C CA . SER A 1 787 ? 40.493 -110.311 -45.568 1.00 39.22 787 SER A CA 1
ATOM 5901 C C . SER A 1 787 ? 41.127 -111.702 -45.703 1.00 39.22 787 SER A C 1
ATOM 5903 O O . SER A 1 787 ? 42.346 -111.805 -45.838 1.00 39.22 787 SER A O 1
ATOM 5905 N N . THR A 1 788 ? 40.311 -112.763 -45.665 1.00 36.47 788 THR A N 1
ATOM 5906 C CA . THR A 1 788 ? 40.162 -113.872 -46.648 1.00 36.47 788 THR A CA 1
ATOM 5907 C C . THR A 1 788 ? 39.353 -115.025 -46.020 1.00 36.47 788 THR A C 1
ATOM 5909 O O . THR A 1 788 ? 39.230 -115.112 -44.803 1.00 36.47 788 THR A O 1
ATOM 5912 N N . GLY A 1 789 ? 38.679 -115.823 -46.859 1.00 34.81 789 GLY A N 1
ATOM 5913 C CA . GLY A 1 789 ? 37.482 -116.602 -46.505 1.00 34.81 789 GLY A CA 1
ATOM 5914 C C . GLY A 1 789 ? 37.681 -118.064 -46.080 1.00 34.81 789 GLY A C 1
ATOM 5915 O O . GLY A 1 789 ? 38.779 -118.605 -46.156 1.00 34.81 789 GLY A O 1
ATOM 5916 N N . GLY A 1 790 ? 36.564 -118.718 -45.719 1.00 32.34 790 GLY A N 1
ATOM 5917 C CA . GLY A 1 790 ? 36.445 -120.183 -45.679 1.00 32.34 790 GLY A CA 1
ATOM 5918 C C . GLY A 1 790 ? 35.557 -120.772 -44.571 1.00 32.34 790 GLY A C 1
ATOM 5919 O O . GLY A 1 790 ? 36.049 -121.027 -43.482 1.00 32.34 790 GLY A O 1
ATOM 5920 N N . GLY A 1 791 ? 34.305 -121.120 -44.905 1.00 30.09 791 GLY A N 1
ATOM 5921 C CA . GLY A 1 791 ? 33.617 -122.301 -44.353 1.00 30.09 791 GLY A CA 1
ATOM 5922 C C . GLY A 1 791 ? 32.588 -122.117 -43.224 1.00 30.09 791 GLY A C 1
ATOM 5923 O O . GLY A 1 791 ? 32.946 -121.855 -42.087 1.00 30.09 791 GLY A O 1
ATOM 5924 N N . GLY A 1 792 ? 31.328 -122.455 -43.538 1.00 30.34 792 GLY A N 1
ATOM 5925 C CA . GLY A 1 792 ? 30.439 -123.202 -42.636 1.00 30.34 792 GLY A CA 1
ATOM 5926 C C . GLY A 1 792 ? 29.526 -122.421 -41.681 1.00 30.34 792 GLY A C 1
ATOM 5927 O O . GLY A 1 792 ? 29.984 -121.687 -40.820 1.00 30.34 792 GLY A O 1
ATOM 5928 N N . GLY A 1 793 ? 28.229 -122.742 -41.748 1.00 28.73 793 GLY A N 1
ATOM 5929 C CA . GLY A 1 793 ? 27.415 -122.894 -40.537 1.00 28.73 793 GLY A CA 1
ATOM 5930 C C . GLY A 1 793 ? 26.543 -121.714 -40.111 1.00 28.73 793 GLY A C 1
ATOM 5931 O O . GLY A 1 793 ? 26.996 -120.774 -39.475 1.00 28.73 793 GLY A O 1
ATOM 5932 N N . CYS A 1 794 ? 25.254 -121.853 -40.424 1.00 28.30 794 CYS A N 1
ATOM 5933 C CA . CYS A 1 794 ? 24.084 -121.524 -39.601 1.00 28.30 794 CYS A CA 1
ATOM 5934 C C . CYS A 1 794 ? 24.373 -121.029 -38.166 1.00 28.30 794 CYS A C 1
ATOM 5936 O O . CYS A 1 794 ? 24.976 -121.763 -37.397 1.00 28.30 794 CYS A O 1
ATOM 5938 N N . THR A 1 795 ? 23.854 -119.859 -37.783 1.00 29.27 795 THR A N 1
ATOM 5939 C CA . THR A 1 795 ? 22.705 -119.689 -36.863 1.00 29.27 795 THR A CA 1
ATOM 5940 C C . THR A 1 795 ? 22.614 -118.242 -36.387 1.00 29.27 795 THR A C 1
ATOM 5942 O O . THR A 1 795 ? 23.608 -117.594 -36.086 1.00 29.27 795 THR A O 1
ATOM 5945 N N . THR A 1 796 ? 21.367 -117.788 -36.380 1.00 31.11 796 THR A N 1
ATOM 5946 C CA . THR A 1 796 ? 20.693 -116.841 -35.490 1.00 31.11 796 THR A CA 1
ATOM 5947 C C . THR A 1 796 ? 21.466 -116.069 -34.417 1.00 31.11 796 THR A C 1
ATOM 5949 O O . THR A 1 796 ? 22.292 -116.596 -33.683 1.00 31.11 796 THR A O 1
ATOM 5952 N N . SER A 1 797 ? 20.894 -114.877 -34.220 1.00 28.38 797 SER A N 1
ATOM 5953 C CA . SER A 1 797 ? 20.497 -114.297 -32.936 1.00 28.38 797 SER A CA 1
ATOM 5954 C C . SER A 1 797 ? 21.578 -113.727 -32.045 1.00 28.38 797 SER A C 1
ATOM 5956 O O . SER A 1 797 ? 22.522 -114.403 -31.664 1.00 28.38 797 SER A O 1
ATOM 5958 N N . GLU A 1 798 ? 21.223 -112.529 -31.581 1.00 26.81 798 GLU A N 1
ATOM 5959 C CA . GLU A 1 798 ? 21.631 -111.974 -30.303 1.00 26.81 798 GLU A CA 1
ATOM 5960 C C . GLU A 1 798 ? 23.115 -111.585 -30.295 1.00 26.81 798 GLU A C 1
ATOM 5962 O O . GLU A 1 798 ? 24.027 -112.280 -30.704 1.00 26.81 798 GLU A O 1
ATOM 5967 N N . SER A 1 799 ? 23.492 -110.456 -29.746 1.00 27.86 799 SER A N 1
ATOM 5968 C CA . SER A 1 799 ? 23.163 -110.121 -28.381 1.00 27.86 799 SER A CA 1
ATOM 5969 C C . SER A 1 799 ? 23.758 -108.720 -28.188 1.00 27.86 799 SER A C 1
ATOM 5971 O O . SER A 1 799 ? 24.846 -108.442 -28.674 1.00 27.86 799 SER A O 1
ATOM 5973 N N . VAL A 1 800 ? 23.019 -107.784 -27.591 1.00 28.80 800 VAL A N 1
ATOM 5974 C CA . VAL A 1 800 ? 23.153 -107.495 -26.147 1.00 28.80 800 VAL A CA 1
ATOM 5975 C C . VAL A 1 800 ? 24.322 -106.538 -25.936 1.00 28.80 800 VAL A C 1
ATOM 5977 O O . VAL A 1 800 ? 25.458 -106.844 -26.254 1.00 28.80 800 VAL A O 1
ATOM 5980 N N . ARG A 1 801 ? 23.999 -105.281 -25.609 1.00 31.83 801 ARG A N 1
ATOM 5981 C CA . ARG A 1 801 ? 23.982 -104.773 -24.220 1.00 31.83 801 ARG A CA 1
ATOM 5982 C C . ARG A 1 801 ? 25.399 -104.764 -23.641 1.00 31.83 801 ARG A C 1
ATOM 5984 O O . ARG A 1 801 ? 26.186 -105.662 -23.844 1.00 31.83 801 ARG A O 1
ATOM 5991 N N . ALA A 1 802 ? 25.770 -103.872 -22.764 1.00 28.69 802 ALA A N 1
ATOM 5992 C CA . ALA A 1 802 ? 25.184 -102.689 -22.184 1.00 28.69 802 ALA A CA 1
ATOM 5993 C C . ALA A 1 802 ? 26.260 -102.244 -21.206 1.00 28.69 802 ALA A C 1
ATOM 5995 O O . ALA A 1 802 ? 26.887 -103.087 -20.572 1.00 28.69 802 ALA A O 1
ATOM 5996 N N . ILE A 1 803 ? 26.367 -100.945 -20.997 1.00 29.97 803 ILE A N 1
ATOM 5997 C CA . ILE A 1 803 ? 26.664 -100.386 -19.682 1.00 29.97 803 ILE A CA 1
ATOM 5998 C C . ILE A 1 803 ? 25.749 -99.147 -19.641 1.00 29.97 803 ILE A C 1
ATOM 6000 O O . ILE A 1 803 ? 25.942 -98.237 -20.435 1.00 29.97 803 ILE A O 1
ATOM 6004 N N . GLY A 1 804 ? 24.622 -99.078 -18.921 1.00 27.89 804 GLY A N 1
ATOM 6005 C CA . GLY A 1 804 ? 24.267 -99.747 -17.669 1.00 27.89 804 GLY A CA 1
ATOM 6006 C C . GLY A 1 804 ? 24.955 -99.013 -16.517 1.00 27.89 804 GLY A C 1
ATOM 6007 O O . GLY A 1 804 ? 26.017 -99.434 -16.098 1.00 27.89 804 GLY A O 1
ATOM 6008 N N . ALA A 1 805 ? 24.526 -97.810 -16.137 1.00 28.23 805 ALA A N 1
ATOM 6009 C CA . ALA A 1 805 ? 23.442 -97.532 -15.189 1.00 28.23 805 ALA A CA 1
ATOM 6010 C C . ALA A 1 805 ? 24.019 -96.844 -13.938 1.00 28.23 805 ALA A C 1
ATOM 6012 O O . ALA A 1 805 ? 24.840 -97.415 -13.230 1.00 28.23 805 ALA A O 1
ATOM 6013 N N . ALA A 1 806 ? 23.519 -95.648 -13.635 1.00 25.88 806 ALA A N 1
ATOM 6014 C CA . ALA A 1 806 ? 23.404 -95.152 -12.272 1.00 25.88 806 ALA A CA 1
ATOM 6015 C C . ALA A 1 806 ? 22.016 -94.515 -12.149 1.00 25.88 806 ALA A C 1
ATOM 6017 O O . ALA A 1 806 ? 21.685 -93.533 -12.810 1.00 25.88 806 ALA A O 1
ATOM 6018 N N . TRP A 1 807 ? 21.184 -95.194 -11.374 1.00 24.78 807 TRP A N 1
ATOM 6019 C CA . TRP A 1 807 ? 19.838 -94.823 -10.977 1.00 24.78 807 TRP A CA 1
ATOM 6020 C C . TRP A 1 807 ? 19.883 -93.945 -9.714 1.00 24.78 807 TRP A C 1
ATOM 6022 O O . TRP A 1 807 ? 20.736 -94.149 -8.858 1.00 24.78 807 TRP A O 1
ATOM 6032 N N . ALA A 1 808 ? 18.835 -93.128 -9.574 1.00 26.23 808 ALA A N 1
ATOM 6033 C CA . ALA A 1 808 ? 18.125 -92.790 -8.332 1.00 26.23 808 ALA A CA 1
ATOM 6034 C C . ALA A 1 808 ? 18.630 -91.682 -7.375 1.00 26.23 808 ALA A C 1
ATOM 6036 O O . ALA A 1 808 ? 19.759 -91.680 -6.904 1.00 26.23 808 ALA A O 1
ATOM 6037 N N . ALA A 1 809 ? 17.624 -90.879 -6.980 1.00 26.94 809 ALA A N 1
ATOM 6038 C CA . ALA A 1 809 ? 17.496 -89.954 -5.843 1.00 26.94 809 ALA A CA 1
ATOM 6039 C C . ALA A 1 809 ? 18.292 -88.634 -5.944 1.00 26.94 809 ALA A C 1
ATOM 6041 O O . ALA A 1 809 ? 19.500 -88.640 -6.099 1.00 26.94 809 ALA A O 1
ATOM 6042 N N . ALA A 1 810 ? 17.691 -87.443 -5.868 1.00 27.31 810 ALA A N 1
ATOM 6043 C CA . ALA A 1 810 ? 16.523 -86.996 -5.097 1.00 27.31 810 ALA A CA 1
ATOM 6044 C C . ALA A 1 810 ? 15.737 -85.939 -5.920 1.00 27.31 810 ALA A C 1
ATOM 6046 O O . ALA A 1 810 ? 16.343 -85.186 -6.672 1.00 27.31 810 ALA A O 1
ATOM 6047 N N . LEU A 1 811 ? 14.402 -85.886 -6.005 1.00 25.86 811 LEU A N 1
ATOM 6048 C CA . LEU A 1 811 ? 13.352 -85.777 -4.978 1.00 25.86 811 LEU A CA 1
ATOM 6049 C C . LEU A 1 811 ? 13.552 -84.581 -4.015 1.00 25.86 811 LEU A C 1
ATOM 6051 O O . LEU A 1 811 ? 14.536 -84.539 -3.294 1.00 25.86 811 LEU A O 1
ATOM 6055 N N . LEU A 1 812 ? 12.548 -83.685 -3.971 1.00 27.67 812 LEU A N 1
ATOM 6056 C CA . LEU A 1 812 ? 12.476 -82.330 -3.368 1.00 27.67 812 LEU A CA 1
ATOM 6057 C C . LEU A 1 812 ? 13.136 -81.231 -4.238 1.00 27.67 812 LEU A C 1
ATOM 6059 O O . LEU A 1 812 ? 14.336 -81.250 -4.434 1.00 27.67 812 LEU A O 1
ATOM 6063 N N . ALA A 1 813 ? 12.460 -80.224 -4.799 1.00 30.20 813 ALA A N 1
ATOM 6064 C CA . ALA A 1 813 ? 11.192 -79.602 -4.445 1.00 30.20 813 ALA A CA 1
ATOM 6065 C C . ALA A 1 813 ? 10.464 -79.038 -5.692 1.00 30.20 813 ALA A C 1
ATOM 6067 O O . ALA A 1 813 ? 10.992 -78.208 -6.424 1.00 30.20 813 ALA A O 1
ATOM 6068 N N . LEU A 1 814 ? 9.249 -79.558 -5.910 1.00 27.28 814 LEU A N 1
ATOM 6069 C CA . LEU A 1 814 ? 7.980 -78.863 -6.207 1.00 27.28 814 LEU A CA 1
ATOM 6070 C C . LEU A 1 814 ? 8.097 -77.425 -6.764 1.00 27.28 814 LEU A C 1
ATOM 6072 O O . LEU A 1 814 ? 8.552 -76.533 -6.066 1.00 27.28 814 LEU A O 1
ATOM 6076 N N . SER A 1 815 ? 7.709 -77.088 -8.000 1.00 27.72 815 SER A N 1
ATOM 6077 C CA . SER A 1 815 ? 6.371 -77.142 -8.624 1.00 27.72 815 SER A CA 1
ATOM 6078 C C . SER A 1 815 ? 5.213 -76.693 -7.719 1.00 27.72 815 SER A C 1
ATOM 6080 O O . SER A 1 815 ? 4.955 -77.361 -6.721 1.00 27.72 815 SER A O 1
ATOM 6082 N N . ARG A 1 816 ? 4.433 -75.708 -8.213 1.00 33.22 816 ARG A N 1
ATOM 6083 C CA . ARG A 1 816 ? 3.122 -75.173 -7.753 1.00 33.22 816 ARG A CA 1
ATOM 6084 C C . ARG A 1 816 ? 3.230 -73.862 -6.947 1.00 33.22 816 ARG A C 1
ATOM 6086 O O . ARG A 1 816 ? 4.088 -73.750 -6.096 1.00 33.22 816 ARG A O 1
ATOM 6093 N N . VAL A 1 817 ? 2.393 -72.836 -7.127 1.00 29.23 817 VAL A N 1
ATOM 6094 C CA . VAL A 1 817 ? 1.152 -72.669 -7.903 1.00 29.23 817 VAL A CA 1
ATOM 6095 C C . VAL A 1 817 ? 0.807 -71.169 -7.967 1.00 29.23 817 VAL A C 1
ATOM 6097 O O . VAL A 1 817 ? 1.250 -70.377 -7.141 1.00 29.23 817 VAL A O 1
ATOM 6100 N N . ALA A 1 818 ? 0.018 -70.806 -8.975 1.00 33.88 818 ALA A N 1
ATOM 6101 C CA . ALA A 1 818 ? -0.563 -69.490 -9.214 1.00 33.88 818 ALA A CA 1
ATOM 6102 C C . ALA A 1 818 ? -1.721 -69.107 -8.250 1.00 33.88 818 ALA A C 1
ATOM 6104 O O . ALA A 1 818 ? -2.262 -69.962 -7.562 1.00 33.88 818 ALA A O 1
ATOM 6105 N N . LEU A 1 819 ? -2.174 -67.843 -8.374 1.00 29.77 819 LEU A N 1
ATOM 6106 C CA . LEU A 1 819 ? -3.500 -67.261 -8.032 1.00 29.77 819 LEU A CA 1
ATOM 6107 C C . LEU A 1 819 ? -3.760 -66.653 -6.625 1.00 29.77 819 LEU A C 1
ATOM 6109 O O . LEU A 1 819 ? -4.076 -67.382 -5.699 1.00 29.77 819 LEU A O 1
ATOM 6113 N N . ARG A 1 820 ? -3.838 -65.294 -6.610 1.00 28.44 820 ARG A N 1
ATOM 6114 C CA . ARG A 1 820 ? -4.884 -64.365 -6.044 1.00 28.44 820 ARG A CA 1
ATOM 6115 C C . ARG A 1 820 ? -5.260 -64.446 -4.526 1.00 28.44 820 ARG A C 1
ATOM 6117 O O . ARG A 1 820 ? -5.001 -65.457 -3.902 1.00 28.44 820 ARG A O 1
ATOM 6124 N N . PRO A 1 821 ? -6.086 -63.530 -3.944 1.00 48.66 821 PRO A N 1
ATOM 6125 C CA . PRO A 1 821 ? -6.171 -62.048 -3.969 1.00 48.66 821 PRO A CA 1
ATOM 6126 C C . PRO A 1 821 ? -6.464 -61.388 -2.564 1.00 48.66 821 PRO A C 1
ATOM 6128 O O . PRO A 1 821 ? -6.722 -62.078 -1.590 1.00 48.66 821 PRO A O 1
ATOM 6131 N N . LEU A 1 822 ? -6.599 -60.043 -2.534 1.00 30.39 822 LEU A N 1
ATOM 6132 C CA . LEU A 1 822 ? -7.501 -59.197 -1.693 1.00 30.39 822 LEU A CA 1
ATOM 6133 C C . LEU A 1 822 ? -7.285 -58.948 -0.166 1.00 30.39 822 LEU A C 1
ATOM 6135 O O . LEU A 1 822 ? -7.266 -59.862 0.643 1.00 30.39 822 LEU A O 1
ATOM 6139 N N . ARG A 1 823 ? -7.451 -57.646 0.175 1.00 32.19 823 ARG A N 1
ATOM 6140 C CA . ARG A 1 823 ? -8.197 -56.996 1.300 1.00 32.19 823 ARG A CA 1
ATOM 6141 C C . ARG A 1 823 ? -7.448 -56.297 2.461 1.00 32.19 823 ARG A C 1
ATOM 6143 O O . ARG A 1 823 ? -6.781 -56.913 3.273 1.00 32.19 823 ARG A O 1
ATOM 6150 N N . ARG A 1 824 ? -7.762 -54.987 2.554 1.00 37.47 824 ARG A N 1
ATOM 6151 C CA . ARG A 1 824 ? -8.061 -54.105 3.715 1.00 37.47 824 ARG A CA 1
ATOM 6152 C C . ARG A 1 824 ? -7.755 -54.617 5.136 1.00 37.47 824 ARG A C 1
ATOM 6154 O O . ARG A 1 824 ? -8.395 -55.571 5.559 1.00 37.47 824 ARG A O 1
ATOM 6161 N N . GLN A 1 825 ? -7.140 -53.749 5.953 1.00 33.88 825 GLN A N 1
ATOM 6162 C CA . GLN A 1 825 ? -7.758 -53.283 7.209 1.00 33.88 825 GLN A CA 1
ATOM 6163 C C . GLN A 1 825 ? -7.164 -51.961 7.735 1.00 33.88 825 GLN A C 1
ATOM 6165 O O . GLN A 1 825 ? -5.991 -51.665 7.550 1.00 33.88 825 GLN A O 1
ATOM 6170 N N . LYS A 1 826 ? -8.051 -51.167 8.348 1.00 36.91 826 LYS A N 1
ATOM 6171 C CA . LYS A 1 826 ? -7.826 -49.906 9.071 1.00 36.91 826 LYS A CA 1
ATOM 6172 C C . LYS A 1 826 ? -7.116 -50.130 10.418 1.00 36.91 826 LYS A C 1
ATOM 6174 O O . LYS A 1 826 ? -7.329 -51.177 11.020 1.00 36.91 826 LYS A O 1
ATOM 6179 N N . ALA A 1 827 ? -6.519 -49.041 10.923 1.00 41.62 827 ALA A N 1
ATOM 6180 C CA . ALA A 1 827 ? -6.602 -48.490 12.293 1.00 41.62 827 ALA A CA 1
ATOM 6181 C C . ALA A 1 827 ? -5.250 -48.336 13.017 1.00 41.62 827 ALA A C 1
ATOM 6183 O O . ALA A 1 827 ? -4.768 -49.278 13.636 1.00 41.62 827 ALA A O 1
ATOM 6184 N N . ARG A 1 828 ? -4.696 -47.121 13.042 1.00 36.06 828 ARG A N 1
ATOM 6185 C CA . ARG A 1 828 ? -4.822 -46.126 14.121 1.00 36.06 828 ARG A CA 1
ATOM 6186 C C . ARG A 1 828 ? -4.245 -44.799 13.655 1.00 36.06 828 ARG A C 1
ATOM 6188 O O . ARG A 1 828 ? -3.327 -44.850 12.811 1.00 36.06 828 ARG A O 1
#

Sequence (828 aa):
MRLILALALLLAPALRAVEPFFAAAQQSGSITLRLHPVEGLAPGTPRLVTFGMPFLRGSVTQAQLAQVRVLSGSTEIAAYVEQLTPWRHVTNTSLDGASVRVARIQFNYTFSVSYPNAEDVTLEWGQNNRTSSLPSLTNPRSGWQQVTTAPWVAADNVWEPQVYVLLPKAWTAIGALSARRMDPLDNGVALVRENPATNDAIATWPGYTERDHAQHNNFFSLINEDDAAVTAPNQCPFKTDFEPWLYDRAGAMFALYLRSGNFKHLREAVRNCTFYKGKLYSNTTTPASAIGGFSLKDPNPAAGVDSKYSYNECLAYHYWLTGDNDVYNAMDWVVQCQETNAPNSQWSPALGFWTERSVAFKLLANVILFEVKGDSAARSRITTQTGHLIWHQNGAAGTSPAIPSAGRVDGGLYHYGSQHGDGTASAFLASSWMSVLLQDAMIRAYAFTEDTNIAAFIRRMGNFLRVASKSDTAHQYGGGALYYVDYMMRYDGVSDVRSTGEEEHSLEVAAALAWSWYFSELTGAPDPAMKTMADHCYDAYDIGVNYWIRPTGPASGLTAYRVTPWRKYGWEHRPSGSLSWLMNQSGGAANTAPTITPVANQSVAVNTSTGPLAFSVGDAQDAPGALTVSASSSNTTLVPNNPANLSLGGSGAGRTLTVTPAPGQMGSATITLTVLDSGSLSANTQFTLTVTSGPSAPAFGSTPPTSATAGSLYSYAISVSGTPTPTLSATGLPPWLTLNGNTLSGAPGAGDVGVAGPITLTASNGVGTPAQQVFSITVSAAAPGGSTGGGGGCTTSESVRAIGAAWAAALLALSRVALRPLRRQKAR

Secondary structure (DSSP, 8-state):
--SSTTTTTSSSPP-PPPPPSSPPP-SSEEEEEEEEEPTT--TTSEEEEEEEEE--TTS--TGGGGG-EEEETTEEEPEEEEEEEE---SS-TTTTTSSEEEEEEEEEEE-SS-TT--EEEEEEESSS--S-B-SS---GGGGEEE--STT--GGG--EEESEEEEPPHHHHHTSTTTSS--PPPPTTS-SSPPPHHHHTT-S--STT-HHHHHHHHHHHHHTT---TTS-GGGS--TTT-SGGGTT-HHHHHHHHHHHH--HHHHHHHHHHHHHHHHTBPPTT-SSGGGTT-BTTT-S-GGG---GGG--SHHHHHHHHHH--GGGTTHHHHHHHHHHHHSPPSS--TT-S---HHHHHHHHHHHHHHHHHH--HHHHHHHHHHHHHHHHHHTT-TT-SSPPP-TTPPTT---EEHHHHTSS-TTSEEEEHHHHHHHHHHHHHHHHHH--HHHHHHHHHHHHHHHHHEEEES-STT-SS-EEEE-SEEETTS-EEE--TTGGGGHHHHHHHHHHHHHHHHHTT---HHHHHHHHHHHHHHHHHHHHHB-TTGGGGTS-SB--TTTTHHHHHHTTGGGHHHHHTSSSSPPPPPPEE-----EEEETT----EEEEEEE-SSS-TTT-EEEEEES-TTTS-SSTTTEEEEEETTEEEEEE-PPTT--EEEEEEEEEE-TTS-EEEEEEEEEEEPPPEEEEE------EEETTS-EEEEPPEEEESPPEEEEES--TTEEEETTEEEE---GGG-EEEEEEEEEEE-SSSSPEEEEEEEEEEPPPPPP------------------------------------------

Foldseek 3Di:
DVVVVVVVVVPDPPQDAFDDLADDAAQKDKFKKKKFFDPPDDFQDKFKAKFKDFGTQPRAAQVQQQFWFKADVPHTFAKAKGQQFAFAFLPDPCRGRGGRGIIMIIGIDGHPDHPPDIGIMMIITNDDGDPHYDPDDDALCVQKDFDPDPPDHVVLRFMDGSIFIFGPLVSLQSCSQVSGHFAAQDPPADQDQDQLVVVLVDLFDPFQNLLSNQLNNLVCQLRVVFDPLQDPVQGHPLSQACLLLQQHNLLLLVLNCSRYSDDVSVGVSRRSLRSQLVQAADCVDPPLLRQQAGCSQPVDSVVGGDLSNRACSSLSSNCRGRVHCPSVRSLVRSLSNLVRPQDDLQDAQPAQADALSSLLRNLLSLLNNCRSPVDPVSSVVNVVSLVNNLCQLVFVPPHVVTRDPPLFFHQFRWYACSRHVHFDRGFTKHFLLSNLSNLSSLSSSCSRHVDVSSLVNLLRNLRVQLLQWDWAQQADLDDGIAIFGQRMATRNSHRGDDDHPSLLSLQSSLQSLLSSQSSCSVVVNHDCSSLLSSLRSSSSVRSVQSVQQASCQSVVSHGRRDCPVSNSSSSRRSNNRHNSVSSPRRDDDDWDAKDKDAWEAAEEEAQDKRPWTKIFIGGPPDFQQQKDKAKDKPDCQQANRDCVQWPKDDGTGIITTMGGTDHPDFAKIKMKMWIAHSNGHIDIYIYMYGHHHDWFAKDWPFDAAQEAEAPDKGKDFTDMDTPPPWDKDKDQFDPQWDDDGRMIMGHHHQVRAAKRDQMKMWIGDPPDDIDIDTGIHHYHYDDDDDDDDDDDDDDDDDDDYDDDDDDDDDDDDDDDDDDYDDDDDDDD

Radius of gyration: 43.75 Å; Cα contacts (8 Å, |Δi|>4): 1754; chains: 1; bounding box: 79×155×89 Å

pLDDT: mean 89.34, std 17.08, range [24.78, 98.81]

Nearest PDB structures (foldseek):
  6dld-assembly2_D  TM=4.603E-01  e=1.175E-07  Homo sapiens
  6u6t-assembly1_A  TM=4.951E-01  e=4.429E-06  Homo sapiens
  6eg1-assembly2_C  TM=3.943E-01  e=2.795E-05  Drosophila melanogaster
  7sqc-assembly1_F0  TM=3.496E-01  e=2.312E-04  Chlamydomonas reinhardtii
  6za2-assembly1_A  TM=3.000E-01  e=3.973E-02  Porphyromonas gingivalis ATCC 33277

Solvent-accessible surface area (backbone atoms only — not comparable to full-atom values): 44703 Å² total; per-residue (Å²): 136,77,75,66,68,66,62,63,68,75,71,58,79,75,79,54,71,55,73,68,77,65,56,79,54,52,60,51,52,73,46,68,32,42,41,34,48,41,83,94,51,64,49,74,46,74,38,54,39,43,25,29,50,66,32,37,66,70,16,35,37,75,77,48,48,53,14,53,35,42,20,53,84,92,45,77,46,50,33,24,68,47,79,64,23,44,33,53,36,70,75,50,69,82,52,35,60,57,11,29,20,23,35,30,42,34,35,74,46,61,40,89,55,46,49,94,47,65,50,70,36,38,40,36,31,60,76,55,69,54,90,47,66,44,96,64,88,69,70,54,68,77,27,42,44,75,40,64,55,84,99,43,39,63,91,64,65,26,45,45,62,45,33,46,70,35,57,47,20,74,63,42,9,52,13,44,80,74,60,49,48,30,48,46,51,58,88,85,52,68,100,54,83,68,62,44,65,63,56,56,70,48,86,72,52,78,87,64,46,47,60,48,51,48,55,57,40,38,48,33,38,62,73,59,65,57,65,89,54,39,35,77,92,59,42,59,55,63,92,80,43,39,62,45,42,37,58,41,37,30,33,22,32,41,48,50,16,33,18,54,35,40,68,67,41,42,50,52,16,42,36,47,36,37,36,50,59,72,33,35,34,49,93,85,40,71,46,70,67,19,14,14,17,32,36,68,73,33,75,50,45,78,80,48,46,64,33,78,55,32,70,36,65,31,42,49,52,44,30,43,51,41,46,36,66,86,43,63,65,53,41,57,26,22,35,50,11,24,70,66,57,30,53,71,51,64,78,58,77,84,53,69,56,51,50,48,44,43,42,14,48,40,50,36,26,27,46,50,41,22,48,63,70,61,38,67,66,30,47,53,46,45,57,52,42,54,50,28,47,50,43,35,40,72,39,37,82,90,44,77,75,58,59,72,70,82,70,42,53,55,35,42,61,61,39,39,12,53,23,55,73,51,65,57,48,89,37,49,25,30,43,50,69,33,38,39,48,28,43,49,28,42,54,57,45,27,69,33,54,72,41,66,68,49,45,50,48,42,28,34,32,20,53,29,48,51,60,37,42,45,71,47,65,87,63,92,74,70,80,70,69,42,42,32,41,33,51,24,28,29,43,67,56,48,76,63,34,82,70,91,66,37,36,78,55,16,45,26,45,14,20,41,17,18,50,10,24,43,40,16,45,73,70,75,56,72,44,64,67,28,42,53,46,16,51,44,20,37,54,30,27,48,52,46,49,49,66,36,39,28,63,66,28,30,86,75,25,31,49,32,50,58,45,82,64,59,27,45,54,12,55,38,46,39,72,25,58,27,34,62,42,37,69,66,48,41,80,63,78,76,88,64,60,32,46,64,52,76,51,77,67,43,76,34,36,48,75,46,55,71,52,78,43,69,38,42,44,42,41,94,85,49,59,35,68,70,47,47,76,50,71,43,45,76,29,48,82,43,28,42,80,43,67,87,22,51,31,76,46,73,59,50,40,50,33,28,43,30,46,30,55,39,80,83,38,66,50,71,32,47,38,38,38,40,38,32,40,91,84,75,33,60,31,70,41,65,30,44,40,36,33,39,84,59,79,36,46,28,43,76,76,55,80,80,77,46,65,42,42,26,77,39,80,39,76,37,75,60,43,69,48,39,37,54,75,52,46,72,48,76,44,56,67,52,95,46,46,47,78,55,86,53,32,42,35,32,46,38,44,80,90,52,52,42,78,49,56,67,28,37,39,38,30,40,44,89,34,80,69,63,29,76,49,77,46,53,33,39,28,37,76,59,80,86,81,86,89,86,88,86,84,86,80,92,79,82,79,86,74,79,87,80,82,84,85,87,82,84,86,77,87,87,78,81,84,87,82,86,84,90,83,91,83,89,84,87,88,132